Protein AF-H0EUH0-F1 (afdb_monomer)

Structure (mmCIF, N/CA/C/O backbone):
data_AF-H0EUH0-F1
#
_entry.id   AF-H0EUH0-F1
#
loop_
_atom_site.group_PDB
_atom_site.id
_atom_site.type_symbol
_atom_site.label_atom_id
_atom_site.label_alt_id
_atom_site.label_comp_id
_atom_site.label_asym_id
_atom_site.label_entity_id
_atom_site.label_seq_id
_atom_site.pdbx_PDB_ins_code
_atom_site.Cartn_x
_atom_site.Cartn_y
_atom_site.Cartn_z
_atom_site.occupancy
_atom_site.B_iso_or_equiv
_atom_site.auth_seq_id
_atom_site.auth_comp_id
_atom_site.auth_asym_id
_atom_site.auth_atom_id
_atom_site.pdbx_PDB_model_num
ATOM 1 N N . MET A 1 1 ? 30.948 -7.682 -65.200 1.00 48.06 1 MET A N 1
ATOM 2 C CA . MET A 1 1 ? 31.700 -7.294 -66.423 1.00 48.06 1 MET A CA 1
ATOM 3 C C . MET A 1 1 ? 32.670 -6.137 -66.181 1.00 48.06 1 MET A C 1
ATOM 5 O O . MET A 1 1 ? 33.858 -6.371 -66.312 1.00 48.06 1 MET A O 1
ATOM 9 N N . GLN A 1 2 ? 32.228 -4.926 -65.802 1.00 50.41 2 GLN A N 1
ATOM 10 C CA . GLN A 1 2 ? 33.150 -3.814 -65.460 1.00 50.41 2 GLN A CA 1
ATOM 11 C C . GLN A 1 2 ? 33.876 -3.993 -64.108 1.00 50.41 2 GLN A C 1
ATOM 13 O O . GLN A 1 2 ? 34.874 -3.338 -63.842 1.00 50.41 2 GLN A O 1
ATOM 18 N N . CYS A 1 3 ? 33.390 -4.905 -63.267 1.00 52.84 3 CYS A N 1
ATOM 19 C CA . CYS A 1 3 ? 33.902 -5.264 -61.942 1.00 52.84 3 CYS A CA 1
ATOM 20 C C . CYS A 1 3 ? 35.120 -6.222 -61.950 1.00 52.84 3 CYS A C 1
ATOM 22 O O . CYS A 1 3 ? 35.328 -6.966 -60.992 1.00 52.84 3 CYS A O 1
ATOM 24 N N . LEU A 1 4 ? 35.893 -6.237 -63.039 1.00 54.41 4 LEU A N 1
ATOM 25 C CA . LEU A 1 4 ? 37.071 -7.082 -63.255 1.00 54.41 4 LEU A CA 1
ATOM 26 C C . LEU A 1 4 ? 38.223 -6.220 -63.773 1.00 54.41 4 LEU A C 1
ATOM 28 O O . LEU A 1 4 ? 38.006 -5.405 -64.668 1.00 54.41 4 LEU A O 1
ATOM 32 N N . ASP A 1 5 ? 39.433 -6.441 -63.259 1.00 51.62 5 ASP A N 1
ATOM 33 C CA . ASP A 1 5 ? 40.650 -5.769 -63.721 1.00 51.62 5 ASP A CA 1
ATOM 34 C C . ASP A 1 5 ? 41.738 -6.811 -64.067 1.00 51.62 5 ASP A C 1
ATOM 36 O O . ASP A 1 5 ? 42.163 -7.554 -63.177 1.00 51.62 5 ASP A O 1
ATOM 40 N N . PRO A 1 6 ? 42.171 -6.928 -65.340 1.00 59.00 6 PRO A N 1
ATOM 41 C CA . PRO A 1 6 ? 41.639 -6.230 -66.513 1.00 59.00 6 PRO A CA 1
ATOM 42 C C . PRO A 1 6 ? 40.231 -6.732 -66.916 1.00 59.00 6 PRO A C 1
ATOM 44 O O . PRO A 1 6 ? 39.928 -7.917 -66.746 1.00 59.00 6 PRO A O 1
ATOM 47 N N . PRO A 1 7 ? 39.371 -5.882 -67.516 1.00 65.12 7 PRO A N 1
ATOM 48 C CA . PRO A 1 7 ? 38.047 -6.298 -67.981 1.00 65.12 7 PRO A CA 1
ATOM 49 C C . PRO A 1 7 ? 38.108 -7.370 -69.080 1.00 65.12 7 PRO A C 1
ATOM 51 O O . PRO A 1 7 ? 38.811 -7.218 -70.082 1.00 65.12 7 PRO A O 1
ATOM 54 N N . VAL A 1 8 ? 37.324 -8.441 -68.927 1.00 67.44 8 VAL A N 1
ATOM 55 C CA . VAL A 1 8 ? 37.297 -9.580 -69.864 1.00 67.44 8 VAL A CA 1
ATOM 56 C C . VAL A 1 8 ? 36.211 -9.385 -70.930 1.00 67.44 8 VAL A C 1
ATOM 58 O O . VAL A 1 8 ? 35.075 -9.026 -70.626 1.00 67.44 8 VAL A O 1
ATOM 61 N N . ALA A 1 9 ? 36.555 -9.634 -72.198 1.00 63.19 9 ALA A N 1
ATOM 62 C CA . ALA A 1 9 ? 35.711 -9.314 -73.357 1.00 63.19 9 ALA A CA 1
ATOM 63 C C . ALA A 1 9 ? 34.554 -10.302 -73.639 1.00 63.19 9 ALA A C 1
ATOM 65 O O . ALA A 1 9 ? 33.750 -10.050 -74.536 1.00 63.19 9 ALA A O 1
ATOM 66 N N . ALA A 1 10 ? 34.462 -11.415 -72.907 1.00 63.53 10 ALA A N 1
ATOM 67 C CA . ALA A 1 10 ? 33.407 -12.424 -73.034 1.00 63.53 10 ALA A CA 1
ATOM 68 C C . ALA A 1 10 ? 33.056 -13.015 -71.655 1.00 63.53 10 ALA A C 1
ATOM 70 O O . ALA A 1 10 ? 33.908 -13.047 -70.766 1.00 63.53 10 ALA A O 1
ATOM 71 N N . ARG A 1 11 ? 31.810 -13.476 -71.477 1.00 54.62 11 ARG A N 1
ATOM 72 C CA . ARG A 1 11 ? 31.375 -14.214 -70.276 1.00 54.62 11 ARG A CA 1
ATOM 73 C C . ARG A 1 11 ? 31.955 -15.642 -70.335 1.00 54.62 11 ARG A C 1
ATOM 75 O O . ARG A 1 11 ? 31.867 -16.239 -71.407 1.00 54.62 11 ARG A O 1
ATOM 82 N N . PRO A 1 12 ? 32.538 -16.185 -69.251 1.00 60.38 12 PRO A N 1
ATOM 83 C CA . PRO A 1 12 ? 32.917 -17.599 -69.182 1.00 60.38 12 PRO A CA 1
ATOM 84 C C . PRO A 1 12 ? 31.702 -18.532 -69.303 1.00 60.38 12 PRO A C 1
ATOM 86 O O . PRO A 1 12 ? 30.599 -18.161 -68.911 1.00 60.38 12 PRO A O 1
ATOM 89 N N . ASP A 1 13 ? 31.915 -19.763 -69.778 1.00 52.69 13 ASP A N 1
ATOM 90 C CA . ASP A 1 13 ? 30.861 -20.787 -69.938 1.00 52.69 13 ASP A CA 1
ATOM 91 C C . ASP A 1 13 ? 30.424 -21.457 -68.611 1.00 52.69 13 ASP A C 1
ATOM 93 O O . ASP A 1 13 ? 29.731 -22.474 -68.613 1.00 52.69 13 ASP A O 1
ATOM 97 N N . TYR A 1 14 ? 30.840 -20.904 -67.471 1.00 59.56 14 TYR A N 1
ATOM 98 C CA . TYR A 1 14 ? 30.404 -21.278 -66.127 1.00 59.56 14 TYR A CA 1
ATOM 99 C C . TYR A 1 14 ? 30.157 -20.007 -65.313 1.00 59.56 14 TYR A C 1
ATOM 101 O O . TYR A 1 14 ? 30.850 -19.002 -65.500 1.00 59.56 14 TYR A O 1
ATOM 109 N N . ASP A 1 15 ? 29.171 -20.038 -64.417 1.00 52.06 15 ASP A N 1
ATOM 110 C CA . ASP A 1 15 ? 28.851 -18.870 -63.604 1.00 52.06 15 ASP A CA 1
ATOM 111 C C . ASP A 1 15 ? 29.974 -18.553 -62.616 1.00 52.06 15 ASP A C 1
ATOM 113 O O . ASP A 1 15 ? 30.460 -19.405 -61.873 1.00 52.06 15 ASP A O 1
ATOM 117 N N . TRP A 1 16 ? 30.411 -17.297 -62.662 1.00 51.06 16 TRP A N 1
ATOM 118 C CA . TRP A 1 16 ? 31.481 -16.764 -61.840 1.00 51.06 16 TRP A CA 1
ATOM 119 C C . TRP A 1 16 ? 31.170 -15.306 -61.509 1.00 51.06 16 TRP A C 1
ATOM 121 O O . TRP A 1 16 ? 31.113 -14.450 -62.398 1.00 51.06 16 TRP A O 1
ATOM 131 N N . ASN A 1 17 ? 30.991 -15.033 -60.219 1.00 54.41 17 ASN A N 1
ATOM 132 C CA . ASN A 1 17 ? 30.767 -13.698 -59.677 1.00 54.41 17 ASN A CA 1
ATOM 133 C C . ASN A 1 17 ? 32.065 -13.221 -59.012 1.00 54.41 17 ASN A C 1
ATOM 135 O O . ASN A 1 17 ? 32.728 -13.998 -58.326 1.00 54.41 17 ASN A O 1
ATOM 139 N N . CYS A 1 18 ? 32.448 -11.953 -59.196 1.00 50.72 18 CYS A N 1
ATOM 140 C CA . CYS A 1 18 ? 33.603 -11.420 -58.469 1.00 50.72 18 CYS A CA 1
ATOM 141 C C . CYS A 1 18 ? 33.207 -11.076 -57.020 1.00 50.72 18 CYS A C 1
ATOM 143 O O . CYS A 1 18 ? 32.057 -10.687 -56.803 1.00 50.72 18 CYS A O 1
ATOM 145 N N . PRO A 1 19 ? 34.131 -11.130 -56.038 1.00 46.88 19 PRO A N 1
ATOM 146 C CA . PRO A 1 19 ? 33.803 -10.885 -54.628 1.00 46.88 19 PRO A CA 1
ATOM 147 C C . PRO A 1 19 ? 33.081 -9.552 -54.384 1.00 46.88 19 PRO A C 1
ATOM 149 O O . PRO A 1 19 ? 32.116 -9.490 -53.635 1.00 46.88 19 PRO A O 1
ATOM 152 N N . ARG A 1 20 ? 33.462 -8.494 -55.112 1.00 43.25 20 ARG A N 1
ATOM 153 C CA . ARG A 1 20 ? 32.851 -7.155 -55.017 1.00 43.25 20 ARG A CA 1
ATOM 154 C C . ARG A 1 20 ? 31.425 -7.058 -55.593 1.00 43.25 20 ARG A C 1
ATOM 156 O O . ARG A 1 20 ? 30.749 -6.059 -55.389 1.00 43.25 20 ARG A O 1
ATOM 163 N N . CYS A 1 21 ? 30.965 -8.074 -56.321 1.00 49.44 21 CYS A N 1
ATOM 164 C CA . CYS A 1 21 ? 29.567 -8.230 -56.743 1.00 49.44 21 CYS A CA 1
ATOM 165 C C . CYS A 1 21 ? 28.838 -9.351 -55.980 1.00 49.44 21 CYS A C 1
ATOM 167 O O . CYS A 1 21 ? 27.674 -9.601 -56.267 1.00 49.44 21 CYS A O 1
ATOM 169 N N . LEU A 1 22 ? 29.522 -10.026 -55.051 1.00 47.69 22 LEU A N 1
ATOM 170 C CA . LEU A 1 22 ? 28.979 -11.068 -54.175 1.00 47.69 22 LEU A CA 1
ATOM 171 C C . LEU A 1 22 ? 28.740 -10.539 -52.747 1.00 47.69 22 LEU A C 1
ATOM 173 O O . LEU A 1 22 ? 27.808 -10.977 -52.089 1.00 47.69 22 LEU A O 1
ATOM 177 N N . VAL A 1 23 ? 29.564 -9.582 -52.295 1.00 49.44 23 VAL A N 1
ATOM 178 C CA . VAL A 1 23 ? 29.610 -9.063 -50.909 1.00 49.44 23 VAL A CA 1
ATOM 179 C C . VAL A 1 23 ? 29.338 -7.543 -50.833 1.00 49.44 23 VAL A C 1
ATOM 181 O O . VAL A 1 23 ? 29.349 -6.950 -49.761 1.00 49.44 23 VAL A O 1
ATOM 184 N N . GLY A 1 24 ? 29.105 -6.877 -51.970 1.00 47.19 24 GLY A N 1
ATOM 185 C CA . GLY A 1 24 ? 28.945 -5.417 -52.025 1.00 47.19 24 GLY A CA 1
ATOM 186 C C . GLY A 1 24 ? 30.237 -4.658 -51.691 1.00 47.19 24 GLY A C 1
ATOM 187 O O . GLY A 1 24 ? 31.337 -5.085 -52.058 1.00 47.19 24 GLY A O 1
ATOM 188 N N . ASP A 1 25 ? 30.109 -3.509 -51.024 1.00 39.16 25 ASP A N 1
ATOM 189 C CA . ASP A 1 25 ? 31.224 -2.693 -50.517 1.00 39.16 25 ASP A CA 1
ATOM 190 C C . ASP A 1 25 ? 31.414 -2.773 -48.988 1.00 39.16 25 ASP A C 1
ATOM 192 O O . ASP A 1 25 ? 32.310 -2.125 -48.446 1.00 39.16 25 ASP A O 1
ATOM 196 N N . GLY A 1 26 ? 30.624 -3.616 -48.315 1.00 41.47 26 GLY A N 1
ATOM 197 C CA . GLY A 1 26 ? 30.655 -3.831 -46.869 1.00 41.47 26 GLY A CA 1
ATOM 198 C C . GLY A 1 26 ? 29.622 -3.027 -46.075 1.00 41.47 26 GLY A C 1
ATOM 199 O O . GLY A 1 26 ? 29.507 -3.262 -44.875 1.00 41.47 26 GLY A O 1
ATOM 200 N N . GLN A 1 27 ? 28.852 -2.130 -46.704 1.00 41.44 27 GLN A N 1
ATOM 201 C CA . GLN A 1 27 ? 27.724 -1.453 -46.054 1.00 41.44 27 GLN A CA 1
ATOM 202 C C . GLN A 1 27 ? 26.437 -2.280 -46.199 1.00 41.44 27 GLN A C 1
ATOM 204 O O . GLN A 1 27 ? 25.592 -2.000 -47.044 1.00 41.44 27 GLN A O 1
ATOM 209 N N . PHE A 1 28 ? 26.284 -3.314 -45.367 1.00 47.41 28 PHE A N 1
ATOM 210 C CA . PHE A 1 28 ? 24.988 -3.973 -45.195 1.00 47.41 28 PHE A CA 1
ATOM 211 C C . PHE A 1 28 ? 24.112 -3.121 -44.268 1.00 47.41 28 PHE A C 1
ATOM 213 O O . PHE A 1 28 ? 24.421 -2.952 -43.091 1.00 47.41 28 PHE A O 1
ATOM 220 N N . GLY A 1 29 ? 23.031 -2.565 -44.810 1.00 52.44 29 GLY A N 1
ATOM 221 C CA . GLY A 1 29 ? 22.092 -1.706 -44.094 1.00 52.44 29 GLY A CA 1
ATOM 222 C C . GLY A 1 29 ? 20.900 -1.335 -44.975 1.00 52.44 29 GLY A C 1
ATOM 223 O O . GLY A 1 29 ? 20.899 -1.608 -46.175 1.00 52.44 29 GLY A O 1
ATOM 224 N N . PHE A 1 30 ? 19.876 -0.735 -44.374 1.00 62.75 30 PHE A N 1
ATOM 225 C CA . PHE A 1 30 ? 18.687 -0.268 -45.089 1.00 62.75 30 PHE A CA 1
ATOM 226 C C . PHE A 1 30 ? 18.965 1.080 -45.773 1.00 62.75 30 PHE A C 1
ATOM 228 O O . PHE A 1 30 ? 19.618 1.946 -45.190 1.00 62.75 30 PHE A O 1
ATOM 235 N N . GLU A 1 31 ? 18.470 1.272 -46.998 1.00 69.75 31 GLU A N 1
ATOM 236 C CA . GLU A 1 31 ? 18.560 2.565 -47.690 1.00 69.75 31 GLU A CA 1
ATOM 237 C C . GLU A 1 31 ? 17.590 3.593 -47.070 1.00 69.75 31 GLU A C 1
ATOM 239 O O . GLU A 1 31 ? 16.491 3.242 -46.634 1.00 69.75 31 GLU A O 1
ATOM 244 N N . GLU A 1 32 ? 17.977 4.875 -47.034 1.00 72.25 32 GLU A N 1
ATOM 245 C CA . GLU A 1 32 ? 17.122 5.946 -46.500 1.00 72.25 32 GLU A CA 1
ATOM 246 C C . GLU A 1 32 ? 15.869 6.149 -47.372 1.00 72.25 32 GLU A C 1
ATOM 248 O O . GLU A 1 32 ? 15.937 6.634 -48.505 1.00 72.25 32 GLU A O 1
ATOM 253 N N . GLY A 1 33 ? 14.707 5.786 -46.824 1.00 77.06 33 GLY A N 1
ATOM 254 C CA . GLY A 1 33 ? 13.409 5.938 -47.479 1.00 77.06 33 GLY A CA 1
ATOM 255 C C . GLY A 1 33 ? 12.881 7.379 -47.526 1.00 77.06 33 GLY A C 1
ATOM 256 O O . GLY A 1 33 ? 13.470 8.328 -47.006 1.00 77.06 33 GLY A O 1
ATOM 257 N N . GLY A 1 34 ? 11.711 7.552 -48.146 1.00 81.75 34 GLY A N 1
ATOM 258 C CA . GLY A 1 34 ? 11.021 8.845 -48.175 1.00 81.75 34 GLY A CA 1
ATOM 259 C C . GLY A 1 34 ? 10.508 9.300 -46.799 1.00 81.75 34 GLY A C 1
ATOM 260 O O . GLY A 1 34 ? 10.165 8.490 -45.941 1.00 81.75 34 GLY A O 1
ATOM 261 N N . ILE A 1 35 ? 10.388 10.618 -46.604 1.00 88.12 35 ILE A N 1
ATOM 262 C CA . ILE A 1 35 ? 9.736 11.199 -45.420 1.00 88.12 35 ILE A CA 1
ATOM 263 C C . ILE A 1 35 ? 8.222 11.266 -45.667 1.00 88.12 35 ILE A C 1
ATOM 265 O O . ILE A 1 35 ? 7.773 11.953 -46.588 1.00 88.12 35 ILE A O 1
ATOM 269 N N . TYR A 1 36 ? 7.435 10.604 -44.816 1.00 88.69 36 TYR A N 1
ATOM 270 C CA . TYR A 1 36 ? 5.971 10.541 -44.907 1.00 88.69 36 TYR A CA 1
ATOM 271 C C . TYR A 1 36 ? 5.300 10.927 -43.584 1.00 88.69 36 TYR A C 1
ATOM 273 O O . TYR A 1 36 ? 5.831 10.676 -42.504 1.00 88.69 36 TYR A O 1
ATOM 281 N N . SER A 1 37 ? 4.082 11.465 -43.656 1.00 91.50 37 SER A N 1
ATOM 282 C CA . SER A 1 37 ? 3.140 11.393 -42.530 1.00 91.50 37 SER A CA 1
ATOM 283 C C . SER A 1 37 ? 2.500 10.000 -42.452 1.00 91.50 37 SER A C 1
ATOM 285 O O . SER A 1 37 ? 2.374 9.320 -43.474 1.00 91.50 37 SER A O 1
ATOM 287 N N . LEU A 1 38 ? 2.025 9.592 -41.266 1.00 90.38 38 LEU A N 1
ATOM 288 C CA . LEU A 1 38 ? 1.369 8.286 -41.065 1.00 90.38 38 LEU A CA 1
ATOM 289 C C . LEU A 1 38 ? 0.234 8.026 -42.069 1.00 90.38 38 LEU A C 1
ATOM 291 O O . LEU A 1 38 ? 0.104 6.910 -42.563 1.00 90.38 38 LEU A O 1
ATOM 295 N N . LYS A 1 39 ? -0.540 9.060 -42.428 1.00 92.56 39 LYS A N 1
ATOM 296 C CA . LYS A 1 39 ? -1.610 8.953 -43.429 1.00 92.56 39 LYS A CA 1
ATOM 297 C C . LYS A 1 39 ? -1.075 8.659 -44.835 1.00 92.56 39 LYS A C 1
ATOM 299 O O . LYS A 1 39 ? -1.581 7.761 -45.495 1.00 92.56 39 LYS A O 1
ATOM 304 N N . GLN A 1 40 ? -0.040 9.372 -45.279 1.00 94.81 40 GLN A N 1
ATOM 305 C CA . GLN A 1 40 ? 0.566 9.136 -46.598 1.00 94.81 40 GLN A CA 1
ATOM 306 C C . GLN A 1 40 ? 1.200 7.742 -46.683 1.00 94.81 40 GLN A C 1
ATOM 308 O O . GLN A 1 40 ? 1.127 7.090 -47.723 1.00 94.81 40 GLN A O 1
ATOM 313 N N . PHE A 1 41 ? 1.792 7.269 -45.583 1.00 95.00 41 PHE A N 1
ATOM 314 C CA . PHE A 1 41 ? 2.347 5.921 -45.505 1.00 95.00 41 PHE A CA 1
ATOM 315 C C . PHE A 1 41 ? 1.248 4.843 -45.512 1.00 95.00 41 PHE A C 1
ATOM 317 O O . PHE A 1 41 ? 1.378 3.842 -46.211 1.00 95.00 41 PHE A O 1
ATOM 324 N N . GLN A 1 42 ? 0.128 5.071 -44.815 1.00 94.50 42 GLN A N 1
ATOM 325 C CA . GLN A 1 42 ? -1.054 4.204 -44.864 1.00 94.50 42 GLN A CA 1
ATOM 326 C C . GLN A 1 42 ? -1.646 4.106 -46.277 1.00 94.50 42 GLN A C 1
ATOM 328 O O . GLN A 1 42 ? -1.920 3.000 -46.741 1.00 94.50 42 GLN A O 1
ATOM 333 N N . GLU A 1 43 ? -1.826 5.242 -46.960 1.00 94.81 43 GLU A N 1
ATOM 334 C CA . GLU A 1 43 ? -2.320 5.307 -48.343 1.00 94.81 43 GLU A CA 1
ATOM 335 C C . GLU A 1 43 ? -1.393 4.507 -49.278 1.00 94.81 43 GLU A C 1
ATOM 337 O O . GLU A 1 43 ? -1.844 3.582 -49.953 1.00 94.81 43 GLU A O 1
ATOM 342 N N . LYS A 1 44 ? -0.073 4.743 -49.210 1.00 94.25 44 LYS A N 1
ATOM 343 C CA . LYS A 1 44 ? 0.938 3.990 -49.974 1.00 94.25 44 LYS A CA 1
ATOM 344 C C . LYS A 1 44 ? 0.920 2.481 -49.683 1.00 94.25 44 LYS A C 1
ATOM 346 O O . LYS A 1 44 ? 1.006 1.671 -50.606 1.00 94.25 44 LYS A O 1
ATOM 351 N N . ALA A 1 45 ? 0.813 2.092 -48.412 1.00 94.50 45 ALA A N 1
ATOM 352 C CA . ALA A 1 45 ? 0.787 0.692 -47.992 1.00 94.50 45 ALA A CA 1
ATOM 353 C C . ALA A 1 45 ? -0.488 -0.042 -48.451 1.00 94.50 45 ALA A C 1
ATOM 355 O O . ALA A 1 45 ? -0.433 -1.243 -48.734 1.00 94.50 45 ALA A O 1
ATOM 356 N N . ALA A 1 46 ? -1.620 0.664 -48.540 1.00 92.50 46 ALA A N 1
ATOM 357 C CA . ALA A 1 46 ? -2.869 0.139 -49.082 1.00 92.50 46 ALA A CA 1
ATOM 358 C C . ALA A 1 46 ? -2.790 -0.042 -50.607 1.00 92.50 46 ALA A C 1
ATOM 360 O O . ALA A 1 46 ? -3.013 -1.156 -51.086 1.00 92.50 46 ALA A O 1
ATOM 361 N N . ASP A 1 47 ? -2.384 1.001 -51.342 1.00 94.31 47 ASP A N 1
ATOM 362 C CA . ASP A 1 47 ? -2.219 0.976 -52.804 1.00 94.31 47 ASP A CA 1
ATOM 363 C C . ASP A 1 47 ? -1.278 -0.157 -53.250 1.00 94.31 47 ASP A C 1
ATOM 365 O O . ASP A 1 47 ? -1.587 -0.916 -54.174 1.00 94.31 47 ASP A O 1
ATOM 369 N N . PHE A 1 48 ? -0.145 -0.320 -52.554 1.00 94.62 48 PHE A N 1
ATOM 370 C CA . PHE A 1 48 ? 0.801 -1.407 -52.806 1.00 94.62 48 PHE A CA 1
ATOM 371 C C . PHE A 1 48 ? 0.164 -2.782 -52.560 1.00 94.62 48 PHE A C 1
ATOM 373 O O . PHE A 1 48 ? 0.273 -3.668 -53.410 1.00 94.62 48 PHE A O 1
ATOM 380 N N . LYS A 1 49 ? -0.527 -2.976 -51.425 1.00 92.69 49 LYS A N 1
ATOM 381 C CA . LYS A 1 49 ? -1.153 -4.264 -51.084 1.00 92.69 49 LYS A CA 1
ATOM 382 C C . LYS A 1 49 ? -2.242 -4.655 -52.083 1.00 92.69 49 LYS A C 1
ATOM 384 O O . LYS A 1 49 ? -2.283 -5.815 -52.495 1.00 92.69 49 LYS A O 1
ATOM 389 N N . GLU A 1 50 ? -3.107 -3.721 -52.479 1.00 89.38 50 GLU A N 1
ATOM 390 C CA . GLU A 1 50 ? -4.148 -4.004 -53.469 1.00 89.38 50 GLU A CA 1
ATOM 391 C C . GLU A 1 50 ? -3.522 -4.309 -54.836 1.00 89.38 50 GLU A C 1
ATOM 393 O O . GLU A 1 50 ? -3.781 -5.374 -55.400 1.00 89.38 50 GLU A O 1
ATOM 398 N N . GLY A 1 51 ? -2.632 -3.441 -55.331 1.00 90.19 51 GLY A N 1
ATOM 399 C CA . GLY A 1 51 ? -1.979 -3.607 -56.632 1.00 90.19 51 GLY A CA 1
ATOM 400 C C . GLY A 1 51 ? -1.179 -4.908 -56.764 1.00 90.19 51 GLY A C 1
ATOM 401 O O . GLY A 1 51 ? -1.241 -5.561 -57.808 1.00 90.19 51 GLY A O 1
ATOM 402 N N . TYR A 1 52 ? -0.481 -5.329 -55.703 1.00 91.38 52 TYR A N 1
ATOM 403 C CA . TYR A 1 52 ? 0.325 -6.554 -55.695 1.00 91.38 52 TYR A CA 1
ATOM 404 C C . TYR A 1 52 ? -0.532 -7.829 -55.792 1.00 91.38 52 TYR A C 1
ATOM 406 O O . TYR A 1 52 ? -0.186 -8.764 -56.519 1.00 91.38 52 TYR A O 1
ATOM 414 N N . PHE A 1 53 ? -1.666 -7.878 -55.083 1.00 90.06 53 PHE A N 1
ATOM 415 C CA . PHE A 1 53 ? -2.507 -9.078 -54.996 1.00 90.06 53 PHE A CA 1
ATOM 416 C C . PHE A 1 53 ? -3.671 -9.127 -55.999 1.00 90.06 53 PHE A C 1
ATOM 418 O O . PHE A 1 53 ? -4.175 -10.222 -56.261 1.00 90.06 53 PHE A O 1
ATOM 425 N N . GLN A 1 54 ? -4.062 -8.000 -56.610 1.00 82.50 54 GLN A N 1
ATOM 426 C CA . GLN A 1 54 ? -5.227 -7.866 -57.507 1.00 82.50 54 GLN A CA 1
ATOM 427 C C . GLN A 1 54 ? -5.363 -8.998 -58.544 1.00 82.50 54 GLN A C 1
ATOM 429 O O . GLN A 1 54 ? -6.468 -9.477 -58.798 1.00 82.50 54 GLN A O 1
ATOM 434 N N . ASN A 1 55 ? -4.237 -9.443 -59.115 1.00 81.19 55 ASN A N 1
ATOM 435 C CA . ASN A 1 55 ? -4.177 -10.474 -60.158 1.00 81.19 55 ASN A CA 1
ATOM 436 C C . ASN A 1 55 ? -3.558 -11.810 -59.688 1.00 81.19 55 ASN A C 1
ATOM 438 O O . ASN A 1 55 ? -3.417 -12.727 -60.496 1.00 81.19 55 ASN A O 1
ATOM 442 N N . LYS A 1 56 ? -3.180 -11.934 -58.404 1.00 84.44 56 LYS A N 1
ATOM 443 C CA . LYS A 1 56 ? -2.602 -13.161 -57.814 1.00 84.44 56 LYS A CA 1
ATOM 444 C C . LYS A 1 56 ? -3.649 -14.050 -57.123 1.00 84.44 56 LYS A C 1
ATOM 446 O O . LYS A 1 56 ? -3.425 -15.247 -56.966 1.00 84.44 56 LYS A O 1
ATOM 451 N N . MET A 1 57 ? -4.798 -13.492 -56.735 1.00 88.00 57 MET A N 1
ATOM 452 C CA . MET A 1 57 ? -5.841 -14.216 -55.996 1.00 88.00 57 MET A CA 1
ATOM 453 C C . MET A 1 57 ? -6.784 -15.035 -56.903 1.00 88.00 57 MET A C 1
ATOM 455 O O . MET A 1 57 ? -7.196 -14.546 -57.957 1.00 88.00 57 MET A O 1
ATOM 459 N N . PRO A 1 58 ? -7.194 -16.259 -56.504 1.00 83.81 58 PRO A N 1
ATOM 460 C CA . PRO A 1 58 ? -8.180 -17.047 -57.242 1.00 83.81 58 PRO A CA 1
ATOM 461 C C . PRO A 1 58 ? -9.579 -16.414 -57.179 1.00 83.81 58 PRO A C 1
ATOM 463 O O . PRO A 1 58 ? -9.944 -15.788 -56.187 1.00 83.81 58 PRO A O 1
ATOM 466 N N . PHE A 1 59 ? -10.389 -16.621 -58.219 1.00 83.94 59 PHE A N 1
ATOM 467 C CA . PHE A 1 59 ? -11.780 -16.158 -58.259 1.00 83.94 59 PHE A CA 1
ATOM 468 C C . PHE A 1 59 ? -12.674 -16.942 -57.285 1.00 83.94 59 PHE A C 1
ATOM 470 O O . PHE A 1 59 ? -12.651 -18.173 -57.277 1.00 83.94 59 PHE A O 1
ATOM 477 N N . ASP A 1 60 ? -13.489 -16.229 -56.510 1.00 80.44 60 ASP A N 1
ATOM 478 C CA . ASP A 1 60 ? -14.460 -16.769 -55.562 1.00 80.44 60 ASP A CA 1
ATOM 479 C C . ASP A 1 60 ? -15.868 -16.840 -56.204 1.00 80.44 60 ASP A C 1
ATOM 481 O O . ASP A 1 60 ? -16.474 -15.800 -56.486 1.00 80.44 60 ASP A O 1
ATOM 485 N N . PRO A 1 61 ? -16.434 -18.044 -56.437 1.00 78.94 61 PRO A N 1
ATOM 486 C CA . PRO A 1 61 ? -17.754 -18.191 -57.057 1.00 78.94 61 PRO A CA 1
ATOM 487 C C . PRO A 1 61 ? -18.942 -17.768 -56.177 1.00 78.94 61 PRO A C 1
ATOM 489 O O . PRO A 1 61 ? -20.059 -17.697 -56.686 1.00 78.94 61 PRO A O 1
ATOM 492 N N . VAL A 1 62 ? -18.734 -17.542 -54.876 1.00 82.38 62 VAL A N 1
ATOM 493 C CA . VAL A 1 62 ? -19.770 -17.131 -53.914 1.00 82.38 62 VAL A CA 1
ATOM 494 C C . VAL A 1 62 ? -19.823 -15.608 -53.809 1.00 82.38 62 VAL A C 1
ATOM 496 O O . VAL A 1 62 ? -20.912 -15.036 -53.793 1.00 82.38 62 VAL A O 1
ATOM 499 N N . LEU A 1 63 ? -18.659 -14.952 -53.784 1.00 77.00 63 LEU A N 1
ATOM 500 C CA . LEU A 1 63 ? -18.541 -13.489 -53.741 1.00 77.00 63 LEU A CA 1
ATOM 501 C C . LEU A 1 63 ? -18.565 -12.832 -55.135 1.00 77.00 63 LEU A C 1
ATOM 503 O O . LEU A 1 63 ? -18.799 -11.630 -55.243 1.00 77.00 63 LEU A O 1
ATOM 507 N N . ASN A 1 64 ? -18.364 -13.612 -56.206 1.00 81.00 64 ASN A N 1
ATOM 508 C CA . ASN A 1 64 ? -18.310 -13.151 -57.601 1.00 81.00 64 ASN A CA 1
ATOM 509 C C . ASN A 1 64 ? -17.207 -12.091 -57.849 1.00 81.00 64 ASN A C 1
ATOM 511 O O . ASN A 1 64 ? -17.351 -11.178 -58.665 1.00 81.00 64 ASN A O 1
ATOM 515 N N . CYS A 1 65 ? -16.086 -12.226 -57.143 1.00 80.50 65 CYS A N 1
ATOM 516 C CA . CYS A 1 65 ? -14.888 -11.391 -57.244 1.00 80.50 65 CYS A CA 1
ATOM 517 C C . CYS A 1 65 ? -13.631 -12.240 -56.969 1.00 80.50 65 CYS A C 1
ATOM 519 O O . CYS A 1 65 ? -13.731 -13.443 -56.732 1.00 80.50 65 CYS A O 1
ATOM 521 N N . SER A 1 66 ? -12.435 -11.651 -57.011 1.00 79.75 66 SER A N 1
ATOM 522 C CA . SER A 1 66 ? -11.225 -12.324 -56.513 1.00 79.75 66 SER A CA 1
ATOM 523 C C . SER A 1 66 ? -11.335 -12.564 -55.002 1.00 79.75 66 SER A C 1
ATOM 525 O O . SER A 1 66 ? -11.742 -11.663 -54.269 1.00 79.75 66 SER A O 1
ATOM 527 N N . ARG A 1 67 ? -10.962 -13.759 -54.523 1.00 86.00 67 ARG A N 1
ATOM 528 C CA . ARG A 1 67 ? -10.975 -14.100 -53.091 1.00 86.00 67 ARG A CA 1
ATOM 529 C C . ARG A 1 67 ? -10.134 -13.083 -52.298 1.00 86.00 67 ARG A C 1
ATOM 531 O O . ARG A 1 67 ? -8.999 -12.826 -52.705 1.00 86.00 67 ARG A O 1
ATOM 538 N N . PRO A 1 68 ? -10.619 -12.564 -51.154 1.00 84.81 68 PRO A N 1
ATOM 539 C CA . PRO A 1 68 ? -9.811 -11.737 -50.260 1.00 84.81 68 PRO A CA 1
ATOM 540 C C . PRO A 1 68 ? -8.498 -12.417 -49.850 1.00 84.81 68 PRO A C 1
ATOM 542 O O . PRO A 1 68 ? -8.462 -13.627 -49.603 1.00 84.81 68 PRO A O 1
ATOM 545 N N . VAL A 1 69 ? -7.426 -11.627 -49.770 1.00 89.62 69 VAL A N 1
ATOM 546 C CA . VAL A 1 69 ? -6.097 -12.070 -49.321 1.00 89.62 69 VAL A CA 1
ATOM 547 C C . VAL A 1 69 ? -6.173 -12.482 -47.851 1.00 89.62 69 VAL A C 1
ATOM 549 O O . VAL A 1 69 ? -6.564 -11.670 -47.014 1.00 89.62 69 VAL A O 1
ATOM 552 N N . THR A 1 70 ? -5.803 -13.724 -47.534 1.00 91.88 70 THR A N 1
ATOM 553 C CA . THR A 1 70 ? -5.715 -14.204 -46.142 1.00 91.88 70 THR A CA 1
ATOM 554 C C . THR A 1 70 ? -4.287 -14.114 -45.612 1.00 91.88 70 THR A C 1
ATOM 556 O O . THR A 1 70 ? -3.345 -14.075 -46.399 1.00 91.88 70 THR A O 1
ATOM 559 N N . GLU A 1 71 ? -4.130 -14.086 -44.285 1.00 93.12 71 GLU A N 1
ATOM 560 C CA . GLU A 1 71 ? -2.827 -14.072 -43.590 1.00 93.12 71 GLU A CA 1
ATOM 561 C C . GLU A 1 71 ? -1.914 -15.200 -44.129 1.00 93.12 71 GLU A C 1
ATOM 563 O O . GLU A 1 71 ? -0.805 -14.965 -44.606 1.00 93.12 71 GLU A O 1
ATOM 568 N N . ASP A 1 72 ? -2.500 -16.392 -44.216 1.00 93.19 72 ASP A N 1
ATOM 569 C CA . ASP A 1 72 ? -2.060 -17.614 -44.897 1.00 93.19 72 ASP A CA 1
ATOM 570 C C . ASP A 1 72 ? -1.407 -17.403 -46.289 1.00 93.19 72 ASP A C 1
ATOM 572 O O . ASP A 1 72 ? -0.420 -18.052 -46.640 1.00 93.19 72 ASP A O 1
ATOM 576 N N . ASP A 1 73 ? -1.962 -16.515 -47.124 1.00 93.69 73 ASP A N 1
ATOM 577 C CA . ASP A 1 73 ? -1.450 -16.242 -48.476 1.00 93.69 73 ASP A CA 1
ATOM 578 C C . ASP A 1 73 ? -0.252 -15.286 -48.456 1.00 93.69 73 ASP A C 1
ATOM 580 O O . ASP A 1 73 ? 0.633 -15.391 -49.305 1.00 93.69 73 ASP A O 1
ATOM 584 N N . ILE A 1 74 ? -0.220 -14.369 -47.485 1.00 95.19 74 ILE A N 1
ATOM 585 C CA . ILE A 1 74 ? 0.848 -13.380 -47.320 1.00 95.19 74 ILE A CA 1
ATOM 586 C C . ILE A 1 74 ? 2.101 -14.061 -46.766 1.00 95.19 74 ILE A C 1
ATOM 588 O O . ILE A 1 74 ? 3.182 -13.816 -47.289 1.00 95.19 74 ILE A O 1
ATOM 592 N N . GLU A 1 75 ? 1.970 -14.964 -45.787 1.00 95.56 75 GLU A N 1
ATOM 593 C CA . GLU A 1 75 ? 3.101 -15.737 -45.243 1.00 95.56 75 GLU A CA 1
ATOM 594 C C . GLU A 1 75 ? 3.772 -16.605 -46.323 1.00 95.56 75 GLU A C 1
ATOM 596 O O . GLU A 1 75 ? 4.998 -16.601 -46.472 1.00 95.56 75 GLU A O 1
ATOM 601 N N . ARG A 1 76 ? 2.968 -17.308 -47.136 1.00 94.25 76 ARG A N 1
ATOM 602 C CA . ARG A 1 76 ? 3.470 -18.112 -48.262 1.00 94.25 76 ARG A CA 1
ATOM 603 C C . ARG A 1 76 ? 4.191 -17.268 -49.306 1.00 94.25 76 ARG A C 1
ATOM 605 O O . ARG A 1 76 ? 5.253 -17.668 -49.780 1.00 94.25 76 ARG A O 1
ATOM 612 N N . GLU A 1 77 ? 3.612 -16.131 -49.682 1.00 94.31 77 GLU A N 1
ATOM 613 C CA . GLU A 1 77 ? 4.198 -15.249 -50.691 1.00 94.31 77 GLU A CA 1
ATOM 614 C C . GLU A 1 77 ? 5.467 -14.563 -50.168 1.00 94.31 77 GLU A C 1
ATOM 616 O O . GLU A 1 77 ? 6.453 -14.482 -50.895 1.00 94.31 77 GLU A O 1
ATOM 621 N N . PHE A 1 78 ? 5.492 -14.171 -48.890 1.00 95.38 78 PHE A N 1
ATOM 622 C CA . PHE A 1 78 ? 6.673 -13.631 -48.219 1.00 95.38 78 PHE A CA 1
ATOM 623 C C . PHE A 1 78 ? 7.857 -14.606 -48.277 1.00 95.38 78 PHE A C 1
ATOM 625 O O . PHE A 1 78 ? 8.914 -14.261 -48.805 1.00 95.38 78 PHE A O 1
ATOM 632 N N . TRP A 1 79 ? 7.686 -15.852 -47.818 1.00 94.25 79 TRP A N 1
ATOM 633 C CA . TRP A 1 79 ? 8.777 -16.832 -47.864 1.00 94.25 79 TRP A CA 1
ATOM 634 C C . TRP A 1 79 ? 9.167 -17.232 -49.292 1.00 94.25 79 TRP A C 1
ATOM 636 O O . TRP A 1 79 ? 10.338 -17.525 -49.539 1.00 94.25 79 TRP A O 1
ATOM 646 N N . ARG A 1 80 ? 8.232 -17.191 -50.254 1.00 93.44 80 ARG A N 1
ATOM 647 C CA . ARG A 1 80 ? 8.551 -17.369 -51.679 1.00 93.44 80 ARG A CA 1
ATOM 648 C C . ARG A 1 80 ? 9.431 -16.234 -52.211 1.00 93.44 80 ARG A C 1
ATOM 650 O O . ARG A 1 80 ? 10.348 -16.515 -52.977 1.00 93.44 80 ARG A O 1
ATOM 657 N N . LEU A 1 81 ? 9.170 -14.986 -51.817 1.00 92.25 81 LEU A N 1
ATOM 658 C CA . LEU A 1 81 ? 9.987 -13.828 -52.190 1.00 92.25 81 LEU A CA 1
ATOM 659 C C . LEU A 1 81 ? 11.383 -13.894 -51.562 1.00 92.25 81 LEU A C 1
ATOM 661 O O . LEU A 1 81 ? 12.364 -13.769 -52.285 1.00 92.25 81 LEU A O 1
ATOM 665 N N . VAL A 1 82 ? 11.486 -14.188 -50.261 1.00 88.81 82 VAL A N 1
ATOM 666 C CA . VAL A 1 82 ? 12.779 -14.346 -49.559 1.00 88.81 82 VAL A CA 1
ATOM 667 C C . VAL A 1 82 ? 13.635 -15.472 -50.164 1.00 88.81 82 VAL A C 1
ATOM 669 O O . VAL A 1 82 ? 14.859 -15.389 -50.156 1.00 88.81 82 VAL A O 1
ATOM 672 N N . ALA A 1 83 ? 13.010 -16.511 -50.727 1.00 86.44 83 ALA A N 1
ATOM 673 C CA . ALA A 1 83 ? 13.696 -17.597 -51.433 1.00 86.44 83 ALA A CA 1
ATOM 674 C C . ALA A 1 83 ? 13.910 -17.349 -52.946 1.00 86.44 83 ALA A C 1
ATOM 676 O O . ALA A 1 83 ? 14.451 -18.221 -53.632 1.00 86.44 83 ALA A O 1
ATOM 677 N N . SER A 1 84 ? 13.474 -16.208 -53.493 1.00 86.19 84 SER A N 1
ATOM 678 C CA . SER A 1 84 ? 13.551 -15.905 -54.927 1.00 86.19 84 SER A CA 1
ATOM 679 C C . SER A 1 84 ? 14.856 -15.199 -55.292 1.00 86.19 84 SER A C 1
ATOM 681 O O . SER A 1 84 ? 15.209 -14.178 -54.714 1.00 86.19 84 SER A O 1
ATOM 683 N N . LEU A 1 85 ? 15.544 -15.706 -56.319 1.00 81.94 85 LEU A N 1
ATOM 684 C CA . LEU A 1 85 ? 16.720 -15.056 -56.916 1.00 81.94 85 LEU A CA 1
ATOM 685 C C . LEU A 1 85 ? 16.383 -14.259 -58.193 1.00 81.94 85 LEU A C 1
ATOM 687 O O . LEU A 1 85 ? 17.270 -13.641 -58.777 1.00 81.94 85 LEU A O 1
ATOM 691 N N . GLU A 1 86 ? 15.125 -14.297 -58.649 1.00 83.81 86 GLU A N 1
ATOM 692 C CA . GLU A 1 86 ? 14.684 -13.722 -59.935 1.00 83.81 86 GLU A CA 1
ATOM 693 C C . GLU A 1 86 ? 13.646 -12.589 -59.793 1.00 83.81 86 GLU A C 1
ATOM 695 O O . GLU A 1 86 ? 13.442 -11.828 -60.738 1.00 83.81 86 GLU A O 1
ATOM 700 N N . GLU A 1 87 ? 12.986 -12.460 -58.636 1.00 85.88 87 GLU A N 1
ATOM 701 C CA . GLU A 1 87 ? 11.926 -11.470 -58.382 1.00 85.88 87 GLU A CA 1
ATOM 702 C C . GLU A 1 87 ? 12.328 -10.553 -57.224 1.00 85.88 87 GLU A C 1
ATOM 704 O O . GLU A 1 87 ? 12.343 -10.975 -56.071 1.00 85.88 87 GLU A O 1
ATOM 709 N N . THR A 1 88 ? 12.637 -9.293 -57.532 1.00 85.44 88 THR A N 1
ATOM 710 C CA . THR A 1 88 ? 12.932 -8.253 -56.537 1.00 85.44 88 THR A CA 1
ATOM 711 C C . THR A 1 88 ? 11.653 -7.505 -56.166 1.00 85.44 88 THR A C 1
ATOM 713 O O . THR A 1 88 ? 10.906 -7.078 -57.047 1.00 85.44 88 THR A O 1
ATOM 716 N N . VAL A 1 89 ? 11.410 -7.326 -54.866 1.00 89.12 89 VAL A N 1
ATOM 717 C CA . VAL A 1 89 ? 10.293 -6.542 -54.322 1.00 89.12 89 VAL A CA 1
ATOM 718 C C . VAL A 1 89 ? 10.837 -5.611 -53.243 1.00 89.12 89 VAL A C 1
ATOM 720 O O . VAL A 1 89 ? 11.410 -6.070 -52.260 1.00 89.12 89 VAL A O 1
ATOM 723 N N . GLU A 1 90 ? 10.653 -4.310 -53.439 1.00 89.62 90 GLU A N 1
ATOM 724 C CA . GLU A 1 90 ? 11.073 -3.255 -52.512 1.00 89.62 90 GLU A CA 1
ATOM 725 C C . GLU A 1 90 ? 9.900 -2.855 -51.603 1.00 89.62 90 GLU A C 1
ATOM 727 O O . GLU A 1 90 ? 8.764 -2.720 -52.067 1.00 89.62 90 GLU A O 1
ATOM 732 N N . VAL A 1 91 ? 10.174 -2.659 -50.310 1.00 91.75 91 VAL A N 1
ATOM 733 C CA . VAL A 1 91 ? 9.207 -2.211 -49.293 1.00 91.75 91 VAL A CA 1
ATOM 734 C C . VAL A 1 91 ? 9.877 -1.246 -48.315 1.00 91.75 91 VAL A C 1
ATOM 736 O O . VAL A 1 91 ? 11.074 -1.337 -48.064 1.00 91.75 91 VAL A O 1
ATOM 739 N N . GLU A 1 92 ? 9.099 -0.327 -47.749 1.00 91.88 92 GLU A N 1
ATOM 740 C CA . GLU A 1 92 ? 9.555 0.665 -46.765 1.00 91.88 92 GLU A CA 1
ATOM 741 C C . GLU A 1 92 ? 8.987 0.350 -45.372 1.00 91.88 92 GLU A C 1
ATOM 743 O O . GLU A 1 92 ? 8.008 -0.383 -45.237 1.00 91.88 92 GLU A O 1
ATOM 748 N N . TYR A 1 93 ? 9.560 0.927 -44.318 1.00 91.88 93 TYR A N 1
ATOM 749 C CA . TYR A 1 93 ? 8.991 0.903 -42.968 1.00 91.88 93 TYR A CA 1
ATOM 750 C C . TYR A 1 93 ? 9.538 2.053 -42.124 1.00 91.88 93 TYR A C 1
ATOM 752 O O . TYR A 1 93 ? 10.568 2.638 -42.449 1.00 91.88 93 TYR A O 1
ATOM 760 N N . GLY A 1 94 ? 8.836 2.372 -41.038 1.00 90.25 94 GLY A N 1
ATOM 761 C CA . GLY A 1 94 ? 9.377 3.182 -39.951 1.00 90.25 94 GLY A CA 1
ATOM 762 C C . GLY A 1 94 ? 9.846 2.278 -38.815 1.00 90.25 94 GLY A C 1
ATOM 763 O O . GLY A 1 94 ? 9.099 1.389 -38.403 1.00 90.25 94 GLY A O 1
ATOM 764 N N . ALA A 1 95 ? 11.046 2.515 -38.301 1.00 86.31 95 ALA A N 1
ATOM 765 C CA . ALA A 1 95 ? 11.593 1.879 -37.106 1.00 86.31 95 ALA A CA 1
ATOM 766 C C . ALA A 1 95 ? 12.484 2.867 -36.350 1.00 86.31 95 ALA A C 1
ATOM 768 O O . ALA A 1 95 ? 12.803 3.939 -36.867 1.00 86.31 95 ALA A O 1
ATOM 769 N N . ASP A 1 96 ? 12.828 2.506 -35.116 1.00 79.06 96 ASP A N 1
ATOM 770 C CA . ASP A 1 96 ? 13.739 3.233 -34.225 1.00 79.06 96 ASP A CA 1
ATOM 771 C C . ASP A 1 96 ? 13.301 4.695 -33.966 1.00 79.06 96 ASP A C 1
ATOM 773 O O . ASP A 1 96 ? 14.075 5.575 -33.582 1.00 79.06 96 ASP A O 1
ATOM 777 N N . ILE A 1 97 ? 12.003 4.963 -34.166 1.00 84.69 97 ILE A N 1
ATOM 778 C CA . ILE A 1 97 ? 11.392 6.283 -34.032 1.00 84.69 97 ILE A CA 1
ATOM 779 C C . ILE A 1 97 ? 11.197 6.575 -32.543 1.00 84.69 97 ILE A C 1
ATOM 781 O O . ILE A 1 97 ? 10.344 5.978 -31.884 1.00 84.69 97 ILE A O 1
ATOM 785 N N . HIS A 1 98 ? 11.974 7.517 -32.015 1.00 78.06 98 HIS A N 1
ATOM 786 C CA . HIS A 1 98 ? 12.015 7.805 -30.582 1.00 78.06 98 HIS A CA 1
ATOM 787 C C . HIS A 1 98 ? 10.712 8.437 -30.055 1.00 78.06 98 HIS A C 1
ATOM 789 O O . HIS A 1 98 ? 10.288 9.510 -30.511 1.00 78.06 98 HIS A O 1
ATOM 795 N N . SER A 1 99 ? 10.103 7.810 -29.044 1.00 83.62 99 SER A N 1
ATOM 796 C CA . SER A 1 99 ? 8.825 8.237 -28.449 1.00 83.62 99 SER A CA 1
ATOM 797 C C . SER A 1 99 ? 8.862 9.624 -27.788 1.00 83.62 99 SER A C 1
ATOM 799 O O . SER A 1 99 ? 7.836 10.304 -27.771 1.00 83.62 99 SER A O 1
ATOM 801 N N . THR A 1 100 ? 10.013 10.123 -27.319 1.00 80.12 100 THR A N 1
ATOM 802 C CA . THR A 1 100 ? 10.102 11.508 -26.797 1.00 80.12 100 THR A CA 1
ATOM 803 C C . THR A 1 100 ? 10.015 12.568 -27.899 1.00 80.12 100 THR A C 1
ATOM 805 O O . THR A 1 100 ? 9.473 13.647 -27.664 1.00 80.12 100 THR A O 1
ATOM 808 N N . THR A 1 101 ? 10.489 12.260 -29.112 1.00 79.44 101 THR A N 1
ATOM 809 C CA . THR A 1 101 ? 10.494 13.189 -30.256 1.00 79.44 101 THR A CA 1
ATOM 810 C C . THR A 1 101 ? 9.143 13.214 -30.969 1.00 79.44 101 THR A C 1
ATOM 812 O O . THR A 1 101 ? 8.657 14.284 -31.333 1.00 79.44 101 THR A O 1
ATOM 815 N N . HIS A 1 102 ? 8.522 12.046 -31.161 1.00 82.06 102 HIS A N 1
ATOM 816 C CA . HIS A 1 102 ? 7.282 11.906 -31.941 1.00 82.06 102 HIS A CA 1
ATOM 817 C C . HIS A 1 102 ? 6.020 11.691 -31.088 1.00 82.06 102 HIS A C 1
ATOM 819 O O . HIS A 1 102 ? 4.909 11.883 -31.579 1.00 82.06 102 HIS A O 1
ATOM 825 N N . GLY A 1 103 ? 6.186 11.379 -29.800 1.00 86.56 103 GLY A N 1
ATOM 826 C CA . GLY A 1 103 ? 5.122 10.976 -28.882 1.00 86.56 103 GLY A CA 1
ATOM 827 C C . GLY A 1 103 ? 4.912 9.461 -28.870 1.00 86.56 103 GLY A C 1
ATOM 828 O O . GLY A 1 103 ? 4.754 8.854 -29.923 1.00 86.56 103 GLY A O 1
ATOM 829 N N . SER A 1 104 ? 4.866 8.870 -27.673 1.00 91.56 104 SER A N 1
ATOM 830 C CA . SER A 1 104 ? 4.339 7.514 -27.461 1.00 91.56 104 SER A CA 1
ATOM 831 C C . SER A 1 104 ? 2.908 7.379 -28.004 1.00 91.56 104 SER A C 1
ATOM 833 O O . SER A 1 104 ? 2.157 8.359 -28.028 1.00 91.56 104 SER A O 1
ATOM 835 N N . GLY A 1 105 ? 2.520 6.167 -28.414 1.00 91.00 105 GLY A N 1
ATOM 836 C CA . GLY A 1 105 ? 1.126 5.841 -28.720 1.00 91.00 105 GLY A CA 1
ATOM 837 C C . GLY A 1 105 ? 0.268 5.645 -27.465 1.00 91.00 105 GLY A C 1
ATOM 838 O O . GLY A 1 105 ? -0.956 5.741 -27.542 1.00 91.00 105 GLY A O 1
ATOM 839 N N . PHE A 1 106 ? 0.887 5.410 -26.304 1.00 94.75 106 PHE A N 1
ATOM 840 C CA . PHE A 1 106 ? 0.200 5.397 -25.013 1.00 94.75 106 PHE A CA 1
ATOM 841 C C . PHE A 1 106 ? -0.019 6.823 -24.467 1.00 94.75 106 PHE A C 1
ATOM 843 O O . PHE A 1 106 ? 0.810 7.712 -24.690 1.00 94.75 106 PHE A O 1
ATOM 850 N N . PRO A 1 107 ? -1.085 7.060 -23.676 1.00 93.12 107 PRO A N 1
ATOM 851 C CA . PRO A 1 107 ? -1.189 8.273 -22.870 1.00 93.12 107 PRO A CA 1
ATOM 852 C C . PRO A 1 107 ? -0.029 8.338 -21.864 1.00 93.12 107 PRO A C 1
ATOM 854 O O . PRO A 1 107 ? 0.332 7.331 -21.257 1.00 93.12 107 PRO A O 1
ATOM 857 N N . THR A 1 108 ? 0.542 9.525 -21.650 1.00 90.00 108 THR A N 1
ATOM 858 C CA . THR A 1 108 ? 1.617 9.744 -20.663 1.00 90.00 108 THR A CA 1
ATOM 859 C C . THR A 1 108 ? 1.139 10.637 -19.524 1.00 90.00 108 THR A C 1
ATOM 861 O O . THR A 1 108 ? 0.229 11.446 -19.710 1.00 90.00 108 THR A O 1
ATOM 864 N N . ILE A 1 109 ? 1.760 10.532 -18.345 1.00 87.69 109 ILE A N 1
ATOM 865 C CA . ILE A 1 109 ? 1.385 11.325 -17.157 1.00 87.69 109 ILE A CA 1
ATOM 866 C C . ILE A 1 109 ? 1.445 12.837 -17.451 1.00 87.69 109 ILE A C 1
ATOM 868 O O . ILE A 1 109 ? 0.597 13.591 -16.988 1.00 87.69 109 ILE A O 1
ATOM 872 N N . GLU A 1 110 ? 2.400 13.289 -18.267 1.00 86.50 110 GLU A N 1
ATOM 873 C CA . GLU A 1 110 ? 2.559 14.706 -18.625 1.00 86.50 110 GLU A CA 1
ATOM 874 C C . GLU A 1 110 ? 1.431 15.247 -19.518 1.00 86.50 110 GLU A C 1
ATOM 876 O O . GLU A 1 110 ? 0.991 16.384 -19.351 1.00 86.50 110 GLU A O 1
ATOM 881 N N . LYS A 1 111 ? 0.977 14.445 -20.491 1.00 85.44 111 LYS A N 1
ATOM 882 C CA . LYS A 1 111 ? 0.006 14.859 -21.520 1.00 85.44 111 LYS A CA 1
ATOM 883 C C . LYS A 1 111 ? -1.436 14.519 -21.135 1.00 85.44 111 LYS A C 1
ATOM 885 O O . LYS A 1 111 ? -2.363 15.240 -21.498 1.00 85.44 111 LYS A O 1
ATOM 890 N N . ASN A 1 112 ? -1.620 13.435 -20.385 1.00 89.62 112 ASN A N 1
ATOM 891 C CA . ASN A 1 112 ? -2.902 12.804 -20.084 1.00 89.62 112 ASN A CA 1
ATOM 892 C C . ASN A 1 112 ? -3.046 12.436 -18.580 1.00 89.62 112 ASN A C 1
ATOM 894 O O . ASN A 1 112 ? -3.489 11.328 -18.282 1.00 89.62 112 ASN A O 1
ATOM 898 N N . PRO A 1 113 ? -2.764 13.333 -17.605 1.00 88.56 113 PRO A N 1
ATOM 899 C CA . PRO A 1 113 ? -2.721 13.027 -16.157 1.00 88.56 113 PRO A CA 1
ATOM 900 C C . PRO A 1 113 ? -4.057 12.611 -15.506 1.00 88.56 113 PRO A C 1
ATOM 902 O O . PRO A 1 113 ? -4.148 12.502 -14.284 1.00 88.56 113 PRO A O 1
ATOM 905 N N . GLN A 1 114 ? -5.132 12.478 -16.282 1.00 89.25 114 GLN A N 1
ATOM 906 C CA . GLN A 1 114 ? -6.454 12.020 -15.834 1.00 89.25 114 GLN A CA 1
ATOM 907 C C . GLN A 1 114 ? -6.888 10.721 -16.537 1.00 89.25 114 GLN A C 1
ATOM 909 O O . GLN A 1 114 ? -7.973 10.210 -16.264 1.00 89.25 114 GLN A O 1
ATOM 914 N N . ASP A 1 115 ? -6.062 10.197 -17.443 1.00 91.38 115 ASP A N 1
ATOM 915 C CA . ASP A 1 115 ? -6.289 8.928 -18.126 1.00 91.38 115 ASP A CA 1
ATOM 916 C C . ASP A 1 115 ? -5.747 7.778 -17.255 1.00 91.38 115 ASP A C 1
ATOM 918 O O . ASP A 1 115 ? -4.570 7.824 -16.881 1.00 91.38 115 ASP A O 1
ATOM 922 N N . PRO A 1 116 ? -6.548 6.752 -16.909 1.00 92.12 116 PRO A N 1
ATOM 923 C CA . PRO A 1 116 ? -6.084 5.642 -16.075 1.00 92.12 116 PRO A C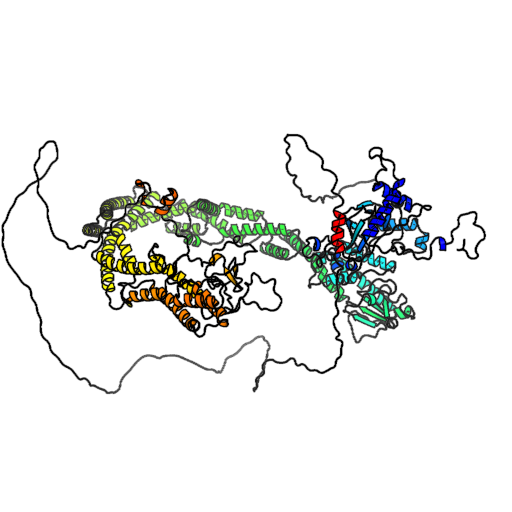A 1
ATOM 924 C C . PRO A 1 116 ? -4.910 4.870 -16.696 1.00 92.12 116 PRO A C 1
ATOM 926 O O . PRO A 1 116 ? -4.056 4.376 -15.961 1.00 92.12 116 PRO A O 1
ATOM 929 N N . TYR A 1 117 ? -4.816 4.812 -18.029 1.00 93.44 117 TYR A N 1
ATOM 930 C CA . TYR A 1 117 ? -3.733 4.113 -18.721 1.00 93.44 117 TYR A CA 1
ATOM 931 C C . TYR A 1 117 ? -2.408 4.890 -18.695 1.00 93.44 117 TYR A C 1
ATOM 933 O O . TYR A 1 117 ? -1.360 4.313 -18.977 1.00 93.44 117 TYR A O 1
ATOM 941 N N . SER A 1 118 ? -2.412 6.173 -18.301 1.00 92.75 118 SER A N 1
ATOM 942 C CA . SER A 1 118 ? -1.179 6.965 -18.142 1.00 92.75 118 SER A CA 1
ATOM 943 C C . SER A 1 118 ? -0.270 6.478 -17.005 1.00 92.75 118 SER A C 1
ATOM 945 O O . SER A 1 118 ? 0.911 6.815 -16.983 1.00 92.75 118 SER A O 1
ATOM 947 N N . THR A 1 119 ? -0.807 5.668 -16.085 1.00 91.88 119 THR A N 1
ATOM 948 C CA . THR A 1 119 ? -0.100 5.100 -14.923 1.00 91.88 119 THR A CA 1
ATOM 949 C C . THR A 1 119 ? -0.171 3.569 -14.849 1.00 91.88 119 THR A C 1
ATOM 951 O O . THR A 1 119 ? 0.158 2.994 -13.812 1.00 91.88 119 THR A O 1
ATOM 954 N N . ASP A 1 120 ? -0.644 2.895 -15.900 1.00 94.06 120 ASP A N 1
ATOM 955 C CA . ASP A 1 120 ? -0.766 1.431 -15.913 1.00 94.06 120 ASP A CA 1
ATOM 956 C C . ASP A 1 120 ? 0.618 0.757 -16.068 1.00 94.06 120 ASP A C 1
ATOM 958 O O . ASP A 1 120 ? 1.398 1.199 -16.914 1.00 94.06 120 ASP A O 1
ATOM 962 N N . PRO A 1 121 ? 0.955 -0.308 -15.311 1.00 93.56 121 PRO A N 1
ATOM 963 C CA . PRO A 1 121 ? 2.229 -1.022 -15.455 1.00 93.56 121 PRO A CA 1
ATOM 964 C C . PRO A 1 121 ? 2.512 -1.602 -16.852 1.00 93.56 121 PRO A C 1
ATOM 966 O O . PRO A 1 121 ? 3.676 -1.811 -17.183 1.00 93.56 121 PRO A O 1
ATOM 969 N N . TRP A 1 122 ? 1.485 -1.854 -17.673 1.00 94.44 122 TRP A N 1
ATOM 970 C CA . TRP A 1 122 ? 1.632 -2.320 -19.061 1.00 94.44 122 TRP A CA 1
ATOM 971 C C . TRP A 1 122 ? 1.854 -1.189 -20.074 1.00 94.44 122 TRP A C 1
ATOM 973 O O . TRP A 1 122 ? 2.120 -1.455 -21.246 1.00 94.44 122 TRP A O 1
ATOM 983 N N . ASN A 1 123 ? 1.769 0.073 -19.646 1.00 95.56 123 ASN A N 1
ATOM 984 C CA . ASN A 1 123 ? 2.193 1.210 -20.453 1.00 95.56 123 ASN A CA 1
ATOM 985 C C . ASN A 1 123 ? 3.716 1.140 -20.632 1.00 95.56 123 ASN A C 1
ATOM 987 O O . ASN A 1 123 ? 4.467 1.155 -19.655 1.00 95.56 123 ASN A O 1
ATOM 991 N N . LEU A 1 124 ? 4.191 1.082 -21.878 1.00 95.31 124 LEU A N 1
ATOM 992 C CA . LEU A 1 124 ? 5.612 0.851 -22.163 1.00 95.31 124 LEU A CA 1
ATOM 993 C C . LEU A 1 124 ? 6.524 2.015 -21.724 1.00 95.31 124 LEU A C 1
ATOM 995 O O . LEU A 1 124 ? 7.722 1.818 -21.566 1.00 95.31 124 LEU A O 1
ATOM 999 N N . ASN A 1 125 ? 5.972 3.196 -21.426 1.00 93.12 125 ASN A N 1
ATOM 1000 C CA . ASN A 1 125 ? 6.714 4.297 -20.791 1.00 93.12 125 ASN A CA 1
ATOM 1001 C C . ASN A 1 125 ? 6.950 4.073 -19.280 1.00 93.12 125 ASN A C 1
ATOM 1003 O O . ASN A 1 125 ? 7.773 4.754 -18.677 1.00 93.12 125 ASN A O 1
ATOM 1007 N N . ILE A 1 126 ? 6.200 3.160 -18.651 1.00 94.00 126 ILE A N 1
ATOM 1008 C CA . ILE A 1 126 ? 6.234 2.863 -17.209 1.00 94.00 126 ILE A CA 1
ATOM 1009 C C . ILE A 1 126 ? 6.954 1.535 -16.937 1.00 94.00 126 ILE A C 1
ATOM 1011 O O . ILE A 1 126 ? 7.690 1.431 -15.956 1.00 94.00 126 ILE A O 1
ATOM 1015 N N . LEU A 1 127 ? 6.779 0.538 -17.813 1.00 94.25 127 LEU A N 1
ATOM 1016 C CA . LEU A 1 127 ? 7.302 -0.824 -17.655 1.00 94.25 127 LEU A CA 1
ATOM 1017 C C . LEU A 1 127 ? 8.812 -0.901 -17.303 1.00 94.25 127 LEU A C 1
ATOM 1019 O O . LEU A 1 127 ? 9.138 -1.611 -16.346 1.00 94.25 127 LEU A O 1
ATOM 1023 N N . PRO A 1 128 ? 9.740 -0.153 -17.946 1.00 92.69 128 PRO A N 1
ATOM 1024 C CA . PRO A 1 128 ? 11.168 -0.200 -17.602 1.00 92.69 128 PRO A CA 1
ATOM 1025 C C . PRO A 1 128 ? 11.476 0.341 -16.198 1.00 92.69 128 PRO A C 1
ATOM 1027 O O . PRO A 1 128 ? 12.429 -0.105 -15.558 1.00 92.69 128 PRO A O 1
ATOM 1030 N N . TYR A 1 129 ? 10.651 1.263 -15.698 1.00 91.00 129 TYR A N 1
ATOM 1031 C CA . TYR A 1 129 ? 10.822 1.956 -14.417 1.00 91.00 129 TYR A CA 1
ATOM 1032 C C . TYR A 1 129 ? 9.946 1.371 -13.289 1.00 91.00 129 TYR A C 1
ATOM 1034 O O . TYR A 1 129 ? 9.936 1.900 -12.173 1.00 91.00 129 TYR A O 1
ATOM 1042 N N . HIS A 1 130 ? 9.217 0.276 -13.551 1.00 91.12 130 HIS A N 1
ATOM 1043 C CA . HIS A 1 130 ? 8.384 -0.415 -12.562 1.00 91.12 130 HIS A CA 1
ATOM 1044 C C . HIS A 1 130 ? 9.204 -0.798 -11.305 1.00 91.12 130 HIS A C 1
ATOM 1046 O O . HIS A 1 130 ? 10.379 -1.139 -11.441 1.00 91.12 130 HIS A O 1
ATOM 1052 N N . PRO A 1 131 ? 8.643 -0.789 -10.075 1.00 86.31 131 PRO A N 1
ATOM 1053 C CA . PRO A 1 131 ? 9.419 -1.037 -8.852 1.00 86.31 131 PRO A CA 1
ATOM 1054 C C . PRO A 1 131 ? 10.200 -2.360 -8.796 1.00 86.31 131 PRO A C 1
ATOM 1056 O O . PRO A 1 131 ? 11.220 -2.413 -8.110 1.00 86.31 131 PRO A O 1
ATOM 1059 N N . ASP A 1 132 ? 9.738 -3.384 -9.516 1.00 85.69 132 ASP A N 1
ATOM 1060 C CA . ASP A 1 132 ? 10.388 -4.698 -9.640 1.00 85.69 132 ASP A CA 1
ATOM 1061 C C . ASP A 1 132 ? 11.349 -4.814 -10.844 1.00 85.69 132 ASP A C 1
ATOM 1063 O O . ASP A 1 132 ? 12.053 -5.815 -10.965 1.00 85.69 132 ASP A O 1
ATOM 1067 N N . SER A 1 133 ? 11.395 -3.806 -11.726 1.00 90.69 133 SER A N 1
ATOM 1068 C CA . SER A 1 133 ? 12.322 -3.753 -12.862 1.00 90.69 133 SER A CA 1
ATOM 1069 C C . SER A 1 133 ? 13.710 -3.296 -12.417 1.00 90.69 133 SER A C 1
ATOM 1071 O O . SER A 1 133 ? 13.862 -2.314 -11.687 1.00 90.69 133 SER A O 1
ATOM 1073 N N . LEU A 1 134 ? 14.748 -3.971 -12.902 1.00 91.88 134 LEU A N 1
ATOM 1074 C CA . LEU A 1 134 ? 16.146 -3.634 -12.649 1.00 91.88 134 LEU A CA 1
ATOM 1075 C C . LEU A 1 134 ? 16.571 -2.354 -13.384 1.00 91.88 134 LEU A C 1
ATOM 1077 O O . LEU A 1 134 ? 17.398 -1.605 -12.864 1.00 91.88 134 LEU A O 1
ATOM 1081 N N . PHE A 1 135 ? 15.967 -2.040 -14.536 1.00 92.69 135 PHE A N 1
ATOM 1082 C CA . PHE A 1 135 ? 16.316 -0.853 -15.330 1.00 92.69 135 PHE A CA 1
ATOM 1083 C C . PHE A 1 135 ? 16.007 0.475 -14.627 1.00 92.69 135 PHE A C 1
ATOM 1085 O O . PHE A 1 135 ? 16.669 1.470 -14.902 1.00 92.69 135 PHE A O 1
ATOM 1092 N N . ARG A 1 136 ? 15.125 0.491 -13.618 1.00 88.94 136 ARG A N 1
ATOM 1093 C CA . ARG A 1 136 ? 14.907 1.665 -12.748 1.00 88.94 136 ARG A CA 1
ATOM 1094 C C . ARG A 1 136 ? 16.165 2.110 -11.968 1.00 88.94 136 ARG A C 1
ATOM 1096 O O . ARG A 1 136 ? 16.141 3.154 -11.323 1.00 88.94 136 ARG A O 1
ATOM 1103 N N . HIS A 1 137 ? 17.210 1.275 -11.930 1.00 87.81 137 HIS A N 1
ATOM 1104 C CA . HIS A 1 137 ? 18.500 1.561 -11.293 1.00 87.81 137 HIS A CA 1
ATOM 1105 C C . HIS A 1 137 ? 19.563 2.089 -12.276 1.00 87.81 137 HIS A C 1
ATOM 1107 O O . HIS A 1 137 ? 20.672 2.406 -11.846 1.00 87.81 137 HIS A O 1
ATOM 1113 N N . ILE A 1 138 ? 19.235 2.214 -13.566 1.00 89.69 138 ILE A N 1
ATOM 1114 C CA . ILE A 1 138 ? 20.055 2.913 -14.561 1.00 89.69 138 ILE A CA 1
ATOM 1115 C C . ILE A 1 138 ? 19.879 4.429 -14.352 1.00 89.69 138 ILE A C 1
ATOM 1117 O O . ILE A 1 138 ? 18.774 4.904 -14.091 1.00 89.69 138 ILE A O 1
ATOM 1121 N N . LYS A 1 139 ? 20.977 5.194 -14.416 1.00 82.44 139 LYS A N 1
ATOM 1122 C CA . LYS A 1 139 ? 20.993 6.651 -14.156 1.00 82.44 139 LYS A CA 1
ATOM 1123 C C . LYS A 1 139 ? 20.669 7.509 -15.388 1.00 82.44 139 LYS A C 1
ATOM 1125 O O . LYS A 1 139 ? 20.420 8.705 -15.248 1.00 82.44 139 LYS A O 1
ATOM 1130 N N . SER A 1 140 ? 20.737 6.915 -16.574 1.00 82.06 140 SER A N 1
ATOM 1131 C CA . SER A 1 140 ? 20.611 7.536 -17.893 1.00 82.06 140 SER A CA 1
ATOM 1132 C C . SER A 1 140 ? 19.404 6.972 -18.647 1.00 82.06 140 SER A C 1
ATOM 1134 O O . SER A 1 140 ? 19.102 5.784 -18.550 1.00 82.06 140 SER A O 1
ATOM 1136 N N . ASP A 1 141 ? 18.724 7.815 -19.428 1.00 82.62 141 ASP A N 1
ATOM 1137 C CA . ASP A 1 141 ? 17.702 7.350 -20.367 1.00 82.62 141 ASP A CA 1
ATOM 1138 C C . ASP A 1 141 ? 18.378 6.735 -21.596 1.00 82.62 141 ASP A C 1
ATOM 1140 O O . ASP A 1 141 ? 19.167 7.393 -22.281 1.00 82.62 141 ASP A O 1
ATOM 1144 N N . ILE A 1 142 ? 18.059 5.474 -21.888 1.00 83.12 142 ILE A N 1
ATOM 1145 C CA . ILE A 1 142 ? 18.665 4.715 -22.982 1.00 83.12 142 ILE A CA 1
ATOM 1146 C C . ILE A 1 142 ? 17.605 4.475 -24.053 1.00 83.12 142 ILE A C 1
ATOM 1148 O O . ILE A 1 142 ? 16.615 3.772 -23.835 1.00 83.12 142 ILE A O 1
ATOM 1152 N N . SER A 1 143 ? 17.844 5.061 -25.226 1.00 76.69 143 SER A N 1
ATOM 1153 C CA . SER A 1 143 ? 17.041 4.882 -26.439 1.00 76.69 143 SER A CA 1
ATOM 1154 C C . SER A 1 143 ? 16.791 3.393 -26.714 1.00 76.69 143 SER A C 1
ATOM 1156 O O . SER A 1 143 ? 17.742 2.618 -26.801 1.00 76.69 143 SER A O 1
ATOM 1158 N N . GLY A 1 144 ? 15.522 2.989 -26.809 1.00 71.06 144 GLY A N 1
ATOM 1159 C CA . GLY A 1 144 ? 15.087 1.609 -27.062 1.00 71.06 144 GLY A CA 1
ATOM 1160 C C . GLY A 1 144 ? 14.999 0.761 -25.791 1.00 71.06 144 GLY A C 1
ATOM 1161 O O . GLY A 1 144 ? 14.006 0.061 -25.582 1.00 71.06 144 GLY A O 1
ATOM 1162 N N . MET A 1 145 ? 15.988 0.880 -24.898 1.00 85.12 145 MET A N 1
ATOM 1163 C CA . MET A 1 145 ? 16.045 0.054 -23.688 1.00 85.12 145 MET A CA 1
ATOM 1164 C C . MET A 1 145 ? 15.157 0.549 -22.543 1.00 85.12 145 MET A C 1
ATOM 1166 O O . MET A 1 145 ? 14.458 -0.255 -21.935 1.00 85.12 145 MET A O 1
ATOM 1170 N N . THR A 1 146 ? 15.183 1.847 -22.227 1.00 88.62 146 THR A N 1
ATOM 1171 C CA . THR A 1 146 ? 14.321 2.452 -21.190 1.00 88.62 146 THR A CA 1
ATOM 1172 C C . THR A 1 146 ? 13.287 3.412 -21.775 1.00 88.62 146 THR A C 1
ATOM 1174 O O . THR A 1 146 ? 12.305 3.735 -21.111 1.00 88.62 146 THR A O 1
ATOM 1177 N N . VAL A 1 147 ? 13.473 3.838 -23.029 1.00 89.56 147 VAL A N 1
ATOM 1178 C CA . VAL A 1 147 ? 12.565 4.741 -23.745 1.00 89.56 147 VAL A CA 1
ATOM 1179 C C . VAL A 1 147 ? 11.993 4.036 -24.982 1.00 89.56 147 VAL A C 1
ATOM 1181 O O . VAL A 1 147 ? 12.782 3.641 -25.844 1.00 89.56 147 VAL A O 1
ATOM 1184 N N . PRO A 1 148 ? 10.657 3.900 -25.122 1.00 92.44 148 PRO A N 1
ATOM 1185 C CA . PRO A 1 148 ? 10.060 3.138 -26.218 1.00 92.44 148 PRO A CA 1
ATOM 1186 C C . PRO A 1 148 ? 10.386 3.658 -27.625 1.00 92.44 148 PRO A C 1
ATOM 1188 O O . PRO A 1 148 ? 10.462 4.872 -27.858 1.00 92.44 148 PRO A O 1
ATOM 1191 N N . TRP A 1 149 ? 10.485 2.730 -28.578 1.00 91.56 149 TRP A N 1
ATOM 1192 C CA . TRP A 1 149 ? 10.573 2.985 -30.019 1.00 91.56 149 TRP A CA 1
ATOM 1193 C C . TRP A 1 149 ? 9.265 2.636 -30.733 1.00 91.56 149 TRP A C 1
ATOM 1195 O O . TRP A 1 149 ? 8.568 1.687 -30.369 1.00 91.56 149 TRP A O 1
ATOM 1205 N N . LEU A 1 150 ? 8.942 3.401 -31.778 1.00 93.50 150 LEU A N 1
ATOM 1206 C CA . LEU A 1 150 ? 7.735 3.230 -32.589 1.00 93.50 150 LEU A CA 1
ATOM 1207 C C . LEU A 1 150 ? 8.077 2.578 -33.935 1.00 93.50 150 LEU A C 1
ATOM 1209 O O . LEU A 1 150 ? 9.032 2.972 -34.608 1.00 93.50 150 LEU A O 1
ATOM 1213 N N . TYR A 1 151 ? 7.245 1.627 -34.357 1.00 94.12 151 TYR A N 1
ATOM 1214 C CA . TYR A 1 151 ? 7.418 0.851 -35.584 1.00 94.12 151 TYR A CA 1
ATOM 1215 C C . TYR A 1 151 ? 6.173 0.942 -36.469 1.00 94.12 151 TYR A C 1
ATOM 1217 O O . TYR A 1 151 ? 5.080 0.527 -36.066 1.00 94.12 151 TYR A O 1
ATOM 1225 N N . VAL A 1 152 ? 6.353 1.434 -37.695 1.00 95.56 152 VAL A N 1
ATOM 1226 C CA . VAL A 1 152 ? 5.303 1.604 -38.710 1.00 95.56 152 VAL A CA 1
ATOM 1227 C C . VAL A 1 152 ? 5.508 0.567 -39.815 1.00 95.56 152 VAL A C 1
ATOM 1229 O O . VAL A 1 152 ? 6.426 0.688 -40.627 1.00 95.56 152 VAL A O 1
ATOM 1232 N N . GLY A 1 153 ? 4.679 -0.477 -39.837 1.00 95.00 153 GLY A N 1
ATOM 1233 C CA . GLY A 1 153 ? 4.773 -1.561 -40.818 1.00 95.00 153 GLY A CA 1
ATOM 1234 C C . GLY A 1 153 ? 4.002 -1.282 -42.111 1.00 95.00 153 GLY A C 1
ATOM 1235 O O . GLY A 1 153 ? 3.015 -0.549 -42.099 1.00 95.00 153 GLY A O 1
ATOM 1236 N N . MET A 1 154 ? 4.412 -1.921 -43.211 1.00 95.44 154 MET A N 1
ATOM 1237 C CA . MET A 1 154 ? 3.583 -2.159 -44.405 1.00 95.44 154 MET A CA 1
ATOM 1238 C C . MET A 1 154 ? 3.651 -3.645 -44.782 1.00 95.44 154 MET A C 1
ATOM 1240 O O . MET A 1 154 ? 4.419 -4.398 -44.190 1.00 95.44 154 MET A O 1
ATOM 1244 N N . ILE A 1 155 ? 2.876 -4.099 -45.773 1.00 96.00 155 ILE A N 1
ATOM 1245 C CA . ILE A 1 155 ? 2.929 -5.512 -46.179 1.00 96.00 155 ILE A CA 1
ATOM 1246 C C . ILE A 1 155 ? 4.349 -5.931 -46.608 1.00 96.00 155 ILE A C 1
ATOM 1248 O O . ILE A 1 155 ? 5.011 -5.210 -47.347 1.00 96.00 155 ILE A O 1
ATOM 1252 N N . PHE A 1 156 ? 4.795 -7.091 -46.118 1.00 95.62 156 PHE A N 1
ATOM 1253 C CA . PHE A 1 156 ? 6.148 -7.650 -46.261 1.00 95.62 156 PHE A CA 1
ATOM 1254 C C . PHE A 1 156 ? 7.292 -6.864 -45.592 1.00 95.62 156 PHE A C 1
ATOM 1256 O O . PHE A 1 156 ? 8.430 -7.333 -45.641 1.00 95.62 156 PHE A O 1
ATOM 1263 N N . SER A 1 157 ? 7.056 -5.725 -44.923 1.00 94.44 157 SER A N 1
ATOM 1264 C CA . SER A 1 157 ? 8.139 -5.089 -44.159 1.00 94.44 157 SER A CA 1
ATOM 1265 C C . SER A 1 157 ? 8.508 -5.941 -42.941 1.00 94.44 157 SER A C 1
ATOM 1267 O O . SER A 1 157 ? 7.628 -6.516 -42.293 1.00 94.44 157 SER A O 1
ATOM 1269 N N . THR A 1 158 ? 9.808 -6.075 -42.676 1.00 93.12 158 THR A N 1
ATOM 1270 C CA . THR A 1 158 ? 10.387 -7.248 -42.000 1.00 93.12 158 THR A CA 1
ATOM 1271 C C . THR A 1 158 ? 11.464 -6.856 -40.993 1.00 93.12 158 THR A C 1
ATOM 1273 O O . THR A 1 158 ? 12.210 -5.911 -41.225 1.00 93.12 158 THR A O 1
ATOM 1276 N N . PHE A 1 159 ? 11.570 -7.621 -39.907 1.00 92.19 159 PHE A N 1
ATOM 1277 C CA . PHE A 1 159 ? 12.690 -7.606 -38.969 1.00 92.19 159 PHE A CA 1
ATOM 1278 C C . PHE A 1 159 ? 13.386 -8.975 -38.982 1.00 92.19 159 PHE A C 1
ATOM 1280 O O . PHE A 1 159 ? 12.741 -10.025 -38.916 1.00 92.19 159 PHE A O 1
ATOM 1287 N N . CYS A 1 160 ? 14.710 -8.958 -39.125 1.00 91.94 160 CYS A N 1
ATOM 1288 C CA . CYS A 1 160 ? 15.538 -10.157 -39.255 1.00 91.94 160 CYS A CA 1
ATOM 1289 C C . CYS A 1 160 ? 15.744 -10.881 -37.917 1.00 91.94 160 CYS A C 1
ATOM 1291 O O . CYS A 1 160 ? 15.343 -10.392 -36.861 1.00 91.94 160 CYS A O 1
ATOM 1293 N N . TRP A 1 161 ? 16.407 -12.042 -37.961 1.00 91.75 161 TRP A N 1
ATOM 1294 C CA . TRP A 1 161 ? 16.742 -12.795 -36.753 1.00 91.75 161 TRP A CA 1
ATOM 1295 C C . TRP A 1 161 ? 17.710 -12.024 -35.856 1.00 91.75 161 TRP A C 1
ATOM 1297 O O . TRP A 1 161 ? 18.860 -11.795 -36.231 1.00 91.75 161 TRP A O 1
ATOM 1307 N N . HIS A 1 162 ? 17.251 -11.682 -34.656 1.00 90.38 162 HIS A N 1
ATOM 1308 C CA . HIS A 1 162 ? 18.045 -11.028 -33.620 1.00 90.38 162 HIS A CA 1
ATOM 1309 C C . HIS A 1 162 ? 17.561 -11.421 -32.220 1.00 90.38 162 HIS A C 1
ATOM 1311 O O . HIS A 1 162 ? 16.541 -12.092 -32.070 1.00 90.38 162 HIS A O 1
ATOM 1317 N N . ASN A 1 163 ? 18.322 -11.039 -31.202 1.00 90.94 163 ASN A N 1
ATOM 1318 C CA . ASN A 1 163 ? 17.915 -11.045 -29.804 1.00 90.94 163 ASN A CA 1
ATOM 1319 C C . ASN A 1 163 ? 18.275 -9.691 -29.173 1.00 90.94 163 ASN A C 1
ATOM 1321 O O . ASN A 1 163 ? 19.044 -8.922 -29.748 1.00 90.94 163 ASN A O 1
ATOM 1325 N N . GLU A 1 164 ? 17.663 -9.388 -28.031 1.00 91.12 164 GLU A N 1
ATOM 1326 C CA . GLU A 1 164 ? 17.766 -8.079 -27.376 1.00 91.12 164 GLU A CA 1
ATOM 1327 C C . GLU A 1 164 ? 19.179 -7.788 -26.845 1.00 91.12 164 GLU A C 1
ATOM 1329 O O . GLU A 1 164 ? 19.886 -8.697 -26.387 1.00 91.12 164 GLU A O 1
ATOM 1334 N N . ASP A 1 165 ? 19.563 -6.508 -26.816 1.00 87.12 165 ASP A N 1
ATOM 1335 C CA . ASP A 1 165 ? 20.804 -6.073 -26.170 1.00 87.12 165 ASP A CA 1
ATOM 1336 C C . ASP A 1 165 ? 20.812 -6.436 -24.673 1.00 87.12 165 ASP A C 1
ATOM 1338 O O . ASP A 1 165 ? 19.788 -6.423 -23.985 1.00 87.12 165 ASP A O 1
ATOM 1342 N N . HIS A 1 166 ? 21.990 -6.829 -24.174 1.00 92.00 166 HIS A N 1
ATOM 1343 C CA . HIS A 1 166 ? 22.183 -7.470 -22.858 1.00 92.00 166 HIS A CA 1
ATOM 1344 C C . HIS A 1 166 ? 21.264 -8.679 -22.587 1.00 92.00 166 HIS A C 1
ATOM 1346 O O . HIS A 1 166 ? 21.013 -9.014 -21.429 1.00 92.00 166 HIS A O 1
ATOM 1352 N N . TYR A 1 167 ? 20.727 -9.326 -23.628 1.00 94.62 167 TYR A N 1
ATOM 1353 C CA . TYR A 1 167 ? 19.705 -10.369 -23.498 1.00 94.62 167 TYR A CA 1
ATOM 1354 C C . TYR A 1 167 ? 18.498 -9.937 -22.643 1.00 94.62 167 TYR A C 1
ATOM 1356 O O . TYR A 1 167 ? 17.948 -10.750 -21.899 1.00 94.62 167 TYR A O 1
ATOM 1364 N N . ALA A 1 168 ? 18.107 -8.661 -22.707 1.00 95.31 168 ALA A N 1
ATOM 1365 C CA . ALA A 1 168 ? 16.911 -8.160 -22.036 1.00 95.31 168 ALA A CA 1
ATOM 1366 C C . ALA A 1 168 ? 15.635 -8.896 -22.489 1.00 95.31 168 ALA A C 1
ATOM 1368 O O . ALA A 1 168 ? 15.617 -9.591 -23.506 1.00 95.31 168 ALA A O 1
ATOM 1369 N N . TYR A 1 169 ? 14.540 -8.711 -21.752 1.00 96.44 169 TYR A N 1
ATOM 1370 C CA . TYR A 1 169 ? 13.216 -8.923 -22.333 1.00 96.44 169 TYR A CA 1
ATOM 1371 C C . TYR A 1 169 ? 12.893 -7.740 -23.255 1.00 96.44 169 TYR A C 1
ATOM 1373 O O . TYR A 1 169 ? 13.351 -6.622 -22.998 1.00 96.44 169 TYR A O 1
ATOM 1381 N N . SER A 1 170 ? 12.045 -7.928 -24.265 1.00 95.69 170 SER A N 1
ATOM 1382 C CA . SER A 1 170 ? 11.280 -6.823 -24.856 1.00 95.69 170 SER A CA 1
ATOM 1383 C C . SER A 1 170 ? 9.784 -7.078 -24.807 1.00 95.69 170 SER A C 1
ATOM 1385 O O . SER A 1 170 ? 9.312 -8.215 -24.822 1.00 95.69 170 SER A O 1
ATOM 1387 N N . ALA A 1 171 ? 9.032 -5.987 -24.704 1.00 97.00 171 ALA A N 1
ATOM 1388 C CA . ALA A 1 171 ? 7.584 -5.965 -24.797 1.00 97.00 171 ALA A CA 1
ATOM 1389 C C . ALA A 1 171 ? 7.201 -5.128 -26.018 1.00 97.00 171 ALA A C 1
ATOM 1391 O O . ALA A 1 171 ? 7.476 -3.931 -26.051 1.00 97.00 171 ALA A O 1
ATOM 1392 N N . ASN A 1 172 ? 6.562 -5.747 -27.011 1.00 97.62 172 ASN A N 1
ATOM 1393 C CA . ASN A 1 172 ? 6.032 -5.079 -28.196 1.00 97.62 172 ASN A CA 1
ATOM 1394 C C . ASN A 1 172 ? 4.502 -5.051 -28.126 1.00 97.62 172 ASN A C 1
ATOM 1396 O O . ASN A 1 172 ? 3.874 -6.107 -28.103 1.00 97.62 172 ASN A O 1
ATOM 1400 N N . TYR A 1 173 ? 3.896 -3.866 -28.124 1.00 98.19 173 TYR A N 1
ATOM 1401 C CA . TYR A 1 173 ? 2.449 -3.678 -28.191 1.00 98.19 173 TYR A CA 1
ATOM 1402 C C . TYR A 1 173 ? 2.034 -3.166 -29.571 1.00 98.19 173 TYR A C 1
ATOM 1404 O O . TYR A 1 173 ? 2.527 -2.138 -30.043 1.00 98.19 173 TYR A O 1
ATOM 1412 N N . GLN A 1 174 ? 1.084 -3.849 -30.211 1.00 98.00 174 GLN A N 1
ATOM 1413 C CA . GLN A 1 174 ? 0.487 -3.371 -31.453 1.00 98.00 174 GLN A CA 1
ATOM 1414 C C . GLN A 1 174 ? -0.737 -2.503 -31.142 1.00 98.00 174 GLN A C 1
ATOM 1416 O O . GLN A 1 174 ? -1.790 -3.012 -30.758 1.00 98.00 174 GLN A O 1
ATOM 1421 N N . HIS A 1 175 ? -0.622 -1.194 -31.374 1.00 96.50 175 HIS A N 1
ATOM 1422 C CA . HIS A 1 175 ? -1.706 -0.230 -31.165 1.00 96.50 175 HIS A CA 1
ATOM 1423 C C . HIS A 1 175 ? -2.864 -0.445 -32.147 1.00 96.50 175 HIS A C 1
ATOM 1425 O O . HIS A 1 175 ? -4.014 -0.552 -31.730 1.00 96.50 175 HIS A O 1
ATOM 1431 N N . PHE A 1 176 ? -2.576 -0.521 -33.452 1.00 96.38 176 PHE A N 1
ATOM 1432 C CA . PHE A 1 176 ? -3.598 -0.694 -34.494 1.00 96.38 176 PHE A CA 1
ATOM 1433 C C . PHE A 1 176 ? -3.045 -1.272 -35.810 1.00 96.38 176 PHE A C 1
ATOM 1435 O O . PHE A 1 176 ? -1.835 -1.408 -36.009 1.00 96.38 176 PHE A O 1
ATOM 1442 N N . GLY A 1 177 ? -3.954 -1.602 -36.732 1.00 95.69 177 GLY A N 1
ATOM 1443 C CA . GLY A 1 177 ? -3.648 -2.036 -38.099 1.00 95.69 177 GLY A CA 1
ATOM 1444 C C . GLY A 1 177 ? -3.578 -3.553 -38.301 1.00 95.69 177 GLY A C 1
ATOM 1445 O O . GLY A 1 177 ? -4.123 -4.329 -37.520 1.00 95.69 177 GLY A O 1
ATOM 1446 N N . ALA A 1 178 ? -2.946 -3.966 -39.401 1.00 96.31 178 ALA A N 1
ATOM 1447 C CA . ALA A 1 178 ? -2.875 -5.355 -39.856 1.00 96.31 178 ALA A CA 1
ATOM 1448 C C . ALA A 1 178 ? -1.912 -6.230 -39.031 1.00 96.31 178 ALA A C 1
ATOM 1450 O O . ALA A 1 178 ? -0.953 -5.735 -38.442 1.00 96.31 178 ALA A O 1
ATOM 1451 N N . THR A 1 179 ? -2.148 -7.542 -39.045 1.00 97.44 179 THR A N 1
ATOM 1452 C CA . THR A 1 179 ? -1.376 -8.577 -38.338 1.00 97.44 179 THR A CA 1
ATOM 1453 C C . THR A 1 179 ? 0.147 -8.452 -38.526 1.00 97.44 179 THR A C 1
ATOM 1455 O O . THR A 1 179 ? 0.622 -8.111 -39.614 1.00 97.44 179 THR A O 1
ATOM 1458 N N . LYS A 1 180 ? 0.920 -8.764 -37.480 1.00 98.06 180 LYS A N 1
ATOM 1459 C CA . LYS A 1 180 ? 2.379 -8.958 -37.527 1.00 98.06 180 LYS A CA 1
ATOM 1460 C C . LYS A 1 180 ? 2.695 -10.409 -37.151 1.00 98.06 180 LYS A C 1
ATOM 1462 O O . LYS A 1 180 ? 2.413 -10.820 -36.028 1.00 98.06 180 LYS A O 1
ATOM 1467 N N . THR A 1 181 ? 3.276 -11.181 -38.069 1.00 97.94 181 THR A N 1
ATOM 1468 C CA . THR A 1 181 ? 3.720 -12.551 -37.766 1.00 97.94 181 THR A CA 1
ATOM 1469 C C . THR A 1 181 ? 5.108 -12.504 -37.152 1.00 97.94 181 THR A C 1
ATOM 1471 O O . THR A 1 181 ? 6.022 -11.906 -37.724 1.00 97.94 181 THR A O 1
ATOM 1474 N N . TRP A 1 182 ? 5.268 -13.179 -36.019 1.00 98.06 182 TRP A N 1
ATOM 1475 C CA . TRP A 1 182 ? 6.541 -13.411 -35.348 1.00 98.06 182 TRP A CA 1
ATOM 1476 C C . TRP A 1 182 ? 6.958 -14.869 -35.492 1.00 98.06 182 TRP A C 1
ATOM 1478 O O . TRP A 1 182 ? 6.124 -15.773 -35.444 1.00 98.06 182 TRP A O 1
ATOM 1488 N N . TYR A 1 183 ? 8.265 -15.088 -35.547 1.00 97.44 183 TYR A N 1
ATOM 1489 C CA . TYR A 1 183 ? 8.927 -16.369 -35.359 1.00 97.44 183 TYR A CA 1
ATOM 1490 C C . TYR A 1 183 ? 9.839 -16.264 -34.142 1.00 97.44 183 TYR A C 1
ATOM 1492 O O . TYR A 1 183 ? 10.549 -15.272 -33.994 1.00 97.44 183 TYR A O 1
ATOM 1500 N N . GLY A 1 184 ? 9.825 -17.281 -33.282 1.00 97.06 184 GLY A N 1
ATOM 1501 C CA . GLY A 1 184 ? 10.583 -17.291 -32.030 1.00 97.06 184 GLY A CA 1
ATOM 1502 C C . GLY A 1 184 ? 11.315 -18.609 -31.799 1.00 97.06 184 GLY A C 1
ATOM 1503 O O . GLY A 1 184 ? 10.781 -19.689 -32.073 1.00 97.06 184 GLY A O 1
ATOM 1504 N N . ILE A 1 185 ? 12.534 -18.503 -31.279 1.00 97.31 185 ILE A N 1
ATOM 1505 C CA . ILE A 1 185 ? 13.435 -19.603 -30.929 1.00 97.31 185 ILE A CA 1
ATOM 1506 C C . ILE A 1 185 ? 13.729 -19.501 -29.425 1.00 97.31 185 ILE A C 1
ATOM 1508 O O . ILE A 1 185 ? 14.131 -18.428 -28.975 1.00 97.31 185 ILE A O 1
ATOM 1512 N N . PRO A 1 186 ? 13.554 -20.571 -28.626 1.00 96.31 186 PRO A N 1
ATOM 1513 C CA . PRO A 1 186 ? 13.917 -20.551 -27.207 1.00 96.31 186 PRO A CA 1
ATOM 1514 C C . PRO A 1 186 ? 15.411 -20.259 -27.012 1.00 96.31 186 PRO A C 1
ATOM 1516 O O . PRO A 1 186 ? 16.228 -20.784 -27.768 1.00 96.31 186 PRO A O 1
ATOM 1519 N N . GLY A 1 187 ? 15.789 -19.513 -25.967 1.00 94.00 187 GLY A N 1
ATOM 1520 C CA . GLY A 1 187 ? 17.203 -19.236 -25.649 1.00 94.00 187 GLY A CA 1
ATOM 1521 C C . GLY A 1 187 ? 18.063 -20.506 -25.514 1.00 94.00 187 GLY A C 1
ATOM 1522 O O . GLY A 1 187 ? 19.196 -20.549 -25.981 1.00 94.00 187 GLY A O 1
ATOM 1523 N N . GLU A 1 188 ? 17.467 -21.595 -25.021 1.00 95.50 188 GLU A N 1
ATOM 1524 C CA . GLU A 1 188 ? 18.016 -22.965 -24.982 1.00 95.50 188 GLU A CA 1
ATOM 1525 C C . GLU A 1 188 ? 18.527 -23.512 -26.339 1.00 95.50 188 GLU A C 1
ATOM 1527 O O . GLU A 1 188 ? 19.315 -24.460 -26.382 1.00 95.50 188 GLU A O 1
ATOM 1532 N N . ASP A 1 189 ? 18.033 -22.969 -27.456 1.00 96.56 189 ASP A N 1
ATOM 1533 C CA . ASP A 1 189 ? 18.419 -23.333 -28.822 1.00 96.56 189 ASP A CA 1
ATOM 1534 C C . ASP A 1 189 ? 19.261 -22.239 -29.510 1.00 96.56 189 ASP A C 1
ATOM 1536 O O . ASP A 1 189 ? 19.620 -22.413 -30.675 1.00 96.56 189 ASP A O 1
ATOM 1540 N N . ALA A 1 190 ? 19.626 -21.147 -28.826 1.00 92.50 190 ALA A N 1
ATOM 1541 C CA . ALA A 1 190 ? 20.357 -20.022 -29.418 1.00 92.50 190 ALA A CA 1
ATOM 1542 C C . ALA A 1 190 ? 21.692 -20.450 -30.057 1.00 92.50 190 ALA A C 1
ATOM 1544 O O . ALA A 1 190 ? 21.933 -20.154 -31.226 1.00 92.50 190 ALA A O 1
ATOM 1545 N N . GLU A 1 191 ? 22.517 -21.242 -29.363 1.00 91.44 191 GLU A N 1
ATOM 1546 C CA . GLU A 1 191 ? 23.774 -21.766 -29.931 1.00 91.44 191 GLU A CA 1
ATOM 1547 C C . GLU A 1 191 ? 23.545 -22.646 -31.175 1.00 91.44 191 GLU A C 1
ATOM 1549 O O . GLU A 1 191 ? 24.353 -22.635 -32.108 1.00 91.44 191 GLU A O 1
ATOM 1554 N N . LYS A 1 192 ? 22.424 -23.383 -31.219 1.00 94.12 192 LYS A N 1
ATOM 1555 C CA . LYS A 1 192 ? 22.036 -24.239 -32.355 1.00 94.12 192 LYS A CA 1
ATOM 1556 C C . LYS A 1 192 ? 21.572 -23.395 -33.540 1.00 94.12 192 LYS A C 1
ATOM 1558 O O . LYS A 1 192 ? 21.925 -23.701 -34.675 1.00 94.12 192 LYS A O 1
ATOM 1563 N N . PHE A 1 193 ? 20.814 -22.328 -33.278 1.00 93.25 193 PHE A N 1
ATOM 1564 C CA . PHE A 1 193 ? 20.439 -21.330 -34.277 1.00 93.25 193 PHE A CA 1
ATOM 1565 C C . PHE A 1 193 ? 21.681 -20.680 -34.891 1.00 93.25 193 PHE A C 1
ATOM 1567 O O . PHE A 1 193 ? 21.814 -20.643 -36.112 1.00 93.25 193 PHE A O 1
ATOM 1574 N N . GLU A 1 194 ? 22.632 -20.239 -34.068 1.00 89.62 194 GLU A N 1
ATOM 1575 C CA . GLU A 1 194 ? 23.868 -19.653 -34.577 1.00 89.62 194 GLU A CA 1
ATOM 1576 C C . GLU A 1 194 ? 24.727 -20.650 -35.364 1.00 89.62 194 GLU A C 1
ATOM 1578 O O . GLU A 1 194 ? 25.337 -20.273 -36.362 1.00 89.62 194 GLU A O 1
ATOM 1583 N N . ALA A 1 195 ? 24.801 -21.913 -34.929 1.00 90.19 195 ALA A N 1
ATOM 1584 C CA . ALA A 1 195 ? 25.479 -22.964 -35.684 1.00 90.19 195 ALA A CA 1
ATOM 1585 C C . ALA A 1 195 ? 24.807 -23.177 -37.050 1.00 90.19 195 ALA A C 1
ATOM 1587 O O . ALA A 1 195 ? 25.490 -23.152 -38.069 1.00 90.19 195 ALA A O 1
ATOM 1588 N N . ALA A 1 196 ? 23.474 -23.264 -37.092 1.00 90.56 196 ALA A N 1
ATOM 1589 C CA . ALA A 1 196 ? 22.712 -23.375 -38.335 1.00 90.56 196 ALA A CA 1
ATOM 1590 C C . ALA A 1 196 ? 22.888 -22.154 -39.260 1.00 90.56 196 ALA A C 1
ATOM 1592 O O . ALA A 1 196 ? 22.948 -22.315 -40.476 1.00 90.56 196 ALA A O 1
ATOM 1593 N N . MET A 1 197 ? 23.010 -20.943 -38.704 1.00 87.25 197 MET A N 1
ATOM 1594 C CA . MET A 1 197 ? 23.338 -19.725 -39.456 1.00 87.25 197 MET A CA 1
ATOM 1595 C C . MET A 1 197 ? 24.761 -19.782 -40.030 1.00 87.25 197 MET A C 1
ATOM 1597 O O . MET A 1 197 ? 24.951 -19.511 -41.215 1.00 87.25 197 MET A O 1
ATOM 1601 N N . ARG A 1 198 ? 25.754 -20.180 -39.221 1.00 85.25 198 ARG A N 1
ATOM 1602 C CA . ARG A 1 198 ? 27.155 -20.340 -39.653 1.00 85.25 198 ARG A CA 1
ATOM 1603 C C . ARG A 1 198 ? 27.313 -21.407 -40.739 1.00 85.25 198 ARG A C 1
ATOM 1605 O O . ARG A 1 198 ? 28.030 -21.168 -41.703 1.00 85.25 198 ARG A O 1
ATOM 1612 N N . ASP A 1 199 ? 26.598 -22.524 -40.630 1.00 86.88 199 ASP A N 1
ATOM 1613 C CA . ASP A 1 199 ? 26.584 -23.591 -41.639 1.00 86.88 199 ASP A CA 1
ATOM 1614 C C . ASP A 1 199 ? 25.835 -23.184 -42.926 1.00 86.88 199 ASP A C 1
ATOM 1616 O O . ASP A 1 199 ? 26.155 -23.680 -44.008 1.00 86.88 199 ASP A O 1
ATOM 1620 N N . ALA A 1 200 ? 24.845 -22.286 -42.836 1.00 82.56 200 ALA A N 1
ATOM 1621 C CA . ALA A 1 200 ? 24.057 -21.828 -43.983 1.00 82.56 200 ALA A CA 1
ATOM 1622 C C . ALA A 1 200 ? 24.742 -20.726 -44.812 1.00 82.56 200 ALA A C 1
ATOM 1624 O O . ALA A 1 200 ? 24.595 -20.721 -46.035 1.00 82.56 200 ALA A O 1
ATOM 1625 N N . VAL A 1 201 ? 25.474 -19.801 -44.177 1.00 80.25 201 VAL A N 1
ATOM 1626 C CA . VAL A 1 201 ? 26.173 -18.681 -44.848 1.00 80.25 201 VAL A CA 1
ATOM 1627 C C . VAL A 1 201 ? 27.640 -18.518 -44.386 1.00 80.25 201 VAL A C 1
ATOM 1629 O O . VAL A 1 201 ? 28.039 -17.435 -43.952 1.00 80.25 201 VAL A O 1
ATOM 1632 N N . PRO A 1 202 ? 28.486 -19.566 -44.489 1.00 79.12 202 PRO A N 1
ATOM 1633 C CA . PRO A 1 202 ? 29.834 -19.569 -43.908 1.00 79.12 202 PRO A CA 1
ATOM 1634 C C . PRO A 1 202 ? 30.750 -18.466 -44.457 1.00 79.12 202 PRO A C 1
ATOM 1636 O O . PRO A 1 202 ? 31.445 -17.816 -43.681 1.00 79.12 202 PRO A O 1
ATOM 1639 N N . GLU A 1 203 ? 30.706 -18.180 -45.764 1.00 77.31 203 GLU A N 1
ATOM 1640 C CA . GLU A 1 203 ? 31.524 -17.124 -46.394 1.00 77.31 203 GLU A CA 1
ATOM 1641 C C . GLU A 1 203 ? 31.237 -15.722 -45.812 1.00 77.31 203 GLU A C 1
ATOM 1643 O O . GLU A 1 203 ? 32.124 -14.864 -45.752 1.00 77.31 203 GLU A O 1
ATOM 1648 N N . LEU A 1 204 ? 30.006 -15.490 -45.340 1.00 73.31 204 LEU A N 1
ATOM 1649 C CA . LEU A 1 204 ? 29.596 -14.222 -44.739 1.00 73.31 204 LEU A CA 1
ATOM 1650 C C . LEU A 1 204 ? 30.051 -14.116 -43.272 1.00 73.31 204 LEU A C 1
ATOM 1652 O O . LEU A 1 204 ? 30.445 -13.041 -42.835 1.00 73.31 204 LEU A O 1
ATOM 1656 N N . PHE A 1 205 ? 30.107 -15.232 -42.538 1.00 74.19 205 PHE A N 1
ATOM 1657 C CA . PHE A 1 205 ? 30.676 -15.280 -41.183 1.00 74.19 205 PHE A CA 1
ATOM 1658 C C . PHE A 1 205 ? 32.211 -15.253 -41.155 1.00 74.19 205 PHE A C 1
ATOM 1660 O O . PHE A 1 205 ? 32.788 -14.682 -40.230 1.00 74.19 205 PHE A O 1
ATOM 1667 N N . GLU A 1 206 ? 32.890 -15.830 -42.153 1.00 73.38 206 GLU A N 1
ATOM 1668 C CA . GLU A 1 206 ? 34.350 -15.704 -42.295 1.00 73.38 206 GLU A CA 1
ATOM 1669 C C . GLU A 1 206 ? 34.776 -14.258 -42.593 1.00 73.38 206 GLU A C 1
ATOM 1671 O O . GLU A 1 206 ? 35.861 -13.835 -42.190 1.00 73.38 206 GLU A O 1
ATOM 1676 N N . THR A 1 207 ? 33.924 -13.489 -43.282 1.00 70.00 207 THR A N 1
ATOM 1677 C CA . THR A 1 207 ? 34.181 -12.076 -43.600 1.00 70.00 207 THR A CA 1
ATOM 1678 C C . THR A 1 207 ? 33.670 -11.109 -42.530 1.00 70.00 207 THR A C 1
ATOM 1680 O O . THR A 1 207 ? 34.327 -10.093 -42.300 1.00 70.00 207 THR A O 1
ATOM 1683 N N . GLN A 1 208 ? 32.561 -11.418 -41.848 1.00 69.00 208 GLN A N 1
ATOM 1684 C CA . GLN A 1 208 ? 31.992 -10.625 -40.749 1.00 69.00 208 GLN A CA 1
ATOM 1685 C C . GLN A 1 208 ? 31.550 -11.521 -39.570 1.00 69.00 208 GLN A C 1
ATOM 1687 O O . GLN A 1 208 ? 30.401 -11.963 -39.510 1.00 69.00 208 GLN A O 1
ATOM 1692 N N . PRO A 1 209 ? 32.434 -11.786 -38.586 1.00 70.56 209 PRO A N 1
ATOM 1693 C CA . PRO A 1 209 ? 32.102 -12.613 -37.420 1.00 70.56 209 PRO A CA 1
ATOM 1694 C C . PRO A 1 209 ? 30.968 -12.054 -36.542 1.00 70.56 209 PRO A C 1
ATOM 1696 O O . PRO A 1 209 ? 30.347 -12.803 -35.791 1.00 70.56 209 PRO A O 1
ATOM 1699 N N . ASP A 1 210 ? 30.699 -10.749 -36.622 1.00 68.75 210 ASP A N 1
ATOM 1700 C CA . ASP A 1 210 ? 29.671 -10.022 -35.873 1.00 68.75 210 ASP A CA 1
ATOM 1701 C C . ASP A 1 210 ? 28.318 -9.894 -36.606 1.00 68.75 210 ASP A C 1
ATOM 1703 O O . ASP A 1 210 ? 27.410 -9.253 -36.079 1.00 68.75 210 ASP A O 1
ATOM 1707 N N . LEU A 1 211 ? 28.141 -10.546 -37.765 1.00 70.94 211 LEU A N 1
ATOM 1708 C CA . LEU A 1 211 ? 26.916 -10.531 -38.589 1.00 70.94 211 LEU A CA 1
ATOM 1709 C C . LEU A 1 211 ? 25.609 -10.707 -37.785 1.00 70.94 211 LEU A C 1
ATOM 1711 O O . LEU A 1 211 ? 24.607 -10.043 -38.050 1.00 70.94 211 LEU A O 1
ATOM 1715 N N . LEU A 1 212 ? 25.624 -11.578 -36.767 1.00 72.19 212 LEU A N 1
ATOM 1716 C CA . LEU A 1 212 ? 24.482 -11.861 -35.881 1.00 72.19 212 LEU A CA 1
ATOM 1717 C C . LEU A 1 212 ? 23.982 -10.646 -35.083 1.00 72.19 212 LEU A C 1
ATOM 1719 O O . LEU A 1 212 ? 22.869 -10.688 -34.570 1.00 72.19 212 LEU A O 1
ATOM 1723 N N . PHE A 1 213 ? 24.782 -9.584 -34.972 1.00 68.06 213 PHE A N 1
ATOM 1724 C CA . PHE A 1 213 ? 24.439 -8.346 -34.270 1.00 68.06 213 PHE A CA 1
ATOM 1725 C C . PHE A 1 213 ? 24.080 -7.187 -35.222 1.00 68.06 213 PHE A C 1
ATOM 1727 O O . PHE A 1 213 ? 23.974 -6.043 -34.777 1.00 68.06 213 PHE A O 1
ATOM 1734 N N . GLN A 1 214 ? 23.952 -7.450 -36.528 1.00 65.25 214 GLN A N 1
ATOM 1735 C CA . GLN A 1 214 ? 23.685 -6.427 -37.550 1.00 65.25 214 GLN A CA 1
ATOM 1736 C C . GLN A 1 214 ? 22.237 -6.439 -38.077 1.00 65.25 214 GLN A C 1
ATOM 1738 O O . GLN A 1 214 ? 21.848 -5.520 -38.785 1.00 65.25 214 GLN A O 1
ATOM 1743 N N . LEU A 1 215 ? 21.424 -7.446 -37.721 1.00 66.50 215 LEU A N 1
ATOM 1744 C CA . LEU A 1 215 ? 20.014 -7.588 -38.132 1.00 66.50 215 LEU A CA 1
ATOM 1745 C C . LEU A 1 215 ? 19.786 -7.681 -39.664 1.00 66.50 215 LEU A C 1
ATOM 1747 O O . LEU A 1 215 ? 18.741 -7.273 -40.167 1.00 66.50 215 LEU A O 1
ATOM 1751 N N . VAL A 1 216 ? 20.725 -8.264 -40.422 1.00 70.50 216 VAL A N 1
ATOM 1752 C CA . VAL A 1 216 ? 20.689 -8.292 -41.907 1.00 70.50 216 VAL A CA 1
ATOM 1753 C C . VAL A 1 216 ? 20.374 -9.654 -42.546 1.00 70.50 216 VAL A C 1
ATOM 1755 O O . VAL A 1 216 ? 20.437 -9.784 -43.765 1.00 70.50 216 VAL A O 1
ATOM 1758 N N . THR A 1 217 ? 20.077 -10.709 -41.777 1.00 78.94 217 THR A N 1
ATOM 1759 C CA . THR A 1 217 ? 19.946 -12.078 -42.326 1.00 78.94 217 THR A CA 1
ATOM 1760 C C . THR A 1 217 ? 18.669 -12.799 -41.889 1.00 78.94 217 THR A C 1
ATOM 1762 O O . THR A 1 217 ? 18.333 -12.873 -40.707 1.00 78.94 217 THR A O 1
ATOM 1765 N N . LEU A 1 218 ? 17.988 -13.398 -42.871 1.00 86.00 218 LEU A N 1
ATOM 1766 C CA . LEU A 1 218 ? 16.833 -14.278 -42.701 1.00 86.00 218 LEU A CA 1
ATOM 1767 C C . LEU A 1 218 ? 17.210 -15.705 -43.109 1.00 86.00 218 LEU A C 1
ATOM 1769 O O . LEU A 1 218 ? 17.645 -15.939 -44.234 1.00 86.00 218 LEU A O 1
ATOM 1773 N N . LEU A 1 219 ? 16.976 -16.666 -42.217 1.00 87.31 219 LEU A N 1
ATOM 1774 C CA . LEU A 1 219 ? 17.001 -18.096 -42.526 1.00 87.31 219 LEU A CA 1
ATOM 1775 C C . LEU A 1 219 ? 15.590 -18.655 -42.316 1.00 87.31 219 LEU A C 1
ATOM 1777 O O . LEU A 1 219 ? 14.922 -18.284 -41.347 1.00 87.31 219 LEU A O 1
ATOM 1781 N N . THR A 1 220 ? 15.105 -19.507 -43.223 1.00 89.75 220 THR A N 1
ATOM 1782 C CA . THR A 1 220 ? 13.698 -19.935 -43.175 1.00 89.75 220 THR A CA 1
ATOM 1783 C C . THR A 1 220 ? 13.421 -20.851 -41.970 1.00 89.75 220 THR A C 1
ATOM 1785 O O . THR A 1 220 ? 14.265 -21.688 -41.620 1.00 89.75 220 THR A O 1
ATOM 1788 N N . PRO A 1 221 ? 12.215 -20.797 -41.370 1.00 90.25 221 PRO A N 1
ATOM 1789 C CA . PRO A 1 221 ? 11.810 -21.719 -40.309 1.00 90.25 221 PRO A CA 1
ATOM 1790 C C . PRO A 1 221 ? 11.913 -23.202 -40.699 1.00 90.25 221 PRO A C 1
ATOM 1792 O O . PRO A 1 221 ? 12.100 -24.051 -39.830 1.00 90.25 221 PRO A O 1
ATOM 1795 N N . GLU A 1 222 ? 11.815 -23.537 -41.992 1.00 89.62 222 GLU A N 1
ATOM 1796 C CA . GLU A 1 222 ? 11.981 -24.911 -42.478 1.00 89.62 222 GLU A CA 1
ATOM 1797 C C . GLU A 1 222 ? 13.453 -25.361 -42.471 1.00 89.62 222 GLU A C 1
ATOM 1799 O O . GLU A 1 222 ? 13.742 -26.492 -42.079 1.00 89.62 222 GLU A O 1
ATOM 1804 N N . GLN A 1 223 ? 14.398 -24.491 -42.854 1.00 89.62 223 GLN A N 1
ATOM 1805 C CA . GLN A 1 223 ? 15.840 -24.769 -42.742 1.00 89.62 223 GLN A CA 1
ATOM 1806 C C . GLN A 1 223 ? 16.256 -24.939 -41.276 1.00 89.62 223 GLN A C 1
ATOM 1808 O O . GLN A 1 223 ? 16.934 -25.907 -40.939 1.00 89.62 223 GLN A O 1
ATOM 1813 N N . LEU A 1 224 ? 15.777 -24.061 -40.393 1.00 92.88 224 LEU A N 1
ATOM 1814 C CA . LEU A 1 224 ? 16.044 -24.130 -38.955 1.00 92.88 224 LEU A CA 1
ATOM 1815 C C . LEU A 1 224 ? 15.501 -25.419 -38.319 1.00 92.88 224 LEU A C 1
ATOM 1817 O O . LEU A 1 224 ? 16.230 -26.117 -37.613 1.00 92.88 224 LEU A O 1
ATOM 1821 N N . LYS A 1 225 ? 14.264 -25.814 -38.650 1.00 94.19 225 LYS A N 1
ATOM 1822 C CA . LYS A 1 225 ? 13.689 -27.095 -38.203 1.00 94.19 225 LYS A CA 1
ATOM 1823 C C . LYS A 1 225 ? 14.461 -28.308 -38.738 1.00 94.19 225 LYS A C 1
ATOM 1825 O O . LYS A 1 225 ? 14.606 -29.290 -38.014 1.00 94.19 225 LYS A O 1
ATOM 1830 N N . LYS A 1 226 ? 15.013 -28.245 -39.959 1.00 93.88 226 LYS A N 1
ATOM 1831 C CA . LYS A 1 226 ? 15.911 -29.286 -40.508 1.00 93.88 226 LYS A CA 1
ATOM 1832 C C . LYS A 1 226 ? 17.263 -29.350 -39.785 1.00 93.88 226 LYS A C 1
ATOM 1834 O O . LYS A 1 226 ? 17.812 -30.440 -39.664 1.00 93.88 226 LYS A O 1
ATOM 1839 N N . ALA A 1 227 ? 17.762 -28.225 -39.273 1.00 92.50 227 ALA A N 1
ATOM 1840 C CA . ALA A 1 227 ? 18.965 -28.151 -38.439 1.00 92.50 227 ALA A CA 1
ATOM 1841 C C . ALA A 1 227 ? 18.730 -28.554 -36.963 1.00 92.50 227 ALA A C 1
ATOM 1843 O O . ALA A 1 227 ? 19.665 -28.548 -36.167 1.00 92.50 227 ALA A O 1
ATOM 1844 N N . GLY A 1 228 ? 17.499 -28.920 -36.579 1.00 94.75 228 GLY A N 1
ATOM 1845 C CA . GLY A 1 228 ? 17.159 -29.331 -35.211 1.00 94.75 228 GLY A CA 1
ATOM 1846 C C . GLY A 1 228 ? 16.867 -28.179 -34.242 1.00 94.75 228 GLY A C 1
ATOM 1847 O O . GLY A 1 228 ? 16.795 -28.410 -33.036 1.00 94.75 228 GLY A O 1
ATOM 1848 N N . VAL A 1 229 ? 16.679 -26.957 -34.750 1.00 96.50 229 VAL A N 1
ATOM 1849 C CA . VAL A 1 229 ? 16.290 -25.771 -33.971 1.00 96.50 229 VAL A CA 1
ATOM 1850 C C . VAL A 1 229 ? 14.767 -25.737 -33.812 1.00 96.50 229 VAL A C 1
ATOM 1852 O O . VAL A 1 229 ? 14.030 -25.858 -34.798 1.00 96.50 229 VAL A O 1
ATOM 1855 N N . ARG A 1 230 ? 14.258 -25.543 -32.588 1.00 97.06 230 ARG A N 1
ATOM 1856 C CA . ARG A 1 230 ? 12.824 -25.299 -32.362 1.00 97.06 230 ARG A CA 1
ATOM 1857 C C . ARG A 1 230 ? 12.465 -23.890 -32.824 1.00 97.06 230 ARG A C 1
ATOM 1859 O O . ARG A 1 230 ? 12.977 -22.914 -32.288 1.00 97.06 230 ARG A O 1
ATOM 1866 N N . VAL A 1 231 ? 11.540 -23.794 -33.780 1.00 96.75 231 VAL A N 1
ATOM 1867 C CA . VAL A 1 231 ? 10.971 -22.515 -34.233 1.00 96.75 231 VAL A CA 1
ATOM 1868 C C . VAL A 1 231 ? 9.455 -22.527 -34.074 1.00 96.75 231 VAL A C 1
ATOM 1870 O O . VAL A 1 231 ? 8.756 -23.332 -34.707 1.00 96.75 231 VAL A O 1
ATOM 1873 N N . TYR A 1 232 ? 8.961 -21.612 -33.250 1.00 96.75 232 TYR A N 1
ATOM 1874 C CA . TYR A 1 232 ? 7.546 -21.319 -33.041 1.00 96.75 232 TYR A CA 1
ATOM 1875 C C . TYR A 1 232 ? 7.137 -20.111 -33.889 1.00 96.75 232 TYR A C 1
ATOM 1877 O O . TYR A 1 232 ? 7.999 -19.352 -34.329 1.00 96.75 232 TYR A O 1
ATOM 1885 N N . ALA A 1 233 ? 5.838 -19.944 -34.128 1.00 95.88 233 ALA A N 1
ATOM 1886 C CA . ALA A 1 233 ? 5.284 -18.784 -34.818 1.00 95.88 233 ALA A CA 1
ATOM 1887 C C . ALA A 1 233 ? 3.992 -18.323 -34.130 1.00 95.88 233 ALA A C 1
ATOM 1889 O O . ALA A 1 233 ? 3.286 -19.151 -33.548 1.00 95.88 233 ALA A O 1
ATOM 1890 N N . LEU A 1 234 ? 3.700 -17.024 -34.193 1.00 96.88 234 LEU A N 1
ATOM 1891 C CA . LEU A 1 234 ? 2.449 -16.430 -33.714 1.00 96.88 234 LEU A CA 1
ATOM 1892 C C . LEU A 1 234 ? 2.070 -15.198 -34.541 1.00 96.88 234 LEU A C 1
ATOM 1894 O O . LEU A 1 234 ? 2.934 -14.533 -35.108 1.00 96.88 234 LEU A O 1
ATOM 1898 N N . ASP A 1 235 ? 0.780 -14.877 -34.547 1.00 97.62 235 ASP A N 1
ATOM 1899 C CA . ASP A 1 235 ? 0.212 -13.720 -35.235 1.00 97.62 235 ASP A CA 1
ATOM 1900 C C . ASP A 1 235 ? -0.273 -12.687 -34.216 1.00 97.62 235 ASP A C 1
ATOM 1902 O O . ASP A 1 235 ? -1.307 -12.866 -33.569 1.00 97.62 235 ASP A O 1
ATOM 1906 N N . GLN A 1 236 ? 0.485 -11.600 -34.074 1.00 98.19 236 GLN A N 1
ATOM 1907 C CA . GLN A 1 236 ? 0.117 -10.450 -33.254 1.00 98.19 236 GLN A CA 1
ATOM 1908 C C . GLN A 1 236 ? -0.932 -9.609 -33.983 1.00 98.19 236 GLN A C 1
ATOM 1910 O O . GLN A 1 236 ? -0.823 -9.350 -35.185 1.00 98.19 236 GLN A O 1
ATOM 1915 N N . ARG A 1 237 ? -1.947 -9.172 -33.239 1.00 97.44 237 ARG A N 1
ATOM 1916 C CA . ARG A 1 237 ? -3.041 -8.314 -33.704 1.00 97.44 237 ARG A CA 1
ATOM 1917 C C . ARG A 1 237 ? -3.139 -7.056 -32.840 1.00 97.44 237 ARG A C 1
ATOM 1919 O O . ARG A 1 237 ? -2.594 -6.998 -31.741 1.00 97.44 237 ARG A O 1
ATOM 1926 N N . ALA A 1 238 ? -3.867 -6.053 -33.329 1.00 97.00 238 ALA A N 1
ATOM 1927 C CA . ALA A 1 238 ? -4.141 -4.827 -32.580 1.00 97.00 238 ALA A CA 1
ATOM 1928 C C . ALA A 1 238 ? -4.696 -5.118 -31.170 1.00 97.00 238 ALA A C 1
ATOM 1930 O O . ALA A 1 238 ? -5.573 -5.968 -31.003 1.00 97.00 238 ALA A O 1
ATOM 1931 N N . GLY A 1 239 ? -4.173 -4.413 -30.165 1.00 95.94 239 GLY A N 1
ATOM 1932 C CA . GLY A 1 239 ? -4.491 -4.620 -28.751 1.00 95.94 239 GLY A CA 1
ATOM 1933 C C . GLY A 1 239 ? -3.705 -5.743 -28.062 1.00 95.94 239 GLY A C 1
ATOM 1934 O O . GLY A 1 239 ? -4.019 -6.068 -26.918 1.00 95.94 239 GLY A O 1
ATOM 1935 N N . GLN A 1 240 ? -2.709 -6.357 -28.715 1.00 97.94 240 GLN A N 1
ATOM 1936 C CA . GLN A 1 240 ? -1.924 -7.461 -28.144 1.00 97.94 240 GLN A CA 1
ATOM 1937 C C . GLN A 1 240 ? -0.459 -7.089 -27.890 1.00 97.94 240 GLN A C 1
ATOM 1939 O O . GLN A 1 240 ? 0.208 -6.489 -28.741 1.00 97.94 240 GLN A O 1
ATOM 1944 N N . LEU A 1 241 ? 0.051 -7.533 -26.736 1.00 97.69 241 LEU A N 1
ATOM 1945 C CA . LEU A 1 241 ? 1.484 -7.602 -26.464 1.00 97.69 241 LEU A CA 1
ATOM 1946 C C . LEU A 1 241 ? 2.089 -8.917 -26.968 1.00 97.69 241 LEU A C 1
ATOM 1948 O O . LEU A 1 241 ? 1.496 -9.986 -26.817 1.00 97.69 241 LEU A O 1
ATOM 1952 N N . VAL A 1 242 ? 3.313 -8.826 -27.477 1.00 98.25 242 VAL A N 1
ATOM 1953 C CA . VAL A 1 242 ? 4.265 -9.932 -27.615 1.00 98.25 242 VAL A CA 1
ATOM 1954 C C . VAL A 1 242 ? 5.435 -9.651 -26.678 1.00 98.25 242 VAL A C 1
ATOM 1956 O O . VAL A 1 242 ? 5.898 -8.514 -26.597 1.00 98.25 242 VAL A O 1
ATOM 1959 N N . ILE A 1 243 ? 5.887 -10.676 -25.956 1.00 97.75 243 ILE A N 1
ATOM 1960 C CA . ILE A 1 243 ? 7.035 -10.598 -25.047 1.00 97.75 243 ILE A CA 1
ATOM 1961 C C . ILE A 1 243 ? 8.134 -11.515 -25.580 1.00 97.75 243 ILE A C 1
ATOM 1963 O O . ILE A 1 243 ? 7.892 -12.709 -25.784 1.00 97.75 243 ILE A O 1
ATOM 1967 N N . THR A 1 244 ? 9.331 -10.971 -25.787 1.00 97.00 244 THR A N 1
ATOM 1968 C CA . THR A 1 244 ? 10.545 -11.755 -26.045 1.00 97.00 244 THR A CA 1
ATOM 1969 C C . THR A 1 244 ? 11.229 -12.070 -24.714 1.00 97.00 244 THR A C 1
ATOM 1971 O O . THR A 1 244 ? 11.130 -11.309 -23.752 1.00 97.00 244 THR A O 1
ATOM 1974 N N . PHE A 1 245 ? 11.877 -13.232 -24.634 1.00 97.06 245 PHE A N 1
ATOM 1975 C CA . PHE A 1 245 ? 12.569 -13.707 -23.433 1.00 97.06 245 PHE A CA 1
ATOM 1976 C C . PHE A 1 245 ? 14.094 -13.623 -23.632 1.00 97.06 245 PHE A C 1
ATOM 1978 O O . PHE A 1 245 ? 14.552 -13.638 -24.779 1.00 97.06 245 PHE A O 1
ATOM 1985 N N . PRO A 1 246 ? 14.897 -13.605 -22.553 1.00 96.06 246 PRO A N 1
ATOM 1986 C CA . PRO A 1 246 ? 16.350 -13.580 -22.634 1.00 96.06 246 PRO A CA 1
ATOM 1987 C C . PRO A 1 246 ? 16.913 -14.644 -23.578 1.00 96.06 246 PRO A C 1
ATOM 1989 O O . PRO A 1 246 ? 16.466 -15.793 -23.598 1.00 96.06 246 PRO A O 1
ATOM 1992 N N . GLN A 1 247 ? 17.897 -14.239 -24.383 1.00 94.56 247 GLN A N 1
ATOM 1993 C CA . GLN A 1 247 ? 18.543 -15.040 -25.435 1.00 94.56 247 GLN A CA 1
ATOM 1994 C C . GLN A 1 247 ? 17.625 -15.524 -26.578 1.00 94.56 247 GLN A C 1
ATOM 1996 O O . GLN A 1 247 ? 18.138 -16.096 -27.542 1.00 94.56 247 GLN A O 1
ATOM 2001 N N . ALA A 1 248 ? 16.307 -15.286 -26.534 1.00 96.00 248 ALA A N 1
ATOM 2002 C CA . ALA A 1 248 ? 15.371 -15.787 -27.536 1.00 96.00 248 ALA A CA 1
ATOM 2003 C C . ALA A 1 248 ? 15.534 -15.059 -28.880 1.00 96.00 248 ALA A C 1
ATOM 2005 O O . ALA A 1 248 ? 15.129 -13.904 -29.048 1.00 96.00 248 ALA A O 1
ATOM 2006 N N . TYR A 1 249 ? 16.108 -15.763 -29.857 1.00 95.06 249 TYR A N 1
ATOM 2007 C CA . TYR A 1 249 ? 16.190 -15.272 -31.228 1.00 95.06 249 TYR A CA 1
ATOM 2008 C C . TYR A 1 249 ? 14.792 -15.173 -31.842 1.00 95.06 249 TYR A C 1
ATOM 2010 O O . TYR A 1 249 ? 14.007 -16.123 -31.786 1.00 95.06 249 TYR A O 1
ATOM 2018 N N . HIS A 1 250 ? 14.488 -14.031 -32.452 1.00 95.88 250 HIS A N 1
ATOM 2019 C CA . HIS A 1 250 ? 13.193 -13.756 -33.060 1.00 95.88 250 HIS A CA 1
ATOM 2020 C C . HIS A 1 250 ? 13.318 -12.947 -34.361 1.00 95.88 250 HIS A C 1
ATOM 2022 O O . HIS A 1 250 ? 14.286 -12.218 -34.571 1.00 95.88 250 HIS A O 1
ATOM 2028 N N . ALA A 1 251 ? 12.344 -13.126 -35.253 1.00 95.56 251 ALA A N 1
ATOM 2029 C CA . ALA A 1 251 ? 12.228 -12.482 -36.566 1.00 95.56 251 ALA A CA 1
ATOM 2030 C C . ALA A 1 251 ? 10.747 -12.366 -36.955 1.00 95.56 251 ALA A C 1
ATOM 2032 O O . ALA A 1 251 ? 9.901 -13.017 -36.339 1.00 95.56 251 ALA A O 1
ATOM 2033 N N . GLY A 1 252 ? 10.399 -11.606 -37.991 1.00 95.75 252 GLY A N 1
ATOM 2034 C CA . GLY A 1 252 ? 9.001 -11.502 -38.412 1.00 95.75 252 GLY A CA 1
ATOM 2035 C C . GLY A 1 252 ? 8.717 -10.440 -39.463 1.00 95.75 252 GLY A C 1
ATOM 2036 O O . GLY A 1 252 ? 9.605 -9.702 -39.881 1.00 95.75 252 GLY A O 1
ATOM 2037 N N . PHE A 1 253 ? 7.462 -10.368 -39.903 1.00 96.88 253 PHE A N 1
ATOM 2038 C CA . PHE A 1 253 ? 7.021 -9.452 -40.958 1.00 96.88 253 PHE A CA 1
ATOM 2039 C C . PHE A 1 253 ? 5.572 -8.987 -40.749 1.00 96.88 253 PHE A C 1
ATOM 2041 O O . PHE A 1 253 ? 4.796 -9.575 -39.991 1.00 96.88 253 PHE A O 1
ATOM 2048 N N . ASN A 1 254 ? 5.194 -7.910 -41.435 1.00 97.62 254 ASN A N 1
ATOM 2049 C CA . ASN A 1 254 ? 3.878 -7.282 -41.323 1.00 97.62 254 ASN A CA 1
ATOM 2050 C C . ASN A 1 254 ? 2.963 -7.647 -42.511 1.00 97.62 254 ASN A C 1
ATOM 2052 O O . ASN A 1 254 ? 3.396 -7.718 -43.661 1.00 97.62 254 ASN A O 1
ATOM 2056 N N . HIS A 1 255 ? 1.663 -7.831 -42.255 1.00 96.50 255 HIS A N 1
ATOM 2057 C CA . HIS A 1 255 ? 0.654 -8.190 -43.270 1.00 96.50 255 HIS A CA 1
ATOM 2058 C C . HIS A 1 255 ? 0.025 -6.983 -43.982 1.00 96.50 255 HIS A C 1
ATOM 2060 O O . HIS A 1 255 ? -0.868 -7.135 -44.821 1.00 96.50 255 HIS A O 1
ATOM 2066 N N . GLY A 1 256 ? 0.432 -5.766 -43.637 1.00 95.38 256 GLY A N 1
ATOM 2067 C CA . GLY A 1 256 ? -0.164 -4.521 -44.114 1.00 95.38 256 GLY A CA 1
ATOM 2068 C C . GLY A 1 256 ? 0.265 -3.344 -43.249 1.00 95.38 256 GLY A C 1
ATOM 2069 O O . GLY A 1 256 ? 1.196 -3.470 -42.458 1.00 95.38 256 GLY A O 1
ATOM 2070 N N . PHE A 1 257 ? -0.428 -2.214 -43.392 1.00 97.44 257 PHE A N 1
ATOM 2071 C CA . PHE A 1 257 ? -0.211 -1.052 -42.533 1.00 97.44 257 PHE A CA 1
ATOM 2072 C C . PHE A 1 257 ? -0.503 -1.382 -41.063 1.00 97.44 257 PHE A C 1
ATOM 2074 O O . PHE A 1 257 ? -1.617 -1.814 -40.747 1.00 97.44 257 PHE A O 1
ATOM 2081 N N . ASN A 1 258 ? 0.467 -1.169 -40.173 1.00 96.94 258 ASN A N 1
ATOM 2082 C CA . ASN A 1 258 ? 0.271 -1.256 -38.725 1.00 96.94 258 ASN A CA 1
ATOM 2083 C C . ASN A 1 258 ? 1.167 -0.290 -37.942 1.00 96.94 258 ASN A C 1
ATOM 2085 O O . ASN A 1 258 ? 2.166 0.211 -38.458 1.00 96.94 258 ASN A O 1
ATOM 2089 N N . PHE A 1 259 ? 0.781 -0.032 -36.693 1.00 97.00 259 PHE A N 1
ATOM 2090 C CA . PHE A 1 259 ? 1.513 0.821 -35.764 1.00 97.00 259 PHE A CA 1
ATOM 2091 C C . PHE A 1 259 ? 1.730 0.081 -34.447 1.00 97.00 259 PHE A C 1
ATOM 2093 O O . PHE A 1 259 ? 0.792 -0.470 -33.866 1.00 97.00 259 PHE A O 1
ATOM 2100 N N . ASN A 1 260 ? 2.982 0.047 -34.004 1.00 96.25 260 ASN A N 1
ATOM 2101 C CA . ASN A 1 260 ? 3.446 -0.748 -32.875 1.00 96.25 260 ASN A CA 1
ATOM 2102 C C . ASN A 1 260 ? 4.452 0.073 -32.070 1.00 96.25 260 ASN A C 1
ATOM 2104 O O . ASN A 1 260 ? 5.120 0.948 -32.618 1.00 96.25 260 ASN A O 1
ATOM 2108 N N . GLU A 1 261 ? 4.594 -0.251 -30.798 1.00 96.19 261 GLU A N 1
ATOM 2109 C CA . GLU A 1 261 ? 5.534 0.383 -29.881 1.00 96.19 261 GLU A CA 1
ATOM 2110 C C . GLU A 1 261 ? 6.226 -0.710 -29.068 1.00 96.19 261 GLU A C 1
ATOM 2112 O O . GLU A 1 261 ? 5.571 -1.678 -28.677 1.00 96.19 261 GLU A O 1
ATOM 2117 N N . ALA A 1 262 ? 7.537 -0.603 -28.858 1.00 95.56 262 ALA A N 1
ATOM 2118 C CA . ALA A 1 262 ? 8.286 -1.583 -28.078 1.00 95.56 262 ALA A CA 1
ATOM 2119 C C . ALA A 1 262 ? 9.333 -0.938 -27.173 1.00 95.56 262 ALA A C 1
ATOM 2121 O O . ALA A 1 262 ? 9.815 0.158 -27.454 1.00 95.56 262 ALA A O 1
ATOM 2122 N N . VAL A 1 263 ? 9.672 -1.638 -26.093 1.00 94.94 263 VAL A N 1
ATOM 2123 C CA . VAL A 1 263 ? 10.719 -1.256 -25.139 1.00 94.94 263 VAL A CA 1
ATOM 2124 C C . VAL A 1 263 ? 11.324 -2.511 -24.510 1.00 94.94 263 VAL A C 1
ATOM 2126 O O . VAL A 1 263 ? 10.639 -3.538 -24.407 1.00 94.94 263 VAL A O 1
ATOM 2129 N N . ASN A 1 264 ? 12.575 -2.439 -24.058 1.00 95.00 264 ASN A N 1
ATOM 2130 C CA . ASN A 1 264 ? 13.139 -3.495 -23.222 1.00 95.00 264 ASN A CA 1
ATOM 2131 C C . ASN A 1 264 ? 12.697 -3.380 -21.754 1.00 95.00 264 ASN A C 1
ATOM 2133 O O . ASN A 1 264 ? 12.298 -2.322 -21.271 1.00 95.00 264 ASN A O 1
ATOM 2137 N N . PHE A 1 265 ? 12.788 -4.485 -21.017 1.00 94.38 265 PHE A N 1
ATOM 2138 C CA . PHE A 1 265 ? 12.640 -4.490 -19.563 1.00 94.38 265 PHE A CA 1
ATOM 2139 C C . PHE A 1 265 ? 13.450 -5.628 -18.928 1.00 94.38 265 PHE A C 1
ATOM 2141 O O . PHE A 1 265 ? 13.920 -6.542 -19.610 1.00 94.38 265 PHE A O 1
ATOM 2148 N N . ALA A 1 266 ? 13.631 -5.557 -17.609 1.00 94.88 266 ALA A N 1
ATOM 2149 C CA . ALA A 1 266 ? 14.466 -6.487 -16.858 1.00 94.88 266 ALA A CA 1
ATOM 2150 C C . ALA A 1 266 ? 13.815 -6.857 -15.513 1.00 94.88 266 ALA A C 1
ATOM 2152 O O . ALA A 1 266 ? 13.990 -6.122 -14.540 1.00 94.88 266 ALA A O 1
ATOM 2153 N N . PRO A 1 267 ? 13.061 -7.967 -15.425 1.00 94.31 267 PRO A N 1
ATOM 2154 C CA . PRO A 1 267 ? 12.636 -8.525 -14.144 1.00 94.31 267 PRO A CA 1
ATOM 2155 C C . PRO A 1 267 ? 13.841 -9.095 -13.370 1.00 94.31 267 PRO A C 1
ATOM 2157 O O . PRO A 1 267 ? 14.968 -9.137 -13.865 1.00 94.31 267 PRO A O 1
ATOM 2160 N N . ASN A 1 268 ? 13.632 -9.536 -12.130 1.00 92.50 268 ASN A N 1
ATOM 2161 C CA . ASN A 1 268 ? 14.724 -9.984 -11.261 1.00 92.50 268 ASN A CA 1
ATOM 2162 C C . ASN A 1 268 ? 15.423 -11.278 -11.713 1.00 92.50 268 ASN A C 1
ATOM 2164 O O . ASN A 1 268 ? 16.564 -11.513 -11.325 1.00 92.50 268 ASN A O 1
ATOM 2168 N N . ASP A 1 269 ? 14.766 -12.103 -12.523 1.00 94.62 269 ASP A N 1
ATOM 2169 C CA . ASP A 1 269 ? 15.329 -13.310 -13.132 1.00 94.62 269 ASP A CA 1
ATOM 2170 C C . ASP A 1 269 ? 16.189 -13.033 -14.382 1.00 94.62 269 ASP A C 1
ATOM 2172 O O . ASP A 1 269 ? 16.974 -13.895 -14.775 1.00 94.62 269 ASP A O 1
ATOM 2176 N N . TRP A 1 270 ? 16.131 -11.823 -14.960 1.00 95.69 270 TRP A N 1
ATOM 2177 C CA . TRP A 1 270 ? 17.018 -11.425 -16.064 1.00 95.69 270 TRP A CA 1
ATOM 2178 C C . TRP A 1 270 ? 18.486 -11.266 -15.629 1.00 95.69 270 TRP A C 1
ATOM 2180 O O . TRP A 1 270 ? 19.377 -11.439 -16.456 1.00 95.69 270 TRP A O 1
ATOM 2190 N N . GLU A 1 271 ? 18.768 -10.960 -14.356 1.00 95.12 271 GLU A N 1
ATOM 2191 C CA . GLU A 1 271 ? 20.108 -10.554 -13.887 1.00 95.12 271 GLU A CA 1
ATOM 2192 C C . GLU A 1 271 ? 21.270 -11.447 -14.387 1.00 95.12 271 GLU A C 1
ATOM 2194 O O . GLU A 1 271 ? 22.232 -10.890 -14.928 1.00 95.12 271 GLU A O 1
ATOM 2199 N N . PRO A 1 272 ? 21.201 -12.795 -14.319 1.00 94.88 272 PRO A N 1
ATOM 2200 C CA . PRO A 1 272 ? 22.282 -13.658 -14.804 1.00 94.88 272 PRO A CA 1
ATOM 2201 C C . PRO A 1 272 ? 22.446 -13.630 -16.332 1.00 94.88 272 PRO A C 1
ATOM 2203 O O . PRO A 1 272 ? 23.545 -13.849 -16.842 1.00 94.88 272 PRO A O 1
ATOM 2206 N N . PHE A 1 273 ? 21.369 -13.350 -17.073 1.00 95.56 273 PHE A N 1
ATOM 2207 C CA . PHE A 1 273 ? 21.412 -13.166 -18.523 1.00 95.56 273 PHE A CA 1
ATOM 2208 C C . PHE A 1 273 ? 22.033 -11.817 -18.900 1.00 95.56 273 PHE A C 1
ATOM 2210 O O . PHE A 1 273 ? 22.764 -11.766 -19.885 1.00 95.56 273 PHE A O 1
ATOM 2217 N N . GLY A 1 274 ? 21.823 -10.763 -18.102 1.00 94.56 274 GLY A N 1
ATOM 2218 C CA . GLY A 1 274 ? 22.493 -9.469 -18.270 1.00 94.56 274 GLY A CA 1
ATOM 2219 C C . GLY A 1 274 ? 24.017 -9.580 -18.187 1.00 94.56 274 GLY A C 1
ATOM 2220 O O . GLY A 1 274 ? 24.727 -9.164 -19.103 1.00 94.56 274 GLY A O 1
ATOM 2221 N N . ASP A 1 275 ? 24.513 -10.242 -17.140 1.00 93.69 275 ASP A N 1
ATOM 2222 C CA . ASP A 1 275 ? 25.941 -10.517 -16.921 1.00 93.69 275 ASP A CA 1
ATOM 2223 C C . ASP A 1 275 ? 26.544 -11.309 -18.108 1.00 93.69 275 ASP A C 1
ATOM 2225 O O . ASP A 1 275 ? 27.528 -10.890 -18.723 1.00 93.69 275 ASP A O 1
ATOM 2229 N N . ALA A 1 276 ? 25.874 -12.391 -18.533 1.00 94.12 276 ALA A N 1
ATOM 2230 C CA . ALA A 1 276 ? 26.264 -13.185 -19.705 1.00 94.12 276 ALA A CA 1
ATOM 2231 C C . ALA A 1 276 ? 26.170 -12.410 -21.041 1.00 94.12 276 ALA A C 1
ATOM 2233 O O . ALA A 1 276 ? 26.946 -12.658 -21.970 1.00 94.12 276 ALA A O 1
ATOM 2234 N N . GLY A 1 277 ? 25.240 -11.459 -21.151 1.00 93.12 277 GLY A N 1
ATOM 2235 C CA . GLY A 1 277 ? 25.110 -10.546 -22.284 1.00 93.12 277 GLY A CA 1
ATOM 2236 C C . GLY A 1 277 ? 26.304 -9.595 -22.386 1.00 93.12 277 GLY A C 1
ATOM 2237 O O . GLY A 1 277 ? 26.882 -9.444 -23.465 1.00 93.12 277 GLY A O 1
ATOM 2238 N N . VAL A 1 278 ? 26.746 -9.025 -21.260 1.00 93.25 278 VAL A N 1
ATOM 2239 C CA . VAL A 1 278 ? 27.960 -8.195 -21.191 1.00 93.25 278 VAL A CA 1
ATOM 2240 C C . VAL A 1 278 ? 29.215 -9.011 -21.509 1.00 93.25 278 VAL A C 1
ATOM 2242 O O . VAL A 1 278 ? 30.054 -8.541 -22.284 1.00 93.25 278 VAL A O 1
ATOM 2245 N N . GLU A 1 279 ? 29.348 -10.238 -20.990 1.00 92.31 279 GLU A N 1
ATOM 2246 C CA . GLU A 1 279 ? 30.466 -11.127 -21.346 1.00 92.31 279 GLU A CA 1
ATOM 2247 C C . GLU A 1 279 ? 30.508 -11.422 -22.853 1.00 92.31 279 GLU A C 1
ATOM 2249 O O . GLU A 1 279 ? 31.576 -11.364 -23.468 1.00 92.31 279 GLU A O 1
ATOM 2254 N N . ARG A 1 280 ? 29.354 -11.670 -23.484 1.00 89.56 280 ARG A N 1
ATOM 2255 C CA . ARG A 1 280 ? 29.266 -11.860 -24.938 1.00 89.56 280 ARG A CA 1
ATOM 2256 C C . ARG A 1 280 ? 29.660 -10.602 -25.710 1.00 89.56 280 ARG A C 1
ATOM 2258 O O . ARG A 1 280 ? 30.490 -10.684 -26.615 1.00 89.56 280 ARG A O 1
ATOM 2265 N N . LEU A 1 281 ? 29.104 -9.441 -25.368 1.00 89.06 281 LEU A N 1
ATOM 2266 C CA . LEU A 1 281 ? 29.434 -8.177 -26.038 1.00 89.06 281 LEU A CA 1
ATOM 2267 C C . LEU A 1 281 ? 30.937 -7.866 -25.923 1.00 89.06 281 LEU A C 1
ATOM 2269 O O . LEU A 1 281 ? 31.557 -7.460 -26.907 1.00 89.06 281 LEU A O 1
ATOM 2273 N N . GLN A 1 282 ? 31.551 -8.181 -24.776 1.00 90.12 282 GLN A N 1
ATOM 2274 C CA . GLN A 1 282 ? 32.995 -8.079 -24.560 1.00 90.12 282 GLN A CA 1
ATOM 2275 C C . GLN A 1 282 ? 33.814 -8.981 -25.504 1.00 90.12 282 GLN A C 1
ATOM 2277 O O . GLN A 1 282 ? 34.831 -8.527 -26.037 1.00 90.12 282 GLN A O 1
ATOM 2282 N N . GLN A 1 283 ? 33.383 -10.227 -25.745 1.00 87.75 283 GLN A N 1
ATOM 2283 C CA . GLN A 1 283 ? 34.055 -11.162 -26.666 1.00 87.75 283 GLN A CA 1
ATOM 2284 C C . GLN A 1 283 ? 34.059 -10.639 -28.110 1.00 87.75 283 GLN A C 1
ATOM 2286 O O . GLN A 1 283 ? 35.099 -10.651 -28.770 1.00 87.75 283 GLN A O 1
ATOM 2291 N N . PHE A 1 284 ? 32.925 -10.105 -28.577 1.00 85.06 284 PHE A N 1
ATOM 2292 C CA . PHE A 1 284 ? 32.794 -9.488 -29.905 1.00 85.06 284 PHE A CA 1
ATOM 2293 C C . PHE A 1 284 ? 33.305 -8.035 -29.967 1.00 85.06 284 PHE A C 1
ATOM 2295 O O . PHE A 1 284 ? 33.269 -7.413 -31.027 1.00 85.06 284 PHE A O 1
ATOM 2302 N N . ARG A 1 285 ? 33.817 -7.491 -28.852 1.00 87.56 285 ARG A N 1
ATOM 2303 C CA . ARG A 1 285 ? 34.279 -6.098 -28.695 1.00 87.56 285 ARG A CA 1
ATOM 2304 C C . ARG A 1 285 ? 33.219 -5.042 -29.055 1.00 87.56 285 ARG A C 1
ATOM 2306 O O . ARG A 1 285 ? 33.574 -3.947 -29.496 1.00 87.56 285 ARG A O 1
ATOM 2313 N N . ARG A 1 286 ? 31.932 -5.350 -28.870 1.00 84.81 286 ARG A N 1
ATOM 2314 C CA . ARG A 1 286 ? 30.831 -4.382 -29.001 1.00 84.81 286 ARG A CA 1
ATOM 2315 C C . ARG A 1 286 ? 30.648 -3.630 -27.682 1.00 84.81 286 ARG A C 1
ATOM 2317 O O . ARG A 1 286 ? 30.909 -4.171 -26.609 1.00 84.81 286 ARG A O 1
ATOM 2324 N N . GLN A 1 287 ? 30.231 -2.371 -27.763 1.00 86.75 287 GLN A N 1
ATOM 2325 C CA . GLN A 1 287 ? 29.913 -1.562 -26.586 1.00 86.75 287 GLN A CA 1
ATOM 2326 C C . GLN A 1 287 ? 28.581 -2.037 -25.980 1.00 86.75 287 GLN A C 1
ATOM 2328 O O . GLN A 1 287 ? 27.597 -2.081 -26.713 1.00 86.75 287 GLN A O 1
ATOM 2333 N N . PRO A 1 288 ? 28.523 -2.381 -24.680 1.00 90.62 288 PRO A N 1
ATOM 2334 C CA . PRO A 1 288 ? 27.256 -2.554 -23.976 1.00 90.62 288 PRO A CA 1
ATOM 2335 C C . PRO A 1 288 ? 26.549 -1.208 -23.802 1.00 90.62 288 PRO A C 1
ATOM 2337 O O . PRO A 1 288 ? 27.209 -0.188 -23.625 1.00 90.62 288 PRO A O 1
ATOM 2340 N N . CYS A 1 289 ? 25.217 -1.202 -23.795 1.00 89.25 289 CYS A N 1
ATOM 2341 C CA . CYS A 1 289 ? 24.431 0.037 -23.700 1.00 89.25 289 CYS A CA 1
ATOM 2342 C C . CYS A 1 289 ? 24.489 0.720 -22.317 1.00 89.25 289 CYS A C 1
ATOM 2344 O O . CYS A 1 289 ? 24.108 1.876 -22.208 1.00 89.25 289 CYS A O 1
ATOM 2346 N N . PHE A 1 290 ? 24.937 0.009 -21.274 1.00 92.19 290 PHE A N 1
ATOM 2347 C CA . PHE A 1 290 ? 25.171 0.514 -19.912 1.00 92.19 290 PHE A CA 1
ATOM 2348 C C . PHE A 1 290 ? 26.113 -0.432 -19.145 1.00 92.19 290 PHE A C 1
ATOM 2350 O O . PHE A 1 290 ? 26.462 -1.510 -19.635 1.00 92.19 290 PHE A O 1
ATOM 2357 N N . SER A 1 291 ? 26.529 -0.060 -17.931 1.00 93.06 291 SER A N 1
ATOM 2358 C CA . SER A 1 291 ? 27.335 -0.917 -17.051 1.00 93.06 291 SER A CA 1
ATOM 2359 C C . SER A 1 291 ? 26.464 -1.771 -16.115 1.00 93.06 291 SER A C 1
ATOM 2361 O O . SER A 1 291 ? 25.811 -1.239 -15.218 1.00 93.06 291 SER A O 1
ATOM 2363 N N . HIS A 1 292 ? 26.485 -3.103 -16.278 1.00 94.56 292 HIS A N 1
ATOM 2364 C CA . HIS A 1 292 ? 25.806 -4.041 -15.358 1.00 94.56 292 HIS A CA 1
ATOM 2365 C C . HIS A 1 292 ? 26.322 -3.889 -13.918 1.00 94.56 292 HIS A C 1
ATOM 2367 O O . HIS A 1 292 ? 25.538 -3.815 -12.977 1.00 94.56 292 HIS A O 1
ATOM 2373 N N . ASP A 1 293 ? 27.634 -3.714 -13.747 1.00 94.06 293 ASP A N 1
ATOM 2374 C CA . ASP A 1 293 ? 28.271 -3.463 -12.449 1.00 94.06 293 ASP A CA 1
ATOM 2375 C C . ASP A 1 293 ? 27.793 -2.152 -11.796 1.00 94.06 293 ASP A C 1
ATOM 2377 O O . ASP A 1 293 ? 27.697 -2.082 -10.569 1.00 94.06 293 ASP A O 1
ATOM 2381 N N . GLU A 1 294 ? 27.453 -1.123 -12.583 1.00 93.00 294 GLU A N 1
ATOM 2382 C CA . GLU A 1 294 ? 26.830 0.102 -12.065 1.00 93.00 294 GLU A CA 1
ATOM 2383 C C . GLU A 1 294 ? 25.370 -0.114 -11.665 1.00 93.00 294 GLU A C 1
ATOM 2385 O O . GLU A 1 294 ? 24.965 0.364 -10.604 1.00 93.00 294 GLU A O 1
ATOM 2390 N N . LEU A 1 295 ? 24.601 -0.875 -12.449 1.00 93.31 295 LEU A N 1
ATOM 2391 C CA . LEU A 1 295 ? 23.223 -1.250 -12.121 1.00 93.31 295 LEU A CA 1
ATOM 2392 C C . LEU A 1 295 ? 23.168 -2.037 -10.800 1.00 93.31 295 LEU A C 1
ATOM 2394 O O . LEU A 1 295 ? 22.409 -1.673 -9.897 1.00 93.31 295 LEU A O 1
ATOM 2398 N N . LEU A 1 296 ? 24.015 -3.062 -10.644 1.00 94.50 296 LEU A N 1
ATOM 2399 C CA . LEU A 1 296 ? 24.107 -3.861 -9.416 1.00 94.50 296 LEU A CA 1
ATOM 2400 C C . LEU A 1 296 ? 24.542 -3.008 -8.215 1.00 94.50 296 LEU A C 1
ATOM 2402 O O . LEU A 1 296 ? 23.946 -3.093 -7.138 1.00 94.50 296 LEU A O 1
ATOM 2406 N N . TRP A 1 297 ? 25.546 -2.144 -8.386 1.00 92.69 297 TRP A N 1
ATOM 2407 C CA . TRP A 1 297 ? 26.026 -1.289 -7.300 1.00 92.69 297 TRP A CA 1
ATOM 2408 C C . TRP A 1 297 ? 24.997 -0.220 -6.889 1.00 92.69 297 TRP A C 1
ATOM 2410 O O . TRP A 1 297 ? 24.758 -0.008 -5.700 1.00 92.69 297 TRP A O 1
ATOM 2420 N N . THR A 1 298 ? 24.315 0.398 -7.856 1.00 91.38 298 THR A N 1
ATOM 2421 C CA . THR A 1 298 ? 23.262 1.404 -7.618 1.00 91.38 298 THR A CA 1
ATOM 2422 C C . THR A 1 298 ? 22.027 0.779 -6.953 1.00 91.38 298 THR A C 1
ATOM 2424 O O . THR A 1 298 ? 21.396 1.400 -6.090 1.00 91.38 298 THR A O 1
ATOM 2427 N N . ALA A 1 299 ? 21.710 -0.482 -7.269 1.00 91.62 299 ALA A N 1
ATOM 2428 C CA . ALA A 1 299 ? 20.701 -1.261 -6.550 1.00 91.62 299 ALA A CA 1
ATOM 2429 C C . ALA A 1 299 ? 21.098 -1.557 -5.086 1.00 91.62 299 ALA A C 1
ATOM 2431 O O . ALA A 1 299 ? 20.224 -1.588 -4.215 1.00 91.62 299 ALA A O 1
ATOM 2432 N N . ALA A 1 300 ? 22.395 -1.721 -4.797 1.00 91.94 300 ALA A N 1
ATOM 2433 C CA . ALA A 1 300 ? 22.928 -2.013 -3.460 1.00 91.94 300 ALA A CA 1
ATOM 2434 C C . ALA A 1 300 ? 23.061 -0.774 -2.548 1.00 91.94 300 ALA A C 1
ATOM 2436 O O . ALA A 1 300 ? 22.840 -0.855 -1.330 1.00 91.94 300 ALA A O 1
ATOM 2437 N N . GLU A 1 301 ? 23.406 0.382 -3.126 1.00 87.88 301 GLU A N 1
ATOM 2438 C CA . GLU A 1 301 ? 23.406 1.675 -2.430 1.00 87.88 301 GLU A CA 1
ATOM 2439 C C . GLU A 1 301 ? 21.965 2.097 -2.086 1.00 87.88 301 GLU A C 1
ATOM 2441 O O . GLU A 1 301 ? 21.667 2.345 -0.914 1.00 87.88 301 GLU A O 1
ATOM 2446 N N . GLY A 1 302 ? 21.056 2.045 -3.069 1.00 75.19 302 GLY A N 1
ATOM 2447 C CA . GLY A 1 302 ? 19.605 2.143 -2.886 1.00 75.19 302 GLY A CA 1
ATOM 2448 C C . GLY A 1 302 ? 19.080 3.564 -2.632 1.00 75.19 302 GLY A C 1
ATOM 2449 O O . GLY A 1 302 ? 19.296 4.146 -1.570 1.00 75.19 302 GLY A O 1
ATOM 2450 N N . ALA A 1 303 ? 18.267 4.080 -3.563 1.00 59.12 303 ALA A N 1
ATOM 2451 C CA . ALA A 1 303 ? 17.777 5.470 -3.641 1.00 59.12 303 ALA A CA 1
ATOM 2452 C C . ALA A 1 303 ? 16.961 6.019 -2.439 1.00 59.12 303 ALA A C 1
ATOM 2454 O O . ALA A 1 303 ? 16.458 7.140 -2.480 1.00 59.12 303 ALA A O 1
ATOM 2455 N N . SER A 1 304 ? 16.782 5.254 -1.360 1.00 53.06 304 SER A N 1
ATOM 2456 C CA . SER A 1 304 ? 16.153 5.710 -0.107 1.00 53.06 304 SER A CA 1
ATOM 2457 C C . SER A 1 304 ? 16.778 5.082 1.152 1.00 53.06 304 SER A C 1
ATOM 2459 O O . SER A 1 304 ? 16.139 5.008 2.199 1.00 53.06 304 SER A O 1
ATOM 2461 N N . GLY A 1 305 ? 18.032 4.619 1.069 1.00 56.44 305 GLY A N 1
ATOM 2462 C CA . GLY A 1 305 ? 18.846 4.223 2.227 1.00 56.44 305 GLY A CA 1
ATOM 2463 C C . GLY A 1 305 ? 18.670 2.791 2.750 1.00 56.44 305 GLY A C 1
ATOM 2464 O O . GLY A 1 305 ? 19.378 2.403 3.679 1.00 56.44 305 GLY A O 1
ATOM 2465 N N . ALA A 1 306 ? 17.777 1.978 2.174 1.00 66.56 306 ALA A N 1
ATOM 2466 C CA . ALA A 1 306 ? 17.663 0.555 2.502 1.00 66.56 306 ALA A CA 1
ATOM 2467 C C . ALA A 1 306 ? 17.203 -0.295 1.306 1.00 66.56 306 ALA A C 1
ATOM 2469 O O . ALA A 1 306 ? 16.178 -0.014 0.687 1.00 66.56 306 ALA A O 1
ATOM 2470 N N . VAL A 1 307 ? 17.931 -1.382 1.039 1.00 84.00 307 VAL A N 1
ATOM 2471 C CA . VAL A 1 307 ? 17.553 -2.429 0.074 1.00 84.00 307 VAL A CA 1
ATOM 2472 C C . VAL A 1 307 ? 16.381 -3.244 0.645 1.00 84.00 307 VAL A C 1
ATOM 2474 O O . VAL A 1 307 ? 16.356 -3.546 1.844 1.00 84.00 307 VAL A O 1
ATOM 2477 N N . THR A 1 308 ? 15.390 -3.597 -0.181 1.00 89.38 308 THR A N 1
ATOM 2478 C CA . THR A 1 308 ? 14.265 -4.452 0.252 1.00 89.38 308 THR A CA 1
ATOM 2479 C C . THR A 1 308 ? 14.701 -5.919 0.357 1.00 89.38 308 THR A C 1
ATOM 2481 O O . THR A 1 308 ? 15.715 -6.301 -0.219 1.00 89.38 308 THR A O 1
ATOM 2484 N N . ILE A 1 309 ? 13.947 -6.768 1.063 1.00 91.06 309 ILE A N 1
ATOM 2485 C CA . ILE A 1 309 ? 14.271 -8.208 1.135 1.00 91.06 309 ILE A CA 1
ATOM 2486 C C . ILE A 1 309 ? 14.136 -8.855 -0.253 1.00 91.06 309 ILE A C 1
ATOM 2488 O O . ILE A 1 309 ? 15.029 -9.580 -0.674 1.00 91.06 309 ILE A O 1
ATOM 2492 N N . GLN A 1 310 ? 13.078 -8.524 -0.998 1.00 88.69 310 GLN A N 1
ATOM 2493 C CA . GLN A 1 310 ? 12.850 -9.006 -2.365 1.00 88.69 310 GLN A CA 1
ATOM 2494 C C . GLN A 1 310 ? 13.971 -8.583 -3.331 1.00 88.69 310 GLN A C 1
ATOM 2496 O O . GLN A 1 310 ? 14.421 -9.395 -4.133 1.00 88.69 310 GLN A O 1
ATOM 2501 N N . THR A 1 311 ? 14.475 -7.349 -3.212 1.00 89.94 311 THR A N 1
ATOM 2502 C CA . THR A 1 311 ? 15.654 -6.888 -3.965 1.00 89.94 311 THR A CA 1
ATOM 2503 C C . THR A 1 311 ? 16.906 -7.659 -3.543 1.00 89.94 311 THR A C 1
ATOM 2505 O O . THR A 1 311 ? 17.652 -8.142 -4.386 1.00 89.94 311 THR A O 1
ATOM 2508 N N . ALA A 1 312 ? 17.121 -7.833 -2.236 1.00 92.56 312 ALA A N 1
ATOM 2509 C CA . ALA A 1 312 ? 18.289 -8.529 -1.705 1.00 92.56 312 ALA A CA 1
ATOM 2510 C C . ALA A 1 312 ? 18.358 -10.010 -2.130 1.00 92.56 312 ALA A C 1
ATOM 2512 O O . ALA A 1 312 ? 19.459 -10.514 -2.333 1.00 92.56 312 ALA A O 1
ATOM 2513 N N . LYS A 1 313 ? 17.215 -10.691 -2.320 1.00 92.19 313 LYS A N 1
ATOM 2514 C CA . LYS A 1 313 ? 17.155 -12.097 -2.769 1.00 92.19 313 LYS A CA 1
ATOM 2515 C C . LYS A 1 313 ? 17.911 -12.356 -4.072 1.00 92.19 313 LYS A C 1
ATOM 2517 O O . LYS A 1 313 ? 18.657 -13.326 -4.138 1.00 92.19 313 LYS A O 1
ATOM 2522 N N . TRP A 1 314 ? 17.721 -11.510 -5.086 1.00 92.38 314 TRP A N 1
ATOM 2523 C CA . TRP A 1 314 ? 18.423 -11.640 -6.368 1.00 92.38 314 TRP A CA 1
ATOM 2524 C C . TRP A 1 314 ? 19.764 -10.895 -6.365 1.00 92.38 314 TRP A C 1
ATOM 2526 O O . TRP A 1 314 ? 20.734 -11.355 -6.958 1.00 92.38 314 TRP A O 1
ATOM 2536 N N . LEU A 1 315 ? 19.853 -9.775 -5.641 1.00 94.75 315 LEU A N 1
ATOM 2537 C CA . LEU A 1 315 ? 21.050 -8.937 -5.630 1.00 94.75 315 LEU A CA 1
ATOM 2538 C C . LEU A 1 315 ? 22.217 -9.553 -4.840 1.00 94.75 315 LEU A C 1
ATOM 2540 O O . LEU A 1 315 ? 23.367 -9.318 -5.195 1.00 94.75 315 LEU A O 1
ATOM 2544 N N . ALA A 1 316 ? 21.966 -10.360 -3.803 1.00 95.38 316 ALA A N 1
ATOM 2545 C CA . ALA A 1 316 ? 23.030 -11.032 -3.050 1.00 95.38 316 ALA A CA 1
ATOM 2546 C C . ALA A 1 316 ? 23.893 -11.976 -3.925 1.00 95.38 316 ALA A C 1
ATOM 2548 O O . ALA A 1 316 ? 25.106 -11.763 -3.967 1.00 95.38 316 ALA A O 1
ATOM 2549 N N . PRO A 1 317 ? 23.333 -12.954 -4.675 1.00 96.44 317 PRO A N 1
ATOM 2550 C CA . PRO A 1 317 ? 24.126 -13.796 -5.577 1.00 96.44 317 PRO A CA 1
ATOM 2551 C C . PRO A 1 317 ? 24.670 -13.041 -6.803 1.00 96.44 317 PRO A C 1
ATOM 2553 O O . PRO A 1 317 ? 25.653 -13.482 -7.393 1.00 96.44 317 PRO A O 1
ATOM 2556 N N . ALA A 1 318 ? 24.088 -11.901 -7.189 1.00 96.31 318 ALA A N 1
ATOM 2557 C CA . ALA A 1 318 ? 24.658 -11.025 -8.217 1.00 96.31 318 ALA A CA 1
ATOM 2558 C C . ALA A 1 318 ? 25.941 -10.326 -7.723 1.00 96.31 318 ALA A C 1
ATOM 2560 O O . ALA A 1 318 ? 26.995 -10.403 -8.358 1.00 96.31 318 ALA A O 1
ATOM 2561 N N . LEU A 1 319 ? 25.877 -9.705 -6.539 1.00 96.38 319 LEU A N 1
ATOM 2562 C CA . LEU A 1 319 ? 27.025 -9.067 -5.888 1.00 96.38 319 LEU A CA 1
ATOM 2563 C C . LEU A 1 319 ? 28.112 -10.073 -5.495 1.00 96.38 319 LEU A C 1
ATOM 2565 O O . LEU A 1 319 ? 29.284 -9.713 -5.512 1.00 96.38 319 LEU A O 1
ATOM 2569 N N . GLU A 1 320 ? 27.754 -11.321 -5.184 1.00 96.88 320 GLU A N 1
ATOM 2570 C CA . GLU A 1 320 ? 28.712 -12.411 -4.966 1.00 96.88 320 GLU A CA 1
ATOM 2571 C C . GLU A 1 320 ? 29.576 -12.664 -6.206 1.00 96.88 320 GLU A C 1
ATOM 2573 O O . GLU A 1 320 ? 30.805 -12.627 -6.121 1.00 96.88 320 GLU A O 1
ATOM 2578 N N . ARG A 1 321 ? 28.946 -12.843 -7.378 1.00 96.50 321 ARG A N 1
ATOM 2579 C CA . ARG A 1 321 ? 29.670 -13.042 -8.644 1.00 96.50 321 ARG A CA 1
ATOM 2580 C C . ARG A 1 321 ? 30.513 -11.822 -9.003 1.00 96.50 321 ARG A C 1
ATOM 2582 O O . ARG A 1 321 ? 31.675 -11.988 -9.370 1.00 96.50 321 ARG A O 1
ATOM 2589 N N . LEU A 1 322 ? 29.970 -10.610 -8.842 1.00 95.94 322 LEU A N 1
ATOM 2590 C CA . LEU A 1 322 ? 30.706 -9.359 -9.061 1.00 95.94 322 LEU A CA 1
ATOM 2591 C C . LEU A 1 322 ? 31.937 -9.272 -8.148 1.00 95.94 322 LEU A C 1
ATOM 2593 O O . LEU A 1 322 ? 33.037 -9.043 -8.649 1.00 95.94 322 LEU A O 1
ATOM 2597 N N . ARG A 1 323 ? 31.780 -9.501 -6.835 1.00 96.38 323 ARG A N 1
ATOM 2598 C CA . ARG A 1 323 ? 32.874 -9.502 -5.849 1.00 96.38 323 ARG A CA 1
ATOM 2599 C C . ARG A 1 323 ? 33.955 -10.504 -6.233 1.00 96.38 323 ARG A C 1
ATOM 2601 O O . ARG A 1 323 ? 35.125 -10.134 -6.314 1.00 96.38 323 ARG A O 1
ATOM 2608 N N . ASP A 1 324 ? 33.578 -11.760 -6.451 1.00 96.12 324 ASP A N 1
ATOM 2609 C CA . ASP A 1 324 ? 34.534 -12.843 -6.673 1.00 96.12 324 ASP A CA 1
ATOM 2610 C C . ASP A 1 324 ? 35.294 -12.635 -7.987 1.00 96.12 324 ASP A C 1
ATOM 2612 O O . ASP A 1 324 ? 36.523 -12.738 -8.015 1.00 96.12 324 ASP A O 1
ATOM 2616 N N . ARG A 1 325 ? 34.587 -12.237 -9.054 1.00 95.12 325 ARG A N 1
ATOM 2617 C CA . ARG A 1 325 ? 35.177 -11.843 -10.339 1.00 95.12 325 ARG A CA 1
ATOM 2618 C C . ARG A 1 325 ? 36.164 -10.691 -10.167 1.00 95.12 325 ARG A C 1
ATOM 2620 O O . ARG A 1 325 ? 37.297 -10.788 -10.635 1.00 95.12 325 ARG A O 1
ATOM 2627 N N . GLU A 1 326 ? 35.756 -9.620 -9.495 1.00 95.12 326 GLU A N 1
ATOM 2628 C CA . GLU A 1 326 ? 36.550 -8.401 -9.331 1.00 95.12 326 GLU A CA 1
ATOM 2629 C C . GLU A 1 326 ? 37.807 -8.638 -8.479 1.00 95.12 326 GLU A C 1
ATOM 2631 O O . GLU A 1 326 ? 38.914 -8.288 -8.894 1.00 95.12 326 GLU A O 1
ATOM 2636 N N . ILE A 1 327 ? 37.684 -9.312 -7.329 1.00 93.12 327 ILE A N 1
ATOM 2637 C CA . ILE A 1 327 ? 38.824 -9.653 -6.463 1.00 93.12 327 ILE A CA 1
ATOM 2638 C C . ILE A 1 327 ? 39.805 -10.579 -7.197 1.00 93.12 327 ILE A C 1
ATOM 2640 O O . ILE A 1 327 ? 41.022 -10.371 -7.129 1.00 93.12 327 ILE A O 1
ATOM 2644 N N . VAL A 1 328 ? 39.307 -11.572 -7.944 1.00 95.00 328 VAL A N 1
ATOM 2645 C CA . VAL A 1 328 ? 40.154 -12.461 -8.754 1.00 95.00 328 VAL A CA 1
ATOM 2646 C C . VAL A 1 328 ? 40.855 -11.690 -9.876 1.00 95.00 328 VAL A C 1
ATOM 2648 O O . VAL A 1 328 ? 42.059 -11.873 -10.059 1.00 95.00 328 VAL A O 1
ATOM 2651 N N . GLN A 1 329 ? 40.171 -10.790 -10.590 1.00 93.56 329 GLN A N 1
ATOM 2652 C CA . GLN A 1 329 ? 40.785 -9.990 -11.655 1.00 93.56 329 GLN A CA 1
ATOM 2653 C C . GLN A 1 329 ? 41.835 -8.999 -11.123 1.00 93.56 329 GLN A C 1
ATOM 2655 O O . GLN A 1 329 ? 42.948 -8.964 -11.659 1.00 93.56 329 GLN A O 1
ATOM 2660 N N . ARG A 1 330 ? 41.542 -8.263 -10.037 1.00 91.94 330 ARG A N 1
ATOM 2661 C CA . ARG A 1 330 ? 42.517 -7.407 -9.329 1.00 91.94 330 ARG A CA 1
ATOM 2662 C C . ARG A 1 330 ? 43.770 -8.197 -8.966 1.00 91.94 330 ARG A C 1
ATOM 2664 O O . ARG A 1 330 ? 44.885 -7.800 -9.310 1.00 91.94 330 ARG A O 1
ATOM 2671 N N . LYS A 1 331 ? 43.590 -9.355 -8.324 1.00 90.00 331 LYS A N 1
ATOM 2672 C CA . LYS A 1 331 ? 44.691 -10.227 -7.904 1.00 90.00 331 LYS A CA 1
ATOM 2673 C C . LYS A 1 331 ? 45.503 -10.758 -9.087 1.00 90.00 331 LYS A C 1
ATOM 2675 O O . LYS A 1 331 ? 46.727 -10.680 -9.049 1.00 90.00 331 LYS A O 1
ATOM 2680 N N . LEU A 1 332 ? 44.854 -11.259 -10.141 1.00 90.81 332 LEU A N 1
ATOM 2681 C CA . LEU A 1 332 ? 45.531 -11.788 -11.332 1.00 90.81 332 LEU A CA 1
ATOM 2682 C C . LEU A 1 332 ? 46.372 -10.726 -12.052 1.00 90.81 332 LEU A C 1
ATOM 2684 O O . LEU A 1 332 ? 47.434 -11.055 -12.578 1.00 90.81 332 LEU A O 1
ATOM 2688 N N . TYR A 1 333 ? 45.930 -9.466 -12.071 1.00 89.94 333 TYR A N 1
ATOM 2689 C CA . TYR A 1 333 ? 46.741 -8.362 -12.580 1.00 89.94 333 TYR A CA 1
ATOM 2690 C C . TYR A 1 333 ? 47.921 -8.045 -11.644 1.00 89.94 333 TYR A C 1
ATOM 2692 O O . TYR A 1 333 ? 49.070 -8.023 -12.089 1.00 89.94 333 TYR A O 1
ATOM 2700 N N . LEU A 1 334 ? 47.665 -7.864 -10.343 1.00 88.00 334 LEU A N 1
ATOM 2701 C CA . LEU A 1 334 ? 48.703 -7.520 -9.366 1.00 88.00 334 LEU A CA 1
ATOM 2702 C C . LEU A 1 334 ? 49.781 -8.607 -9.234 1.00 88.00 334 LEU A C 1
ATOM 2704 O O . LEU A 1 334 ? 50.953 -8.279 -9.075 1.00 88.00 334 LEU A O 1
ATOM 2708 N N . ASP A 1 335 ? 49.425 -9.888 -9.326 1.00 86.88 335 ASP A N 1
ATOM 2709 C CA . ASP A 1 335 ? 50.382 -10.997 -9.228 1.00 86.88 335 ASP A CA 1
ATOM 2710 C C . ASP A 1 335 ? 51.237 -11.153 -10.505 1.00 86.88 335 ASP A C 1
ATOM 2712 O O . ASP A 1 335 ? 52.402 -11.539 -10.398 1.00 86.88 335 ASP A O 1
ATOM 2716 N N . LYS A 1 336 ? 50.731 -10.762 -11.689 1.00 84.94 336 LYS A N 1
ATOM 2717 C CA . LYS A 1 336 ? 51.561 -10.576 -12.901 1.00 84.94 336 LYS A CA 1
ATOM 2718 C C . LYS A 1 336 ? 52.515 -9.393 -12.736 1.00 84.94 336 LYS A C 1
ATOM 2720 O O . LYS A 1 336 ? 53.713 -9.527 -12.949 1.00 84.94 336 LYS A O 1
ATOM 2725 N N . HIS A 1 337 ? 51.998 -8.243 -12.311 1.00 86.00 337 HIS A N 1
ATOM 2726 C CA . HIS A 1 337 ? 52.779 -7.019 -12.134 1.00 86.00 337 HIS A CA 1
ATOM 2727 C C . HIS A 1 337 ? 53.924 -7.187 -11.106 1.00 86.00 337 HIS A C 1
ATOM 2729 O O . HIS A 1 337 ? 55.046 -6.745 -11.351 1.00 86.00 337 HIS A O 1
ATOM 2735 N N . LYS A 1 338 ? 53.691 -7.928 -10.010 1.00 83.56 338 LYS A N 1
ATOM 2736 C CA . LYS A 1 338 ? 54.723 -8.328 -9.026 1.00 83.56 338 LYS A CA 1
ATOM 2737 C C . LYS A 1 338 ? 55.829 -9.231 -9.597 1.00 83.56 338 LYS A C 1
ATOM 2739 O O . LYS A 1 338 ? 56.863 -9.385 -8.949 1.00 83.56 338 LYS A O 1
ATOM 2744 N N . HIS A 1 339 ? 55.621 -9.860 -10.756 1.00 79.25 339 HIS A N 1
ATOM 2745 C CA . HIS A 1 339 ? 56.658 -10.634 -11.446 1.00 79.25 339 HIS A CA 1
ATOM 2746 C C . HIS A 1 339 ? 57.663 -9.713 -12.153 1.00 79.25 339 HIS A C 1
ATOM 2748 O O . HIS A 1 339 ? 58.866 -9.958 -12.096 1.00 79.25 339 HIS A O 1
ATOM 2754 N N . GLU A 1 340 ? 57.170 -8.622 -12.747 1.00 75.38 340 GLU A N 1
ATOM 2755 C CA . GLU A 1 340 ? 57.973 -7.637 -13.484 1.00 75.38 340 GLU A CA 1
ATOM 2756 C C . GLU A 1 340 ? 58.683 -6.622 -12.567 1.00 75.38 340 GLU A C 1
ATOM 2758 O O . GLU A 1 340 ? 59.695 -6.032 -12.953 1.00 75.38 340 GLU A O 1
ATOM 2763 N N . GLY A 1 341 ? 58.204 -6.411 -11.335 1.00 71.56 341 GLY A N 1
ATOM 2764 C CA . GLY A 1 341 ? 58.884 -5.531 -10.384 1.00 71.56 341 GLY A CA 1
ATOM 2765 C C . GLY A 1 341 ? 58.318 -5.514 -8.959 1.00 71.56 341 GLY A C 1
ATOM 2766 O O . GLY A 1 341 ? 57.244 -6.052 -8.694 1.00 71.56 341 GLY A O 1
ATOM 2767 N N . PRO A 1 342 ? 59.035 -4.880 -8.009 1.00 69.44 342 PRO A N 1
ATOM 2768 C CA . PRO A 1 342 ? 58.544 -4.692 -6.650 1.00 69.44 342 PRO A CA 1
ATOM 2769 C C . PRO A 1 342 ? 57.315 -3.771 -6.647 1.00 69.44 342 PRO A C 1
ATOM 2771 O O . PRO A 1 342 ? 57.365 -2.635 -7.122 1.00 69.44 342 PRO A O 1
ATOM 2774 N N . CYS A 1 343 ? 56.219 -4.266 -6.078 1.00 71.56 343 CYS A N 1
ATOM 2775 C CA . CYS A 1 343 ? 54.951 -3.557 -5.981 1.00 71.56 343 CYS A CA 1
ATOM 2776 C C . CYS A 1 343 ? 54.487 -3.485 -4.524 1.00 71.56 343 CYS A C 1
ATOM 2778 O O . CYS A 1 343 ? 54.476 -4.503 -3.832 1.00 71.56 343 CYS A O 1
ATOM 2780 N N . ALA A 1 344 ? 54.074 -2.290 -4.102 1.00 67.19 344 ALA A N 1
ATOM 2781 C CA . ALA A 1 344 ? 53.466 -2.015 -2.800 1.00 67.19 344 ALA A CA 1
ATOM 2782 C C . ALA A 1 344 ? 52.034 -1.449 -2.929 1.00 67.19 344 ALA A C 1
ATOM 2784 O O . ALA A 1 344 ? 51.513 -0.836 -2.003 1.00 67.19 344 ALA A O 1
ATOM 2785 N N . VAL A 1 345 ? 51.383 -1.637 -4.086 1.00 69.75 345 VAL A N 1
ATOM 2786 C CA . VAL A 1 345 ? 49.964 -1.291 -4.252 1.00 69.75 345 VAL A CA 1
ATOM 2787 C C . VAL A 1 345 ? 49.125 -2.266 -3.428 1.00 69.75 345 VAL A C 1
ATOM 2789 O O . VAL A 1 345 ? 49.140 -3.475 -3.670 1.00 69.75 345 VAL A O 1
ATOM 2792 N N . THR A 1 346 ? 48.395 -1.723 -2.457 1.00 66.88 346 THR A N 1
ATOM 2793 C CA . THR A 1 346 ? 47.395 -2.421 -1.643 1.00 66.88 346 THR A CA 1
ATOM 2794 C C . THR A 1 346 ? 46.175 -1.514 -1.488 1.00 66.88 346 THR A C 1
ATOM 2796 O O . THR A 1 346 ? 46.310 -0.293 -1.569 1.00 66.88 346 THR A O 1
ATOM 2799 N N . ASP A 1 347 ? 44.995 -2.093 -1.260 1.00 64.75 347 ASP A N 1
ATOM 2800 C CA . ASP A 1 347 ? 43.738 -1.350 -1.082 1.00 64.75 347 ASP A CA 1
ATOM 2801 C C . ASP A 1 347 ? 43.785 -0.352 0.103 1.00 64.75 347 ASP A C 1
ATOM 2803 O O . ASP A 1 347 ? 43.032 0.621 0.129 1.00 64.75 347 ASP A O 1
ATOM 2807 N N . THR A 1 348 ? 44.724 -0.524 1.043 1.00 59.34 348 THR A N 1
ATOM 2808 C CA . THR A 1 348 ? 45.047 0.442 2.103 1.00 59.34 348 THR A CA 1
ATOM 2809 C C . THR A 1 348 ? 46.194 1.376 1.699 1.00 59.34 348 THR A C 1
ATOM 2811 O O . THR A 1 348 ? 47.342 0.946 1.584 1.00 59.34 348 THR A O 1
ATOM 2814 N N . VAL A 1 349 ? 45.923 2.677 1.557 1.00 53.75 349 VAL A N 1
ATOM 2815 C CA . VAL A 1 349 ? 46.944 3.681 1.201 1.00 53.75 349 VAL A CA 1
ATOM 2816 C C . VAL A 1 349 ? 47.955 3.879 2.344 1.00 53.75 349 VAL A C 1
ATOM 2818 O O . VAL A 1 349 ? 47.654 4.528 3.345 1.00 53.75 349 VAL A O 1
ATOM 2821 N N . GLY A 1 350 ? 49.168 3.340 2.184 1.00 50.94 350 GLY A N 1
ATOM 2822 C CA . GLY A 1 350 ? 50.314 3.569 3.072 1.00 50.94 350 GLY A CA 1
ATOM 2823 C C . GLY A 1 350 ? 51.355 4.493 2.433 1.00 50.94 350 GLY A C 1
ATOM 2824 O O . GLY A 1 350 ? 51.905 4.170 1.385 1.00 50.94 350 GLY A O 1
ATOM 2825 N N . GLU A 1 351 ? 51.651 5.637 3.060 1.00 50.25 351 GLU A N 1
ATOM 2826 C CA . GLU A 1 351 ? 52.521 6.676 2.471 1.00 50.25 351 GLU A CA 1
ATOM 2827 C C . GLU A 1 351 ? 54.033 6.341 2.471 1.00 50.25 351 GLU A C 1
ATOM 2829 O O . GLU A 1 351 ? 54.790 6.954 1.717 1.00 50.25 351 GLU A O 1
ATOM 2834 N N . ASP A 1 352 ? 54.474 5.378 3.292 1.00 52.62 352 ASP A N 1
ATOM 2835 C CA . ASP A 1 352 ? 55.896 5.089 3.578 1.00 52.62 352 ASP A CA 1
ATOM 2836 C C . ASP A 1 352 ? 56.489 3.866 2.830 1.00 52.62 352 ASP A C 1
ATOM 2838 O O . ASP A 1 352 ? 57.674 3.559 2.990 1.00 52.62 352 ASP A O 1
ATOM 2842 N N . ASP A 1 353 ? 55.701 3.152 2.019 1.00 53.00 353 ASP A N 1
ATOM 2843 C CA . ASP A 1 353 ? 56.137 1.913 1.346 1.00 53.00 353 ASP A CA 1
ATOM 2844 C C . ASP A 1 353 ? 56.930 2.182 0.033 1.00 53.00 353 ASP A C 1
ATOM 2846 O O . ASP A 1 353 ? 56.875 3.284 -0.532 1.00 53.00 353 ASP A O 1
ATOM 2850 N N . PRO A 1 354 ? 57.728 1.222 -0.489 1.00 56.22 354 PRO A N 1
ATOM 2851 C CA . PRO A 1 354 ? 58.645 1.482 -1.595 1.00 56.22 354 PRO A CA 1
ATOM 2852 C C . PRO A 1 354 ? 57.883 1.759 -2.895 1.00 56.22 354 PRO A C 1
ATOM 2854 O O . PRO A 1 354 ? 57.160 0.905 -3.410 1.00 56.22 354 PRO A O 1
ATOM 2857 N N . LYS A 1 355 ? 58.094 2.961 -3.446 1.00 62.12 355 LYS A N 1
ATOM 2858 C CA . LYS A 1 355 ? 57.354 3.481 -4.604 1.00 62.12 355 LYS A CA 1
ATOM 2859 C C . LYS A 1 355 ? 57.354 2.515 -5.787 1.00 62.12 355 LYS A C 1
ATOM 2861 O O . LYS A 1 355 ? 58.374 2.317 -6.449 1.00 62.12 355 LYS A O 1
ATOM 2866 N N . CYS A 1 356 ? 56.171 1.983 -6.068 1.00 78.00 356 CYS A N 1
ATOM 2867 C CA . CYS A 1 356 ? 55.879 1.266 -7.294 1.00 78.00 356 CYS A CA 1
ATOM 2868 C C . CYS A 1 356 ? 55.984 2.204 -8.515 1.00 78.00 356 CYS A C 1
ATOM 2870 O O . CYS A 1 356 ? 55.892 3.425 -8.382 1.00 78.00 356 CYS A O 1
ATOM 2872 N N . GLN A 1 357 ? 56.171 1.634 -9.709 1.00 80.31 357 GLN A N 1
ATOM 2873 C CA . GLN A 1 357 ? 56.080 2.381 -10.972 1.00 80.31 357 GLN A CA 1
ATOM 2874 C C . GLN A 1 357 ? 54.629 2.577 -11.443 1.00 80.31 357 GLN A C 1
ATOM 2876 O O . GLN A 1 357 ? 54.382 3.487 -12.230 1.00 80.31 357 GLN A O 1
ATOM 2881 N N . LEU A 1 358 ? 53.706 1.745 -10.947 1.00 86.69 358 LEU A N 1
ATOM 2882 C CA . LEU A 1 358 ? 52.262 1.853 -11.138 1.00 86.69 358 LEU A CA 1
ATOM 2883 C C . LEU A 1 358 ? 51.687 2.908 -10.180 1.00 86.69 358 LEU A C 1
ATOM 2885 O O . LEU A 1 358 ? 51.892 2.818 -8.967 1.00 86.69 358 LEU A O 1
ATOM 2889 N N . GLY A 1 359 ? 50.954 3.885 -10.713 1.00 86.81 359 GLY A N 1
ATOM 2890 C CA . GLY A 1 359 ? 50.139 4.805 -9.920 1.00 86.81 359 GLY A CA 1
ATOM 2891 C C . GLY A 1 359 ? 48.915 4.099 -9.330 1.00 86.81 359 GLY A C 1
ATOM 2892 O O . GLY A 1 359 ? 48.397 3.151 -9.919 1.00 86.81 359 GLY A O 1
ATOM 2893 N N . PHE A 1 360 ? 48.423 4.565 -8.184 1.00 88.19 360 PHE A N 1
ATOM 2894 C CA . PHE A 1 360 ? 47.217 4.029 -7.549 1.00 88.19 360 PHE A CA 1
ATOM 2895 C C . PHE A 1 360 ? 46.339 5.160 -7.014 1.00 88.19 360 PHE A C 1
ATOM 2897 O O . PHE A 1 360 ? 46.844 6.074 -6.361 1.00 88.19 360 PHE A O 1
ATOM 2904 N N . VAL A 1 361 ? 45.038 5.096 -7.302 1.00 88.81 361 VAL A N 1
ATOM 2905 C CA . VAL A 1 361 ? 44.036 6.084 -6.884 1.00 88.81 361 VAL A CA 1
ATOM 2906 C C . VAL A 1 361 ? 42.757 5.357 -6.470 1.00 88.81 361 VAL A C 1
ATOM 2908 O O . VAL A 1 361 ? 42.271 4.488 -7.193 1.00 88.81 361 VAL A O 1
ATOM 2911 N N . ILE A 1 362 ? 42.189 5.748 -5.329 1.00 88.75 362 ILE A N 1
ATOM 2912 C CA . ILE A 1 362 ? 40.806 5.419 -4.967 1.00 88.75 362 ILE A CA 1
ATOM 2913 C C . ILE A 1 362 ? 39.946 6.611 -5.394 1.00 88.75 362 ILE A C 1
ATOM 2915 O O . ILE A 1 362 ? 40.243 7.746 -5.023 1.00 88.75 362 ILE A O 1
ATOM 2919 N N . ASP A 1 363 ? 38.942 6.352 -6.225 1.00 85.44 363 ASP A N 1
ATOM 2920 C CA . ASP A 1 363 ? 38.165 7.353 -6.960 1.00 85.44 363 ASP A CA 1
ATOM 2921 C C . ASP A 1 363 ? 36.668 7.060 -6.804 1.00 85.44 363 ASP A C 1
ATOM 2923 O O . ASP A 1 363 ? 36.078 6.300 -7.574 1.00 85.44 363 ASP A O 1
ATOM 2927 N N . GLU A 1 364 ? 36.072 7.586 -5.732 1.00 83.88 364 GLU A N 1
ATOM 2928 C CA . GLU A 1 364 ? 34.706 7.229 -5.333 1.00 83.88 364 GLU A CA 1
ATOM 2929 C C . GLU A 1 364 ? 33.605 7.994 -6.092 1.00 83.88 364 GLU A C 1
ATOM 2931 O O . GLU A 1 364 ? 32.442 7.581 -6.015 1.00 83.88 364 GLU A O 1
ATOM 2936 N N . GLU A 1 365 ? 33.958 9.068 -6.814 1.00 84.81 365 GLU A N 1
ATOM 2937 C CA . GLU A 1 365 ? 33.036 9.992 -7.495 1.00 84.81 365 GLU A CA 1
ATOM 2938 C C . GLU A 1 365 ? 32.451 9.411 -8.797 1.00 84.81 365 GLU A C 1
ATOM 2940 O O . GLU A 1 365 ? 33.052 8.560 -9.452 1.00 84.81 365 GLU A O 1
ATOM 2945 N N . ASP A 1 366 ? 31.252 9.852 -9.192 1.00 80.12 366 ASP A N 1
ATOM 2946 C CA . ASP A 1 366 ? 30.668 9.500 -10.495 1.00 80.12 366 ASP A CA 1
ATOM 2947 C C . ASP A 1 366 ? 31.439 10.172 -11.642 1.00 80.12 366 ASP A C 1
ATOM 2949 O O . ASP A 1 366 ? 31.615 11.389 -11.667 1.00 80.12 366 ASP A O 1
ATOM 2953 N N . VAL A 1 367 ? 31.851 9.364 -12.619 1.00 83.44 367 VAL A N 1
ATOM 2954 C CA . VAL A 1 367 ? 32.530 9.786 -13.853 1.00 83.44 367 VAL A CA 1
ATOM 2955 C C . VAL A 1 367 ? 31.731 9.313 -15.076 1.00 83.44 367 VAL A C 1
ATOM 2957 O O . VAL A 1 367 ? 31.039 8.299 -14.975 1.00 83.44 367 VAL A O 1
ATOM 2960 N N . PRO A 1 368 ? 31.812 9.995 -16.237 1.00 86.12 368 PRO A N 1
ATOM 2961 C CA . PRO A 1 368 ? 31.109 9.568 -17.448 1.00 86.12 368 PRO A CA 1
ATOM 2962 C C . PRO A 1 368 ? 31.509 8.160 -17.913 1.00 86.12 368 PRO A C 1
ATOM 2964 O O . PRO A 1 368 ? 32.669 7.767 -17.776 1.00 86.12 368 PRO A O 1
ATOM 2967 N N . GLU A 1 369 ? 30.581 7.443 -18.555 1.00 85.62 369 GLU A N 1
ATOM 2968 C CA . GLU A 1 369 ? 30.796 6.110 -19.157 1.00 85.62 369 GLU A CA 1
ATOM 2969 C C . GLU A 1 369 ? 32.051 6.044 -20.052 1.00 85.62 369 GLU A C 1
ATOM 2971 O O . GLU A 1 369 ? 32.806 5.067 -20.042 1.00 85.62 369 GLU A O 1
ATOM 2976 N N . GLU A 1 370 ? 32.323 7.129 -20.780 1.00 83.94 370 GLU A N 1
ATOM 2977 C CA . GLU A 1 370 ? 33.497 7.317 -21.639 1.00 83.94 370 GLU A CA 1
ATOM 2978 C C . GLU A 1 370 ? 34.834 7.203 -20.876 1.00 83.94 370 GLU A C 1
ATOM 2980 O O . GLU A 1 370 ? 35.814 6.686 -21.415 1.00 83.94 370 GLU A O 1
ATOM 2985 N N . GLU A 1 371 ? 34.883 7.630 -19.608 1.00 88.12 371 GLU A N 1
ATOM 2986 C CA . GLU A 1 371 ? 36.085 7.603 -18.760 1.00 88.12 371 GLU A CA 1
ATOM 2987 C C . GLU A 1 371 ? 36.336 6.252 -18.072 1.00 88.12 371 GLU A C 1
ATOM 2989 O O . GLU A 1 371 ? 37.372 6.072 -17.416 1.00 88.12 371 GLU A O 1
ATOM 2994 N N . TYR A 1 372 ? 35.426 5.287 -18.233 1.00 92.38 372 TYR A N 1
ATOM 2995 C CA . TYR A 1 372 ? 35.612 3.915 -17.762 1.00 92.38 372 TYR A CA 1
ATOM 2996 C C . TYR A 1 372 ? 35.375 2.829 -18.827 1.00 92.38 372 TYR A C 1
ATOM 2998 O O . TYR A 1 372 ? 35.466 1.640 -18.518 1.00 92.38 372 TYR A O 1
ATOM 3006 N N . GLN A 1 373 ? 35.165 3.181 -20.098 1.00 94.38 373 GLN A N 1
ATOM 3007 C CA . GLN A 1 373 ? 35.118 2.207 -21.193 1.00 94.38 373 GLN A CA 1
ATOM 3008 C C . GLN A 1 373 ? 36.502 1.581 -21.470 1.00 94.38 373 GLN A C 1
ATOM 3010 O O . GLN A 1 373 ? 37.505 2.278 -21.639 1.00 94.38 373 GLN A O 1
ATOM 3015 N N . CYS A 1 374 ? 36.583 0.250 -21.605 1.00 94.81 374 CYS A N 1
ATOM 3016 C CA . CYS A 1 374 ? 37.810 -0.393 -22.072 1.00 94.81 374 CYS A CA 1
ATOM 3017 C C . CYS A 1 374 ? 38.036 -0.145 -23.572 1.00 94.81 374 CYS A C 1
ATOM 3019 O O . CYS A 1 374 ? 37.286 -0.620 -24.425 1.00 94.81 374 CYS A O 1
ATOM 3021 N N . THR A 1 375 ? 39.153 0.503 -23.907 1.00 93.81 375 THR A N 1
ATOM 3022 C CA . THR A 1 375 ? 39.526 0.868 -25.284 1.00 93.81 375 THR A CA 1
ATOM 3023 C C . THR A 1 375 ? 39.504 -0.325 -26.252 1.00 93.81 375 THR A C 1
ATOM 3025 O O . THR A 1 375 ? 39.093 -0.156 -27.403 1.00 93.81 375 THR A O 1
ATOM 3028 N N . TYR A 1 376 ? 39.935 -1.508 -25.786 1.00 92.25 376 TYR A N 1
ATOM 3029 C CA . TYR A 1 376 ? 40.093 -2.734 -26.581 1.00 92.25 376 TYR A CA 1
ATOM 3030 C C . TYR A 1 376 ? 38.801 -3.552 -26.736 1.00 92.25 376 TYR A C 1
ATOM 3032 O O . TYR A 1 376 ? 38.436 -3.878 -27.861 1.00 92.25 376 TYR A O 1
ATOM 3040 N N . CYS A 1 377 ? 38.113 -3.889 -25.638 1.00 91.12 377 CYS A N 1
ATOM 3041 C CA . CYS A 1 377 ? 36.948 -4.788 -25.661 1.00 91.12 377 CYS A CA 1
ATOM 3042 C C . CYS A 1 377 ? 35.594 -4.089 -25.483 1.00 91.12 377 CYS A C 1
ATOM 3044 O O . CYS A 1 377 ? 34.582 -4.775 -25.404 1.00 91.12 377 CYS A O 1
ATOM 3046 N N . LYS A 1 378 ? 35.573 -2.754 -25.371 1.00 91.69 378 LYS A N 1
ATOM 3047 C CA . LYS A 1 378 ? 34.387 -1.880 -25.249 1.00 91.69 378 LYS A CA 1
ATOM 3048 C C . LYS A 1 378 ? 33.478 -2.083 -24.034 1.00 91.69 378 LYS A C 1
ATOM 3050 O O . LYS A 1 378 ? 32.714 -1.182 -23.716 1.00 91.69 378 LYS A O 1
ATOM 3055 N N . ALA A 1 379 ? 33.625 -3.180 -23.299 1.00 93.00 379 ALA A N 1
ATOM 3056 C CA . ALA A 1 379 ? 33.019 -3.358 -21.987 1.00 93.00 379 ALA A CA 1
ATOM 3057 C C . ALA A 1 379 ? 33.465 -2.277 -20.985 1.00 93.00 379 ALA A C 1
ATOM 3059 O O . ALA A 1 379 ? 34.608 -1.804 -21.008 1.00 93.00 379 ALA A O 1
ATOM 3060 N N . TYR A 1 380 ? 32.555 -1.934 -20.081 1.00 94.62 380 TYR A N 1
ATOM 3061 C CA . TYR A 1 380 ? 32.763 -0.955 -19.024 1.00 94.62 380 TYR A CA 1
ATOM 3062 C C . TYR A 1 380 ? 33.567 -1.516 -17.843 1.00 94.62 380 TYR A C 1
ATOM 3064 O O . TYR A 1 380 ? 33.350 -2.640 -17.403 1.00 94.62 380 TYR A O 1
ATOM 3072 N N . ALA A 1 381 ? 34.489 -0.711 -17.317 1.00 93.75 381 ALA A N 1
ATOM 3073 C CA . ALA A 1 381 ? 35.405 -1.040 -16.227 1.00 93.75 381 ALA A CA 1
ATOM 3074 C C . ALA A 1 381 ? 35.063 -0.231 -14.956 1.00 93.75 381 ALA A C 1
ATOM 3076 O O . ALA A 1 381 ? 35.878 0.533 -14.441 1.00 93.75 381 ALA A O 1
ATOM 3077 N N . TYR A 1 382 ? 33.816 -0.354 -14.493 1.00 93.25 382 TYR A N 1
ATOM 3078 C CA . TYR A 1 382 ? 33.237 0.500 -13.447 1.00 93.25 382 TYR A CA 1
ATOM 3079 C C . TYR A 1 382 ? 33.847 0.264 -12.048 1.00 93.25 382 TYR A C 1
ATOM 3081 O O . TYR A 1 382 ? 34.137 1.228 -11.343 1.00 93.25 382 TYR A O 1
ATOM 3089 N N . MET A 1 383 ? 34.110 -0.991 -11.652 1.00 93.50 383 MET A N 1
ATOM 3090 C CA . MET A 1 383 ? 34.721 -1.316 -10.346 1.00 93.50 383 MET A CA 1
ATOM 3091 C C . MET A 1 383 ? 36.220 -0.970 -10.263 1.00 93.50 383 MET A C 1
ATOM 3093 O O . MET A 1 383 ? 36.654 -0.351 -9.285 1.00 93.50 383 MET A O 1
ATOM 3097 N N . SER A 1 384 ? 36.999 -1.335 -11.289 1.00 93.56 384 SER A N 1
ATOM 3098 C CA . SER A 1 384 ? 38.424 -0.993 -11.429 1.00 93.56 384 SER A CA 1
ATOM 3099 C C . SER A 1 384 ? 38.824 -0.765 -12.874 1.00 93.56 384 SER A C 1
ATOM 3101 O O . SER A 1 384 ? 38.472 -1.550 -13.758 1.00 93.56 384 SER A O 1
ATOM 3103 N N . ARG A 1 385 ? 39.657 0.254 -13.097 1.00 93.38 385 ARG A N 1
ATOM 3104 C CA . ARG A 1 385 ? 40.135 0.641 -14.426 1.00 93.38 385 ARG A CA 1
ATOM 3105 C C . ARG A 1 385 ? 41.621 0.999 -14.441 1.00 93.38 385 ARG A C 1
ATOM 3107 O O . ARG A 1 385 ? 42.112 1.735 -13.590 1.00 93.38 385 ARG A O 1
ATOM 3114 N N . PHE A 1 386 ? 42.338 0.480 -15.435 1.00 93.81 386 PHE A N 1
ATOM 3115 C CA . PHE A 1 386 ? 43.752 0.762 -15.694 1.00 93.81 386 PHE A CA 1
ATOM 3116 C C . PHE A 1 386 ? 43.848 1.877 -16.744 1.00 93.81 386 PHE A C 1
ATOM 3118 O O . PHE A 1 386 ? 43.476 1.670 -17.901 1.00 93.81 386 PHE A O 1
ATOM 3125 N N . LYS A 1 387 ? 44.304 3.066 -16.336 1.00 94.38 387 LYS A N 1
ATOM 3126 C CA . LYS A 1 387 ? 44.413 4.275 -17.168 1.00 94.38 387 LYS A CA 1
ATOM 3127 C C . LYS A 1 387 ? 45.872 4.490 -17.578 1.00 94.38 387 LYS A C 1
ATOM 3129 O O . LYS A 1 387 ? 46.783 4.301 -16.777 1.00 94.38 387 LYS A O 1
ATOM 3134 N N . CYS A 1 388 ? 46.106 4.853 -18.835 1.00 93.81 388 CYS A N 1
ATOM 3135 C CA . CYS A 1 388 ? 47.427 5.249 -19.319 1.00 93.81 388 CYS A CA 1
ATOM 3136 C C . CYS A 1 388 ? 47.617 6.758 -19.155 1.00 93.81 388 CYS A C 1
ATOM 3138 O O . CYS A 1 388 ? 46.843 7.535 -19.717 1.00 93.81 388 CYS A O 1
ATOM 3140 N N . ASP A 1 389 ? 48.665 7.173 -18.444 1.00 91.69 389 ASP A N 1
ATOM 3141 C CA . ASP A 1 389 ? 48.914 8.588 -18.153 1.00 91.69 389 ASP A CA 1
ATOM 3142 C C . ASP A 1 389 ? 49.405 9.346 -19.406 1.00 91.69 389 ASP A C 1
ATOM 3144 O O . ASP A 1 389 ? 49.186 10.548 -19.538 1.00 91.69 389 ASP A O 1
ATOM 3148 N N . GLU A 1 390 ? 50.042 8.644 -20.357 1.00 88.81 390 GLU A N 1
ATOM 3149 C CA . GLU A 1 390 ? 50.535 9.225 -21.618 1.00 88.81 390 GLU A CA 1
ATOM 3150 C C . GLU A 1 390 ? 49.435 9.442 -22.669 1.00 88.81 390 GLU A C 1
ATOM 3152 O O . GLU A 1 390 ? 49.513 10.385 -23.457 1.00 88.81 390 GLU A O 1
ATOM 3157 N N . SER A 1 391 ? 48.440 8.548 -22.737 1.00 91.12 391 SER A N 1
ATOM 3158 C CA . SER A 1 391 ? 47.453 8.513 -23.831 1.00 91.12 391 SER A CA 1
ATOM 3159 C C . SER A 1 391 ? 46.004 8.727 -23.393 1.00 91.12 391 SER A C 1
ATOM 3161 O O . SER A 1 391 ? 45.120 8.780 -24.247 1.00 91.12 391 SER A O 1
ATOM 3163 N N . GLY A 1 392 ? 45.740 8.789 -22.085 1.00 90.94 392 GLY A N 1
ATOM 3164 C CA . GLY A 1 392 ? 44.401 8.876 -21.495 1.00 90.94 392 GLY A CA 1
ATOM 3165 C C . GLY A 1 392 ? 43.549 7.606 -21.629 1.00 90.94 392 GLY A C 1
ATOM 3166 O O . GLY A 1 392 ? 42.513 7.507 -20.976 1.00 90.94 392 GLY A O 1
ATOM 3167 N N . LYS A 1 393 ? 43.970 6.628 -22.445 1.00 93.56 393 LYS A N 1
ATOM 3168 C CA . LYS A 1 393 ? 43.212 5.402 -22.729 1.00 93.56 393 LYS A CA 1
ATOM 3169 C C . LYS A 1 393 ? 43.019 4.544 -21.484 1.00 93.56 393 LYS A C 1
ATOM 3171 O O . LYS A 1 393 ? 43.944 4.354 -20.693 1.00 93.56 393 LYS A O 1
ATOM 3176 N N . VAL A 1 394 ? 41.832 3.953 -21.390 1.00 94.56 394 VAL A N 1
ATOM 3177 C CA . VAL A 1 394 ? 41.394 3.118 -20.269 1.00 94.56 394 VAL A CA 1
ATOM 3178 C C . VAL A 1 394 ? 41.245 1.657 -20.697 1.00 94.56 394 VAL A C 1
ATOM 3180 O O . VAL A 1 394 ? 40.891 1.358 -21.842 1.00 94.56 394 VAL A O 1
ATOM 3183 N N . MET A 1 395 ? 41.549 0.737 -19.781 1.00 94.62 395 MET A N 1
ATOM 3184 C CA . MET A 1 395 ? 41.497 -0.715 -19.957 1.00 94.62 395 MET A CA 1
ATOM 3185 C C . MET A 1 395 ? 40.837 -1.380 -18.739 1.00 94.62 395 MET A C 1
ATOM 3187 O O . MET A 1 395 ? 41.092 -0.976 -17.605 1.00 94.62 395 MET A O 1
ATOM 3191 N N . CYS A 1 396 ? 40.034 -2.426 -18.956 1.00 94.50 396 CYS A N 1
ATOM 3192 C CA . CYS A 1 396 ? 39.552 -3.282 -17.868 1.00 94.50 396 CYS A CA 1
ATOM 3193 C C . CYS A 1 396 ? 40.658 -4.241 -17.386 1.00 94.50 396 CYS A C 1
ATOM 3195 O O . CYS A 1 396 ? 41.643 -4.480 -18.094 1.00 94.50 396 CYS A O 1
ATOM 3197 N N . MET A 1 397 ? 40.486 -4.822 -16.196 1.00 93.06 397 MET A N 1
ATOM 3198 C CA . MET A 1 397 ? 41.520 -5.620 -15.519 1.00 93.06 397 MET A CA 1
ATOM 3199 C C . MET A 1 397 ? 41.980 -6.863 -16.305 1.00 93.06 397 MET A C 1
ATOM 3201 O O . MET A 1 397 ? 43.151 -7.231 -16.226 1.00 93.06 397 MET A O 1
ATOM 3205 N N . LEU A 1 398 ? 41.115 -7.457 -17.139 1.00 92.25 398 LEU A N 1
ATOM 3206 C CA . LEU A 1 398 ? 41.479 -8.551 -18.058 1.00 92.25 398 LEU A CA 1
ATOM 3207 C C . LEU A 1 398 ? 42.495 -8.137 -19.139 1.00 92.25 398 LEU A C 1
ATOM 3209 O O . LEU A 1 398 ? 43.290 -8.963 -19.588 1.00 92.25 398 LEU A O 1
ATOM 3213 N N . HIS A 1 399 ? 42.470 -6.871 -19.563 1.00 92.44 399 HIS A N 1
ATOM 3214 C CA . HIS A 1 399 ? 43.250 -6.358 -20.694 1.00 92.44 399 HIS A CA 1
ATOM 3215 C C . HIS A 1 399 ? 44.374 -5.389 -20.284 1.00 92.44 399 HIS A C 1
ATOM 3217 O O . HIS A 1 399 ? 45.227 -5.053 -21.113 1.00 92.44 399 HIS A O 1
ATOM 3223 N N . ALA A 1 400 ? 44.409 -4.979 -19.012 1.00 91.75 400 ALA A N 1
ATOM 3224 C CA . ALA A 1 400 ? 45.472 -4.183 -18.404 1.00 91.75 400 ALA A CA 1
ATOM 3225 C C . ALA A 1 400 ? 46.865 -4.793 -18.662 1.00 91.75 400 ALA A C 1
ATOM 3227 O O . ALA A 1 400 ? 47.056 -6.012 -18.610 1.00 91.75 400 ALA A O 1
ATOM 3228 N N . GLY A 1 401 ? 47.835 -3.946 -19.019 1.00 87.44 401 GLY A N 1
ATOM 3229 C CA . GLY A 1 401 ? 49.205 -4.335 -19.392 1.00 87.44 401 GLY A CA 1
ATOM 3230 C C . GLY A 1 401 ? 49.366 -5.196 -20.663 1.00 87.44 401 GLY A C 1
ATOM 3231 O O . GLY A 1 401 ? 50.462 -5.274 -21.209 1.00 87.44 401 GLY A O 1
ATOM 3232 N N . THR A 1 402 ? 48.300 -5.836 -21.150 1.00 88.88 402 THR A N 1
ATOM 3233 C CA . THR A 1 402 ? 48.374 -6.909 -22.159 1.00 88.88 402 THR A CA 1
ATOM 3234 C C . THR A 1 402 ? 48.140 -6.399 -23.586 1.00 88.88 402 THR A C 1
ATOM 3236 O O . THR A 1 402 ? 48.699 -6.949 -24.529 1.00 88.88 402 THR A O 1
ATOM 3239 N N . TYR A 1 403 ? 47.348 -5.333 -23.751 1.00 89.25 403 TYR A N 1
ATOM 3240 C CA . TYR A 1 403 ? 46.986 -4.753 -25.052 1.00 89.25 403 TYR A CA 1
ATOM 3241 C C . TYR A 1 403 ? 47.397 -3.271 -25.164 1.00 89.25 403 TYR A C 1
ATOM 3243 O O . TYR A 1 403 ? 47.727 -2.623 -24.168 1.00 89.25 403 TYR A O 1
ATOM 3251 N N . ASP A 1 404 ? 47.444 -2.743 -26.391 1.00 87.38 404 ASP A N 1
ATOM 3252 C CA . ASP A 1 404 ? 48.170 -1.506 -26.730 1.00 87.38 404 ASP A CA 1
ATOM 3253 C C . ASP A 1 404 ? 47.417 -0.203 -26.387 1.00 87.38 404 ASP A C 1
ATOM 3255 O O . ASP A 1 404 ? 46.694 0.393 -27.194 1.00 87.38 404 ASP A O 1
ATOM 3259 N N . CYS A 1 405 ? 47.650 0.285 -25.167 1.00 89.31 405 CYS A N 1
ATOM 3260 C CA . CYS A 1 405 ? 47.232 1.606 -24.690 1.00 89.31 405 CYS A CA 1
ATOM 3261 C C . CYS A 1 405 ? 48.207 2.746 -25.063 1.00 89.31 405 CYS A C 1
ATOM 3263 O O . CYS A 1 405 ? 47.771 3.884 -25.224 1.00 89.31 405 CYS A O 1
ATOM 3265 N N . CYS A 1 406 ? 49.496 2.478 -25.267 1.00 90.06 406 CYS A N 1
ATOM 3266 C CA . CYS A 1 406 ? 50.518 3.476 -25.622 1.00 90.06 406 CYS A CA 1
ATOM 3267 C C . CYS A 1 406 ? 51.641 2.848 -26.469 1.00 90.06 406 CYS A C 1
ATOM 3269 O O . CYS A 1 406 ? 51.580 1.670 -26.814 1.00 90.06 406 CYS A O 1
ATOM 3271 N N . THR A 1 407 ? 52.672 3.626 -26.811 1.00 88.81 407 THR A N 1
ATOM 3272 C CA . THR A 1 407 ? 53.833 3.175 -27.609 1.00 88.81 407 THR A CA 1
ATOM 3273 C C . THR A 1 407 ? 54.877 2.370 -26.822 1.00 88.81 407 THR A C 1
ATOM 3275 O O . THR A 1 407 ? 55.921 2.029 -27.372 1.00 88.81 407 THR A O 1
ATOM 3278 N N . MET A 1 408 ? 54.628 2.096 -25.541 1.00 88.94 408 MET A N 1
ATOM 3279 C CA . MET A 1 408 ? 55.539 1.375 -24.645 1.00 88.94 408 MET A CA 1
ATOM 3280 C C . MET A 1 408 ? 55.470 -0.141 -24.878 1.00 88.94 408 MET A C 1
ATOM 3282 O O . MET A 1 408 ? 54.462 -0.662 -25.374 1.00 88.94 408 MET A O 1
ATOM 3286 N N . SER A 1 409 ? 56.514 -0.878 -24.493 1.00 88.06 409 SER A N 1
ATOM 3287 C CA . SER A 1 409 ? 56.513 -2.343 -24.631 1.00 88.06 409 SER A CA 1
ATOM 3288 C C . SER A 1 409 ? 55.455 -3.009 -23.730 1.00 88.06 409 SER A C 1
ATOM 3290 O O . SER A 1 409 ? 54.898 -2.374 -22.828 1.00 88.06 409 SER A O 1
ATOM 3292 N N . ALA A 1 410 ? 55.130 -4.281 -23.982 1.00 85.50 410 ALA A N 1
ATOM 3293 C CA . ALA A 1 410 ? 54.172 -5.018 -23.151 1.00 85.50 410 ALA A CA 1
ATOM 3294 C C . ALA A 1 410 ? 54.714 -5.213 -21.722 1.00 85.50 410 ALA A C 1
ATOM 3296 O O . ALA A 1 410 ? 53.977 -5.075 -20.749 1.00 85.50 410 ALA A O 1
ATOM 3297 N N . GLU A 1 411 ? 56.019 -5.449 -21.609 1.00 84.56 411 GLU A N 1
ATOM 3298 C CA . GLU A 1 411 ? 56.772 -5.565 -20.361 1.00 84.56 411 GLU A CA 1
ATOM 3299 C C . GLU A 1 411 ? 56.772 -4.231 -19.595 1.00 84.56 411 GLU A C 1
ATOM 3301 O O . GLU A 1 411 ? 56.463 -4.201 -18.409 1.00 84.56 411 GLU A O 1
ATOM 3306 N N . GLU A 1 412 ? 57.015 -3.096 -20.267 1.00 86.62 412 GLU A N 1
ATOM 3307 C CA . GLU A 1 412 ? 56.951 -1.769 -19.632 1.00 86.62 412 GLU A CA 1
ATOM 3308 C C . GLU A 1 412 ? 55.551 -1.427 -19.096 1.00 86.62 412 GLU A C 1
ATOM 3310 O O . GLU A 1 412 ? 55.426 -0.839 -18.019 1.00 86.62 412 GLU A O 1
ATOM 3315 N N . ARG A 1 413 ? 54.497 -1.813 -19.829 1.00 89.00 413 ARG A N 1
ATOM 3316 C CA . ARG A 1 413 ? 53.096 -1.644 -19.409 1.00 89.00 413 ARG A CA 1
ATOM 3317 C C . ARG A 1 413 ? 52.721 -2.570 -18.254 1.00 89.00 413 ARG A C 1
ATOM 3319 O O . ARG A 1 413 ? 52.003 -2.150 -17.349 1.00 89.00 413 ARG A O 1
ATOM 3326 N N . GLN A 1 414 ? 53.213 -3.808 -18.247 1.00 85.19 414 GLN A N 1
ATOM 3327 C CA . GLN A 1 414 ? 53.003 -4.757 -17.146 1.00 85.19 414 GLN A CA 1
ATOM 3328 C C . GLN A 1 414 ? 53.801 -4.368 -15.897 1.00 85.19 414 GLN A C 1
ATOM 3330 O O . GLN A 1 414 ? 53.282 -4.499 -14.793 1.00 85.19 414 GLN A O 1
ATOM 3335 N N . ALA A 1 415 ? 54.972 -3.747 -16.052 1.00 84.25 415 ALA A N 1
ATOM 3336 C CA . ALA A 1 415 ? 55.702 -3.067 -14.981 1.00 84.25 415 ALA A CA 1
ATOM 3337 C C . ALA A 1 415 ? 55.027 -1.759 -14.496 1.00 84.25 415 ALA A C 1
ATOM 3339 O O . ALA A 1 415 ? 55.532 -1.118 -13.575 1.00 84.25 415 ALA A O 1
ATOM 3340 N N . GLY A 1 416 ? 53.890 -1.356 -15.080 1.00 84.06 416 GLY A N 1
ATOM 3341 C CA . GLY A 1 416 ? 53.038 -0.249 -14.619 1.00 84.06 416 GLY A CA 1
ATOM 3342 C C . GLY A 1 416 ? 53.557 1.164 -14.902 1.00 84.06 416 GLY A C 1
ATOM 3343 O O . GLY A 1 416 ? 52.900 2.136 -14.550 1.00 84.06 416 GLY A O 1
ATOM 3344 N N . LYS A 1 417 ? 54.716 1.299 -15.551 1.00 86.50 417 LYS A N 1
ATOM 3345 C CA . LYS A 1 417 ? 55.380 2.580 -15.830 1.00 86.50 417 LYS A CA 1
ATOM 3346 C C . LYS A 1 417 ? 54.455 3.510 -16.633 1.00 86.50 417 LYS A C 1
ATOM 3348 O O . LYS A 1 417 ? 54.054 3.153 -17.737 1.00 86.50 417 LYS A O 1
ATOM 3353 N N . GLY A 1 418 ? 54.141 4.698 -16.108 1.00 88.00 418 GLY A N 1
ATOM 3354 C CA . GLY A 1 418 ? 53.284 5.690 -16.789 1.00 88.00 418 GLY A CA 1
ATOM 3355 C C . GLY A 1 418 ? 51.808 5.283 -16.899 1.00 88.00 418 GLY A C 1
ATOM 3356 O O . GLY A 1 418 ? 51.138 5.636 -17.874 1.00 88.00 418 GLY A O 1
ATOM 3357 N N . HIS A 1 419 ? 51.335 4.472 -15.952 1.00 92.69 419 HIS A N 1
ATOM 3358 C CA . HIS A 1 419 ? 49.949 4.036 -15.857 1.00 92.69 419 HIS A CA 1
ATOM 3359 C C . HIS A 1 419 ? 49.450 4.140 -14.415 1.00 92.69 419 HIS A C 1
ATOM 3361 O O . HIS A 1 419 ? 50.197 3.882 -13.467 1.00 92.69 419 HIS A O 1
ATOM 3367 N N . THR A 1 420 ? 48.160 4.427 -14.265 1.00 92.19 420 THR A N 1
ATOM 3368 C CA . THR A 1 420 ? 47.474 4.554 -12.979 1.00 92.19 420 THR A CA 1
ATOM 3369 C C . THR A 1 420 ? 46.333 3.544 -12.880 1.00 92.19 420 THR A C 1
ATOM 3371 O O . THR A 1 420 ? 45.483 3.440 -13.767 1.00 92.19 420 THR A O 1
ATOM 3374 N N . LEU A 1 421 ? 46.300 2.789 -11.784 1.00 92.00 421 LEU A N 1
ATOM 3375 C CA . LEU A 1 421 ? 45.203 1.901 -11.422 1.00 92.00 421 LEU A CA 1
ATOM 3376 C C . LEU A 1 421 ? 44.193 2.667 -10.557 1.00 92.00 421 LEU A C 1
ATOM 3378 O O . LEU A 1 421 ? 44.522 3.096 -9.452 1.00 92.00 421 LEU A O 1
ATOM 3382 N N . HIS A 1 422 ? 42.974 2.833 -11.066 1.00 92.12 422 HIS A N 1
ATOM 3383 C CA . HIS A 1 422 ? 41.866 3.465 -10.354 1.00 92.12 422 HIS A CA 1
ATOM 3384 C C . HIS A 1 422 ? 40.923 2.391 -9.804 1.00 92.12 422 HIS A C 1
ATOM 3386 O O . HIS A 1 422 ? 40.380 1.599 -10.581 1.00 92.12 422 HIS A O 1
ATOM 3392 N N . TYR A 1 423 ? 40.692 2.390 -8.491 1.00 92.31 423 TYR A N 1
ATOM 3393 C CA . TYR A 1 423 ? 39.641 1.603 -7.840 1.00 92.31 423 TYR A CA 1
ATOM 3394 C C . TYR A 1 423 ? 38.484 2.515 -7.448 1.00 92.31 423 TYR A C 1
ATOM 3396 O O . TYR A 1 423 ? 38.681 3.507 -6.750 1.00 92.31 423 TYR A O 1
ATOM 3404 N N . ARG A 1 424 ? 37.262 2.155 -7.844 1.00 91.88 424 ARG A N 1
ATOM 3405 C CA . ARG A 1 424 ? 36.058 2.918 -7.484 1.00 91.88 424 ARG A CA 1
ATOM 3406 C C . ARG A 1 424 ? 35.580 2.659 -6.052 1.00 91.88 424 ARG A C 1
ATOM 3408 O O . ARG A 1 424 ? 34.943 3.507 -5.427 1.00 91.88 424 ARG A O 1
ATOM 3415 N N . ARG A 1 425 ? 35.862 1.452 -5.559 1.00 91.62 425 ARG A N 1
ATOM 3416 C CA . ARG A 1 425 ? 35.585 0.941 -4.210 1.00 91.62 425 ARG A CA 1
ATOM 3417 C C . ARG A 1 425 ? 36.708 -0.039 -3.838 1.00 91.62 425 ARG A C 1
ATOM 3419 O O . ARG A 1 425 ? 37.208 -0.755 -4.713 1.00 91.62 425 ARG A O 1
ATOM 3426 N N . THR A 1 426 ? 37.128 -0.082 -2.575 1.00 91.56 426 THR A N 1
ATOM 3427 C CA . THR A 1 426 ? 38.131 -1.062 -2.105 1.00 91.56 426 THR A CA 1
ATOM 3428 C C . THR A 1 426 ? 37.528 -2.464 -1.979 1.00 91.56 426 THR A C 1
ATOM 3430 O O . THR A 1 426 ? 36.304 -2.618 -1.975 1.00 91.56 426 THR A O 1
ATOM 3433 N N . ALA A 1 427 ? 38.364 -3.497 -1.857 1.00 90.69 427 ALA A N 1
ATOM 3434 C CA . ALA A 1 427 ? 37.889 -4.860 -1.609 1.00 90.69 427 ALA A CA 1
ATOM 3435 C C . ALA A 1 427 ? 37.019 -4.964 -0.335 1.00 90.69 427 ALA A C 1
ATOM 3437 O O . ALA A 1 427 ? 36.002 -5.657 -0.340 1.00 90.69 427 ALA A O 1
ATOM 3438 N N . GLU A 1 428 ? 37.358 -4.227 0.729 1.00 91.31 428 GLU A N 1
ATOM 3439 C CA . GLU A 1 428 ? 36.583 -4.175 1.977 1.00 91.31 428 GLU A CA 1
ATOM 3440 C C . GLU A 1 428 ? 35.226 -3.485 1.787 1.00 91.31 428 GLU A C 1
ATOM 3442 O O . GLU A 1 428 ? 34.236 -3.905 2.384 1.00 91.31 428 GLU A O 1
ATOM 3447 N N . ALA A 1 429 ? 35.156 -2.449 0.945 1.00 91.88 429 ALA A N 1
ATOM 3448 C CA . ALA A 1 429 ? 33.901 -1.770 0.627 1.00 91.88 429 ALA A CA 1
ATOM 3449 C C . ALA A 1 429 ? 32.956 -2.661 -0.200 1.00 91.88 429 ALA A C 1
ATOM 3451 O O . ALA A 1 429 ? 31.746 -2.653 0.035 1.00 91.88 429 ALA A O 1
ATOM 3452 N N . ILE A 1 430 ? 33.497 -3.456 -1.132 1.00 93.88 430 ILE A N 1
ATOM 3453 C CA . ILE A 1 430 ? 32.722 -4.422 -1.927 1.00 93.88 430 ILE A CA 1
ATOM 3454 C C . ILE A 1 430 ? 32.205 -5.559 -1.032 1.00 93.88 430 ILE A C 1
ATOM 3456 O O . ILE A 1 430 ? 31.005 -5.832 -1.031 1.00 93.88 430 ILE A O 1
ATOM 3460 N N . GLU A 1 431 ? 33.069 -6.173 -0.217 1.00 94.94 431 GLU A N 1
ATOM 3461 C CA . GLU A 1 431 ? 32.670 -7.243 0.709 1.00 94.94 431 GLU A CA 1
ATOM 3462 C C . GLU A 1 431 ? 31.681 -6.744 1.777 1.00 94.94 431 GLU A C 1
ATOM 3464 O O . GLU A 1 431 ? 30.679 -7.402 2.044 1.00 94.94 431 GLU A O 1
ATOM 3469 N N . GLY A 1 432 ? 31.886 -5.547 2.338 1.00 94.50 432 GLY A N 1
ATOM 3470 C CA . GLY A 1 432 ? 30.954 -4.944 3.296 1.00 94.50 432 GLY A CA 1
ATOM 3471 C C . GLY A 1 432 ? 29.576 -4.633 2.696 1.00 94.50 432 GLY A C 1
ATOM 3472 O O . GLY A 1 432 ? 28.558 -4.778 3.378 1.00 94.50 432 GLY A O 1
ATOM 3473 N N . MET A 1 433 ? 29.512 -4.255 1.412 1.00 93.62 433 MET A N 1
ATOM 3474 C CA . MET A 1 433 ? 28.240 -4.090 0.701 1.00 93.62 433 MET A CA 1
ATOM 3475 C C . MET A 1 433 ? 27.566 -5.443 0.433 1.00 93.62 433 MET A C 1
ATOM 3477 O O . MET A 1 433 ? 26.365 -5.573 0.676 1.00 93.62 433 MET A O 1
ATOM 3481 N N . TYR A 1 434 ? 28.326 -6.455 -0.002 1.00 95.44 434 TYR A N 1
ATOM 3482 C CA . TYR A 1 434 ? 27.819 -7.819 -0.171 1.00 95.44 434 TYR A CA 1
ATOM 3483 C C . TYR A 1 434 ? 27.237 -8.363 1.142 1.00 95.44 434 TYR A C 1
ATOM 3485 O O . TYR A 1 434 ? 26.072 -8.754 1.157 1.00 95.44 434 TYR A O 1
ATOM 3493 N N . GLN A 1 435 ? 27.978 -8.307 2.257 1.00 95.06 435 GLN A N 1
ATOM 3494 C CA . GLN A 1 435 ? 27.527 -8.806 3.565 1.00 95.06 435 GLN A CA 1
ATOM 3495 C C . GLN A 1 435 ? 26.208 -8.149 3.999 1.00 95.06 435 GLN A C 1
ATOM 3497 O O . GLN A 1 435 ? 25.244 -8.842 4.323 1.00 95.06 435 GLN A O 1
ATOM 3502 N N . LYS A 1 436 ? 26.118 -6.815 3.901 1.00 93.50 436 LYS A N 1
ATOM 3503 C CA . LYS A 1 436 ? 24.904 -6.027 4.189 1.00 93.50 436 LYS A CA 1
ATOM 3504 C C . LYS A 1 436 ? 23.685 -6.484 3.371 1.00 93.50 436 LYS A C 1
ATOM 3506 O O . LYS A 1 436 ? 22.562 -6.443 3.878 1.00 93.50 436 LYS A O 1
ATOM 3511 N N . VAL A 1 437 ? 23.870 -6.886 2.110 1.00 94.25 437 VAL A N 1
ATOM 3512 C CA . VAL A 1 437 ? 22.784 -7.386 1.247 1.00 94.25 437 VAL A CA 1
ATOM 3513 C C . VAL A 1 437 ? 22.499 -8.869 1.516 1.00 94.25 437 VAL A C 1
ATOM 3515 O O . VAL A 1 437 ? 21.334 -9.250 1.585 1.00 94.25 437 VAL A O 1
ATOM 3518 N N . ALA A 1 438 ? 23.516 -9.697 1.756 1.00 95.00 438 ALA A N 1
ATOM 3519 C CA . ALA A 1 438 ? 23.374 -11.119 2.068 1.00 95.00 438 ALA A CA 1
ATOM 3520 C C . ALA A 1 438 ? 22.638 -11.357 3.402 1.00 95.00 438 ALA A C 1
ATOM 3522 O O . ALA A 1 438 ? 21.672 -12.119 3.435 1.00 95.00 438 ALA A O 1
ATOM 3523 N N . GLU A 1 439 ? 22.992 -10.638 4.475 1.00 93.19 439 GLU A N 1
ATOM 3524 C CA . GLU A 1 439 ? 22.252 -10.659 5.749 1.00 93.19 439 GLU A CA 1
ATOM 3525 C C . GLU A 1 439 ? 20.778 -10.267 5.550 1.00 93.19 439 GLU A C 1
ATOM 3527 O O . GLU A 1 439 ? 19.865 -10.882 6.105 1.00 93.19 439 GLU A O 1
ATOM 3532 N N . LYS A 1 440 ? 20.525 -9.258 4.704 1.00 92.75 440 LYS A N 1
ATOM 3533 C CA . LYS A 1 440 ? 19.172 -8.797 4.369 1.00 92.75 440 LYS A CA 1
ATOM 3534 C C . LYS A 1 440 ? 18.381 -9.838 3.570 1.00 92.75 440 LYS A C 1
ATOM 3536 O O . LYS A 1 440 ? 17.171 -9.949 3.768 1.00 92.75 440 LYS A O 1
ATOM 3541 N N . ALA A 1 441 ? 19.054 -10.581 2.693 1.00 93.75 441 ALA A N 1
ATOM 3542 C CA . ALA A 1 441 ? 18.478 -11.638 1.871 1.00 93.75 441 ALA A CA 1
ATOM 3543 C C . ALA A 1 441 ? 18.144 -12.899 2.682 1.00 93.75 441 ALA A C 1
ATOM 3545 O O . ALA A 1 441 ? 17.129 -13.528 2.401 1.00 93.75 441 ALA A O 1
ATOM 3546 N N . GLN A 1 442 ? 18.964 -13.249 3.678 1.00 94.12 442 GLN A N 1
ATOM 3547 C CA . GLN A 1 442 ? 18.806 -14.443 4.525 1.00 94.12 442 GLN A CA 1
ATOM 3548 C C . GLN A 1 442 ? 17.860 -14.250 5.721 1.00 94.12 442 GLN A C 1
ATOM 3550 O O . GLN A 1 442 ? 17.520 -15.219 6.396 1.00 94.12 442 GLN A O 1
ATOM 3555 N N . LEU A 1 443 ? 17.434 -13.016 6.016 1.00 93.31 443 LEU A N 1
ATOM 3556 C CA . LEU A 1 443 ? 16.574 -12.711 7.166 1.00 93.31 443 LEU A CA 1
ATOM 3557 C C . LEU A 1 443 ? 15.282 -13.566 7.254 1.00 93.31 443 LEU A C 1
ATOM 3559 O O . LEU A 1 443 ? 14.911 -13.909 8.378 1.00 93.31 443 LEU A O 1
ATOM 3563 N N . PRO A 1 444 ? 14.597 -13.937 6.147 1.00 94.00 444 PRO A N 1
ATOM 3564 C CA . PRO A 1 444 ? 13.469 -14.871 6.193 1.00 94.00 444 PRO A CA 1
ATOM 3565 C C . PRO A 1 444 ? 13.873 -16.283 6.641 1.00 94.00 444 PRO A C 1
ATOM 3567 O O . PRO A 1 444 ? 13.289 -16.816 7.578 1.00 94.00 444 PRO A O 1
ATOM 3570 N N . GLU A 1 445 ? 14.899 -16.872 6.025 1.00 93.62 445 GLU A N 1
ATOM 3571 C CA . GLU A 1 445 ? 15.396 -18.220 6.321 1.00 93.62 445 GLU A CA 1
ATOM 3572 C C . GLU A 1 445 ? 15.906 -18.320 7.760 1.00 93.62 445 GLU A C 1
ATOM 3574 O O . GLU A 1 445 ? 15.530 -19.236 8.482 1.00 93.62 445 GLU A O 1
ATOM 3579 N N . GLN A 1 446 ? 16.668 -17.323 8.219 1.00 93.88 446 GLN A N 1
ATOM 3580 C CA . GLN A 1 446 ? 17.132 -17.230 9.607 1.00 93.88 446 GLN A CA 1
ATOM 3581 C C . GLN A 1 446 ? 15.988 -17.049 10.620 1.00 93.88 446 GLN A C 1
ATOM 3583 O O . GLN A 1 446 ? 16.217 -17.165 11.824 1.00 93.88 446 GLN A O 1
ATOM 3588 N N . TRP A 1 447 ? 14.776 -16.691 10.186 1.00 95.56 447 TRP A N 1
ATOM 3589 C CA . TRP A 1 447 ? 13.591 -16.671 11.045 1.00 95.56 447 TRP A CA 1
ATOM 3590 C C . TRP A 1 447 ? 12.853 -18.014 11.017 1.00 95.56 447 TRP A C 1
ATOM 3592 O O . TRP A 1 447 ? 12.497 -18.518 12.081 1.00 95.56 447 TRP A O 1
ATOM 3602 N N . GLU A 1 448 ? 12.689 -18.624 9.840 1.00 93.62 448 GLU A N 1
ATOM 3603 C CA . GLU A 1 448 ? 12.110 -19.969 9.702 1.00 93.62 448 GLU A CA 1
ATOM 3604 C C . GLU A 1 448 ? 12.949 -21.012 10.471 1.00 93.62 448 GLU A C 1
ATOM 3606 O O . GLU A 1 448 ? 12.392 -21.748 11.282 1.00 93.62 448 GLU A O 1
ATOM 3611 N N . GLU A 1 449 ? 14.285 -20.987 10.353 1.00 93.88 449 GLU A N 1
ATOM 3612 C CA . GLU A 1 449 ? 15.211 -21.864 11.097 1.00 93.88 449 GLU A CA 1
ATOM 3613 C C . GLU A 1 449 ? 15.033 -21.728 12.622 1.00 93.88 449 GLU A C 1
ATOM 3615 O O . GLU A 1 449 ? 15.024 -22.722 13.345 1.00 93.88 449 GLU A O 1
ATOM 3620 N N . LYS A 1 450 ? 14.826 -20.506 13.143 1.00 93.31 450 LYS A N 1
ATOM 3621 C CA . LYS A 1 450 ? 14.553 -20.283 14.580 1.00 93.31 450 LYS A CA 1
ATOM 3622 C C . LYS A 1 450 ? 13.213 -20.871 15.021 1.00 93.31 450 LYS A C 1
ATOM 3624 O O . LYS A 1 450 ? 13.085 -21.261 16.181 1.00 93.31 450 LYS A O 1
ATOM 3629 N N . VAL A 1 451 ? 12.208 -20.871 14.144 1.00 92.31 451 VAL A N 1
ATOM 3630 C CA . VAL A 1 451 ? 10.880 -21.429 14.432 1.00 92.31 451 VAL A CA 1
ATOM 3631 C C . VAL A 1 451 ? 10.933 -22.952 14.398 1.00 92.31 451 VAL A C 1
ATOM 3633 O O . VAL A 1 451 ? 10.498 -23.578 15.360 1.00 92.31 451 VAL A O 1
ATOM 3636 N N . GLU A 1 452 ? 11.512 -23.534 13.348 1.00 91.38 452 GLU A N 1
ATOM 3637 C CA . GLU A 1 452 ? 11.720 -24.978 13.205 1.00 91.38 452 GLU A CA 1
ATOM 3638 C C . GLU A 1 452 ? 12.522 -25.531 14.388 1.00 91.38 452 GLU A C 1
ATOM 3640 O O . GLU A 1 452 ? 12.027 -26.371 15.139 1.00 91.38 452 GLU A O 1
ATOM 3645 N N . LYS A 1 453 ? 13.692 -24.947 14.665 1.00 93.06 453 LYS A N 1
ATOM 3646 C CA . LYS A 1 453 ? 14.556 -25.352 15.775 1.00 93.06 453 LYS A CA 1
ATOM 3647 C C . LYS A 1 453 ? 13.884 -25.267 17.148 1.00 93.06 453 LYS A C 1
ATOM 3649 O O . LYS A 1 453 ? 14.103 -26.142 17.980 1.00 93.06 453 LYS A O 1
ATOM 3654 N N . LEU A 1 454 ? 13.058 -24.248 17.412 1.00 90.81 454 LEU A N 1
ATOM 3655 C CA . LEU A 1 454 ? 12.320 -24.165 18.681 1.00 90.81 454 LEU A CA 1
ATOM 3656 C C . LEU A 1 454 ? 11.306 -25.312 18.828 1.00 90.81 454 LEU A C 1
ATOM 3658 O O . LEU A 1 454 ? 11.075 -25.775 19.943 1.00 90.81 454 LEU A O 1
ATOM 3662 N N . LEU A 1 455 ? 10.699 -25.748 17.723 1.00 87.06 455 LEU A N 1
ATOM 3663 C CA . LEU A 1 455 ? 9.732 -26.847 17.695 1.00 87.06 455 LEU A CA 1
ATOM 3664 C C . LEU A 1 455 ? 10.413 -28.229 17.750 1.00 87.06 455 LEU A C 1
ATOM 3666 O O . LEU A 1 455 ? 9.795 -29.179 18.229 1.00 87.06 455 LEU A O 1
ATOM 3670 N N . GLU A 1 456 ? 11.672 -28.338 17.314 1.00 88.56 456 GLU A N 1
ATOM 3671 C CA . GLU A 1 456 ? 12.510 -29.529 17.512 1.00 88.56 456 GLU A CA 1
ATOM 3672 C C . GLU A 1 456 ? 13.077 -29.641 18.940 1.00 88.56 456 GLU A C 1
ATOM 3674 O O . GLU A 1 456 ? 13.059 -30.725 19.526 1.00 88.56 456 GLU A O 1
ATOM 3679 N N . GLU A 1 457 ? 13.602 -28.544 19.507 1.00 89.62 457 GLU A N 1
ATOM 3680 C CA . GLU A 1 457 ? 14.283 -28.552 20.813 1.00 89.62 457 GLU A CA 1
ATOM 3681 C C . GLU A 1 457 ? 13.304 -28.665 22.001 1.00 89.62 457 GLU A C 1
ATOM 3683 O O . GLU A 1 457 ? 13.596 -29.388 22.957 1.00 89.62 457 GLU A O 1
ATOM 3688 N N . ASP A 1 458 ? 12.143 -27.997 21.948 1.00 86.06 458 ASP A N 1
ATOM 3689 C CA . ASP A 1 458 ? 11.133 -27.988 23.018 1.00 86.06 458 ASP A CA 1
ATOM 3690 C C . ASP A 1 458 ? 9.780 -28.561 22.524 1.00 86.06 458 ASP A C 1
ATOM 3692 O O . ASP A 1 458 ? 9.037 -27.867 21.830 1.00 86.06 458 ASP A O 1
ATOM 3696 N N . PRO A 1 459 ? 9.349 -29.769 22.953 1.00 81.75 459 PRO A N 1
ATOM 3697 C CA . PRO A 1 459 ? 8.046 -30.340 22.574 1.00 81.75 459 PRO A CA 1
ATOM 3698 C C . PRO A 1 459 ? 6.842 -29.684 23.284 1.00 81.75 459 PRO A C 1
ATOM 3700 O O . PRO A 1 459 ? 5.692 -30.027 23.010 1.00 81.75 459 PRO A O 1
ATOM 3703 N N . THR A 1 460 ? 7.090 -28.764 24.221 1.00 87.12 460 THR A N 1
ATOM 3704 C CA . THR A 1 460 ? 6.078 -27.899 24.852 1.00 87.12 460 THR A CA 1
ATOM 3705 C C . THR A 1 460 ? 6.642 -26.481 25.003 1.00 87.12 460 THR A C 1
ATOM 3707 O O . THR A 1 460 ? 6.960 -26.066 26.122 1.00 87.12 460 THR A O 1
ATOM 3710 N N . PRO A 1 461 ? 6.826 -25.733 23.900 1.00 90.75 461 PRO A N 1
ATOM 3711 C CA . PRO A 1 461 ? 7.623 -24.514 23.912 1.00 90.75 461 PRO A CA 1
ATOM 3712 C C . PRO A 1 461 ? 6.974 -23.404 24.761 1.00 90.75 461 PRO A C 1
ATOM 3714 O O . PRO A 1 461 ? 5.742 -23.264 24.772 1.00 90.75 461 PRO A O 1
ATOM 3717 N N . PRO A 1 462 ? 7.764 -22.576 25.477 1.00 92.56 462 PRO A N 1
ATOM 3718 C CA . PRO A 1 462 ? 7.211 -21.530 26.332 1.00 92.56 462 PRO A CA 1
ATOM 3719 C C . PRO A 1 462 ? 6.469 -20.455 25.530 1.00 92.56 462 PRO A C 1
ATOM 3721 O O . PRO A 1 462 ? 7.033 -19.819 24.635 1.00 92.56 462 PRO A O 1
ATOM 3724 N N . LEU A 1 463 ? 5.228 -20.139 25.921 1.00 92.19 463 LEU A N 1
ATOM 3725 C CA . LEU A 1 463 ? 4.388 -19.147 25.227 1.00 92.19 463 LEU A CA 1
ATOM 3726 C C . LEU A 1 463 ? 5.031 -17.750 25.137 1.00 92.19 463 LEU A C 1
ATOM 3728 O O . LEU A 1 463 ? 4.750 -16.981 24.217 1.00 92.19 463 LEU A O 1
ATOM 3732 N N . LYS A 1 464 ? 5.934 -17.412 26.066 1.00 92.31 464 LYS A N 1
ATOM 3733 C CA . LYS A 1 464 ? 6.727 -16.175 26.014 1.00 92.31 464 LYS A CA 1
ATOM 3734 C C . LYS A 1 464 ? 7.677 -16.139 24.807 1.00 92.31 464 LYS A C 1
ATOM 3736 O O . LYS A 1 464 ? 7.828 -15.076 24.211 1.00 92.31 464 LYS A O 1
ATOM 3741 N N . THR A 1 465 ? 8.296 -17.266 24.458 1.00 93.00 465 THR A N 1
ATOM 3742 C CA . THR A 1 465 ? 9.234 -17.391 23.331 1.00 93.00 465 THR A CA 1
ATOM 3743 C C . THR A 1 465 ? 8.478 -17.362 22.005 1.00 93.00 465 THR A C 1
ATOM 3745 O O . THR A 1 465 ? 8.824 -16.582 21.124 1.00 93.00 465 THR A O 1
ATOM 3748 N N . LEU A 1 466 ? 7.364 -18.096 21.908 1.00 92.50 466 LEU A N 1
ATOM 3749 C CA . LEU A 1 466 ? 6.490 -18.085 20.726 1.00 92.50 466 LEU A CA 1
ATOM 3750 C C . LEU A 1 466 ? 5.954 -16.676 20.407 1.00 92.50 466 LEU A C 1
ATOM 3752 O O . LEU A 1 466 ? 5.992 -16.235 19.262 1.00 92.50 466 LEU A O 1
ATOM 3756 N N . ARG A 1 467 ? 5.517 -15.924 21.431 1.00 93.25 467 ARG A N 1
ATOM 3757 C CA . ARG A 1 467 ? 5.106 -14.512 21.290 1.00 93.25 467 ARG A CA 1
ATOM 3758 C C . ARG A 1 467 ? 6.252 -13.588 20.848 1.00 93.25 467 ARG A C 1
ATOM 3760 O O . ARG A 1 467 ? 5.978 -12.548 20.254 1.00 93.25 467 ARG A O 1
ATOM 3767 N N . ALA A 1 468 ? 7.508 -13.926 21.149 1.00 93.81 468 ALA A N 1
ATOM 3768 C CA . ALA A 1 468 ? 8.669 -13.159 20.701 1.00 93.81 468 ALA A CA 1
ATOM 3769 C C . ALA A 1 468 ? 8.981 -13.433 19.222 1.00 93.81 468 ALA A C 1
ATOM 3771 O O . ALA A 1 468 ? 9.098 -12.477 18.461 1.00 93.81 468 ALA A O 1
ATOM 3772 N N . LEU A 1 469 ? 9.010 -14.705 18.800 1.00 93.75 469 LEU A N 1
ATOM 3773 C CA . LEU A 1 469 ? 9.199 -15.080 17.391 1.00 93.75 469 LEU A CA 1
ATOM 3774 C C . LEU A 1 469 ? 8.074 -14.554 16.492 1.00 93.75 469 LEU A C 1
ATOM 3776 O O . LEU A 1 469 ? 8.356 -14.072 15.399 1.00 93.75 469 LEU A O 1
ATOM 3780 N N . LEU A 1 470 ? 6.821 -14.559 16.965 1.00 94.1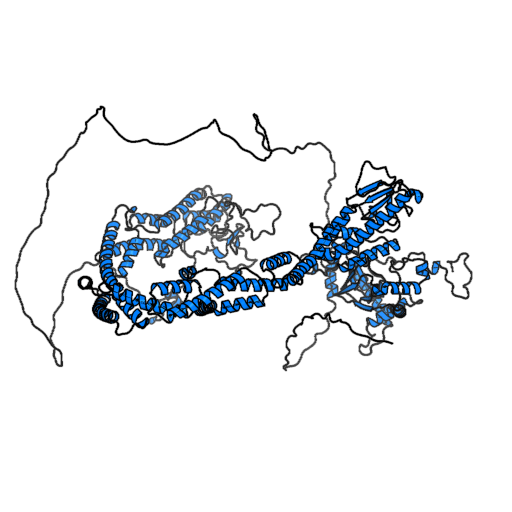9 470 LEU A N 1
ATOM 3781 C CA . LEU A 1 470 ? 5.694 -13.950 16.247 1.00 94.19 470 LEU A CA 1
ATOM 3782 C C . LEU A 1 470 ? 5.923 -12.448 15.992 1.00 94.19 470 LEU A C 1
ATOM 3784 O O . LEU A 1 470 ? 5.738 -11.988 14.874 1.00 94.19 470 LEU A O 1
ATOM 3788 N N . ASN A 1 471 ? 6.379 -11.697 17.000 1.00 93.94 471 ASN A N 1
ATOM 3789 C CA . ASN A 1 471 ? 6.690 -10.265 16.880 1.00 93.94 471 ASN A CA 1
ATOM 3790 C C . ASN A 1 471 ? 7.937 -10.007 16.007 1.00 93.94 471 ASN A C 1
ATOM 3792 O O . ASN A 1 471 ? 8.013 -8.994 15.320 1.00 93.94 471 ASN A O 1
ATOM 3796 N N . GLU A 1 472 ? 8.907 -10.924 15.992 1.00 93.81 472 GLU A N 1
ATOM 3797 C CA . GLU A 1 472 ? 10.031 -10.871 15.049 1.00 93.81 472 GLU A CA 1
ATOM 3798 C C . GLU A 1 472 ? 9.541 -11.055 13.602 1.00 93.81 472 GLU A C 1
ATOM 3800 O O . GLU A 1 472 ? 9.851 -10.228 12.746 1.00 93.81 472 GLU A O 1
ATOM 3805 N N . GLY A 1 473 ? 8.690 -12.057 13.351 1.00 92.62 473 GLY A N 1
ATOM 3806 C CA . GLY A 1 473 ? 8.140 -12.362 12.027 1.00 92.62 473 GLY A CA 1
ATOM 3807 C C . GLY A 1 473 ? 7.173 -11.297 11.504 1.00 92.62 473 GLY A C 1
ATOM 3808 O O . GLY A 1 473 ? 7.295 -10.868 10.362 1.00 92.62 473 GLY A O 1
ATOM 3809 N N . GLU A 1 474 ? 6.279 -10.766 12.348 1.00 93.62 474 GLU A N 1
ATOM 3810 C CA . GLU A 1 474 ? 5.385 -9.644 11.996 1.00 93.62 474 GLU A CA 1
ATOM 3811 C C . GLU A 1 474 ? 6.136 -8.331 11.683 1.00 93.62 474 GLU A C 1
ATOM 3813 O O . GLU A 1 474 ? 5.534 -7.374 11.194 1.00 93.62 474 GLU A O 1
ATOM 3818 N N . ARG A 1 475 ? 7.450 -8.268 11.941 1.00 92.88 475 ARG A N 1
ATOM 3819 C CA . ARG A 1 475 ? 8.323 -7.136 11.594 1.00 92.88 475 ARG A CA 1
ATOM 3820 C C . ARG A 1 475 ? 9.189 -7.370 10.355 1.00 92.88 475 ARG A C 1
ATOM 3822 O O . ARG A 1 475 ? 9.894 -6.443 9.950 1.00 92.88 475 ARG A O 1
ATOM 3829 N N . ILE A 1 476 ? 9.146 -8.557 9.753 1.00 92.06 476 ILE A N 1
ATOM 3830 C CA . ILE A 1 476 ? 9.838 -8.877 8.502 1.00 92.06 476 ILE A CA 1
ATOM 3831 C C . ILE A 1 476 ? 8.884 -8.547 7.334 1.00 92.06 476 ILE A C 1
ATOM 3833 O O . ILE A 1 476 ? 7.846 -9.189 7.199 1.00 92.06 476 ILE A O 1
ATOM 3837 N N . PRO A 1 477 ? 9.187 -7.550 6.476 1.00 88.00 477 PRO A N 1
ATOM 3838 C CA . PRO A 1 477 ? 8.328 -7.172 5.351 1.00 88.00 477 PRO A CA 1
ATOM 3839 C C . PRO A 1 477 ? 8.544 -8.115 4.153 1.00 88.00 477 PRO A C 1
ATOM 3841 O O . PRO A 1 477 ? 9.033 -7.703 3.102 1.00 88.00 477 PRO A O 1
ATOM 3844 N N . TYR A 1 478 ? 8.243 -9.399 4.342 1.00 90.12 478 TYR A N 1
ATOM 3845 C CA . TYR A 1 478 ? 8.360 -10.457 3.337 1.00 90.12 478 TYR A CA 1
ATOM 3846 C C . TYR A 1 478 ? 7.409 -11.620 3.688 1.00 90.12 478 TYR A C 1
ATOM 3848 O O . TYR A 1 478 ? 7.169 -11.842 4.877 1.00 90.12 478 TYR A O 1
ATOM 3856 N N . PRO A 1 479 ? 6.854 -12.372 2.717 1.00 88.94 479 PRO A N 1
ATOM 3857 C CA . PRO A 1 479 ? 6.035 -13.547 3.012 1.00 88.94 479 PRO A CA 1
ATOM 3858 C C . PRO A 1 479 ? 6.838 -14.641 3.734 1.00 88.94 479 PRO A C 1
ATOM 3860 O O . PRO A 1 479 ? 7.838 -15.131 3.218 1.00 88.94 479 PRO A O 1
ATOM 3863 N N . LEU A 1 480 ? 6.379 -15.036 4.922 1.00 92.50 480 LEU A N 1
ATOM 3864 C CA . LEU A 1 480 ? 6.958 -16.109 5.736 1.00 92.50 480 LEU A CA 1
ATOM 3865 C C . LEU A 1 480 ? 5.999 -17.305 5.762 1.00 92.50 480 LEU A C 1
ATOM 3867 O O . LEU A 1 480 ? 4.796 -17.125 5.973 1.00 92.50 480 LEU A O 1
ATOM 3871 N N . LYS A 1 481 ? 6.524 -18.516 5.552 1.00 90.31 481 LYS A N 1
ATOM 3872 C CA . LYS A 1 481 ? 5.749 -19.760 5.433 1.00 90.31 481 LYS A CA 1
ATOM 3873 C C . LYS A 1 481 ? 5.158 -20.178 6.780 1.00 90.31 481 LYS A C 1
ATOM 3875 O O . LYS A 1 481 ? 3.966 -20.477 6.851 1.00 90.31 481 LYS A O 1
ATOM 3880 N N . SER A 1 482 ? 5.940 -20.143 7.862 1.00 91.69 482 SER A N 1
ATOM 3881 C CA . SER A 1 482 ? 5.460 -20.591 9.182 1.00 91.69 482 SER A CA 1
ATOM 3882 C C . SER A 1 482 ? 4.675 -19.527 9.953 1.00 91.69 482 SER A C 1
ATOM 3884 O O . SER A 1 482 ? 3.986 -19.856 10.922 1.00 91.69 482 SER A O 1
ATOM 3886 N N . LEU A 1 483 ? 4.732 -18.252 9.547 1.00 92.56 483 LEU A N 1
ATOM 3887 C CA . LEU A 1 483 ? 4.132 -17.136 10.293 1.00 92.56 483 LEU A CA 1
ATOM 3888 C C . LEU A 1 483 ? 2.605 -17.249 10.492 1.00 92.56 483 LEU A C 1
ATOM 3890 O O . LEU A 1 483 ? 2.166 -17.058 11.631 1.00 92.56 483 LEU A O 1
ATOM 3894 N N . PRO A 1 484 ? 1.776 -17.603 9.485 1.00 93.38 484 PRO A N 1
ATOM 3895 C CA . PRO A 1 484 ? 0.335 -17.785 9.690 1.00 93.38 484 PRO A CA 1
ATOM 3896 C C . PRO A 1 484 ? 0.027 -18.925 10.672 1.00 93.38 484 PRO A C 1
ATOM 3898 O O . PRO A 1 484 ? -0.833 -18.791 11.548 1.00 93.38 484 PRO A O 1
ATOM 3901 N N . THR A 1 485 ? 0.776 -20.026 10.575 1.00 91.94 485 THR A N 1
ATOM 3902 C CA . THR A 1 485 ? 0.645 -21.200 11.447 1.00 91.94 485 THR A CA 1
ATOM 3903 C C . THR A 1 485 ? 1.008 -20.848 12.889 1.00 91.94 485 THR A C 1
ATOM 3905 O O . THR A 1 485 ? 0.183 -21.045 13.786 1.00 91.94 485 THR A O 1
ATOM 3908 N N . LEU A 1 486 ? 2.182 -20.242 13.108 1.00 93.00 486 LEU A N 1
ATOM 3909 C CA . LEU A 1 486 ? 2.648 -19.767 14.414 1.00 93.00 486 LEU A CA 1
ATOM 3910 C C . LEU A 1 486 ? 1.661 -18.773 15.036 1.00 93.00 486 LEU A C 1
ATOM 3912 O O . LEU A 1 486 ? 1.340 -18.888 16.220 1.00 93.00 486 LEU A O 1
ATOM 3916 N N . LYS A 1 487 ? 1.128 -17.836 14.243 1.00 93.19 487 LYS A N 1
ATOM 3917 C CA . LYS A 1 487 ? 0.118 -16.875 14.697 1.00 93.19 487 LYS A CA 1
ATOM 3918 C C . LYS A 1 487 ? -1.145 -17.576 15.200 1.00 93.19 487 LYS A C 1
ATOM 3920 O O . LYS A 1 487 ? -1.530 -17.366 16.348 1.00 93.19 487 LYS A O 1
ATOM 3925 N N . SER A 1 488 ? -1.712 -18.489 14.408 1.00 92.56 488 SER A N 1
ATOM 3926 C CA . SER A 1 488 ? -2.904 -19.267 14.793 1.00 92.56 488 SER A CA 1
ATOM 3927 C C . SER A 1 488 ? -2.687 -20.180 16.013 1.00 92.56 488 SER A C 1
ATOM 3929 O O . SER A 1 488 ? -3.642 -20.571 16.692 1.00 92.56 488 SER A O 1
ATOM 3931 N N . PHE A 1 489 ? -1.436 -20.559 16.293 1.00 92.31 489 PHE A N 1
ATOM 3932 C CA . PHE A 1 489 ? -1.060 -21.319 17.482 1.00 92.31 489 PHE A CA 1
ATOM 3933 C C . PHE A 1 489 ? -0.958 -20.403 18.708 1.00 92.31 489 PHE A C 1
ATOM 3935 O O . PHE A 1 489 ? -1.595 -20.663 19.726 1.00 92.31 489 PHE A O 1
ATOM 3942 N N . VAL A 1 490 ? -0.236 -19.283 18.598 1.00 93.06 490 VAL A N 1
ATOM 3943 C CA . VAL A 1 490 ? -0.100 -18.287 19.673 1.00 93.06 490 VAL A CA 1
ATOM 3944 C C . VAL A 1 490 ? -1.452 -17.689 20.065 1.00 93.06 490 VAL A C 1
ATOM 3946 O O . VAL A 1 490 ? -1.712 -17.535 21.256 1.00 93.06 490 VAL A O 1
ATOM 3949 N N . GLU A 1 491 ? -2.334 -17.400 19.106 1.00 92.88 491 GLU A N 1
ATOM 3950 C CA . GLU A 1 491 ? -3.700 -16.923 19.363 1.00 92.88 491 GLU A CA 1
ATOM 3951 C C . GLU A 1 491 ? -4.507 -17.943 20.182 1.00 92.88 491 GLU A C 1
ATOM 3953 O O . GLU A 1 491 ? -5.030 -17.597 21.239 1.00 92.88 491 GLU A O 1
ATOM 3958 N N . ARG A 1 492 ? -4.493 -19.224 19.796 1.00 91.81 492 ARG A N 1
ATOM 3959 C CA . ARG A 1 492 ? -5.143 -20.331 20.526 1.00 91.81 492 ARG A CA 1
ATOM 3960 C C . ARG A 1 492 ? -4.594 -20.518 21.947 1.00 91.81 492 ARG A C 1
ATOM 3962 O O . ARG A 1 492 ? -5.349 -20.774 22.885 1.00 91.81 492 ARG A O 1
ATOM 3969 N N . CYS A 1 493 ? -3.284 -20.361 22.131 1.00 92.12 493 CYS A N 1
ATOM 3970 C CA . CYS A 1 493 ? -2.653 -20.388 23.453 1.00 92.12 493 CYS A CA 1
ATOM 3971 C C . CYS A 1 493 ? -3.024 -19.151 24.293 1.00 92.12 493 CYS A C 1
ATOM 3973 O O . CYS A 1 493 ? -3.187 -19.261 25.508 1.00 92.12 493 CYS A O 1
ATOM 3975 N N . ASN A 1 494 ? -3.213 -17.982 23.668 1.00 91.50 494 ASN A N 1
ATOM 3976 C CA . ASN A 1 494 ? -3.720 -16.785 24.343 1.00 91.50 494 ASN A CA 1
ATOM 3977 C C . ASN A 1 494 ? -5.181 -16.970 24.790 1.00 91.50 494 ASN A C 1
ATOM 3979 O O . ASN A 1 494 ? -5.483 -16.679 25.944 1.00 91.50 494 ASN A O 1
ATOM 3983 N N . GLU A 1 495 ? -6.059 -17.507 23.933 1.00 90.69 495 GLU A N 1
ATOM 3984 C CA . GLU A 1 495 ? -7.452 -17.839 24.281 1.00 90.69 495 GLU A CA 1
ATOM 3985 C C . GLU A 1 495 ? -7.524 -18.798 25.479 1.00 90.69 495 GLU A C 1
ATOM 3987 O O . GLU A 1 495 ? -8.290 -18.570 26.418 1.00 90.69 495 GLU A O 1
ATOM 3992 N N . TRP A 1 496 ? -6.677 -19.836 25.496 1.00 93.25 496 TRP A N 1
ATOM 3993 C CA . TRP A 1 496 ? -6.575 -20.754 26.632 1.00 93.25 496 TRP A CA 1
ATOM 3994 C C . TRP A 1 496 ? -6.157 -20.030 27.921 1.00 93.25 496 TRP A C 1
ATOM 3996 O O . TRP A 1 496 ? -6.766 -20.238 28.973 1.00 93.25 496 TRP A O 1
ATOM 4006 N N . VAL A 1 497 ? -5.148 -19.151 27.848 1.00 90.38 497 VAL A N 1
ATOM 4007 C CA . VAL A 1 497 ? -4.679 -18.354 28.996 1.00 90.38 497 VAL A CA 1
ATOM 4008 C C . VAL A 1 497 ? -5.772 -17.409 29.497 1.00 90.38 497 VAL A C 1
ATOM 4010 O O . VAL A 1 497 ? -5.940 -17.270 30.712 1.00 90.38 497 VAL A O 1
ATOM 4013 N N . GLU A 1 498 ? -6.554 -16.795 28.607 1.00 87.06 498 GLU A N 1
ATOM 4014 C CA . GLU A 1 498 ? -7.708 -15.982 28.994 1.00 87.06 498 GLU A CA 1
ATOM 4015 C C . GLU A 1 498 ? -8.794 -16.817 29.683 1.00 87.06 498 GLU A C 1
ATOM 4017 O O . GLU A 1 498 ? -9.291 -16.394 30.731 1.00 87.06 498 GLU A O 1
ATOM 4022 N N . GLU A 1 499 ? -9.132 -18.015 29.182 1.00 86.12 499 GLU A N 1
ATOM 4023 C CA . GLU A 1 499 ? -10.120 -18.876 29.846 1.00 86.12 499 GLU A CA 1
ATOM 4024 C C . GLU A 1 499 ? -9.622 -19.324 31.233 1.00 86.12 499 GLU A C 1
ATOM 4026 O O . GLU A 1 499 ? -10.331 -19.136 32.228 1.00 86.12 499 GLU A O 1
ATOM 4031 N N . ALA A 1 500 ? -8.380 -19.813 31.329 1.00 85.75 500 ALA A N 1
ATOM 4032 C CA . ALA A 1 500 ? -7.741 -20.246 32.575 1.00 85.75 500 ALA A CA 1
ATOM 4033 C C . ALA A 1 500 ? -7.645 -19.122 33.626 1.00 85.75 500 ALA A C 1
ATOM 4035 O O . ALA A 1 500 ? -7.888 -19.353 34.818 1.00 85.75 500 ALA A O 1
ATOM 4036 N N . THR A 1 501 ? -7.369 -17.887 33.194 1.00 85.19 501 THR A N 1
ATOM 4037 C CA . THR A 1 501 ? -7.258 -16.704 34.066 1.00 85.19 501 THR A CA 1
ATOM 4038 C C . THR A 1 501 ? -8.517 -16.473 34.913 1.00 85.19 501 THR A C 1
ATOM 4040 O O . THR A 1 501 ? -8.397 -16.051 36.068 1.00 85.19 501 THR A O 1
ATOM 4043 N N . ASN A 1 502 ? -9.710 -16.815 34.404 1.00 81.25 502 ASN A N 1
ATOM 4044 C CA . ASN A 1 502 ? -10.982 -16.675 35.133 1.00 81.25 502 ASN A CA 1
ATOM 4045 C C . ASN A 1 502 ? -11.070 -17.559 36.390 1.00 81.25 502 ASN A C 1
ATOM 4047 O O . ASN A 1 502 ? -11.743 -17.197 37.356 1.00 81.25 502 ASN A O 1
ATOM 4051 N N . TYR A 1 503 ? -10.381 -18.703 36.394 1.00 78.25 503 TYR A N 1
ATOM 4052 C CA . TYR A 1 503 ? -10.355 -19.642 37.521 1.00 78.25 503 TYR A CA 1
ATOM 4053 C C . TYR A 1 503 ? -9.194 -19.350 38.485 1.00 78.25 503 TYR A C 1
ATOM 4055 O O . TYR A 1 503 ? -9.286 -19.637 39.680 1.00 78.25 503 TYR A O 1
ATOM 4063 N N . ILE A 1 504 ? -8.108 -18.752 37.987 1.00 79.88 504 ILE A N 1
ATOM 4064 C CA . ILE A 1 504 ? -6.901 -18.436 38.762 1.00 79.88 504 ILE A CA 1
ATOM 4065 C C . ILE A 1 504 ? -7.091 -17.137 39.564 1.00 79.88 504 ILE A C 1
ATOM 4067 O O . ILE A 1 504 ? -6.977 -17.137 40.796 1.00 79.88 504 ILE A O 1
ATOM 4071 N N . VAL A 1 505 ? -7.420 -16.029 38.887 1.00 71.62 505 VAL A N 1
ATOM 4072 C CA . VAL A 1 505 ? -7.345 -14.668 39.444 1.00 71.62 505 VAL A CA 1
ATOM 4073 C C . VAL A 1 505 ? -8.622 -14.279 40.197 1.00 71.62 505 VAL A C 1
ATOM 4075 O O . VAL A 1 505 ? -9.718 -14.289 39.648 1.00 71.62 505 VAL A O 1
ATOM 4078 N N . ARG A 1 506 ? -8.487 -13.811 41.448 1.00 62.16 506 ARG A N 1
ATOM 4079 C CA . ARG A 1 506 ? -9.593 -13.319 42.308 1.00 62.16 506 ARG A CA 1
ATOM 4080 C C . ARG A 1 506 ? -10.195 -11.961 41.867 1.00 62.16 506 ARG A C 1
ATOM 4082 O O . ARG A 1 506 ? -10.414 -11.076 42.696 1.00 62.16 506 ARG A O 1
ATOM 4089 N N . LYS A 1 507 ? -10.454 -11.739 40.574 1.00 50.16 507 LYS A N 1
ATOM 4090 C CA . LYS A 1 507 ? -11.042 -10.483 40.065 1.00 50.16 507 LYS A CA 1
ATOM 4091 C C . LYS A 1 507 ? -12.580 -10.530 40.017 1.00 50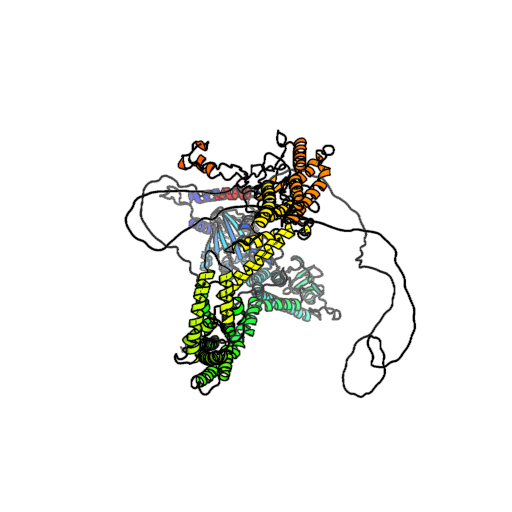.16 507 LYS A C 1
ATOM 4093 O O . LYS A 1 507 ? -13.189 -11.534 39.691 1.00 50.16 507 LYS A O 1
ATOM 4098 N N . GLN A 1 508 ? -13.191 -9.372 40.291 1.00 48.19 508 GLN A N 1
ATOM 4099 C CA . GLN A 1 508 ? -14.596 -9.022 40.006 1.00 48.19 508 GLN A CA 1
ATOM 4100 C C . GLN A 1 508 ? -15.761 -9.583 40.862 1.00 48.19 508 GLN A C 1
ATOM 4102 O O . GLN A 1 508 ? -16.906 -9.520 40.416 1.00 48.19 508 GLN A O 1
ATOM 4107 N N . GLN A 1 509 ? -15.583 -9.833 42.170 1.00 47.66 509 GLN A N 1
ATOM 4108 C CA . GLN A 1 509 ? -16.736 -9.636 43.085 1.00 47.66 509 GLN A CA 1
ATOM 4109 C C . GLN A 1 509 ? -17.266 -8.181 43.038 1.00 47.66 509 GLN A C 1
ATOM 4111 O O . GLN A 1 509 ? -18.472 -7.952 43.121 1.00 47.66 509 GLN A O 1
ATOM 4116 N N . ASN A 1 510 ? -16.391 -7.190 42.805 1.00 41.06 510 ASN A N 1
ATOM 4117 C CA . ASN A 1 510 ? -16.783 -5.776 42.701 1.00 41.06 510 ASN A CA 1
ATOM 4118 C C . ASN A 1 510 ? -17.712 -5.449 41.517 1.00 41.06 510 ASN A C 1
ATOM 4120 O O . ASN A 1 510 ? -18.437 -4.458 41.589 1.00 41.06 510 ASN A O 1
ATOM 4124 N N . ARG A 1 511 ? -17.753 -6.262 40.451 1.00 46.16 511 ARG A N 1
ATOM 4125 C CA . ARG A 1 511 ? -18.632 -5.995 39.299 1.00 46.16 511 ARG A CA 1
ATOM 4126 C C . ARG A 1 511 ? -20.113 -6.173 39.664 1.00 46.16 511 ARG A C 1
ATOM 4128 O O . ARG A 1 511 ? -20.933 -5.301 39.370 1.00 46.16 511 ARG A O 1
ATOM 4135 N N . ARG A 1 512 ? -20.426 -7.198 40.469 1.00 47.25 512 ARG A N 1
ATOM 4136 C CA . ARG A 1 512 ? -21.771 -7.452 41.029 1.00 47.25 512 ARG A CA 1
ATOM 4137 C C . ARG A 1 512 ? -22.291 -6.332 41.948 1.00 47.25 512 ARG A C 1
ATOM 4139 O O . ARG A 1 512 ? -23.488 -6.295 42.226 1.00 47.25 512 ARG A O 1
ATOM 4146 N N . LYS A 1 513 ? -21.438 -5.396 42.391 1.00 44.41 513 LYS A N 1
ATOM 4147 C CA . LYS A 1 513 ? -21.853 -4.201 43.150 1.00 44.41 513 LYS A CA 1
ATOM 4148 C C . LYS A 1 513 ? -22.359 -3.049 42.269 1.00 44.41 513 LYS A C 1
ATOM 4150 O O . LYS A 1 513 ? -23.087 -2.210 42.786 1.00 44.41 513 LYS A O 1
ATOM 4155 N N . ASN A 1 514 ? -22.019 -3.022 40.974 1.00 37.97 514 ASN A N 1
ATOM 4156 C CA . ASN A 1 514 ? -22.360 -1.920 40.059 1.00 37.97 514 ASN A CA 1
ATOM 4157 C C . ASN A 1 514 ? -23.391 -2.309 38.972 1.00 37.97 514 ASN A C 1
ATOM 4159 O O . ASN A 1 514 ? -24.101 -1.449 38.463 1.00 37.97 514 ASN A O 1
ATOM 4163 N N . GLU A 1 515 ? -23.531 -3.597 38.634 1.00 40.75 515 GLU A N 1
ATOM 4164 C CA . GLU A 1 515 ? -24.409 -4.055 37.535 1.00 40.75 515 GLU A CA 1
ATOM 4165 C C . GLU A 1 515 ? -25.896 -4.266 37.895 1.00 40.75 515 GLU A C 1
ATOM 4167 O O . GLU A 1 515 ? -26.700 -4.583 37.020 1.00 40.75 515 GLU A O 1
ATOM 4172 N N . LYS A 1 516 ? -26.329 -3.989 39.136 1.00 44.69 516 LYS A N 1
ATOM 4173 C CA . LYS A 1 516 ? -27.758 -4.063 39.536 1.00 44.69 516 LYS A CA 1
ATOM 4174 C C . LYS A 1 516 ? -28.694 -3.067 38.817 1.00 44.69 516 LYS A C 1
ATOM 4176 O O . LYS A 1 516 ? -29.893 -3.070 39.084 1.00 44.69 516 LYS A O 1
ATOM 4181 N N . ALA A 1 517 ? -28.175 -2.234 37.913 1.00 42.84 517 ALA A N 1
ATOM 4182 C CA . ALA A 1 517 ? -28.908 -1.173 37.222 1.00 42.84 517 ALA A CA 1
ATOM 4183 C C . ALA A 1 517 ? -29.313 -1.483 35.760 1.00 42.84 517 ALA A C 1
ATOM 4185 O O . ALA A 1 517 ? -29.987 -0.653 35.149 1.00 42.84 517 ALA A O 1
ATOM 4186 N N . TRP A 1 518 ? -28.932 -2.627 35.164 1.00 39.12 518 TRP A N 1
ATOM 4187 C CA . TRP A 1 518 ? -29.090 -2.830 33.709 1.00 39.12 518 TRP A CA 1
ATOM 4188 C C . TRP A 1 518 ? -29.955 -4.034 33.286 1.00 39.12 518 TRP A C 1
ATOM 4190 O O . TRP A 1 518 ? -29.488 -5.159 33.170 1.00 39.12 518 TRP A O 1
ATOM 4200 N N . ARG A 1 519 ? -31.213 -3.720 32.936 1.00 42.38 519 ARG A N 1
ATOM 4201 C CA . ARG A 1 519 ? -32.101 -4.411 31.968 1.00 42.38 519 ARG A CA 1
ATOM 4202 C C . ARG A 1 519 ? -32.392 -5.915 32.165 1.00 42.38 519 ARG A C 1
ATOM 4204 O O . ARG A 1 519 ? -31.633 -6.781 31.745 1.00 42.38 519 ARG A O 1
ATOM 4211 N N . LYS A 1 520 ? -33.631 -6.224 32.577 1.00 44.75 520 LYS A N 1
ATOM 4212 C CA . LYS A 1 520 ? -34.267 -7.526 32.284 1.00 44.75 520 LYS A CA 1
ATOM 4213 C C . LYS A 1 520 ? -34.434 -7.708 30.766 1.00 44.75 520 LYS A C 1
ATOM 4215 O O . LYS A 1 520 ? -34.986 -6.831 30.104 1.00 44.75 520 LYS A O 1
ATOM 4220 N N . GLY A 1 521 ? -34.013 -8.854 30.235 1.00 48.59 521 GLY A N 1
ATOM 4221 C CA . GLY A 1 521 ? -34.163 -9.258 28.831 1.00 48.59 521 GLY A CA 1
ATOM 4222 C C . GLY A 1 521 ? -33.434 -10.579 28.561 1.00 48.59 521 GLY A C 1
ATOM 4223 O O . GLY A 1 521 ? -32.649 -11.005 29.403 1.00 48.59 521 GLY A O 1
ATOM 4224 N N . SER A 1 522 ? -33.667 -11.220 27.407 1.00 52.50 522 SER A N 1
ATOM 4225 C CA . SER A 1 522 ? -33.155 -12.579 27.108 1.00 52.50 522 SER A CA 1
ATOM 4226 C C . SER A 1 522 ? -31.645 -12.737 27.342 1.00 52.50 522 SER A C 1
ATOM 4228 O O . SER A 1 522 ? -31.216 -13.696 27.978 1.00 52.50 522 SER A O 1
ATOM 4230 N N . LYS A 1 523 ? -30.857 -11.725 26.950 1.00 50.94 523 LYS A N 1
ATOM 4231 C CA . LYS A 1 523 ? -29.396 -11.702 27.124 1.00 50.94 523 LYS A CA 1
ATOM 4232 C C . LYS A 1 523 ? -28.917 -11.782 28.575 1.00 50.94 523 LYS A C 1
ATOM 4234 O O . LYS A 1 523 ? -27.770 -12.142 28.796 1.00 50.94 523 LYS A O 1
ATOM 4239 N N . ALA A 1 524 ? -29.758 -11.455 29.559 1.00 56.66 524 ALA A N 1
ATOM 4240 C CA . ALA A 1 524 ? -29.411 -11.630 30.968 1.00 56.66 524 ALA A CA 1
ATOM 4241 C C . ALA A 1 524 ? -29.456 -13.110 31.385 1.00 56.66 524 ALA A C 1
ATOM 4243 O O . ALA A 1 524 ? -28.616 -13.532 32.170 1.00 56.66 524 ALA A O 1
ATOM 4244 N N . ALA A 1 525 ? -30.382 -13.900 30.825 1.00 58.44 525 ALA A N 1
ATOM 4245 C CA . ALA A 1 525 ? -30.458 -15.339 31.074 1.00 58.44 525 ALA A CA 1
ATOM 4246 C C . ALA A 1 525 ? -29.313 -16.085 30.371 1.00 58.44 525 ALA A C 1
ATOM 4248 O O . ALA A 1 525 ? -28.620 -16.855 31.021 1.00 58.44 525 ALA A O 1
ATOM 4249 N N . GLU A 1 526 ? -29.039 -15.775 29.096 1.00 58.50 526 GLU A N 1
ATOM 4250 C CA . GLU A 1 526 ? -27.872 -16.311 28.368 1.00 58.50 526 GLU A CA 1
ATOM 4251 C C . GLU A 1 526 ? -26.551 -15.974 29.084 1.00 58.50 526 GLU A C 1
ATOM 4253 O O . GLU A 1 526 ? -25.639 -16.796 29.156 1.00 58.50 526 GLU A O 1
ATOM 4258 N N . MET A 1 527 ? -26.447 -14.762 29.643 1.00 57.94 527 MET A N 1
ATOM 4259 C CA . MET A 1 527 ? -25.283 -14.343 30.420 1.00 57.94 527 MET A CA 1
ATOM 4260 C C . MET A 1 527 ? -25.186 -15.092 31.751 1.00 57.94 527 MET A C 1
ATOM 4262 O O . MET A 1 527 ? -24.104 -15.567 32.060 1.00 57.94 527 MET A O 1
ATOM 4266 N N . GLU A 1 528 ? -26.275 -15.247 32.513 1.00 61.50 528 GLU A N 1
ATOM 4267 C CA . GLU A 1 528 ? -26.287 -16.000 33.781 1.00 61.50 528 GLU A CA 1
ATOM 4268 C C . GLU A 1 528 ? -26.020 -17.504 33.579 1.00 61.50 528 GLU A C 1
ATOM 4270 O O . GLU A 1 528 ? -25.338 -18.129 34.393 1.00 61.50 528 GLU A O 1
ATOM 4275 N N . GLU A 1 529 ? -26.504 -18.078 32.476 1.00 60.59 529 GLU A N 1
ATOM 4276 C CA . GLU A 1 529 ? -26.239 -19.460 32.075 1.00 60.59 529 GLU A CA 1
ATOM 4277 C C . GLU A 1 529 ? -24.767 -19.651 31.687 1.00 60.59 529 GLU A C 1
ATOM 4279 O O . GLU A 1 529 ? -24.113 -20.542 32.225 1.00 60.59 529 GLU A O 1
ATOM 4284 N N . ARG A 1 530 ? -24.189 -18.744 30.884 1.00 62.19 530 ARG A N 1
ATOM 4285 C CA . ARG A 1 530 ? -22.743 -18.723 30.592 1.00 62.19 530 ARG A CA 1
ATOM 4286 C C . ARG A 1 530 ? -21.891 -18.494 31.850 1.00 62.19 530 ARG A C 1
ATOM 4288 O O . ARG A 1 530 ? -20.844 -19.117 31.994 1.00 62.19 530 ARG A O 1
ATOM 4295 N N . ASP A 1 531 ? -22.345 -17.656 32.781 1.00 64.06 531 ASP A N 1
ATOM 4296 C CA . ASP A 1 531 ? -21.692 -17.413 34.080 1.00 64.06 531 ASP A CA 1
ATOM 4297 C C . ASP A 1 531 ? -21.711 -18.682 34.961 1.00 64.06 531 ASP A C 1
ATOM 4299 O O . ASP A 1 531 ? -20.810 -18.884 35.771 1.00 64.06 531 ASP A O 1
ATOM 4303 N N . ARG A 1 532 ? -22.725 -19.551 34.809 1.00 66.19 532 ARG A N 1
ATOM 4304 C CA . ARG A 1 532 ? -22.849 -20.849 35.501 1.00 66.19 532 ARG A CA 1
ATOM 4305 C C . ARG A 1 532 ? -22.069 -21.969 34.803 1.00 66.19 532 ARG A C 1
ATOM 4307 O O . ARG A 1 532 ? -21.459 -22.783 35.489 1.00 66.19 532 ARG A O 1
ATOM 4314 N N . GLU A 1 533 ? -22.023 -21.987 33.471 1.00 65.62 533 GLU A N 1
ATOM 4315 C CA . GLU A 1 533 ? -21.114 -22.838 32.684 1.00 65.62 533 GLU A CA 1
ATOM 4316 C C . GLU A 1 533 ? -19.658 -22.606 33.120 1.00 65.62 533 GLU A C 1
ATOM 4318 O O . GLU A 1 533 ? -18.977 -23.546 33.528 1.00 65.62 533 GLU A O 1
ATOM 4323 N N . LEU A 1 534 ? -19.216 -21.342 33.144 1.00 66.12 534 LEU A N 1
ATOM 4324 C CA . LEU A 1 534 ? -17.869 -20.914 33.557 1.00 66.12 534 LEU A CA 1
ATOM 4325 C C . LEU A 1 534 ? -17.548 -21.151 35.046 1.00 66.12 534 LEU A C 1
ATOM 4327 O O . LEU A 1 534 ? -16.426 -20.897 35.476 1.00 66.12 534 LEU A O 1
ATOM 4331 N N . ARG A 1 535 ? -18.496 -21.650 35.847 1.00 71.50 535 ARG A N 1
ATOM 4332 C CA . ARG A 1 535 ? -18.270 -22.050 37.245 1.00 71.50 535 ARG A CA 1
ATOM 4333 C C . ARG A 1 535 ? -18.352 -23.561 37.472 1.00 71.50 535 ARG A C 1
ATOM 4335 O O . ARG A 1 535 ? -18.422 -23.986 38.619 1.00 71.50 535 ARG A O 1
ATOM 4342 N N . LYS A 1 536 ? -18.283 -24.401 36.435 1.00 77.88 536 LYS A N 1
ATOM 4343 C CA . LYS A 1 536 ? -18.178 -25.862 36.610 1.00 77.88 536 LYS A CA 1
ATOM 4344 C C . LYS A 1 536 ? -16.752 -26.302 36.964 1.00 77.88 536 LYS A C 1
ATOM 4346 O O . LYS A 1 536 ? -15.811 -26.017 36.227 1.00 77.88 536 LYS A O 1
ATOM 4351 N N . VAL A 1 537 ? -16.602 -27.116 38.018 1.00 79.06 537 VAL A N 1
ATOM 4352 C CA . VAL A 1 537 ? -15.329 -27.803 38.371 1.00 79.06 537 VAL A CA 1
ATOM 4353 C C . VAL A 1 537 ? -14.784 -28.633 37.195 1.00 79.06 537 VAL A C 1
ATOM 4355 O O . VAL A 1 537 ? -13.575 -28.786 37.023 1.00 79.06 537 VAL A O 1
ATOM 4358 N N . GLU A 1 538 ? -15.682 -29.158 36.363 1.00 81.00 538 GLU A N 1
ATOM 4359 C CA . GLU A 1 538 ? -15.361 -29.961 35.182 1.00 81.00 538 GLU A CA 1
ATOM 4360 C C . GLU A 1 538 ? -14.570 -29.168 34.131 1.00 81.00 538 GLU A C 1
ATOM 4362 O O . GLU A 1 538 ? -13.672 -29.734 33.511 1.00 81.00 538 GLU A O 1
ATOM 4367 N N . ASN A 1 539 ? -14.814 -27.859 33.990 1.00 83.50 539 ASN A N 1
ATOM 4368 C CA . ASN A 1 539 ? -14.119 -27.022 33.008 1.00 83.50 539 ASN A CA 1
ATOM 4369 C C . ASN A 1 539 ? -12.652 -26.788 33.385 1.00 83.50 539 ASN A C 1
ATOM 4371 O O . ASN A 1 539 ? -11.794 -26.827 32.512 1.00 83.50 539 ASN A O 1
ATOM 4375 N N . VAL A 1 540 ? -12.329 -26.673 34.678 1.00 83.69 540 VAL A N 1
ATOM 4376 C CA . VAL A 1 540 ? -10.931 -26.641 35.157 1.00 83.69 540 VAL A CA 1
ATOM 4377 C C . VAL A 1 540 ? -10.201 -27.932 34.759 1.00 83.69 540 VAL A C 1
ATOM 4379 O O . VAL A 1 540 ? -9.090 -27.897 34.231 1.00 83.69 540 VAL A O 1
ATOM 4382 N N . LYS A 1 541 ? -10.856 -29.088 34.944 1.00 84.31 541 LYS A N 1
ATOM 4383 C CA . LYS A 1 541 ? -10.317 -30.407 34.566 1.00 84.31 541 LYS A CA 1
ATOM 4384 C C . LYS A 1 541 ? -10.308 -30.634 33.039 1.00 84.31 541 LYS A C 1
ATOM 4386 O O . LYS A 1 541 ? -9.536 -31.466 32.564 1.00 84.31 541 LYS A O 1
ATOM 4391 N N . LYS A 1 542 ? -11.128 -29.903 32.270 1.00 87.38 542 LYS A N 1
ATOM 4392 C CA . LYS A 1 542 ? -11.109 -29.855 30.797 1.00 87.38 542 LYS A CA 1
ATOM 4393 C C . LYS A 1 542 ? -9.940 -29.008 30.291 1.00 87.38 542 LYS A C 1
ATOM 4395 O O . LYS A 1 542 ? -9.153 -29.512 29.502 1.00 87.38 542 LYS A O 1
ATOM 4400 N N . LEU A 1 543 ? -9.789 -27.777 30.782 1.00 88.12 543 LEU A N 1
ATOM 4401 C CA . LEU A 1 543 ? -8.732 -26.847 30.375 1.00 88.12 543 LEU A CA 1
ATOM 4402 C C . LEU A 1 543 ? -7.337 -27.443 30.551 1.00 88.12 543 LEU A C 1
ATOM 4404 O O . LEU A 1 543 ? -6.529 -27.337 29.638 1.00 88.12 543 LEU A O 1
ATOM 4408 N N . LEU A 1 544 ? -7.075 -28.139 31.660 1.00 87.88 544 LEU A N 1
ATOM 4409 C CA . LEU A 1 544 ? -5.801 -28.840 31.856 1.00 87.88 544 LEU A CA 1
ATOM 4410 C C . LEU A 1 544 ? -5.542 -29.902 30.773 1.00 87.88 544 LEU A C 1
ATOM 4412 O O . LEU A 1 544 ? -4.461 -29.924 30.196 1.00 87.88 544 LEU A O 1
ATOM 4416 N N . LYS A 1 545 ? -6.553 -30.706 30.415 1.00 88.50 545 LYS A N 1
ATOM 4417 C CA . LYS A 1 545 ? -6.455 -31.675 29.308 1.00 88.50 545 LYS A CA 1
ATOM 4418 C C . LYS A 1 545 ? -6.346 -31.019 27.935 1.00 88.50 545 LYS A C 1
ATOM 4420 O O . LYS A 1 545 ? -5.851 -31.653 27.014 1.00 88.50 545 LYS A O 1
ATOM 4425 N N . ASP A 1 546 ? -6.882 -29.817 27.762 1.00 87.44 546 ASP A N 1
ATOM 4426 C CA . ASP A 1 546 ? -6.790 -29.088 26.500 1.00 87.44 546 ASP A CA 1
ATOM 4427 C C . ASP A 1 546 ? -5.409 -28.413 26.365 1.00 87.44 546 ASP A C 1
ATOM 4429 O O . ASP A 1 546 ? -4.847 -28.446 25.278 1.00 87.44 546 ASP A O 1
ATOM 4433 N N . ALA A 1 547 ? -4.785 -27.953 27.458 1.00 88.38 547 ALA A N 1
ATOM 4434 C CA . ALA A 1 547 ? -3.368 -27.562 27.470 1.00 88.38 547 ALA A CA 1
ATOM 4435 C C . ALA A 1 547 ? -2.446 -28.750 27.142 1.00 88.38 547 ALA A C 1
ATOM 4437 O O . ALA A 1 547 ? -1.610 -28.643 26.246 1.00 88.38 547 ALA A O 1
ATOM 4438 N N . ASP A 1 548 ? -2.675 -29.907 27.784 1.00 86.25 548 ASP A N 1
ATOM 4439 C CA . ASP A 1 548 ? -1.942 -31.159 27.522 1.00 86.25 548 ASP A CA 1
ATOM 4440 C C . ASP A 1 548 ? -2.061 -31.632 26.046 1.00 86.25 548 ASP A C 1
ATOM 4442 O O . ASP A 1 548 ? -1.241 -32.428 25.596 1.00 86.25 548 ASP A O 1
ATOM 4446 N N . LYS A 1 549 ? -3.064 -31.159 25.281 1.00 87.75 549 LYS A N 1
ATOM 4447 C CA . LYS A 1 549 ? -3.220 -31.420 23.830 1.00 87.75 549 LYS A CA 1
ATOM 4448 C C . LYS A 1 549 ? -2.621 -30.344 22.928 1.00 87.75 549 LYS A C 1
ATOM 4450 O O . LYS A 1 549 ? -2.257 -30.661 21.803 1.00 87.75 549 LYS A O 1
ATOM 4455 N N . ILE A 1 550 ? -2.637 -29.076 23.351 1.00 87.38 550 ILE A N 1
ATOM 4456 C CA . ILE A 1 550 ? -2.112 -27.967 22.538 1.00 87.38 550 ILE A CA 1
ATOM 4457 C C . ILE A 1 550 ? -0.578 -27.989 22.562 1.00 87.38 550 ILE A C 1
ATOM 4459 O O . ILE A 1 550 ? 0.028 -27.645 21.556 1.00 87.38 550 ILE A O 1
ATOM 4463 N N . GLY A 1 551 ? 0.038 -28.446 23.661 1.00 87.50 551 GLY A N 1
ATOM 4464 C CA . GLY A 1 551 ? 1.484 -28.669 23.733 1.00 87.50 551 GLY A CA 1
ATOM 4465 C C . GLY A 1 551 ? 2.282 -27.372 23.867 1.00 87.50 551 GLY A C 1
ATOM 4466 O O . GLY A 1 551 ? 3.079 -27.038 23.003 1.00 87.50 551 GLY A O 1
ATOM 4467 N N . PHE A 1 552 ? 2.063 -26.620 24.947 1.00 92.19 552 PHE A N 1
ATOM 4468 C CA . PHE A 1 552 ? 2.816 -25.400 25.263 1.00 92.19 552 PHE A CA 1
ATOM 4469 C C . PHE A 1 552 ? 2.975 -25.240 26.779 1.00 92.19 552 PHE A C 1
ATOM 4471 O O . PHE A 1 552 ? 2.172 -25.788 27.537 1.00 92.19 552 PHE A O 1
ATOM 4478 N N . ASP A 1 553 ? 3.968 -24.462 27.217 1.00 90.56 553 ASP A N 1
ATOM 4479 C CA . ASP A 1 553 ? 4.123 -24.090 28.631 1.00 90.56 553 ASP A CA 1
ATOM 4480 C C . ASP A 1 553 ? 3.755 -22.622 28.911 1.00 90.56 553 ASP A C 1
ATOM 4482 O O . ASP A 1 553 ? 4.081 -21.705 28.142 1.00 90.56 553 ASP A O 1
ATOM 4486 N N . CYS A 1 554 ? 3.098 -22.395 30.053 1.00 92.00 554 CYS A N 1
ATOM 4487 C CA . CYS A 1 554 ? 2.946 -21.079 30.664 1.00 92.00 554 CYS A CA 1
ATOM 4488 C C . CYS A 1 554 ? 2.651 -21.168 32.183 1.00 92.00 554 CYS A C 1
ATOM 4490 O O . CYS A 1 554 ? 2.070 -22.153 32.653 1.00 92.00 554 CYS A O 1
ATOM 4492 N N . PRO A 1 555 ? 2.969 -20.121 32.977 1.00 89.38 555 PRO A N 1
ATOM 4493 C CA . PRO A 1 555 ? 2.766 -20.122 34.433 1.00 89.38 555 PRO A CA 1
ATOM 4494 C C . PRO A 1 555 ? 1.318 -20.365 34.885 1.00 89.38 555 PRO A C 1
ATOM 4496 O O . PRO A 1 555 ? 1.076 -20.788 36.019 1.00 89.38 555 PRO A O 1
ATOM 4499 N N . GLU A 1 556 ? 0.338 -20.063 34.036 1.00 91.25 556 GLU A N 1
ATOM 4500 C CA . GLU A 1 556 ? -1.084 -20.264 34.304 1.00 91.25 556 GLU A CA 1
ATOM 4501 C C . GLU A 1 556 ? -1.472 -21.752 34.325 1.00 91.25 556 GLU A C 1
ATOM 4503 O O . GLU A 1 556 ? -2.352 -22.124 35.101 1.00 91.25 556 GLU A O 1
ATOM 4508 N N . ILE A 1 557 ? -0.785 -22.626 33.573 1.00 89.94 557 ILE A N 1
ATOM 4509 C CA . ILE A 1 557 ? -1.009 -24.084 33.614 1.00 89.94 557 ILE A CA 1
ATOM 4510 C C . ILE A 1 557 ? -0.714 -24.622 35.018 1.00 89.94 557 ILE A C 1
ATOM 4512 O O . ILE A 1 557 ? -1.556 -25.302 35.610 1.00 89.94 557 ILE A O 1
ATOM 4516 N N . THR A 1 558 ? 0.437 -24.267 35.593 1.00 89.19 558 THR A N 1
ATOM 4517 C CA . THR A 1 558 ? 0.836 -24.678 36.950 1.00 89.19 558 THR A CA 1
ATOM 4518 C C . THR A 1 558 ? -0.155 -24.183 38.005 1.00 89.19 558 THR A C 1
ATOM 4520 O O . THR A 1 558 ? -0.667 -24.979 38.792 1.00 89.19 558 THR A O 1
ATOM 4523 N N . GLN A 1 559 ? -0.524 -22.897 37.958 1.00 89.31 559 GLN A N 1
ATOM 4524 C CA . GLN A 1 559 ? -1.518 -22.312 38.869 1.00 89.31 559 GLN A CA 1
ATOM 4525 C C . GLN A 1 559 ? -2.901 -22.982 38.747 1.00 89.31 559 GLN A C 1
ATOM 4527 O O . GLN A 1 559 ? -3.610 -23.133 39.745 1.00 89.31 559 GLN A O 1
ATOM 4532 N N . LEU A 1 560 ? -3.298 -23.411 37.543 1.00 88.25 560 LEU A N 1
ATOM 4533 C CA . LEU A 1 560 ? -4.560 -24.117 37.322 1.00 88.25 560 LEU A CA 1
ATOM 4534 C C . LEU A 1 560 ? -4.522 -25.560 37.864 1.00 88.25 560 LEU A C 1
ATOM 4536 O O . LEU A 1 560 ? -5.533 -26.021 38.402 1.00 88.25 560 LEU A O 1
ATOM 4540 N N . ARG A 1 561 ? -3.370 -26.254 37.800 1.00 88.38 561 ARG A N 1
ATOM 4541 C CA . ARG A 1 561 ? -3.178 -27.581 38.428 1.00 88.38 561 ARG A CA 1
ATOM 4542 C C . ARG A 1 561 ? -3.281 -27.487 39.955 1.00 88.38 561 ARG A C 1
ATOM 4544 O O . ARG A 1 561 ? -4.124 -28.168 40.538 1.00 88.38 561 ARG A O 1
ATOM 4551 N N . GLU A 1 562 ? -2.538 -26.575 40.587 1.00 88.25 562 GLU A N 1
ATOM 4552 C CA . GLU A 1 562 ? -2.612 -26.323 42.041 1.00 88.25 562 GLU A CA 1
ATOM 4553 C C . GLU A 1 562 ? -4.047 -25.997 42.501 1.00 88.25 562 GLU A C 1
ATOM 4555 O O . GLU A 1 562 ? -4.543 -26.514 43.508 1.00 88.25 562 GLU A O 1
ATOM 4560 N N . ARG A 1 563 ? -4.760 -25.164 41.728 1.00 85.50 563 ARG A N 1
ATOM 4561 C CA . ARG A 1 563 ? -6.154 -24.791 42.004 1.00 85.50 563 ARG A CA 1
ATOM 4562 C C . ARG A 1 563 ? -7.111 -25.983 41.906 1.00 85.50 563 ARG A C 1
ATOM 4564 O O . ARG A 1 563 ? -8.039 -26.067 42.712 1.00 85.50 563 ARG A O 1
ATOM 4571 N N . ALA A 1 564 ? -6.894 -26.899 40.961 1.00 86.38 564 ALA A N 1
ATOM 4572 C CA . ALA A 1 564 ? -7.704 -28.106 40.805 1.00 86.38 564 ALA A CA 1
ATOM 4573 C C . ALA A 1 564 ? -7.531 -29.083 41.984 1.00 86.38 564 ALA A C 1
ATOM 4575 O O . ALA A 1 564 ? -8.521 -29.631 42.474 1.00 86.38 564 ALA A O 1
ATOM 4576 N N . GLU A 1 565 ? -6.301 -29.264 42.475 1.00 86.75 565 GLU A N 1
ATOM 4577 C CA . GLU A 1 565 ? -6.009 -30.112 43.640 1.00 86.75 565 GLU A CA 1
ATOM 4578 C C . GLU A 1 565 ? -6.627 -29.557 44.931 1.00 86.75 565 GLU A C 1
ATOM 4580 O O . GLU A 1 565 ? -7.239 -30.300 45.705 1.00 86.75 565 GLU A O 1
ATOM 4585 N N . ALA A 1 566 ? -6.544 -28.238 45.137 1.00 86.31 566 ALA A N 1
ATOM 4586 C CA . ALA A 1 566 ? -7.145 -27.574 46.291 1.00 86.31 566 ALA A CA 1
ATOM 4587 C C . ALA A 1 566 ? -8.677 -27.759 46.350 1.00 86.31 566 ALA A C 1
ATOM 4589 O O . ALA A 1 566 ? -9.228 -28.008 47.425 1.00 86.31 566 ALA A O 1
ATOM 4590 N N . ILE A 1 567 ? -9.357 -27.705 45.198 1.00 85.94 567 ILE A N 1
ATOM 4591 C CA . ILE A 1 567 ? -10.803 -27.960 45.084 1.00 85.94 567 ILE A CA 1
ATOM 4592 C C . ILE A 1 567 ? -11.134 -29.428 45.408 1.00 85.94 567 ILE A C 1
ATOM 4594 O O . ILE A 1 567 ? -12.062 -29.698 46.172 1.00 85.94 567 ILE A O 1
ATOM 4598 N N . ASP A 1 568 ? -10.363 -30.385 44.882 1.00 84.38 568 ASP A N 1
ATOM 4599 C CA . ASP A 1 568 ? -10.592 -31.822 45.101 1.00 84.38 568 ASP A CA 1
ATOM 4600 C C . ASP A 1 568 ? -10.369 -32.239 46.570 1.00 84.38 568 ASP A C 1
ATOM 4602 O O . ASP A 1 568 ? -11.028 -33.154 47.074 1.00 84.38 568 ASP A O 1
ATOM 4606 N N . LYS A 1 569 ? -9.483 -31.535 47.291 1.00 87.06 569 LYS A N 1
ATOM 4607 C CA . LYS A 1 569 ? -9.363 -31.637 48.752 1.00 87.06 569 LYS A CA 1
ATOM 4608 C C . LYS A 1 569 ? -10.600 -31.067 49.455 1.00 87.06 569 LYS A C 1
ATOM 4610 O O . LYS A 1 569 ? -11.237 -31.789 50.221 1.00 87.06 569 LYS A O 1
ATOM 4615 N N . PHE A 1 570 ? -10.978 -29.821 49.157 1.00 88.69 570 PHE A N 1
ATOM 4616 C CA . PHE A 1 570 ? -12.126 -29.158 49.786 1.00 88.69 570 PHE A CA 1
ATOM 4617 C C . PHE A 1 570 ? -13.423 -29.980 49.673 1.00 88.69 570 PHE A C 1
ATOM 4619 O O . PHE A 1 570 ? -14.141 -30.131 50.661 1.00 88.69 570 PHE A O 1
ATOM 4626 N N . GLN A 1 571 ? -13.702 -30.587 48.513 1.00 84.69 571 GLN A N 1
ATOM 4627 C CA . GLN A 1 571 ? -14.902 -31.416 48.337 1.00 84.69 571 GLN A CA 1
ATOM 4628 C C . GLN A 1 571 ? -14.926 -32.673 49.229 1.00 84.69 571 GLN A C 1
ATOM 4630 O O . GLN A 1 571 ? -16.010 -33.165 49.544 1.00 84.69 571 GLN A O 1
ATOM 4635 N N . LYS A 1 572 ? -13.773 -33.202 49.663 1.00 85.88 572 LYS A N 1
ATOM 4636 C CA . LYS A 1 572 ? -13.702 -34.335 50.608 1.00 85.88 572 LYS A CA 1
ATOM 4637 C C . LYS A 1 572 ? -13.994 -33.867 52.031 1.00 85.88 572 LYS A C 1
ATOM 4639 O O . LYS A 1 572 ? -14.862 -34.439 52.691 1.00 85.88 572 LYS A O 1
ATOM 4644 N N . ASP A 1 573 ? -13.327 -32.796 52.454 1.00 83.50 573 ASP A N 1
ATOM 4645 C CA . ASP A 1 573 ? -13.464 -32.214 53.792 1.00 83.50 573 ASP A CA 1
ATOM 4646 C C . ASP A 1 573 ? -14.918 -31.748 54.031 1.00 83.50 573 ASP A C 1
ATOM 4648 O O . ASP A 1 573 ? -15.556 -32.134 55.014 1.00 83.50 573 ASP A O 1
ATOM 4652 N N . ALA A 1 574 ? -15.504 -31.040 53.058 1.00 84.56 574 ALA A N 1
ATOM 4653 C CA . ALA A 1 574 ? -16.892 -30.581 53.096 1.00 84.56 574 ALA A CA 1
ATOM 4654 C C . ALA A 1 574 ? -17.915 -31.734 53.172 1.00 84.56 574 ALA A C 1
ATOM 4656 O O . ALA A 1 574 ? -18.868 -31.666 53.950 1.00 84.56 574 ALA A O 1
ATOM 4657 N N . ARG A 1 575 ? -17.720 -32.827 52.414 1.00 86.25 575 ARG A N 1
ATOM 4658 C CA . ARG A 1 575 ? -18.599 -34.015 52.482 1.00 86.25 575 ARG A CA 1
ATOM 4659 C C . ARG A 1 575 ? -18.552 -34.700 53.847 1.00 86.25 575 ARG A C 1
ATOM 4661 O O . ARG A 1 575 ? -19.588 -35.182 54.300 1.00 86.25 575 ARG A O 1
ATOM 4668 N N . SER A 1 576 ? -17.388 -34.722 54.497 1.00 85.25 576 SER A N 1
ATOM 4669 C CA . SER A 1 576 ? -17.220 -35.290 55.841 1.00 85.25 576 SER A CA 1
ATOM 4670 C C . SER A 1 576 ? -18.037 -34.521 56.889 1.00 85.25 576 SER A C 1
ATOM 4672 O O . SER A 1 576 ? -18.785 -35.128 57.661 1.00 85.25 576 SER A O 1
ATOM 4674 N N . ALA A 1 577 ? -17.976 -33.184 56.846 1.00 82.25 577 ALA A N 1
ATOM 4675 C CA . ALA A 1 577 ? -18.728 -32.315 57.751 1.00 82.25 577 ALA A CA 1
ATOM 4676 C C . ALA A 1 577 ? -20.251 -32.407 57.525 1.00 82.25 577 ALA A C 1
ATOM 4678 O O . ALA A 1 577 ? -21.013 -32.585 58.476 1.00 82.25 577 ALA A O 1
ATOM 4679 N N . ILE A 1 578 ? -20.708 -32.383 56.261 1.00 84.50 578 ILE A N 1
ATOM 4680 C CA . ILE A 1 578 ? -22.134 -32.548 55.902 1.00 84.50 578 ILE A CA 1
ATOM 4681 C C . ILE A 1 578 ? -22.696 -33.895 56.397 1.00 84.50 578 ILE A C 1
ATOM 4683 O O . ILE A 1 578 ? -23.879 -33.982 56.722 1.00 84.50 578 ILE A O 1
ATOM 4687 N N . ALA A 1 579 ? -21.875 -34.949 56.463 1.00 83.06 579 ALA A N 1
ATOM 4688 C CA . ALA A 1 579 ? -22.310 -36.264 56.931 1.00 83.06 579 ALA A CA 1
ATOM 4689 C C . ALA A 1 579 ? -22.559 -36.332 58.452 1.00 83.06 579 ALA A C 1
ATOM 4691 O O . ALA A 1 579 ? -23.276 -37.228 58.896 1.00 83.06 579 ALA A O 1
ATOM 4692 N N . ASN A 1 580 ? -22.016 -35.396 59.246 1.00 82.06 580 ASN A N 1
ATOM 4693 C CA . ASN A 1 580 ? -22.121 -35.405 60.710 1.00 82.06 580 ASN A CA 1
ATOM 4694 C C . ASN A 1 580 ? -22.541 -34.038 61.311 1.00 82.06 580 ASN A C 1
ATOM 4696 O O . ASN A 1 580 ? -21.837 -33.528 62.186 1.00 82.06 580 ASN A O 1
ATOM 4700 N N . PRO A 1 581 ? -23.691 -33.430 60.938 1.00 73.12 581 PRO A N 1
ATOM 4701 C CA . PRO A 1 581 ? -24.015 -32.046 61.324 1.00 73.12 581 PRO A CA 1
ATOM 4702 C C . PRO A 1 581 ? -24.159 -31.788 62.832 1.00 73.12 581 PRO A C 1
ATOM 4704 O O . PRO A 1 581 ? -24.159 -30.641 63.256 1.00 73.12 581 PRO A O 1
ATOM 4707 N N . LEU A 1 582 ? -24.298 -32.842 63.643 1.00 69.75 582 LEU A N 1
ATOM 4708 C CA . LEU A 1 582 ? -24.422 -32.765 65.103 1.00 69.75 582 LEU A CA 1
ATOM 4709 C C . LEU A 1 582 ? -23.071 -32.798 65.845 1.00 69.75 582 LEU A C 1
ATOM 4711 O O . LEU A 1 582 ? -23.064 -32.706 67.070 1.00 69.75 582 LEU A O 1
ATOM 4715 N N . LEU A 1 583 ? -21.948 -32.968 65.135 1.00 74.50 583 LEU A N 1
ATOM 4716 C CA . LEU A 1 583 ? -20.596 -32.999 65.716 1.00 74.50 583 LEU A CA 1
ATOM 4717 C C . LEU A 1 583 ? -19.794 -31.707 65.483 1.00 74.50 583 LEU A C 1
ATOM 4719 O O . LEU A 1 583 ? -18.706 -31.578 66.036 1.00 74.50 583 LEU A O 1
ATOM 4723 N N . HIS A 1 584 ? -20.327 -30.772 64.692 1.00 78.06 584 HIS A N 1
ATOM 4724 C CA . HIS A 1 584 ? -19.651 -29.549 64.255 1.00 78.06 584 HIS A CA 1
ATOM 4725 C C . HIS A 1 584 ? -20.403 -28.300 64.724 1.00 78.06 584 HIS A C 1
ATOM 4727 O O . HIS A 1 584 ? -21.635 -28.262 64.718 1.00 78.06 584 HIS A O 1
ATOM 4733 N N . GLN A 1 585 ? -19.669 -27.261 65.114 1.00 77.81 585 GLN A N 1
ATOM 4734 C CA . GLN A 1 585 ? -20.235 -25.961 65.481 1.00 77.81 585 GLN A CA 1
ATOM 4735 C C . GLN A 1 585 ? -20.515 -25.090 64.248 1.00 77.81 585 GLN A C 1
ATOM 4737 O O . GLN A 1 585 ? -19.937 -25.292 63.180 1.00 77.81 585 GLN A O 1
ATOM 4742 N N . THR A 1 586 ? -21.371 -24.072 64.404 1.00 78.38 586 THR A N 1
ATOM 4743 C CA . THR A 1 586 ? -21.724 -23.129 63.326 1.00 78.38 586 THR A CA 1
ATOM 4744 C C . THR A 1 586 ? -20.481 -22.515 62.669 1.00 78.38 586 THR A C 1
ATOM 4746 O O . THR A 1 586 ? -20.419 -22.445 61.445 1.00 78.38 586 THR A O 1
ATOM 4749 N N . SER A 1 587 ? -19.463 -22.168 63.466 1.00 77.81 587 SER A N 1
ATOM 4750 C CA . SER A 1 587 ? -18.200 -21.584 62.999 1.00 77.81 587 SER A CA 1
ATOM 4751 C C . SER A 1 587 ? -17.377 -22.520 62.108 1.00 77.81 587 SER A C 1
ATOM 4753 O O . SER A 1 587 ? -16.799 -22.068 61.127 1.00 77.81 587 SER A O 1
ATOM 4755 N N . GLU A 1 588 ? -17.360 -23.827 62.386 1.00 80.12 588 GLU A N 1
ATOM 4756 C CA . GLU A 1 588 ? -16.630 -24.813 61.569 1.00 80.12 588 GLU A CA 1
ATOM 4757 C C . GLU A 1 588 ? -17.246 -24.919 60.165 1.00 80.12 588 GLU A C 1
ATOM 4759 O O . GLU A 1 588 ? -16.542 -24.996 59.155 1.00 80.12 588 GLU A O 1
ATOM 4764 N N . PHE A 1 589 ? -18.578 -24.849 60.084 1.00 82.94 589 PHE A N 1
ATOM 4765 C CA . PHE A 1 589 ? -19.279 -24.758 58.808 1.00 82.94 589 PHE A CA 1
ATOM 4766 C C . PHE A 1 589 ? -19.112 -23.386 58.134 1.00 82.94 589 PHE A C 1
ATOM 4768 O O . PHE A 1 589 ? -19.075 -23.336 56.907 1.00 82.94 589 PHE A O 1
ATOM 4775 N N . GLU A 1 590 ? -18.977 -22.284 58.880 1.00 82.38 590 GLU A N 1
ATOM 4776 C CA . GLU A 1 590 ? -18.668 -20.960 58.316 1.00 82.38 590 GLU A CA 1
ATOM 4777 C C . GLU A 1 590 ? -17.268 -20.897 57.691 1.00 82.38 590 GLU A C 1
ATOM 4779 O O . GLU A 1 590 ? -17.138 -20.409 56.570 1.00 82.38 590 GLU A O 1
ATOM 4784 N N . GLU A 1 591 ? -16.244 -21.441 58.354 1.00 84.56 591 GLU A N 1
ATOM 4785 C CA . GLU A 1 591 ? -14.871 -21.510 57.831 1.00 84.56 591 GLU A CA 1
ATOM 4786 C C . GLU A 1 591 ? -14.802 -22.335 56.534 1.00 84.56 591 GLU A C 1
ATOM 4788 O O . GLU A 1 591 ? -14.222 -21.896 55.536 1.00 84.56 591 GLU A O 1
ATOM 4793 N N . LEU A 1 592 ? -15.472 -23.495 56.497 1.00 84.44 592 LEU A N 1
ATOM 4794 C CA . LEU A 1 592 ? -15.618 -24.295 55.274 1.00 84.44 592 LEU A CA 1
ATOM 4795 C C . LEU A 1 592 ? -16.396 -23.543 54.179 1.00 84.44 592 LEU A C 1
ATOM 4797 O O . LEU A 1 592 ? -16.058 -23.642 52.998 1.00 84.44 592 LEU A O 1
ATOM 4801 N N . LEU A 1 593 ? -17.425 -22.778 54.545 1.00 83.12 593 LEU A N 1
ATOM 4802 C CA . LEU A 1 593 ? -18.244 -22.011 53.606 1.00 83.12 593 LEU A CA 1
ATOM 4803 C C . LEU A 1 593 ? -17.478 -20.827 52.995 1.00 83.12 593 LEU A C 1
ATOM 4805 O O . LEU A 1 593 ? -17.641 -20.550 51.804 1.00 83.12 593 LEU A O 1
ATOM 4809 N N . GLU A 1 594 ? -16.635 -20.146 53.774 1.00 82.50 594 GLU A N 1
ATOM 4810 C CA . GLU A 1 594 ? -15.752 -19.080 53.290 1.00 82.50 594 GLU A CA 1
ATOM 4811 C C . GLU A 1 594 ? -14.641 -19.642 52.396 1.00 82.50 594 GLU A C 1
ATOM 4813 O O . GLU A 1 594 ? -14.443 -19.138 51.286 1.00 82.50 594 GLU A O 1
ATOM 4818 N N . LEU A 1 595 ? -13.983 -20.731 52.812 1.00 83.75 595 LEU A N 1
ATOM 4819 C CA . LEU A 1 595 ? -12.974 -21.423 52.005 1.00 83.75 595 LEU A CA 1
ATOM 4820 C C . LEU A 1 595 ? -13.554 -21.878 50.656 1.00 83.75 595 LEU A C 1
ATOM 4822 O O . LEU A 1 595 ? -12.983 -21.577 49.607 1.00 83.75 595 LEU A O 1
ATOM 4826 N N . GLY A 1 596 ? -14.729 -22.516 50.677 1.00 80.50 596 GLY A N 1
ATOM 4827 C CA . GLY A 1 596 ? -15.462 -22.942 49.484 1.00 80.50 596 GLY A CA 1
ATOM 4828 C C . GLY A 1 596 ? -15.776 -21.784 48.533 1.00 80.50 596 GLY A C 1
ATOM 4829 O O . GLY A 1 596 ? -15.428 -21.828 47.350 1.00 80.50 596 GLY A O 1
ATOM 4830 N N . LYS A 1 597 ? -16.377 -20.705 49.052 1.00 79.12 597 LYS A N 1
ATOM 4831 C CA . LYS A 1 597 ? -16.681 -19.489 48.272 1.00 79.12 597 LYS A CA 1
ATOM 4832 C C . LYS A 1 597 ? -15.412 -18.802 47.750 1.00 79.12 597 LYS A C 1
ATOM 4834 O O . LYS A 1 597 ? -15.442 -18.203 46.675 1.00 79.12 597 LYS A O 1
ATOM 4839 N N . GLY A 1 598 ? -14.288 -18.949 48.451 1.00 75.50 598 GLY A N 1
ATOM 4840 C CA . GLY A 1 598 ? -12.967 -18.467 48.052 1.00 75.50 598 GLY A CA 1
ATOM 4841 C C . GLY A 1 598 ? -12.386 -19.110 46.786 1.00 75.50 598 GLY A C 1
ATOM 4842 O O . GLY A 1 598 ? -11.461 -18.527 46.209 1.00 75.50 598 GLY A O 1
ATOM 4843 N N . TYR A 1 599 ? -12.920 -20.253 46.328 1.00 78.62 599 TYR A N 1
ATOM 4844 C CA . TYR A 1 599 ? -12.512 -20.895 45.071 1.00 78.62 599 TYR A CA 1
ATOM 4845 C C . TYR A 1 599 ? -13.219 -20.343 43.823 1.00 78.62 599 TYR A C 1
ATOM 4847 O O . TYR A 1 599 ? -12.654 -20.478 42.739 1.00 78.62 599 TYR A O 1
ATOM 4855 N N . ASN A 1 600 ? -14.376 -19.676 43.963 1.00 72.06 600 ASN A N 1
ATOM 4856 C CA . ASN A 1 600 ? -15.180 -19.096 42.867 1.00 72.06 600 ASN A CA 1
ATOM 4857 C C . ASN A 1 600 ? -15.692 -20.110 41.812 1.00 72.06 600 ASN A C 1
ATOM 4859 O O . ASN A 1 600 ? -15.829 -19.775 40.638 1.00 72.06 600 ASN A O 1
ATOM 4863 N N . VAL A 1 601 ? -15.981 -21.345 42.231 1.00 78.31 601 VAL A N 1
ATOM 4864 C CA . VAL A 1 601 ? -16.500 -22.437 41.384 1.00 78.31 601 VAL A CA 1
ATOM 4865 C C . VAL A 1 601 ? -17.744 -23.025 42.065 1.00 78.31 601 VAL A C 1
ATOM 4867 O O . VAL A 1 601 ? -17.742 -23.208 43.283 1.00 78.31 601 VAL A O 1
ATOM 4870 N N . ASP A 1 602 ? -18.806 -23.291 41.303 1.00 75.31 602 ASP A N 1
ATOM 4871 C CA . ASP A 1 602 ? -20.093 -23.778 41.810 1.00 75.31 602 ASP A CA 1
ATOM 4872 C C . ASP A 1 602 ? -19.947 -25.261 42.213 1.00 75.31 602 ASP A C 1
ATOM 4874 O O . ASP A 1 602 ? -19.586 -26.118 41.402 1.00 75.31 602 ASP A O 1
ATOM 4878 N N . MET A 1 603 ? -20.196 -25.569 43.491 1.00 81.00 603 MET A N 1
ATOM 4879 C CA . MET A 1 603 ? -19.995 -26.896 44.089 1.00 81.00 603 MET A CA 1
ATOM 4880 C C . MET A 1 603 ? -21.203 -27.294 44.953 1.00 81.00 603 MET A C 1
ATOM 4882 O O . MET A 1 603 ? -21.549 -26.548 45.871 1.00 81.00 603 MET A O 1
ATOM 4886 N N . PRO A 1 604 ? -21.811 -28.482 44.756 1.00 79.00 604 PRO A N 1
ATOM 4887 C CA . PRO A 1 604 ? -23.030 -28.894 45.467 1.00 79.00 604 PRO A CA 1
ATOM 4888 C C . PRO A 1 604 ? -22.812 -29.179 46.963 1.00 79.00 604 PRO A C 1
ATOM 4890 O O . PRO A 1 604 ? -23.770 -29.415 47.702 1.00 79.00 604 PRO A O 1
ATOM 4893 N N . GLU A 1 605 ? -21.562 -29.204 47.424 1.00 83.62 605 GLU A N 1
ATOM 4894 C CA . GLU A 1 605 ? -21.202 -29.181 48.841 1.00 83.62 605 GLU A CA 1
ATOM 4895 C C . GLU A 1 605 ? -21.453 -27.802 49.479 1.00 83.62 605 GLU A C 1
ATOM 4897 O O . GLU A 1 605 ? -21.921 -27.738 50.615 1.00 83.62 605 GLU A O 1
ATOM 4902 N N . ILE A 1 606 ? -21.209 -26.706 48.748 1.00 82.94 606 ILE A N 1
ATOM 4903 C CA . ILE A 1 606 ? -21.365 -25.328 49.244 1.00 82.94 606 ILE A CA 1
ATOM 4904 C C . ILE A 1 606 ? -22.835 -25.024 49.528 1.00 82.94 606 ILE A C 1
ATOM 4906 O O . ILE A 1 606 ? -23.142 -24.541 50.613 1.00 82.94 606 ILE A O 1
ATOM 4910 N N . ASP A 1 607 ? -23.750 -25.368 48.617 1.00 79.94 607 ASP A N 1
ATOM 4911 C CA . ASP A 1 607 ? -25.193 -25.131 48.803 1.00 79.94 607 ASP A CA 1
ATOM 4912 C C . ASP A 1 607 ? -25.755 -25.863 50.035 1.00 79.94 607 ASP A C 1
ATOM 4914 O O . ASP A 1 607 ? -26.652 -25.370 50.724 1.00 79.94 607 ASP A O 1
ATOM 4918 N N . LYS A 1 608 ? -25.209 -27.049 50.338 1.00 80.62 608 LYS A N 1
ATOM 4919 C CA . LYS A 1 608 ? -25.595 -27.856 51.503 1.00 80.62 608 LYS A CA 1
ATOM 4920 C C . LYS A 1 608 ? -25.056 -27.265 52.800 1.00 80.62 608 LYS A C 1
ATOM 4922 O O . LYS A 1 608 ? -25.807 -27.184 53.769 1.00 80.62 608 LYS A O 1
ATOM 4927 N N . ILE A 1 609 ? -23.793 -26.832 52.814 1.00 83.38 609 ILE A N 1
ATOM 4928 C CA . ILE A 1 609 ? -23.201 -26.153 53.973 1.00 83.38 609 ILE A CA 1
ATOM 4929 C C . ILE A 1 609 ? -23.901 -24.814 54.219 1.00 83.38 609 ILE A C 1
ATOM 4931 O O . ILE A 1 609 ? -24.258 -24.543 55.361 1.00 83.38 609 ILE A O 1
ATOM 4935 N N . ASP A 1 610 ? -24.185 -24.018 53.180 1.00 81.69 610 ASP A N 1
ATOM 4936 C CA . ASP A 1 610 ? -24.939 -22.768 53.329 1.00 81.69 610 ASP A CA 1
ATOM 4937 C C . ASP A 1 610 ? -26.304 -23.052 53.968 1.00 81.69 610 ASP A C 1
ATOM 4939 O O . ASP A 1 610 ? -26.594 -22.501 55.025 1.00 81.69 610 ASP A O 1
ATOM 4943 N N . LYS A 1 611 ? -27.089 -24.008 53.442 1.00 80.38 611 LYS A N 1
ATOM 4944 C CA . LYS A 1 611 ? -28.391 -24.372 54.031 1.00 80.38 611 LYS A CA 1
ATOM 4945 C C . LYS A 1 611 ? -28.294 -24.791 55.506 1.00 80.38 611 LYS A C 1
ATOM 4947 O O . LYS A 1 611 ? -29.138 -24.363 56.292 1.00 80.38 611 LYS A O 1
ATOM 4952 N N . ILE A 1 612 ? -27.281 -25.572 55.896 1.00 81.88 612 ILE A N 1
ATOM 4953 C CA . ILE A 1 612 ? -27.047 -25.959 57.301 1.00 81.88 612 ILE A CA 1
ATOM 4954 C C . ILE A 1 612 ? -26.720 -24.722 58.156 1.00 81.88 612 ILE A C 1
ATOM 4956 O O . ILE A 1 612 ? -27.362 -24.500 59.184 1.00 81.88 612 ILE A O 1
ATOM 4960 N N . VAL A 1 613 ? -25.800 -23.861 57.706 1.00 82.56 613 VAL A N 1
ATOM 4961 C CA . VAL A 1 613 ? -25.431 -22.613 58.402 1.00 82.56 613 VAL A CA 1
ATOM 4962 C C . VAL A 1 613 ? -26.634 -21.676 58.547 1.00 82.56 613 VAL A C 1
ATOM 4964 O O . VAL A 1 613 ? -26.843 -21.129 59.630 1.00 82.56 613 VAL A O 1
ATOM 4967 N N . GLN A 1 614 ? -27.464 -21.516 57.509 1.00 79.69 614 GLN A N 1
ATOM 4968 C CA . GLN A 1 614 ? -28.686 -20.709 57.593 1.00 79.69 614 GLN A CA 1
ATOM 4969 C C . GLN A 1 614 ? -29.686 -21.306 58.594 1.00 79.69 614 GLN A C 1
ATOM 4971 O O . GLN A 1 614 ? -30.258 -20.560 59.383 1.00 79.69 614 GLN A O 1
ATOM 4976 N N . GLN A 1 615 ? -29.881 -22.632 58.613 1.00 79.56 615 GLN A N 1
ATOM 4977 C CA . GLN A 1 615 ? -30.768 -23.300 59.576 1.00 79.56 615 GLN A CA 1
ATOM 4978 C C . GLN A 1 615 ? -30.299 -23.110 61.028 1.00 79.56 615 GLN A C 1
ATOM 4980 O O . GLN A 1 615 ? -31.124 -22.835 61.902 1.00 79.56 615 GLN A O 1
ATOM 4985 N N . MET A 1 616 ? -28.992 -23.202 61.297 1.00 80.12 616 MET A N 1
ATOM 4986 C CA . MET A 1 616 ? -28.426 -22.941 62.629 1.00 80.12 616 MET A CA 1
ATOM 4987 C C . MET A 1 616 ? -28.620 -21.465 63.016 1.00 80.12 616 MET A C 1
ATOM 4989 O O . MET A 1 616 ? -29.311 -21.166 63.993 1.00 80.12 616 MET A O 1
ATOM 4993 N N . LYS A 1 617 ? -28.157 -20.534 62.169 1.00 80.69 617 LYS A N 1
ATOM 4994 C CA . LYS A 1 617 ? -28.279 -19.080 62.389 1.00 80.69 617 LYS A CA 1
ATOM 4995 C C . LYS A 1 617 ? -29.717 -18.570 62.455 1.00 80.69 617 LYS A C 1
ATOM 4997 O O . LYS A 1 617 ? -29.959 -17.522 63.051 1.00 80.69 617 LYS A O 1
ATOM 5002 N N . TRP A 1 618 ? -30.675 -19.241 61.817 1.00 85.94 618 TRP A N 1
ATOM 5003 C CA . TRP A 1 618 ? -32.092 -18.908 61.959 1.00 85.94 618 TRP A CA 1
ATOM 5004 C C . TRP A 1 618 ? -32.583 -19.229 63.371 1.00 85.94 618 TRP A C 1
ATOM 5006 O O . TRP A 1 618 ? -33.229 -18.384 63.980 1.00 85.94 618 TRP A O 1
ATOM 5016 N N . ASN A 1 619 ? -32.227 -20.390 63.932 1.00 77.31 619 ASN A N 1
ATOM 5017 C CA . ASN A 1 619 ? -32.615 -20.749 65.301 1.00 77.31 619 ASN A CA 1
ATOM 5018 C C . ASN A 1 619 ? -31.960 -19.832 66.345 1.00 77.31 619 ASN A C 1
ATOM 5020 O O . ASN A 1 619 ? -32.632 -19.431 67.295 1.00 77.31 619 ASN A O 1
ATOM 5024 N N . ASP A 1 620 ? -30.695 -19.444 66.146 1.00 78.44 620 ASP A N 1
ATOM 5025 C CA . ASP A 1 620 ? -30.028 -18.446 66.991 1.00 78.44 620 ASP A CA 1
ATOM 5026 C C . ASP A 1 620 ? -30.745 -17.084 66.936 1.00 78.44 620 ASP A C 1
ATOM 5028 O O . ASP A 1 620 ? -31.187 -16.581 67.968 1.00 78.44 620 ASP A O 1
ATOM 5032 N N . ARG A 1 621 ? -30.985 -16.526 65.739 1.00 77.94 621 ARG A N 1
ATOM 5033 C CA . ARG A 1 621 ? -31.732 -15.259 65.578 1.00 77.94 621 ARG A CA 1
ATOM 5034 C C . ARG A 1 621 ? -33.155 -15.335 66.136 1.00 77.94 621 ARG A C 1
ATOM 5036 O O . ARG A 1 621 ? -33.612 -14.397 66.784 1.00 77.94 621 ARG A O 1
ATOM 5043 N N . ALA A 1 622 ? -33.862 -16.440 65.908 1.00 76.31 622 ALA A N 1
ATOM 5044 C CA . ALA A 1 622 ? -35.229 -16.643 66.382 1.00 76.31 622 ALA A CA 1
ATOM 5045 C C . ALA A 1 622 ? -35.311 -16.727 67.918 1.00 76.31 622 ALA A C 1
ATOM 5047 O O . ALA A 1 622 ? -36.304 -16.275 68.496 1.00 76.31 622 ALA A O 1
ATOM 5048 N N . ARG A 1 623 ? -34.261 -17.239 68.577 1.00 79.38 623 ARG A N 1
ATOM 5049 C CA . ARG A 1 623 ? -34.073 -17.173 70.032 1.00 79.38 623 ARG A CA 1
ATOM 5050 C C . ARG A 1 623 ? -33.759 -15.753 70.494 1.00 79.38 623 ARG A C 1
ATOM 5052 O O . ARG A 1 623 ? -34.438 -15.254 71.385 1.00 79.38 623 ARG A O 1
ATOM 5059 N N . ASP A 1 624 ? -32.762 -15.109 69.898 1.00 78.06 624 ASP A N 1
ATOM 5060 C CA . ASP A 1 624 ? -32.190 -13.864 70.427 1.00 78.06 624 ASP A CA 1
ATOM 5061 C C . ASP A 1 624 ? -33.111 -12.649 70.206 1.00 78.06 624 ASP A C 1
ATOM 5063 O O . ASP A 1 624 ? -33.139 -11.726 71.021 1.00 78.06 624 ASP A O 1
ATOM 5067 N N . ASN A 1 625 ? -33.957 -12.686 69.172 1.00 75.69 625 ASN A N 1
ATOM 5068 C CA . ASN A 1 625 ? -35.013 -11.697 68.933 1.00 75.69 625 ASN A CA 1
ATOM 5069 C C . ASN A 1 625 ? -36.236 -11.849 69.870 1.00 75.69 625 ASN A C 1
ATOM 5071 O O . ASN A 1 625 ? -37.124 -10.991 69.875 1.00 75.69 625 ASN A O 1
ATOM 5075 N N . ARG A 1 626 ? -36.322 -12.922 70.672 1.00 73.94 626 ARG A N 1
ATOM 5076 C CA . ARG A 1 626 ? -37.511 -13.238 71.479 1.00 73.94 626 ARG A CA 1
ATOM 5077 C C . ARG A 1 626 ? -37.654 -12.270 72.656 1.00 73.94 626 ARG A C 1
ATOM 5079 O O . ARG A 1 626 ? -36.958 -12.387 73.660 1.00 73.94 626 ARG A O 1
ATOM 5086 N N . GLY A 1 627 ? -38.615 -11.354 72.551 1.00 66.75 627 GLY A N 1
ATOM 5087 C CA . GLY A 1 627 ? -38.851 -10.294 73.539 1.00 66.75 627 GLY A CA 1
ATOM 5088 C C . GLY A 1 627 ? -38.240 -8.940 73.165 1.00 66.75 627 GLY A C 1
ATOM 5089 O O . GLY A 1 627 ? -38.337 -8.002 73.953 1.00 66.75 627 GLY A O 1
ATOM 5090 N N . GLN A 1 628 ? -37.647 -8.817 71.973 1.00 73.44 628 GLN A N 1
ATOM 5091 C CA . GLN A 1 628 ? -37.318 -7.523 71.376 1.00 73.44 628 GLN A CA 1
ATOM 5092 C C . GLN A 1 628 ? -38.542 -6.937 70.648 1.00 73.44 628 GLN A C 1
ATOM 5094 O O . GLN A 1 628 ? -39.479 -7.659 70.302 1.00 73.44 628 GLN A O 1
ATOM 5099 N N . PHE A 1 629 ? -38.532 -5.625 70.399 1.00 72.25 629 PHE A N 1
ATOM 5100 C CA . PHE A 1 629 ? -39.505 -4.994 69.506 1.00 72.25 629 PHE A CA 1
ATOM 5101 C C . PHE A 1 629 ? -39.160 -5.378 68.064 1.00 72.25 629 PHE A C 1
ATOM 5103 O O . PHE A 1 629 ? -38.093 -5.019 67.572 1.00 72.25 629 PHE A O 1
ATOM 5110 N N . LEU A 1 630 ? -40.059 -6.105 67.403 1.00 76.31 630 LEU A N 1
ATOM 5111 C CA . LEU A 1 630 ? -39.930 -6.529 66.009 1.00 76.31 630 LEU A CA 1
ATOM 5112 C C . LEU A 1 630 ? -41.090 -5.970 65.198 1.00 76.31 630 LEU A C 1
ATOM 5114 O O . LEU A 1 630 ? -42.196 -5.807 65.710 1.00 76.31 630 LEU A O 1
ATOM 5118 N N . THR A 1 631 ? -40.861 -5.719 63.920 1.00 80.00 631 THR A N 1
ATOM 5119 C CA . THR A 1 631 ? -41.869 -5.146 63.026 1.00 80.00 631 THR A CA 1
ATOM 5120 C C . THR A 1 631 ? -42.693 -6.237 62.333 1.00 80.00 631 THR A C 1
ATOM 5122 O O . THR A 1 631 ? -42.262 -7.386 62.230 1.00 80.00 631 THR A O 1
ATOM 5125 N N . LEU A 1 632 ? -43.880 -5.906 61.806 1.00 78.75 632 LEU A N 1
ATOM 5126 C CA . LEU A 1 632 ? -44.751 -6.873 61.106 1.00 78.75 632 LEU A CA 1
ATOM 5127 C C . LEU A 1 632 ? -44.029 -7.580 59.951 1.00 78.75 632 LEU A C 1
ATOM 5129 O O . LEU A 1 632 ? -44.314 -8.741 59.642 1.00 78.75 632 LEU A O 1
ATOM 5133 N N . LYS A 1 633 ? -43.099 -6.855 59.324 1.00 77.19 633 LYS A N 1
ATOM 5134 C CA . LYS A 1 633 ? -42.252 -7.337 58.243 1.00 77.19 633 LYS A CA 1
ATOM 5135 C C . LYS A 1 633 ? -41.206 -8.310 58.768 1.00 77.19 633 LYS A C 1
ATOM 5137 O O . LYS A 1 633 ? -41.243 -9.454 58.361 1.00 77.19 633 LYS A O 1
ATOM 5142 N N . GLU A 1 634 ? -40.389 -7.931 59.749 1.00 78.81 634 GLU A N 1
ATOM 5143 C CA . GLU A 1 634 ? -39.371 -8.827 60.328 1.00 78.81 634 GLU A CA 1
ATOM 5144 C C . GLU A 1 634 ? -39.980 -10.090 60.954 1.00 78.81 634 GLU A C 1
ATOM 5146 O O . GLU A 1 634 ? -39.432 -11.177 60.803 1.00 78.81 634 GLU A O 1
ATOM 5151 N N . VAL A 1 635 ? -41.146 -9.984 61.601 1.00 80.50 635 VAL A N 1
ATOM 5152 C CA . VAL A 1 635 ? -41.890 -11.144 62.121 1.00 80.50 635 VAL A CA 1
ATOM 5153 C C . VAL A 1 635 ? -42.393 -12.042 60.983 1.00 80.50 635 VAL A C 1
ATOM 5155 O O . VAL A 1 635 ? -42.340 -13.263 61.105 1.00 80.50 635 VAL A O 1
ATOM 5158 N N . SER A 1 636 ? -42.853 -11.468 59.865 1.00 80.75 636 SER A N 1
ATOM 5159 C CA . SER A 1 636 ? -43.255 -12.236 58.675 1.00 80.75 636 SER A CA 1
ATOM 5160 C C . SER A 1 636 ? -42.054 -12.879 57.979 1.00 80.75 636 SER A C 1
ATOM 5162 O O . SER A 1 636 ? -42.090 -14.074 57.700 1.00 80.75 636 SER A O 1
ATOM 5164 N N . ASP A 1 637 ? -40.983 -12.116 57.769 1.00 80.44 637 ASP A N 1
ATOM 5165 C CA . ASP A 1 637 ? -39.738 -12.532 57.129 1.00 80.44 637 ASP A CA 1
ATOM 5166 C C . ASP A 1 637 ? -39.063 -13.651 57.935 1.00 80.44 637 ASP A C 1
ATOM 5168 O O . ASP A 1 637 ? -38.616 -14.626 57.343 1.00 80.44 637 ASP A O 1
ATOM 5172 N N . LEU A 1 638 ? -39.062 -13.596 59.275 1.00 81.56 638 LEU A N 1
ATOM 5173 C CA . LEU A 1 638 ? -38.572 -14.691 60.126 1.00 81.56 638 LEU A CA 1
ATOM 5174 C C . LEU A 1 638 ? -39.396 -15.977 59.959 1.00 81.56 638 LEU A C 1
ATOM 5176 O O . LEU A 1 638 ? -38.821 -17.065 59.942 1.00 81.56 638 LEU A O 1
ATOM 5180 N N . ILE A 1 639 ? -40.723 -15.885 59.819 1.00 81.69 639 ILE A N 1
ATOM 5181 C CA . ILE A 1 639 ? -41.585 -17.058 59.586 1.00 81.69 639 ILE A CA 1
ATOM 5182 C C . ILE A 1 639 ? -41.356 -17.620 58.181 1.00 81.69 639 ILE A C 1
ATOM 5184 O O . ILE A 1 639 ? -41.226 -18.830 58.026 1.00 81.69 639 ILE A O 1
ATOM 5188 N N . GLU A 1 640 ? -41.286 -16.759 57.166 1.00 80.94 640 GLU A N 1
ATOM 5189 C CA . GLU A 1 640 ? -41.125 -17.158 55.766 1.00 80.94 640 GLU A CA 1
ATOM 5190 C C . GLU A 1 640 ? -39.703 -17.659 55.472 1.00 80.94 640 GLU A C 1
ATOM 5192 O O . GLU A 1 640 ? -39.543 -18.622 54.727 1.00 80.94 640 GLU A O 1
ATOM 5197 N N . GLU A 1 641 ? -38.675 -17.107 56.124 1.00 80.38 641 GLU A N 1
ATOM 5198 C CA . GLU A 1 641 ? -37.320 -17.664 56.156 1.00 80.38 641 GLU A CA 1
ATOM 5199 C C . GLU A 1 641 ? -37.310 -19.033 56.853 1.00 80.38 641 GLU A C 1
ATOM 5201 O O . GLU A 1 641 ? -36.711 -19.969 56.331 1.00 80.38 641 GLU A O 1
ATOM 5206 N N . GLY A 1 642 ? -38.032 -19.194 57.967 1.00 77.94 642 GLY A N 1
ATOM 5207 C CA . GLY A 1 642 ? -38.153 -20.468 58.681 1.00 77.94 642 GLY A CA 1
ATOM 5208 C C . GLY A 1 642 ? -38.839 -21.561 57.853 1.00 77.94 642 GLY A C 1
ATOM 5209 O O . GLY A 1 642 ? -38.291 -22.651 57.690 1.00 77.94 642 GLY A O 1
ATOM 5210 N N . ASP A 1 643 ? -40.005 -21.272 57.268 1.00 76.69 643 ASP A N 1
ATOM 5211 C CA . ASP A 1 643 ? -40.718 -22.211 56.392 1.00 76.69 643 ASP A CA 1
ATOM 5212 C C . ASP A 1 643 ? -39.912 -22.513 55.104 1.00 76.69 643 ASP A C 1
ATOM 5214 O O . ASP A 1 643 ? -39.909 -23.656 54.643 1.00 76.69 643 ASP A O 1
ATOM 5218 N N . LYS A 1 644 ? -39.167 -21.540 54.550 1.00 78.50 644 LYS A N 1
ATOM 5219 C CA . LYS A 1 644 ? -38.287 -21.718 53.372 1.00 78.50 644 LYS A CA 1
ATOM 5220 C C . LYS A 1 644 ? -37.009 -22.507 53.672 1.00 78.50 644 LYS A C 1
ATOM 5222 O O . LYS A 1 644 ? -36.525 -23.233 52.806 1.00 78.50 644 LYS A O 1
ATOM 5227 N N . LEU A 1 645 ? -36.462 -22.381 54.880 1.00 80.81 645 LEU A N 1
ATOM 5228 C CA . LEU A 1 645 ? -35.360 -23.208 55.378 1.00 80.81 645 LEU A CA 1
ATOM 5229 C C . LEU A 1 645 ? -35.832 -24.597 55.841 1.00 80.81 645 LEU A C 1
ATOM 5231 O O . LEU A 1 645 ? -35.013 -25.375 56.327 1.00 80.81 645 LEU A O 1
ATOM 5235 N N . GLU A 1 646 ? -37.117 -24.930 55.665 1.00 78.94 646 GLU A N 1
ATOM 5236 C CA . GLU A 1 646 ? -37.740 -26.197 56.073 1.00 78.94 646 GLU A CA 1
ATOM 5237 C C . GLU A 1 646 ? -37.619 -26.469 57.586 1.00 78.94 646 GLU A C 1
ATOM 5239 O O . GLU A 1 646 ? -37.563 -27.620 58.027 1.00 78.94 646 GLU A O 1
ATOM 5244 N N . ILE A 1 647 ? -37.597 -25.406 58.402 1.00 79.00 647 ILE A N 1
ATOM 5245 C CA . ILE A 1 647 ? -37.590 -25.518 59.863 1.00 79.00 647 ILE A CA 1
ATOM 5246 C C . ILE A 1 647 ? -38.855 -26.274 60.316 1.00 79.00 647 ILE A C 1
ATOM 5248 O O . ILE A 1 647 ? -39.963 -25.940 59.880 1.00 79.00 647 ILE A O 1
ATOM 5252 N N . PRO A 1 648 ? -38.745 -27.289 61.200 1.00 77.88 648 PRO A N 1
ATOM 5253 C CA . PRO A 1 648 ? -39.895 -28.099 61.581 1.00 77.88 648 PRO A CA 1
ATOM 5254 C C . PRO A 1 648 ? -41.038 -27.278 62.188 1.00 77.88 648 PRO A C 1
ATOM 5256 O O . PRO A 1 648 ? -40.838 -26.460 63.084 1.00 77.88 648 PRO A O 1
ATOM 5259 N N . LYS A 1 649 ? -42.274 -27.554 61.753 1.00 72.12 649 LYS A N 1
ATOM 5260 C CA . LYS A 1 649 ? -43.478 -26.783 62.128 1.00 72.12 649 LYS A CA 1
ATOM 5261 C C . LYS A 1 649 ? -43.840 -26.816 63.622 1.00 72.12 649 LYS A C 1
ATOM 5263 O O . LYS A 1 649 ? -44.717 -26.064 64.032 1.00 72.12 649 LYS A O 1
ATOM 5268 N N . PHE A 1 650 ? -43.176 -27.668 64.403 1.00 75.50 650 PHE A N 1
ATOM 5269 C CA . PHE A 1 650 ? -43.281 -27.777 65.861 1.00 75.50 650 PHE A CA 1
ATOM 5270 C C . PHE A 1 650 ? -42.203 -26.975 66.622 1.00 75.50 650 PHE A C 1
ATOM 5272 O O . PHE A 1 650 ? -42.078 -27.126 67.830 1.00 75.50 650 PHE A O 1
ATOM 5279 N N . ASN A 1 651 ? -41.397 -26.157 65.939 1.00 80.88 651 ASN A N 1
ATOM 5280 C CA . ASN A 1 651 ? -40.400 -25.289 66.567 1.00 80.88 651 ASN A CA 1
ATOM 5281 C C . ASN A 1 651 ? -41.078 -24.163 67.379 1.00 80.88 651 ASN A C 1
ATOM 5283 O O . ASN A 1 651 ? -41.826 -23.359 66.818 1.00 80.88 651 ASN A O 1
ATOM 5287 N N . ASP A 1 652 ? -40.785 -24.083 68.681 1.00 74.25 652 ASP A N 1
ATOM 5288 C CA . ASP A 1 652 ? -41.411 -23.138 69.623 1.00 74.25 652 ASP A CA 1
ATOM 5289 C C . ASP A 1 652 ? -41.309 -21.665 69.192 1.00 74.25 652 ASP A C 1
ATOM 5291 O O . ASP A 1 652 ? -42.245 -20.886 69.394 1.00 74.25 652 ASP A O 1
ATOM 5295 N N . TYR A 1 653 ? -40.190 -21.262 68.577 1.00 79.94 653 TYR A N 1
ATOM 5296 C CA . TYR A 1 653 ? -40.000 -19.886 68.112 1.00 79.94 653 TYR A CA 1
ATOM 5297 C C . TYR A 1 653 ? -40.907 -19.579 66.912 1.00 79.94 653 TYR A C 1
ATOM 5299 O O . TYR A 1 653 ? -41.525 -18.516 66.852 1.00 79.94 653 TYR A O 1
ATOM 5307 N N . LEU A 1 654 ? -41.057 -20.538 65.990 1.00 78.06 654 LEU A N 1
ATOM 5308 C CA . LEU A 1 654 ? -41.928 -20.413 64.817 1.00 78.06 654 LEU A CA 1
ATOM 5309 C C . LEU A 1 654 ? -43.415 -20.304 65.206 1.00 78.06 654 LEU A C 1
ATOM 5311 O O . LEU A 1 654 ? -44.185 -19.643 64.510 1.00 78.06 654 LEU A O 1
ATOM 5315 N N . ILE A 1 655 ? -43.820 -20.916 66.324 1.00 78.31 655 ILE A N 1
ATOM 5316 C CA . ILE A 1 655 ? -45.168 -20.767 66.895 1.00 78.31 655 ILE A CA 1
ATOM 5317 C C . ILE A 1 655 ? -45.343 -19.352 67.469 1.00 78.31 655 ILE A C 1
ATOM 5319 O O . ILE A 1 655 ? -46.268 -18.646 67.068 1.00 78.31 655 ILE A O 1
ATOM 5323 N N . HIS A 1 656 ? -44.417 -18.897 68.322 1.00 79.94 656 HIS A N 1
ATOM 5324 C CA . HIS A 1 656 ? -44.485 -17.574 68.956 1.00 79.94 656 HIS A CA 1
ATOM 5325 C C . HIS A 1 656 ? -44.593 -16.420 67.941 1.00 79.94 656 HIS A C 1
ATOM 5327 O O . HIS A 1 656 ? -45.431 -15.528 68.094 1.00 79.94 656 HIS A O 1
ATOM 5333 N N . TYR A 1 657 ? -43.788 -16.440 66.873 1.00 80.88 657 TYR A N 1
ATOM 5334 C CA . TYR A 1 657 ? -43.837 -15.383 65.858 1.00 80.88 657 TYR A CA 1
ATOM 5335 C C . TYR A 1 657 ? -45.125 -15.421 65.017 1.00 80.88 657 TYR A C 1
ATOM 5337 O O . TYR A 1 657 ? -45.624 -14.368 64.617 1.00 80.88 657 TYR A O 1
ATOM 5345 N N . ARG A 1 658 ? -45.741 -16.593 64.802 1.00 80.19 658 ARG A N 1
ATOM 5346 C CA . ARG A 1 658 ? -47.048 -16.690 64.121 1.00 80.19 658 ARG A CA 1
ATOM 5347 C C . ARG A 1 658 ? -48.179 -16.046 64.931 1.00 80.19 658 ARG A C 1
ATOM 5349 O O . ARG A 1 658 ? -49.051 -15.412 64.338 1.00 80.19 658 ARG A O 1
ATOM 5356 N N . GLU A 1 659 ? -48.140 -16.140 66.258 1.00 76.25 659 GLU A N 1
ATOM 5357 C CA . GLU A 1 659 ? -49.087 -15.447 67.146 1.00 76.25 659 GLU A CA 1
ATOM 5358 C C . GLU A 1 659 ? -48.866 -13.924 67.129 1.00 76.25 659 GLU A C 1
ATOM 5360 O O . GLU A 1 659 ? -49.818 -13.168 66.933 1.00 76.25 659 GLU A O 1
ATOM 5365 N N . GLN A 1 660 ? -47.607 -13.474 67.225 1.00 78.06 660 GLN A N 1
ATOM 5366 C CA . GLN A 1 660 ? -47.209 -12.063 67.077 1.00 78.06 660 GLN A CA 1
ATOM 5367 C C . GLN A 1 660 ? -47.751 -11.448 65.769 1.00 78.06 660 GLN A C 1
ATOM 5369 O O . GLN A 1 660 ? -48.409 -10.404 65.791 1.00 78.06 660 GLN A O 1
ATOM 5374 N N . ARG A 1 661 ? -47.553 -12.135 64.629 1.00 81.94 661 ARG A N 1
ATOM 5375 C CA . ARG A 1 661 ? -48.021 -11.707 63.294 1.00 81.94 661 ARG A CA 1
ATOM 5376 C C . ARG A 1 661 ? -49.531 -11.440 63.257 1.00 81.94 661 ARG A C 1
ATOM 5378 O O . ARG A 1 661 ? -49.967 -10.488 62.614 1.00 81.94 661 ARG A O 1
ATOM 5385 N N . SER A 1 662 ? -50.323 -12.258 63.955 1.00 77.88 662 SER A N 1
ATOM 5386 C CA . SER A 1 662 ? -51.790 -12.157 63.983 1.00 77.88 662 SER A CA 1
ATOM 5387 C C . SER A 1 662 ? -52.277 -10.830 64.578 1.00 77.88 662 SER A C 1
ATOM 5389 O O . SER A 1 662 ? -53.158 -10.182 64.013 1.00 77.88 662 SER A O 1
ATOM 5391 N N . HIS A 1 663 ? -51.668 -10.376 65.679 1.00 76.31 663 HIS A N 1
ATOM 5392 C CA . HIS A 1 663 ? -52.027 -9.097 66.302 1.00 76.31 663 HIS A CA 1
ATOM 5393 C C . HIS A 1 663 ? -51.572 -7.890 65.470 1.00 76.31 663 HIS A C 1
ATOM 5395 O O . HIS A 1 663 ? -52.310 -6.911 65.364 1.00 76.31 663 HIS A O 1
ATOM 5401 N N . GLY A 1 664 ? -50.402 -7.976 64.828 1.00 76.62 664 GLY A N 1
ATOM 5402 C CA . GLY A 1 664 ? -49.914 -6.938 63.917 1.00 76.62 664 GLY A CA 1
ATOM 5403 C C . GLY A 1 664 ? -50.835 -6.707 62.714 1.00 76.62 664 GLY A C 1
ATOM 5404 O O . GLY A 1 664 ? -51.175 -5.566 62.402 1.00 76.62 664 GLY A O 1
ATOM 5405 N N . LEU A 1 665 ? -51.327 -7.785 62.090 1.00 78.25 665 LEU A N 1
ATOM 5406 C CA . LEU A 1 665 ? -52.260 -7.714 60.955 1.00 78.25 665 LEU A CA 1
ATOM 5407 C C . LEU A 1 665 ? -53.582 -6.995 61.298 1.00 78.25 665 LEU A C 1
ATOM 5409 O O . LEU A 1 665 ? -54.092 -6.236 60.479 1.00 78.25 665 LEU A O 1
ATOM 5413 N N . GLN A 1 666 ? -54.108 -7.168 62.516 1.00 77.19 666 GLN A N 1
ATOM 5414 C CA . GLN A 1 666 ? -55.356 -6.521 62.966 1.00 77.19 666 GLN A CA 1
ATOM 5415 C C . GLN A 1 666 ? -55.217 -5.017 63.270 1.00 77.19 666 GLN A C 1
ATOM 5417 O O . GLN A 1 666 ? -56.228 -4.314 63.390 1.00 77.19 666 GLN A O 1
ATOM 5422 N N . TRP A 1 667 ? -53.988 -4.522 63.442 1.00 82.69 667 TRP A N 1
ATOM 5423 C CA . TRP A 1 667 ? -53.686 -3.087 63.482 1.00 82.69 667 TRP A CA 1
ATOM 5424 C C . TRP A 1 667 ? -53.479 -2.548 62.061 1.00 82.69 667 TRP A C 1
ATOM 5426 O O . TRP A 1 667 ? -54.039 -1.514 61.700 1.00 82.69 667 TRP A O 1
ATOM 5436 N N . GLU A 1 668 ? -52.739 -3.298 61.241 1.00 77.75 668 GLU A N 1
ATOM 5437 C CA . GLU A 1 668 ? -52.387 -2.968 59.855 1.00 77.75 668 GLU A CA 1
ATOM 5438 C C . GLU A 1 668 ? -53.620 -2.726 58.964 1.00 77.75 668 GLU A C 1
ATOM 5440 O O . GLU A 1 668 ? -53.625 -1.807 58.146 1.00 77.75 668 GLU A O 1
ATOM 5445 N N . GLU A 1 669 ? -54.676 -3.525 59.145 1.00 77.56 669 GLU A N 1
ATOM 5446 C CA . GLU A 1 669 ? -55.970 -3.384 58.464 1.00 77.56 669 GLU A CA 1
ATOM 5447 C C . GLU A 1 669 ? -56.612 -2.010 58.747 1.00 77.56 669 GLU A C 1
ATOM 5449 O O . GLU A 1 669 ? -56.852 -1.228 57.827 1.00 77.56 669 GLU A O 1
ATOM 5454 N N . LYS A 1 670 ? -56.766 -1.657 60.030 1.00 73.81 670 LYS A N 1
ATOM 5455 C CA . LYS A 1 670 ? -57.384 -0.395 60.489 1.00 73.81 670 LYS A CA 1
ATOM 5456 C C . LYS A 1 670 ? -56.556 0.840 60.142 1.00 73.81 670 LYS A C 1
ATOM 5458 O O . LYS A 1 670 ? -57.109 1.904 59.863 1.00 73.81 670 LYS A O 1
ATOM 5463 N N . ALA A 1 671 ? -55.228 0.715 60.154 1.00 70.50 671 ALA A N 1
ATOM 5464 C CA . ALA A 1 671 ? -54.338 1.782 59.713 1.00 70.50 671 ALA A CA 1
ATOM 5465 C C . ALA A 1 671 ? -54.526 2.067 58.213 1.00 70.50 671 ALA A C 1
ATOM 5467 O O . ALA A 1 671 ? -54.623 3.228 57.814 1.00 70.50 671 ALA A O 1
ATOM 5468 N N . LYS A 1 672 ? -54.653 1.022 57.383 1.00 75.88 672 LYS A N 1
ATOM 5469 C CA . LYS A 1 672 ? -54.865 1.170 55.936 1.00 75.88 672 LYS A CA 1
ATOM 5470 C C . LYS A 1 672 ? -56.224 1.771 55.595 1.00 75.88 672 LYS A C 1
ATOM 5472 O O . LYS A 1 672 ? -56.266 2.662 54.747 1.00 75.88 672 LYS A O 1
ATOM 5477 N N . GLU A 1 673 ? -57.304 1.367 56.268 1.00 77.44 673 GLU A N 1
ATOM 5478 C CA . GLU A 1 673 ? -58.638 1.976 56.093 1.00 77.44 673 GLU A CA 1
ATOM 5479 C C . GLU A 1 673 ? -58.616 3.508 56.258 1.00 77.44 673 GLU A C 1
ATOM 5481 O O . GLU A 1 673 ? -59.221 4.232 55.470 1.00 77.44 673 GLU A O 1
ATOM 5486 N N . LEU A 1 674 ? -57.878 4.019 57.250 1.00 69.69 674 LEU A N 1
ATOM 5487 C CA . LEU A 1 674 ? -57.825 5.454 57.557 1.00 69.69 674 LEU A CA 1
ATOM 5488 C C . LEU A 1 674 ? -56.770 6.237 56.758 1.00 69.69 674 LEU A C 1
ATOM 5490 O O . LEU A 1 674 ? -56.942 7.439 56.557 1.00 69.69 674 LEU A O 1
ATOM 5494 N N . VAL A 1 675 ? -55.714 5.580 56.267 1.00 71.06 675 VAL A N 1
ATOM 5495 C CA . VAL A 1 675 ? -54.740 6.173 55.326 1.00 71.06 675 VAL A CA 1
ATOM 5496 C C . VAL A 1 675 ? -55.319 6.278 53.907 1.00 71.06 675 VAL A C 1
ATOM 5498 O O . VAL A 1 675 ? -54.999 7.218 53.184 1.00 71.06 675 VAL A O 1
ATOM 5501 N N . THR A 1 676 ? -56.192 5.345 53.509 1.00 69.75 676 THR A N 1
ATOM 5502 C CA . THR A 1 676 ? -56.799 5.295 52.158 1.00 69.75 676 THR A CA 1
ATOM 5503 C C . THR A 1 676 ? -58.110 6.069 52.008 1.00 69.75 676 THR A C 1
ATOM 5505 O O . THR A 1 676 ? -58.657 6.143 50.908 1.00 69.75 676 THR A O 1
ATOM 5508 N N . ALA A 1 677 ? -58.609 6.686 53.080 1.00 70.94 677 ALA A N 1
ATOM 5509 C CA . ALA A 1 677 ? -59.830 7.480 53.047 1.00 70.94 677 ALA A CA 1
ATOM 5510 C C . ALA A 1 677 ? -59.681 8.761 52.196 1.00 70.94 677 ALA A C 1
ATOM 5512 O O . ALA A 1 677 ? -58.712 9.511 52.337 1.00 70.94 677 ALA A O 1
ATOM 5513 N N . GLU A 1 678 ? -60.693 9.071 51.372 1.00 61.47 678 GLU A N 1
ATOM 5514 C CA . GLU A 1 678 ? -60.726 10.296 50.546 1.00 61.47 678 GLU A CA 1
ATOM 5515 C C . GLU A 1 678 ? -60.598 11.585 51.381 1.00 61.47 678 GLU A C 1
ATOM 5517 O O . GLU A 1 678 ? -60.063 12.585 50.907 1.00 61.47 678 GLU A O 1
ATOM 5522 N N . VAL A 1 679 ? -61.050 11.557 52.642 1.00 66.69 679 VAL A N 1
ATOM 5523 C CA . VAL A 1 679 ? -60.891 12.646 53.615 1.00 66.69 679 VAL A CA 1
ATOM 5524 C C . VAL A 1 679 ? -60.226 12.097 54.876 1.00 66.69 679 VAL A C 1
ATOM 5526 O O . VAL A 1 679 ? -60.858 11.423 55.688 1.00 66.69 679 VAL A O 1
ATOM 5529 N N . VAL A 1 680 ? -58.939 12.401 55.051 1.00 68.50 680 VAL A N 1
ATOM 5530 C CA . VAL A 1 680 ? -58.134 11.920 56.184 1.00 68.50 680 VAL A CA 1
ATOM 5531 C C . VAL A 1 680 ? -58.443 12.725 57.450 1.00 68.50 680 VAL A C 1
ATOM 5533 O O . VAL A 1 680 ? -58.144 13.916 57.544 1.00 68.50 680 VAL A O 1
ATOM 5536 N N . HIS A 1 681 ? -59.014 12.070 58.462 1.00 71.94 681 HIS A N 1
ATOM 5537 C CA . HIS A 1 681 ? -59.333 12.694 59.748 1.00 71.94 681 HIS A CA 1
ATOM 5538 C C . HIS A 1 681 ? -58.135 12.622 60.716 1.00 71.94 681 HIS A C 1
ATOM 5540 O O . HIS A 1 681 ? -58.059 11.739 61.571 1.00 71.94 681 HIS A O 1
ATOM 5546 N N . TYR A 1 682 ? -57.187 13.559 60.583 1.00 71.38 682 TYR A N 1
ATOM 5547 C CA . TYR A 1 682 ? -55.895 13.555 61.297 1.00 71.38 682 TYR A CA 1
ATOM 5548 C C . TYR A 1 682 ? -55.944 13.227 62.813 1.00 71.38 682 TYR A C 1
ATOM 5550 O O . TYR A 1 682 ? -55.124 12.414 63.240 1.00 71.38 682 TYR A O 1
ATOM 5558 N N . PRO A 1 683 ? -56.899 13.727 63.634 1.00 71.94 683 PRO A N 1
ATOM 5559 C CA . PRO A 1 683 ? -56.976 13.364 65.059 1.00 71.94 683 PRO A CA 1
ATOM 5560 C C . PRO A 1 683 ? -57.200 11.865 65.332 1.00 71.94 683 PRO A C 1
ATOM 5562 O O . PRO A 1 683 ? -56.887 11.377 66.414 1.00 71.94 683 PRO A O 1
ATOM 5565 N N . GLN A 1 684 ? -57.744 11.121 64.363 1.00 69.75 684 GLN A N 1
ATOM 5566 C CA . GLN A 1 684 ? -57.969 9.676 64.469 1.00 69.75 684 GLN A CA 1
ATOM 5567 C C . GLN A 1 684 ? -56.7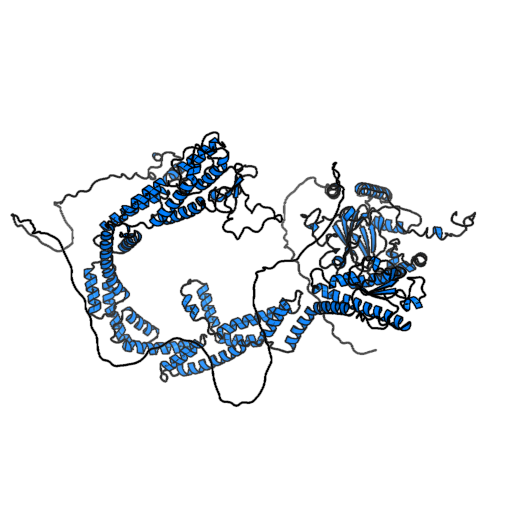20 8.865 64.080 1.00 69.75 684 GLN A C 1
ATOM 5569 O O . GLN A 1 684 ? -56.487 7.799 64.645 1.00 69.75 684 GLN A O 1
ATOM 5574 N N . LEU A 1 685 ? -55.881 9.397 63.182 1.00 72.25 685 LEU A N 1
ATOM 5575 C CA . LEU A 1 685 ? -54.550 8.849 62.898 1.00 72.25 685 LEU A CA 1
ATOM 5576 C C . LEU A 1 685 ? -53.593 9.037 64.085 1.00 72.25 685 LEU A C 1
ATOM 5578 O O . LEU A 1 685 ? -52.854 8.119 64.434 1.00 72.25 685 LEU A O 1
ATOM 5582 N N . GLU A 1 686 ? -53.648 10.195 64.748 1.00 73.19 686 GLU A N 1
ATOM 5583 C CA . GLU A 1 686 ? -52.828 10.492 65.931 1.00 73.19 686 GLU A CA 1
ATOM 5584 C C . GLU A 1 686 ? -53.128 9.527 67.098 1.00 73.19 686 GLU A C 1
ATOM 5586 O O . GLU A 1 686 ? -52.208 9.037 67.755 1.00 73.19 686 GLU A O 1
ATOM 5591 N N . ALA A 1 687 ? -54.395 9.136 67.281 1.00 72.50 687 ALA A N 1
ATOM 5592 C CA . ALA A 1 687 ? -54.786 8.102 68.243 1.00 72.50 687 ALA A CA 1
ATOM 5593 C C . ALA A 1 687 ? -54.261 6.689 67.890 1.00 72.50 687 ALA A C 1
ATOM 5595 O O . ALA A 1 687 ? -53.938 5.912 68.790 1.00 72.50 687 ALA A O 1
ATOM 5596 N N . LEU A 1 688 ? -54.148 6.348 66.600 1.00 73.81 688 LEU A N 1
ATOM 5597 C CA . LEU A 1 688 ? -53.658 5.039 66.138 1.00 73.81 688 LEU A CA 1
ATOM 5598 C C . LEU A 1 688 ? -52.132 4.888 66.229 1.00 73.81 688 LEU A C 1
ATOM 5600 O O . LEU A 1 688 ? -51.660 3.801 66.576 1.00 73.81 688 LEU A O 1
ATOM 5604 N N . SER A 1 689 ? -51.373 5.963 65.980 1.00 71.25 689 SER A N 1
ATOM 5605 C CA . SER A 1 689 ? -49.924 6.011 66.249 1.00 71.25 689 SER A CA 1
ATOM 5606 C C . SER A 1 689 ? -49.654 5.803 67.747 1.00 71.25 689 SER A C 1
ATOM 5608 O O . SER A 1 689 ? -48.905 4.897 68.119 1.00 71.25 689 SER A O 1
ATOM 5610 N N . ALA A 1 690 ? -50.374 6.520 68.621 1.00 72.62 690 ALA A N 1
ATOM 5611 C CA . ALA A 1 690 ? -50.274 6.332 70.071 1.00 72.62 690 ALA A CA 1
ATOM 5612 C C . ALA A 1 690 ? -50.617 4.893 70.519 1.00 72.62 690 ALA A C 1
ATOM 5614 O O . ALA A 1 690 ? -49.959 4.350 71.409 1.00 72.62 690 ALA A O 1
ATOM 5615 N N . GLN A 1 691 ? -51.602 4.241 69.886 1.00 74.31 691 GLN A N 1
ATOM 5616 C CA . GLN A 1 691 ? -51.948 2.847 70.186 1.00 74.31 691 GLN A CA 1
ATOM 5617 C C . GLN A 1 691 ? -50.829 1.860 69.810 1.00 74.31 691 GLN A C 1
ATOM 5619 O O . GLN A 1 691 ? -50.573 0.929 70.574 1.00 74.31 691 GLN A O 1
ATOM 5624 N N . ALA A 1 692 ? -50.153 2.052 68.671 1.00 67.56 692 ALA A N 1
ATOM 5625 C CA . ALA A 1 692 ? -49.029 1.201 68.265 1.00 67.56 692 ALA A CA 1
ATOM 5626 C C . ALA A 1 692 ? -47.868 1.295 69.269 1.00 67.56 692 ALA A C 1
ATOM 5628 O O . ALA A 1 692 ? -47.363 0.275 69.742 1.00 67.56 692 ALA A O 1
ATOM 5629 N N . GLN A 1 693 ? -47.504 2.526 69.642 1.00 66.38 693 GLN A N 1
ATOM 5630 C CA . GLN A 1 693 ? -46.402 2.819 70.561 1.00 66.38 693 GLN A CA 1
ATOM 5631 C C . GLN A 1 693 ? -46.672 2.297 71.986 1.00 66.38 693 GLN A C 1
ATOM 5633 O O . GLN A 1 693 ? -45.766 1.769 72.628 1.00 66.38 693 GLN A O 1
ATOM 5638 N N . ALA A 1 694 ? -47.914 2.386 72.478 1.00 66.38 694 ALA A N 1
ATOM 5639 C CA . ALA A 1 694 ? -48.274 1.956 73.833 1.00 66.38 694 ALA A CA 1
ATOM 5640 C C . ALA A 1 694 ? -48.421 0.431 74.008 1.00 66.38 694 ALA A C 1
ATOM 5642 O O . ALA A 1 694 ? -48.283 -0.067 75.125 1.00 66.38 694 ALA A O 1
ATOM 5643 N N . ALA A 1 695 ? -48.728 -0.310 72.937 1.00 65.31 695 ALA A N 1
ATOM 5644 C CA . ALA A 1 695 ? -49.052 -1.740 72.999 1.00 65.31 695 ALA A CA 1
ATOM 5645 C C . ALA A 1 695 ? -47.936 -2.676 72.491 1.00 65.31 695 ALA A C 1
ATOM 5647 O O . ALA A 1 695 ? -48.142 -3.888 72.467 1.00 65.31 695 ALA A O 1
ATOM 5648 N N . ALA A 1 696 ? -46.778 -2.133 72.087 1.00 65.62 696 ALA A N 1
ATOM 5649 C CA . ALA A 1 696 ? -45.622 -2.888 71.578 1.00 65.62 696 ALA A CA 1
ATOM 5650 C C . ALA A 1 696 ? -45.957 -3.868 70.431 1.00 65.62 696 ALA A C 1
ATOM 5652 O O . ALA A 1 696 ? -45.361 -4.938 70.311 1.00 65.62 696 ALA A O 1
ATOM 5653 N N . LEU A 1 697 ? -46.942 -3.516 69.597 1.00 75.12 697 LEU A N 1
ATOM 5654 C CA . LEU A 1 697 ? -47.432 -4.389 68.533 1.00 75.12 697 LEU A CA 1
ATOM 5655 C C . LEU A 1 697 ? -46.428 -4.468 67.370 1.00 75.12 697 LEU A C 1
ATOM 5657 O O . LEU A 1 697 ? -45.891 -3.432 66.969 1.00 75.12 697 LEU A O 1
ATOM 5661 N N . PRO A 1 698 ? -46.232 -5.652 66.757 1.00 72.94 698 PRO A N 1
ATOM 5662 C CA . PRO A 1 698 ? -45.426 -5.789 65.553 1.00 72.94 698 PRO A CA 1
ATOM 5663 C C . PRO A 1 698 ? -46.195 -5.225 64.355 1.00 72.94 698 PRO A C 1
ATOM 5665 O O . PRO A 1 698 ? -46.911 -5.942 63.661 1.00 72.94 698 PRO A O 1
ATOM 5668 N N . VAL A 1 699 ? -46.077 -3.915 64.141 1.00 79.00 699 VAL A N 1
ATOM 5669 C CA . VAL A 1 699 ? -46.726 -3.159 63.056 1.00 79.00 699 VAL A CA 1
ATOM 5670 C C . VAL A 1 699 ? -45.796 -2.999 61.852 1.00 79.00 699 VAL A C 1
ATOM 5672 O O . VAL A 1 699 ? -44.578 -3.145 61.979 1.00 79.00 699 VAL A O 1
ATOM 5675 N N . SER A 1 700 ? -46.336 -2.726 60.660 1.00 77.31 700 SER A N 1
ATOM 5676 C CA . SER A 1 700 ? -45.485 -2.424 59.504 1.00 77.31 700 SER A CA 1
ATOM 5677 C C . SER A 1 700 ? -44.782 -1.076 59.712 1.00 77.31 700 SER A C 1
ATOM 5679 O O . SER A 1 700 ? -45.475 -0.083 59.955 1.00 77.31 700 SER A O 1
ATOM 5681 N N . PRO A 1 701 ? -43.445 -0.978 59.563 1.00 70.62 701 PRO A N 1
ATOM 5682 C CA . PRO A 1 701 ? -42.742 0.303 59.652 1.00 70.62 701 PRO A CA 1
ATOM 5683 C C . PRO A 1 701 ? -43.173 1.222 58.522 1.00 70.62 701 PRO A C 1
ATOM 5685 O O . PRO A 1 701 ? -43.283 2.422 58.709 1.00 70.62 701 PRO A O 1
ATOM 5688 N N . GLU A 1 702 ? -43.458 0.643 57.357 1.00 69.25 702 GLU A N 1
ATOM 5689 C CA . GLU A 1 702 ? -43.901 1.352 56.166 1.00 69.25 702 GLU A CA 1
ATOM 5690 C C . GLU A 1 702 ? -45.285 1.978 56.407 1.00 69.25 702 GLU A C 1
ATOM 5692 O O . GLU A 1 702 ? -45.517 3.107 55.984 1.00 69.25 702 GLU A O 1
ATOM 5697 N N . THR A 1 703 ? -46.181 1.295 57.130 1.00 72.81 703 THR A N 1
ATOM 5698 C CA . THR A 1 703 ? -47.546 1.769 57.435 1.00 72.81 703 THR A CA 1
ATOM 5699 C C . THR A 1 703 ? -47.574 2.717 58.638 1.00 72.81 703 THR A C 1
ATOM 5701 O O . THR A 1 703 ? -48.247 3.744 58.581 1.00 72.81 703 THR A O 1
ATOM 5704 N N . LEU A 1 704 ? -46.802 2.451 59.700 1.00 73.75 704 LEU A N 1
ATOM 5705 C CA . LEU A 1 704 ? -46.632 3.395 60.813 1.00 73.75 704 LEU A CA 1
ATOM 5706 C C . LEU A 1 704 ? -45.946 4.685 60.340 1.00 73.75 704 LEU A C 1
ATOM 5708 O O . LEU A 1 704 ? -46.435 5.775 60.631 1.00 73.75 704 LEU A O 1
ATOM 5712 N N . ALA A 1 705 ? -44.889 4.575 59.529 1.00 70.06 705 ALA A N 1
ATOM 5713 C CA . ALA A 1 705 ? -44.251 5.732 58.918 1.00 70.06 705 ALA A CA 1
ATOM 5714 C C . ALA A 1 705 ? -45.185 6.450 57.940 1.00 70.06 705 ALA A C 1
ATOM 5716 O O . ALA A 1 705 ? -45.141 7.667 57.919 1.00 70.06 705 ALA A O 1
ATOM 5717 N N . GLN A 1 706 ? -46.070 5.778 57.190 1.00 71.69 706 GLN A N 1
ATOM 5718 C CA . GLN A 1 706 ? -47.106 6.471 56.402 1.00 71.69 706 GLN A CA 1
ATOM 5719 C C . GLN A 1 706 ? -48.028 7.314 57.297 1.00 71.69 706 GLN A C 1
ATOM 5721 O O . GLN A 1 706 ? -48.250 8.488 57.005 1.00 71.69 706 GLN A O 1
ATOM 5726 N N . VAL A 1 707 ? -48.518 6.760 58.411 1.00 71.81 707 VAL A N 1
ATOM 5727 C CA . VAL A 1 707 ? -49.365 7.486 59.377 1.00 71.81 707 VAL A CA 1
ATOM 5728 C C . VAL A 1 707 ? -48.628 8.698 59.967 1.00 71.81 707 VAL A C 1
ATOM 5730 O O . VAL A 1 707 ? -49.154 9.814 59.958 1.00 71.81 707 VAL A O 1
ATOM 5733 N N . GLU A 1 708 ? -47.389 8.516 60.424 1.00 71.81 708 GLU A N 1
ATOM 5734 C CA . GLU A 1 708 ? -46.580 9.584 61.025 1.00 71.81 708 GLU A CA 1
ATOM 5735 C C . GLU A 1 708 ? -46.065 10.597 59.983 1.00 71.81 708 GLU A C 1
ATOM 5737 O O . GLU A 1 708 ? -45.993 11.793 60.265 1.00 71.81 708 GLU A O 1
ATOM 5742 N N . GLN A 1 709 ? -45.793 10.172 58.746 1.00 72.50 709 GLN A N 1
ATOM 5743 C CA . GLN A 1 709 ? -45.424 11.030 57.615 1.00 72.50 709 GLN A CA 1
ATOM 5744 C C . GLN A 1 709 ? -46.605 11.882 57.148 1.00 72.50 709 GLN A C 1
ATOM 5746 O O . GLN A 1 709 ? -46.401 13.050 56.835 1.00 72.50 709 GLN A O 1
ATOM 5751 N N . ILE A 1 710 ? -47.832 11.354 57.135 1.00 72.00 710 ILE A N 1
ATOM 5752 C CA . ILE A 1 710 ? -49.044 12.130 56.826 1.00 72.00 710 ILE A CA 1
ATOM 5753 C C . ILE A 1 710 ? -49.261 13.228 57.881 1.00 72.00 710 ILE A C 1
ATOM 5755 O O . ILE A 1 710 ? -49.547 14.375 57.528 1.00 72.00 710 ILE A O 1
ATOM 5759 N N . LEU A 1 711 ? -49.055 12.912 59.165 1.00 71.31 711 LEU A N 1
ATOM 5760 C CA . LEU A 1 711 ? -49.125 13.885 60.262 1.00 71.31 711 LEU A CA 1
ATOM 5761 C C . LEU A 1 711 ? -47.983 14.921 60.199 1.00 71.31 711 LEU A C 1
ATOM 5763 O O . LEU A 1 711 ? -48.222 16.115 60.389 1.00 71.31 711 LEU A O 1
ATOM 5767 N N . ASN A 1 712 ? -46.754 14.502 59.882 1.00 74.56 712 ASN A N 1
ATOM 5768 C CA . ASN A 1 712 ? -45.599 15.399 59.787 1.00 74.56 712 ASN A CA 1
ATOM 5769 C C . ASN A 1 712 ? -45.628 16.285 58.530 1.00 74.56 712 ASN A C 1
ATOM 5771 O O . ASN A 1 712 ? -45.466 17.497 58.671 1.00 74.56 712 ASN A O 1
ATOM 5775 N N . LYS A 1 713 ? -45.933 15.742 57.337 1.00 71.06 713 LYS A N 1
ATOM 5776 C CA . LYS A 1 713 ? -46.125 16.525 56.096 1.00 71.06 713 LYS A CA 1
ATOM 5777 C C . LYS A 1 713 ? -47.157 17.636 56.308 1.00 71.06 713 LYS A C 1
ATOM 5779 O O . LYS A 1 713 ? -46.915 18.771 55.911 1.00 71.06 713 LYS A O 1
ATOM 5784 N N . GLN A 1 714 ? -48.275 17.347 56.983 1.00 75.06 714 GLN A N 1
ATOM 5785 C CA . GLN A 1 714 ? -49.312 18.343 57.285 1.00 75.06 714 GLN A CA 1
ATOM 5786 C C . GLN A 1 714 ? -48.782 19.479 58.185 1.00 75.06 714 GLN A C 1
ATOM 5788 O O . GLN A 1 714 ? -48.990 20.659 57.883 1.00 75.06 714 GLN A O 1
ATOM 5793 N N . ARG A 1 715 ? -48.043 19.134 59.250 1.00 77.06 715 ARG A N 1
ATOM 5794 C CA . ARG A 1 715 ? -47.444 20.088 60.205 1.00 77.06 715 ARG A CA 1
ATOM 5795 C C . ARG A 1 715 ? -46.282 20.890 59.620 1.00 77.06 715 ARG A C 1
ATOM 5797 O O . ARG A 1 715 ? -45.978 21.979 60.106 1.00 77.06 715 ARG A O 1
ATOM 5804 N N . GLU A 1 716 ? -45.582 20.352 58.632 1.00 74.38 716 GLU A N 1
ATOM 5805 C CA . GLU A 1 716 ? -44.470 21.009 57.947 1.00 74.38 716 GLU A CA 1
ATOM 5806 C C . GLU A 1 716 ? -44.959 21.936 56.831 1.00 74.38 716 GLU A C 1
ATOM 5808 O O . GLU A 1 716 ? -44.646 23.127 56.860 1.00 74.38 716 GLU A O 1
ATOM 5813 N N . ALA A 1 717 ? -45.825 21.447 55.940 1.00 70.38 717 ALA A N 1
ATOM 5814 C CA . ALA A 1 717 ? -46.398 22.237 54.854 1.00 70.38 717 ALA A CA 1
ATOM 5815 C C . ALA A 1 717 ? -47.131 23.491 55.366 1.00 70.38 717 ALA A C 1
ATOM 5817 O O . ALA A 1 717 ? -46.983 24.573 54.801 1.00 70.38 717 ALA A O 1
ATOM 5818 N N . HIS A 1 718 ? -47.857 23.392 56.488 1.00 77.12 718 HIS A N 1
ATOM 5819 C CA . HIS A 1 718 ? -48.498 24.560 57.102 1.00 77.12 718 HIS A CA 1
ATOM 5820 C C . HIS A 1 718 ? -47.485 25.623 57.576 1.00 77.12 718 HIS A C 1
ATOM 5822 O O . HIS A 1 718 ? -47.725 26.815 57.387 1.00 77.12 718 HIS A O 1
ATOM 5828 N N . ARG A 1 719 ? -46.330 25.217 58.131 1.00 80.19 719 ARG A N 1
ATOM 5829 C CA . ARG A 1 719 ? -45.253 26.144 58.534 1.00 80.19 719 ARG A CA 1
ATOM 5830 C C . ARG A 1 719 ? -44.560 26.778 57.323 1.00 80.19 719 ARG A C 1
ATOM 5832 O O . ARG A 1 719 ? -44.280 27.975 57.349 1.00 80.19 719 ARG A O 1
ATOM 5839 N N . GLN A 1 720 ? -44.331 26.004 56.261 1.00 78.75 720 GLN A N 1
ATOM 5840 C CA . GLN A 1 720 ? -43.734 26.489 55.012 1.00 78.75 720 GLN A CA 1
ATOM 5841 C C . GLN A 1 720 ? -44.629 27.533 54.318 1.00 78.75 720 GLN A C 1
ATOM 5843 O O . GLN A 1 720 ? -44.137 28.604 53.965 1.00 78.75 720 GLN A O 1
ATOM 5848 N N . ILE A 1 721 ? -45.945 27.285 54.210 1.00 81.88 721 ILE A N 1
ATOM 5849 C CA . ILE A 1 721 ? -46.919 28.252 53.658 1.00 81.88 721 ILE A CA 1
ATOM 5850 C C . ILE A 1 721 ? -46.830 29.606 54.373 1.00 81.88 721 ILE A C 1
ATOM 5852 O O . ILE A 1 721 ? -46.734 30.640 53.712 1.00 81.88 721 ILE A O 1
ATOM 5856 N N . VAL A 1 722 ? -46.871 29.602 55.712 1.00 82.50 722 VAL A N 1
ATOM 5857 C CA . VAL A 1 722 ? -46.854 30.836 56.515 1.00 82.50 722 VAL A CA 1
ATOM 5858 C C . VAL A 1 722 ? -45.545 31.598 56.297 1.00 82.50 722 VAL A C 1
ATOM 5860 O O . VAL A 1 722 ? -45.586 32.773 55.941 1.00 82.50 722 VAL A O 1
ATOM 5863 N N . SER A 1 723 ? -44.398 30.918 56.398 1.00 85.44 723 SER A N 1
ATOM 5864 C CA . SER A 1 723 ? -43.084 31.550 56.222 1.00 85.44 723 SER A CA 1
ATOM 5865 C C . SER A 1 723 ? -42.893 32.162 54.828 1.00 85.44 723 SER A C 1
ATOM 5867 O O . SER A 1 723 ? -42.389 33.279 54.714 1.00 85.44 723 SER A O 1
ATOM 5869 N N . LEU A 1 724 ? -43.319 31.472 53.763 1.00 85.50 724 LEU A N 1
ATOM 5870 C CA . LEU A 1 724 ? -43.231 31.991 52.394 1.00 85.50 724 LEU A CA 1
ATOM 5871 C C . LEU A 1 724 ? -44.142 33.199 52.171 1.00 85.50 724 LEU A C 1
ATOM 5873 O O . LEU A 1 724 ? -43.728 34.173 51.540 1.00 85.50 724 LEU A O 1
ATOM 5877 N N . TYR A 1 725 ? -45.367 33.154 52.698 1.00 85.06 725 TYR A N 1
ATOM 5878 C CA . TYR A 1 725 ? -46.314 34.257 52.576 1.00 85.06 725 TYR A CA 1
ATOM 5879 C C . TYR A 1 725 ? -45.844 35.505 53.339 1.00 85.06 725 TYR A C 1
ATOM 5881 O O . TYR A 1 725 ? -45.930 36.610 52.805 1.00 85.06 725 TYR A O 1
ATOM 5889 N N . GLU A 1 726 ? -45.270 35.344 54.534 1.00 84.44 726 GLU A N 1
ATOM 5890 C CA . GLU A 1 726 ? -44.670 36.445 55.299 1.00 84.44 726 GLU A CA 1
ATOM 5891 C C . GLU A 1 726 ? -43.456 37.040 54.567 1.00 84.44 726 GLU A C 1
ATOM 5893 O O . GLU A 1 726 ? -43.443 38.237 54.274 1.00 84.44 726 GLU A O 1
ATOM 5898 N N . ARG A 1 727 ? -42.488 36.204 54.162 1.00 87.06 727 ARG A N 1
ATOM 5899 C CA . ARG A 1 727 ? -41.275 36.634 53.435 1.00 87.06 727 ARG A CA 1
ATOM 5900 C C . ARG A 1 727 ? -41.565 37.300 52.086 1.00 87.06 727 ARG A C 1
ATOM 5902 O O . ARG A 1 727 ? -40.783 38.137 51.645 1.00 87.06 727 ARG A O 1
ATOM 5909 N N . SER A 1 728 ? -42.682 36.975 51.427 1.00 84.75 728 SER A N 1
ATOM 5910 C CA . SER A 1 728 ? -43.090 37.617 50.161 1.00 84.75 728 SER A CA 1
ATOM 5911 C C . SER A 1 728 ? -43.340 39.129 50.276 1.00 84.75 728 SER A C 1
ATOM 5913 O O . SER A 1 728 ? -43.414 39.831 49.267 1.00 84.75 728 SER A O 1
ATOM 5915 N N . ARG A 1 729 ? -43.471 39.633 51.511 1.00 84.56 729 ARG A N 1
ATOM 5916 C CA . ARG A 1 729 ? -43.836 41.016 51.838 1.00 84.56 729 ARG A CA 1
ATOM 5917 C C . ARG A 1 729 ? -42.661 41.870 52.323 1.00 84.56 729 ARG A C 1
ATOM 5919 O O . ARG A 1 729 ? -42.886 43.016 52.702 1.00 84.56 729 ARG A O 1
ATOM 5926 N N . GLU A 1 730 ? -41.441 41.335 52.302 1.00 86.06 730 GLU A N 1
ATOM 5927 C CA . GLU A 1 730 ? -40.214 42.087 52.591 1.00 86.06 730 GLU A CA 1
ATOM 5928 C C . GLU A 1 730 ? -40.061 43.297 51.653 1.00 86.06 730 GLU A C 1
ATOM 5930 O O . GLU A 1 730 ? -40.263 43.191 50.438 1.00 86.06 730 GLU A O 1
ATOM 5935 N N . GLU A 1 731 ? -39.676 44.455 52.195 1.00 80.19 731 GLU A N 1
ATOM 5936 C CA . GLU A 1 731 ? -39.448 45.662 51.384 1.00 80.19 731 GLU A CA 1
ATOM 5937 C C . GLU A 1 731 ? -38.225 45.498 50.467 1.00 80.19 731 GLU A C 1
ATOM 5939 O O . GLU A 1 731 ? -38.255 45.942 49.320 1.00 80.19 731 GLU A O 1
ATOM 5944 N N . ASP A 1 732 ? -37.199 44.784 50.938 1.00 82.62 732 ASP A N 1
ATOM 5945 C CA . ASP A 1 732 ? -35.987 44.440 50.191 1.00 82.62 732 ASP A CA 1
ATOM 5946 C C . ASP A 1 732 ? -36.230 43.246 49.237 1.00 82.62 732 ASP A C 1
ATOM 5948 O O . ASP A 1 732 ? -36.438 42.121 49.712 1.00 82.62 732 ASP A O 1
ATOM 5952 N N . PRO A 1 733 ? -36.166 43.431 47.900 1.00 80.38 733 PRO A N 1
ATOM 5953 C CA . PRO A 1 733 ? -36.363 42.345 46.938 1.00 80.38 733 PRO A CA 1
ATOM 5954 C C . PRO A 1 733 ? -35.378 41.179 47.118 1.00 80.38 733 PRO A C 1
ATOM 5956 O O . PRO A 1 733 ? -35.757 40.022 46.920 1.00 80.38 733 PRO A O 1
ATOM 5959 N N . LEU A 1 734 ? -34.145 41.449 47.566 1.00 80.69 734 LEU A N 1
ATOM 5960 C CA . LEU A 1 734 ? -33.102 40.433 47.756 1.00 80.69 734 LEU A CA 1
ATOM 5961 C C . LEU A 1 734 ? -33.373 39.510 48.958 1.00 80.69 734 LEU A C 1
ATOM 5963 O O . LEU A 1 734 ? -32.745 38.456 49.066 1.00 80.69 734 LEU A O 1
ATOM 5967 N N . LYS A 1 735 ? -34.327 39.861 49.835 1.00 82.75 735 LYS A N 1
ATOM 5968 C CA . LYS A 1 735 ? -34.769 39.027 50.970 1.00 82.75 735 LYS A CA 1
ATOM 5969 C C . LYS A 1 735 ? -36.052 38.225 50.703 1.00 82.75 735 LYS A C 1
ATOM 5971 O O . LYS A 1 735 ? -36.366 37.314 51.474 1.00 82.75 735 LYS A O 1
ATOM 5976 N N . ARG A 1 736 ? -36.786 38.524 49.623 1.00 89.88 736 ARG A N 1
ATOM 5977 C CA . ARG A 1 736 ? -37.999 37.779 49.231 1.00 89.88 736 ARG A CA 1
ATOM 5978 C C . ARG A 1 736 ? -37.665 36.325 48.839 1.00 89.88 736 ARG A C 1
ATOM 5980 O O . ARG A 1 736 ? -36.533 36.052 48.443 1.00 89.88 736 ARG A O 1
ATOM 5987 N N . PRO A 1 737 ? -38.618 35.374 48.918 1.00 89.25 737 PRO A N 1
ATOM 5988 C CA . PRO A 1 737 ? -38.403 34.000 48.462 1.00 89.25 737 PRO A CA 1
ATOM 5989 C C . PRO A 1 737 ? -38.050 33.933 46.975 1.00 89.25 737 PRO A C 1
ATOM 5991 O O . PRO A 1 737 ? -38.439 34.808 46.196 1.00 89.25 737 PRO A O 1
ATOM 5994 N N . LYS A 1 738 ? -37.382 32.855 46.555 1.00 89.81 738 LYS A N 1
ATOM 5995 C CA . LYS A 1 738 ? -37.227 32.555 45.123 1.00 89.81 738 LYS A CA 1
ATOM 5996 C C . LYS A 1 738 ? -38.491 31.898 44.585 1.00 89.81 738 LYS A C 1
ATOM 5998 O O . LYS A 1 738 ? -39.112 31.093 45.276 1.00 89.81 738 LYS A O 1
ATOM 6003 N N . TYR A 1 739 ? -38.861 32.188 43.339 1.00 89.25 739 TYR A N 1
ATOM 6004 C CA . TYR A 1 739 ? -40.056 31.593 42.735 1.00 89.25 739 TYR A CA 1
ATOM 6005 C C . TYR A 1 739 ? -40.005 30.052 42.706 1.00 89.25 739 TYR A C 1
ATOM 6007 O O . TYR A 1 739 ? -41.024 29.398 42.937 1.00 89.25 739 TYR A O 1
ATOM 6015 N N . ALA A 1 740 ? -38.816 29.464 42.524 1.00 84.56 740 ALA A N 1
ATOM 6016 C CA . ALA A 1 740 ? -38.599 28.021 42.625 1.00 84.56 740 ALA A CA 1
ATOM 6017 C C . ALA A 1 740 ? -39.066 27.409 43.963 1.00 84.56 740 ALA A C 1
ATOM 6019 O O . ALA A 1 740 ? -39.731 26.376 43.945 1.00 84.56 740 ALA A O 1
ATOM 6020 N N . GLU A 1 741 ? -38.775 28.068 45.090 1.00 87.06 741 GLU A N 1
ATOM 6021 C CA . GLU A 1 741 ? -39.117 27.641 46.460 1.00 87.06 741 GLU A CA 1
ATOM 6022 C C . GLU A 1 741 ? -40.644 27.599 46.668 1.00 87.06 741 GLU A C 1
ATOM 6024 O O . GLU A 1 741 ? -41.201 26.675 47.268 1.00 87.06 741 GLU A O 1
ATOM 6029 N N . VAL A 1 742 ? -41.343 28.586 46.098 1.00 87.06 742 VAL A N 1
ATOM 6030 C CA . VAL A 1 742 ? -42.807 28.686 46.140 1.00 87.06 742 VAL A CA 1
ATOM 6031 C C . VAL A 1 742 ? -43.463 27.659 45.231 1.00 87.06 742 VAL A C 1
ATOM 6033 O O . VAL A 1 742 ? -44.414 27.007 45.652 1.00 87.06 742 VAL A O 1
ATOM 6036 N N . ARG A 1 743 ? -42.959 27.484 44.004 1.00 84.62 743 ARG A N 1
ATOM 6037 C CA . ARG A 1 743 ? -43.454 26.460 43.075 1.00 84.62 743 ARG A CA 1
ATOM 6038 C C . ARG A 1 743 ? -43.312 25.063 43.683 1.00 84.62 743 ARG A C 1
ATOM 6040 O O . ARG A 1 743 ? -44.291 24.332 43.681 1.00 84.62 743 ARG A O 1
ATOM 6047 N N . GLU A 1 744 ? -42.148 24.725 44.232 1.00 83.00 744 GLU A N 1
ATOM 6048 C CA . GLU A 1 744 ? -41.892 23.428 44.871 1.00 83.00 744 GLU A CA 1
ATOM 6049 C C . GLU A 1 744 ? -42.836 23.184 46.057 1.00 83.00 744 GLU A C 1
ATOM 6051 O O . GLU A 1 744 ? -43.479 22.139 46.138 1.00 83.00 744 GLU A O 1
ATOM 6056 N N . THR A 1 745 ? -43.023 24.185 46.924 1.00 82.75 745 THR A N 1
ATOM 6057 C CA . THR A 1 745 ? -43.997 24.099 48.025 1.00 82.75 745 THR A CA 1
ATOM 6058 C C . THR A 1 745 ? -45.426 23.916 47.500 1.00 82.75 745 THR A C 1
ATOM 6060 O O . THR A 1 745 ? -46.165 23.073 48.000 1.00 82.75 745 THR A O 1
ATOM 6063 N N . MET A 1 746 ? -45.823 24.654 46.460 1.00 82.00 746 MET A N 1
ATOM 6064 C CA . MET A 1 746 ? -47.152 24.546 45.847 1.00 82.00 746 MET A CA 1
ATOM 6065 C C . MET A 1 746 ? -47.379 23.217 45.116 1.00 82.00 746 MET A C 1
ATOM 6067 O O . MET A 1 746 ? -48.504 22.721 45.113 1.00 82.00 746 MET A O 1
ATOM 6071 N N . GLU A 1 747 ? -46.337 22.620 44.537 1.00 80.31 747 GLU A N 1
ATOM 6072 C CA . GLU A 1 747 ? -46.370 21.272 43.963 1.00 80.31 747 GLU A CA 1
ATOM 6073 C C . GLU A 1 747 ? -46.553 20.230 45.082 1.00 80.31 747 GLU A C 1
ATOM 6075 O O . GLU A 1 747 ? -47.505 19.449 45.029 1.00 80.31 747 GLU A O 1
ATOM 6080 N N . ASN A 1 748 ? -45.769 20.304 46.164 1.00 77.12 748 ASN A N 1
ATOM 6081 C CA . ASN A 1 748 ? -45.898 19.435 47.344 1.00 77.12 748 ASN A CA 1
ATOM 6082 C C . ASN A 1 748 ? -47.280 19.513 48.028 1.00 77.12 748 ASN A C 1
ATOM 6084 O O . ASN A 1 748 ? -47.762 18.524 48.581 1.00 77.12 748 ASN A O 1
ATOM 6088 N N . LEU A 1 749 ? -47.961 20.664 47.966 1.00 75.56 749 LEU A N 1
ATOM 6089 C CA . LEU A 1 749 ? -49.336 20.819 48.458 1.00 75.56 749 LEU A CA 1
ATOM 6090 C C . LEU A 1 749 ? -50.383 20.088 47.600 1.00 75.56 749 LEU A C 1
ATOM 6092 O O . LEU A 1 749 ? -51.502 19.882 48.072 1.00 75.56 749 LEU A O 1
ATOM 6096 N N . THR A 1 750 ? -50.055 19.681 46.368 1.00 71.62 750 THR A N 1
ATOM 6097 C CA . THR A 1 750 ? -50.964 18.856 45.541 1.00 71.62 750 THR A CA 1
ATOM 6098 C C . THR A 1 750 ? -50.978 17.379 45.946 1.00 71.62 750 THR A C 1
ATOM 6100 O O . THR A 1 750 ? -51.949 16.688 45.649 1.00 71.62 750 THR A O 1
ATOM 6103 N N . GLU A 1 751 ? -49.975 16.915 46.701 1.00 66.38 751 GLU A N 1
ATOM 6104 C CA . GLU A 1 751 ? -49.925 15.562 47.277 1.00 66.38 751 GLU A CA 1
ATOM 6105 C C . GLU A 1 751 ? -50.768 15.379 48.555 1.00 66.38 751 GLU A C 1
ATOM 6107 O O . GLU A 1 751 ? -50.845 14.271 49.084 1.00 66.38 751 GLU A O 1
ATOM 6112 N N . LEU A 1 752 ? -51.363 16.444 49.107 1.00 70.56 752 LEU A N 1
ATOM 6113 C CA . LEU A 1 752 ? -52.110 16.379 50.366 1.00 70.56 752 LEU A CA 1
ATOM 6114 C C . LEU A 1 752 ? -53.619 16.249 50.121 1.00 70.56 752 LEU A C 1
ATOM 6116 O O . LEU A 1 752 ? -54.235 17.137 49.533 1.00 70.56 752 LEU A O 1
ATOM 6120 N N . ASN A 1 753 ? -54.249 15.214 50.696 1.00 66.62 753 ASN A N 1
ATOM 6121 C CA . ASN A 1 753 ? -55.708 14.996 50.642 1.00 66.62 753 ASN A CA 1
ATOM 6122 C C . ASN A 1 753 ? -56.536 16.168 51.225 1.00 66.62 753 ASN A C 1
ATOM 6124 O O . ASN A 1 753 ? -57.749 16.223 51.035 1.00 66.62 753 ASN A O 1
ATOM 6128 N N . SER A 1 754 ? -55.915 17.116 51.938 1.00 68.94 754 SER A N 1
ATOM 6129 C CA . SER A 1 754 ? -56.548 18.376 52.340 1.00 68.94 754 SER A CA 1
ATOM 6130 C C . SER A 1 754 ? -55.557 19.546 52.310 1.00 68.94 754 SER A C 1
ATOM 6132 O O . SER A 1 754 ? -54.392 19.396 52.680 1.00 68.94 754 SER A O 1
ATOM 6134 N N . LYS A 1 755 ? -56.018 20.727 51.873 1.00 72.25 755 LYS A N 1
ATOM 6135 C CA . LYS A 1 755 ? -55.194 21.946 51.817 1.00 72.25 755 LYS A CA 1
ATOM 6136 C C . LYS A 1 755 ? -55.048 22.579 53.211 1.00 72.25 755 LYS A C 1
ATOM 6138 O O . LYS A 1 755 ? -56.074 22.894 53.818 1.00 72.25 755 LYS A O 1
ATOM 6143 N N . PRO A 1 756 ? -53.824 22.846 53.706 1.00 75.25 756 PRO A N 1
ATOM 6144 C CA . PRO A 1 756 ? -53.620 23.580 54.952 1.00 75.25 756 PRO A CA 1
ATOM 6145 C C . PRO A 1 756 ? -54.093 25.041 54.875 1.00 75.25 756 PRO A C 1
ATOM 6147 O O . PRO A 1 756 ? -54.158 25.652 53.800 1.00 75.25 756 PRO A O 1
ATOM 6150 N N . ASN A 1 757 ? -54.358 25.634 56.040 1.00 71.50 757 ASN A N 1
ATOM 6151 C CA . ASN A 1 757 ? -54.691 27.054 56.158 1.00 71.50 757 ASN A CA 1
ATOM 6152 C C . ASN A 1 757 ? -53.548 27.938 55.618 1.00 71.50 757 ASN A C 1
ATOM 6154 O O . ASN A 1 757 ? -52.374 27.656 55.855 1.00 71.50 757 ASN A O 1
ATOM 6158 N N . GLY A 1 758 ? -53.910 29.007 54.900 1.00 74.25 758 GLY A N 1
ATOM 6159 C CA . GLY A 1 758 ? -52.988 29.939 54.228 1.00 74.25 758 GLY A CA 1
ATOM 6160 C C . GLY A 1 758 ? -52.750 29.659 52.735 1.00 74.25 758 GLY A C 1
ATOM 6161 O O . GLY A 1 758 ? -52.375 30.572 52.003 1.00 74.25 758 GLY A O 1
ATOM 6162 N N . THR A 1 759 ? -53.036 28.444 52.244 1.00 81.62 759 THR A N 1
ATOM 6163 C CA . THR A 1 759 ? -52.760 28.046 50.842 1.00 81.62 759 THR A CA 1
ATOM 6164 C C . THR A 1 759 ? -53.360 29.014 49.807 1.00 81.62 759 THR A C 1
ATOM 6166 O O . THR A 1 759 ? -52.695 29.393 48.847 1.00 81.62 759 THR A O 1
ATOM 6169 N N . LEU A 1 760 ? -54.600 29.474 50.027 1.00 80.75 760 LEU A N 1
ATOM 6170 C CA . LEU A 1 760 ? -55.322 30.376 49.115 1.00 80.75 760 LEU A CA 1
ATOM 6171 C C . LEU A 1 760 ? -54.701 31.775 48.975 1.00 80.75 760 LEU A C 1
ATOM 6173 O O . LEU A 1 760 ? -55.064 32.498 48.048 1.00 80.75 760 LEU A O 1
ATOM 6177 N N . ASP A 1 761 ? -53.827 32.189 49.890 1.00 80.38 761 ASP A N 1
ATOM 6178 C CA . ASP A 1 761 ? -53.160 33.493 49.835 1.00 80.38 761 ASP A CA 1
ATOM 6179 C C . ASP A 1 761 ? -51.793 33.393 49.146 1.00 80.38 761 ASP A C 1
ATOM 6181 O O . ASP A 1 761 ? -51.463 34.247 48.322 1.00 80.38 761 ASP A O 1
ATOM 6185 N N . LEU A 1 762 ? -51.072 32.283 49.346 1.00 85.62 762 LEU A N 1
ATOM 6186 C CA . LEU A 1 762 ? -49.864 31.961 48.580 1.00 85.62 762 LEU A CA 1
ATOM 6187 C C . LEU A 1 762 ? -50.175 31.739 47.083 1.00 85.62 762 LEU A C 1
ATOM 6189 O O . LEU A 1 762 ? -49.450 32.242 46.226 1.00 85.62 762 LEU A O 1
ATOM 6193 N N . GLU A 1 763 ? -51.307 31.098 46.756 1.00 84.81 763 GLU A N 1
ATOM 6194 C CA . GLU A 1 763 ? -51.807 30.938 45.374 1.00 84.81 763 GLU A CA 1
ATOM 6195 C C . GLU A 1 763 ? -51.996 32.277 44.628 1.00 84.81 763 GLU A C 1
ATOM 6197 O O . GLU A 1 763 ? -51.822 32.344 43.407 1.00 84.81 763 GLU A O 1
ATOM 6202 N N . LYS A 1 764 ? -52.346 33.363 45.336 1.00 86.31 764 LYS A N 1
ATOM 6203 C CA . LYS A 1 764 ? -52.567 34.689 44.726 1.00 86.31 764 LYS A CA 1
ATOM 6204 C C . LYS A 1 764 ? -51.251 35.334 44.306 1.00 86.31 764 LYS A C 1
ATOM 6206 O O . LYS A 1 764 ? -51.132 35.782 43.164 1.00 86.31 764 LYS A O 1
ATOM 6211 N N . GLU A 1 765 ? -50.261 35.341 45.195 1.00 87.88 765 GLU A N 1
ATOM 6212 C CA . GLU A 1 765 ? -48.941 35.901 44.894 1.00 87.88 765 GLU A CA 1
ATOM 6213 C C . GLU A 1 765 ? -48.165 35.022 43.897 1.00 87.88 765 GLU A C 1
ATOM 6215 O O . GLU A 1 765 ? -47.492 35.558 43.015 1.00 87.88 765 GLU A O 1
ATOM 6220 N N . GLN A 1 766 ? -48.328 33.688 43.935 1.00 88.50 766 GLN A N 1
ATOM 6221 C CA . GLN A 1 766 ? -47.774 32.788 42.910 1.00 88.50 766 GLN A CA 1
ATOM 6222 C C . GLN A 1 766 ? -48.268 33.195 41.517 1.00 88.50 766 GLN A C 1
ATOM 6224 O O . GLN A 1 766 ? -47.468 33.454 40.617 1.00 88.50 766 GLN A O 1
ATOM 6229 N N . LYS A 1 767 ? -49.588 33.334 41.355 1.00 87.12 767 LYS A N 1
ATOM 6230 C CA . LYS A 1 767 ? -50.206 33.735 40.087 1.00 87.12 767 LYS A CA 1
ATOM 6231 C C . LYS A 1 767 ? -49.738 35.113 39.604 1.00 87.12 767 LYS A C 1
ATOM 6233 O O . LYS A 1 767 ? -49.569 35.311 38.402 1.00 87.12 767 LYS A O 1
ATOM 6238 N N . ARG A 1 768 ? -49.515 36.056 40.523 1.00 89.31 768 ARG A N 1
ATOM 6239 C CA . ARG A 1 768 ? -48.995 37.399 40.220 1.00 89.31 768 ARG A CA 1
ATOM 6240 C C . ARG A 1 768 ? -47.579 37.343 39.633 1.00 89.31 768 ARG A C 1
ATOM 6242 O O . ARG A 1 768 ? -47.306 38.047 38.665 1.00 89.31 768 ARG A O 1
ATOM 6249 N N . HIS A 1 769 ? -46.713 36.476 40.161 1.00 91.19 769 HIS A N 1
ATOM 6250 C CA . HIS A 1 769 ? -45.389 36.223 39.584 1.00 91.19 769 HIS A CA 1
ATOM 6251 C C . HIS A 1 769 ? -45.489 35.520 38.215 1.00 91.19 769 HIS A C 1
ATOM 6253 O O . HIS A 1 769 ? -44.849 35.935 37.247 1.00 91.19 769 HIS A O 1
ATOM 6259 N N . GLU A 1 770 ? -46.359 34.514 38.077 1.00 90.94 770 GLU A N 1
ATOM 6260 C CA . GLU A 1 770 ? -46.597 33.857 36.784 1.00 90.94 770 GLU A CA 1
ATOM 6261 C C . GLU A 1 770 ? -47.089 34.822 35.689 1.00 90.94 770 GLU A C 1
ATOM 6263 O O . GLU A 1 770 ? -46.758 34.637 34.517 1.00 90.94 770 GLU A O 1
ATOM 6268 N N . ASP A 1 771 ? -47.890 35.839 36.023 1.00 90.62 771 ASP A N 1
ATOM 6269 C CA . ASP A 1 771 ? -48.383 36.821 35.048 1.00 90.62 771 ASP A CA 1
ATOM 6270 C C . ASP A 1 771 ? -47.246 37.698 34.475 1.00 90.62 771 ASP A C 1
ATOM 6272 O O . ASP A 1 771 ? -47.263 38.013 33.279 1.00 90.62 771 ASP A O 1
ATOM 6276 N N . TRP A 1 772 ? -46.191 37.972 35.254 1.00 93.12 772 TRP A N 1
ATOM 6277 C CA . TRP A 1 772 ? -44.944 38.574 34.755 1.00 93.12 772 TRP A CA 1
ATOM 6278 C C . TRP A 1 772 ? -44.183 37.616 33.818 1.00 93.12 772 TRP A C 1
ATOM 6280 O O . TRP A 1 772 ? -43.793 38.016 32.717 1.00 93.12 772 TRP A O 1
ATOM 6290 N N . MET A 1 773 ? -44.083 36.320 34.148 1.00 91.19 773 MET A N 1
ATOM 6291 C CA . MET A 1 773 ? -43.511 35.314 33.229 1.00 91.19 773 MET A CA 1
ATOM 6292 C C . MET A 1 773 ? -44.328 35.193 31.926 1.00 91.19 773 MET A C 1
ATOM 6294 O O . MET A 1 773 ? -43.782 35.014 30.833 1.00 91.19 773 MET A O 1
ATOM 6298 N N . ARG A 1 774 ? -45.663 35.312 32.001 1.00 91.56 774 ARG A N 1
ATOM 6299 C CA . ARG A 1 774 ? -46.556 35.328 30.827 1.00 91.56 774 ARG A CA 1
ATOM 6300 C C . ARG A 1 774 ? -46.299 36.552 29.941 1.00 91.56 774 ARG A C 1
ATOM 6302 O O . ARG A 1 774 ? -46.351 36.398 28.717 1.00 91.56 774 ARG A O 1
ATOM 6309 N N . LYS A 1 775 ? -45.971 37.721 30.515 1.00 90.44 775 LYS A N 1
ATOM 6310 C CA . LYS A 1 775 ? -45.532 38.918 29.771 1.00 90.44 775 LYS A CA 1
ATOM 6311 C C . LYS A 1 775 ? -44.216 38.648 29.030 1.00 90.44 775 LYS A C 1
ATOM 6313 O O . LYS A 1 775 ? -44.207 38.768 27.805 1.00 90.44 775 LYS A O 1
ATOM 6318 N N . GLY A 1 776 ? -43.173 38.160 29.704 1.00 90.00 776 GLY A N 1
ATOM 6319 C CA . GLY A 1 776 ? -41.897 37.788 29.066 1.00 90.00 776 GLY A CA 1
ATOM 6320 C C . GLY A 1 776 ? -42.060 36.794 27.912 1.00 90.00 776 GLY A C 1
ATOM 6321 O O . GLY A 1 776 ? -41.616 37.028 26.786 1.00 90.00 776 GLY A O 1
ATOM 6322 N N . LYS A 1 777 ? -42.829 35.719 28.127 1.00 90.25 777 LYS A N 1
ATOM 6323 C CA . LYS A 1 777 ? -43.151 34.738 27.072 1.00 90.25 777 LYS A CA 1
ATOM 6324 C C . LYS A 1 777 ? -43.905 35.337 25.887 1.00 90.25 777 LYS A C 1
ATOM 6326 O O . LYS A 1 777 ? -43.802 34.803 24.783 1.00 90.25 777 LYS A O 1
ATOM 6331 N N . LYS A 1 778 ? -44.681 36.404 26.084 1.00 88.88 778 LYS A N 1
ATOM 6332 C CA . LYS A 1 778 ? -45.356 37.124 24.996 1.00 88.88 778 LYS A CA 1
ATOM 6333 C C . LYS A 1 778 ? -44.359 37.962 24.186 1.00 88.88 778 LYS A C 1
ATOM 6335 O O . LYS A 1 778 ? -44.459 37.937 22.962 1.00 88.88 778 LYS A O 1
ATOM 6340 N N . LEU A 1 779 ? -43.398 38.621 24.842 1.00 88.94 779 LEU A N 1
ATOM 6341 C CA . LEU A 1 779 ? -42.339 39.415 24.200 1.00 88.94 779 LEU A CA 1
ATOM 6342 C C . LEU A 1 779 ? -41.479 38.558 23.252 1.00 88.94 779 LEU A C 1
ATOM 6344 O O . LEU A 1 779 ? -41.372 38.874 22.071 1.00 88.94 779 LEU A O 1
ATOM 6348 N N . PHE A 1 780 ? -40.993 37.398 23.707 1.00 88.81 780 PHE A N 1
ATOM 6349 C CA . PHE A 1 780 ? -40.256 36.434 22.865 1.00 88.81 780 PHE A CA 1
ATOM 6350 C C . PHE A 1 780 ? -41.146 35.598 21.910 1.00 88.81 780 PHE A C 1
ATOM 6352 O O . PHE A 1 780 ? -40.720 34.585 21.353 1.00 88.81 780 PHE A O 1
ATOM 6359 N N . GLY A 1 781 ? -42.429 35.942 21.737 1.00 83.75 781 GLY A N 1
ATOM 6360 C CA . GLY A 1 781 ? -43.349 35.226 20.840 1.00 83.75 781 GLY A CA 1
ATOM 6361 C C . GLY A 1 781 ? -43.675 33.771 21.234 1.00 83.75 781 GLY A C 1
ATOM 6362 O O . GLY A 1 781 ? -44.279 33.042 20.446 1.00 83.75 781 GLY A O 1
ATOM 6363 N N . LYS A 1 782 ? -43.325 33.331 22.450 1.00 84.56 782 LYS A N 1
ATOM 6364 C CA . LYS A 1 782 ? -43.589 31.991 23.018 1.00 84.56 782 LYS A CA 1
ATOM 6365 C C . LYS A 1 782 ? -44.852 31.941 23.891 1.00 84.56 782 LYS A C 1
ATOM 6367 O O . LYS A 1 782 ? -44.944 31.113 24.799 1.00 84.56 782 LYS A O 1
ATOM 6372 N N . ALA A 1 783 ? -45.842 32.800 23.634 1.00 82.56 783 ALA A N 1
ATOM 6373 C CA . ALA A 1 783 ? -47.034 32.957 24.478 1.00 82.56 783 ALA A CA 1
ATOM 6374 C C . ALA A 1 783 ? -47.692 31.612 24.868 1.00 82.56 783 ALA A C 1
ATOM 6376 O O . ALA A 1 783 ? -47.961 31.383 26.046 1.00 82.56 783 ALA A O 1
ATOM 6377 N N . ASN A 1 784 ? -47.830 30.696 23.901 1.00 80.62 784 ASN A N 1
ATOM 6378 C CA . ASN A 1 784 ? -48.492 29.391 24.052 1.00 80.62 784 ASN A CA 1
ATOM 6379 C C . ASN A 1 784 ? -47.615 28.265 24.650 1.00 80.62 784 ASN A C 1
ATOM 6381 O O . ASN A 1 784 ? -48.077 27.130 24.727 1.00 80.62 784 ASN A O 1
ATOM 6385 N N . ALA A 1 785 ? -46.356 28.522 25.022 1.00 81.62 785 ALA A N 1
ATOM 6386 C CA . ALA A 1 785 ? -45.499 27.522 25.671 1.00 81.62 785 ALA A CA 1
ATOM 6387 C C . ALA A 1 785 ? -45.823 27.369 27.180 1.00 81.62 785 ALA A C 1
ATOM 6389 O O . ALA A 1 785 ? -46.401 28.294 27.764 1.00 81.62 785 ALA A O 1
ATOM 6390 N N . PRO A 1 786 ? -45.414 26.267 27.843 1.00 84.69 786 PRO A N 1
ATOM 6391 C CA . PRO A 1 786 ? -45.341 26.181 29.308 1.00 84.69 786 PRO A CA 1
ATOM 6392 C C . PRO A 1 786 ? -44.455 27.279 29.917 1.00 84.69 786 PRO A C 1
ATOM 6394 O O . PRO A 1 786 ? -43.560 27.787 29.240 1.00 84.69 786 PRO A O 1
ATOM 6397 N N . LEU A 1 787 ? -44.681 27.657 31.183 1.00 84.38 787 LEU A N 1
ATOM 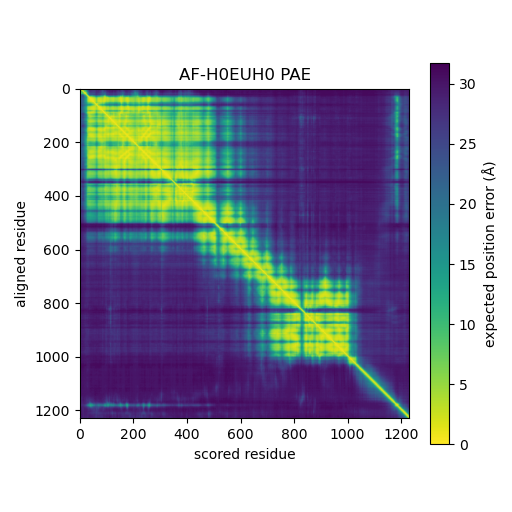6398 C CA . LEU A 1 787 ? -43.947 28.768 31.816 1.00 84.38 787 LEU A CA 1
ATOM 6399 C C . LEU A 1 787 ? -42.435 28.510 31.914 1.00 84.38 787 LEU A C 1
ATOM 6401 O O . LEU A 1 787 ? -41.664 29.373 31.507 1.00 84.38 787 LEU A O 1
ATOM 6405 N N . HIS A 1 78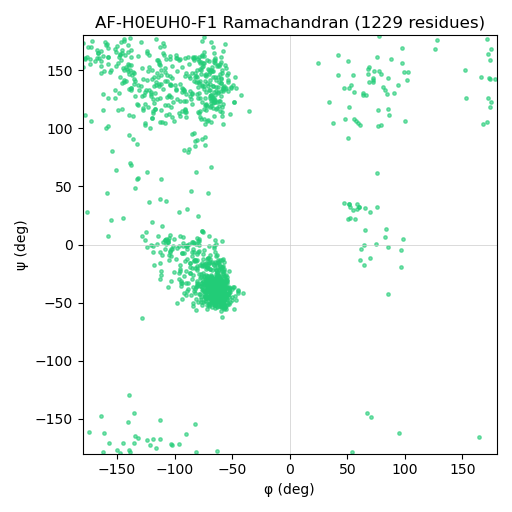8 ? -42.028 27.301 32.313 1.00 81.94 788 HIS A N 1
ATOM 6406 C CA . HIS A 1 788 ? -40.620 26.894 32.459 1.00 81.94 788 HIS A CA 1
ATOM 6407 C C . HIS A 1 788 ? -39.773 26.995 31.172 1.00 81.94 788 HIS A C 1
ATOM 6409 O O . HIS A 1 788 ? -38.552 26.916 31.232 1.00 81.94 788 HIS A O 1
ATOM 6415 N N . ILE A 1 789 ? -40.395 27.171 29.998 1.00 85.88 789 ILE A N 1
ATOM 6416 C CA . ILE A 1 789 ? -39.681 27.348 28.723 1.00 85.88 789 ILE A CA 1
ATOM 6417 C C . ILE A 1 789 ? -39.090 28.765 28.586 1.00 85.88 789 ILE A C 1
ATOM 6419 O O . ILE A 1 789 ? -38.227 28.969 27.733 1.00 85.88 789 ILE A O 1
ATOM 6423 N N . LEU A 1 790 ? -39.518 29.738 29.405 1.00 90.06 790 LEU A N 1
ATOM 6424 C CA . LEU A 1 790 ? -39.044 31.126 29.341 1.00 90.06 790 LEU A CA 1
ATOM 6425 C C . LEU A 1 790 ? -37.522 31.215 29.530 1.00 90.06 790 LEU A C 1
ATOM 6427 O O . LEU A 1 790 ? -36.831 31.563 28.571 1.00 90.06 790 LEU A O 1
ATOM 6431 N N . LYS A 1 791 ? -37.011 30.804 30.698 1.00 88.31 791 LYS A N 1
ATOM 6432 C CA . LYS A 1 791 ? -35.574 30.735 31.005 1.00 88.31 791 LYS A CA 1
ATOM 6433 C C . LYS A 1 791 ? -34.747 30.044 29.914 1.00 88.31 791 LYS A C 1
ATOM 6435 O O . LYS A 1 791 ? -33.878 30.677 29.324 1.00 88.31 791 LYS A O 1
ATOM 6440 N N . SER A 1 792 ? -35.099 28.810 29.538 1.00 88.75 792 SER A N 1
ATOM 6441 C CA . SER A 1 792 ? -34.368 28.060 28.497 1.00 88.75 792 SER A CA 1
ATOM 6442 C C . SER A 1 792 ? -34.394 28.714 27.109 1.00 88.75 792 SER A C 1
ATOM 6444 O O . SER A 1 792 ? -33.499 28.504 26.292 1.00 88.75 792 SER A O 1
ATOM 6446 N N . HIS A 1 793 ? -35.419 29.520 26.805 1.00 89.88 793 HIS A N 1
ATOM 6447 C CA . HIS A 1 793 ? -35.444 30.269 25.554 1.00 89.88 793 HIS A CA 1
ATOM 6448 C C . HIS A 1 793 ? -34.601 31.545 25.633 1.00 89.88 793 HIS A C 1
ATOM 6450 O O . HIS A 1 793 ? -33.973 31.904 24.639 1.00 89.88 793 HIS A O 1
ATOM 6456 N N . MET A 1 794 ? -34.558 32.200 26.794 1.00 92.31 794 MET A N 1
ATOM 6457 C CA . MET A 1 794 ? -33.679 33.341 27.046 1.00 92.31 794 MET A CA 1
ATOM 6458 C C . MET A 1 794 ? -32.201 32.926 27.003 1.00 92.31 794 MET A C 1
ATOM 6460 O O . MET A 1 794 ? -31.404 33.620 26.386 1.00 92.31 794 MET A O 1
ATOM 6464 N N . GLU A 1 795 ? -31.846 31.750 27.524 1.00 92.12 795 GLU A N 1
ATOM 6465 C CA . GLU A 1 795 ? -30.497 31.171 27.396 1.00 92.12 795 GLU A CA 1
ATOM 6466 C C . GLU A 1 795 ? -30.082 31.009 25.918 1.00 92.12 795 GLU A C 1
ATOM 6468 O O . GLU A 1 795 ? -29.012 31.472 25.526 1.00 92.12 795 GLU A O 1
ATOM 6473 N N . TYR A 1 796 ? -30.969 30.480 25.061 1.00 91.56 796 TYR A N 1
ATOM 6474 C CA . TYR A 1 796 ? -30.762 30.453 23.602 1.00 91.56 796 TYR A CA 1
ATOM 6475 C C . TYR A 1 796 ? -30.632 31.862 22.988 1.00 91.56 796 TYR A C 1
ATOM 6477 O O . TYR A 1 796 ? -29.812 32.070 22.097 1.00 91.56 796 TYR A O 1
ATOM 6485 N N . VAL A 1 797 ? -31.430 32.842 23.431 1.00 91.94 797 VAL A N 1
ATOM 6486 C CA . VAL A 1 797 ? -31.326 34.231 22.941 1.00 91.94 797 VAL A CA 1
ATOM 6487 C C . VAL A 1 797 ? -29.965 34.831 23.300 1.00 91.94 797 VAL A C 1
ATOM 6489 O O . VAL A 1 797 ? -29.357 35.476 22.450 1.00 91.94 797 VAL A O 1
ATOM 6492 N N . LEU A 1 798 ? -29.463 34.585 24.512 1.00 93.06 798 LEU A N 1
ATOM 6493 C CA . LEU A 1 798 ? -28.151 35.056 24.947 1.00 93.06 798 LEU A CA 1
ATOM 6494 C C . LEU A 1 798 ? -27.019 34.400 24.139 1.00 93.06 798 LEU A C 1
ATOM 6496 O O . LEU A 1 798 ? -26.182 35.122 23.609 1.00 93.06 798 LEU A O 1
ATOM 6500 N N . GLU A 1 799 ? -27.038 33.071 23.956 1.00 91.12 799 GLU A N 1
ATOM 6501 C CA . GLU A 1 799 ? -26.066 32.347 23.108 1.00 91.12 799 GLU A CA 1
ATOM 6502 C C . GLU A 1 799 ? -25.989 32.956 21.697 1.00 91.12 799 GLU A C 1
ATOM 6504 O O . GLU A 1 799 ? -24.907 33.185 21.160 1.00 91.12 799 GLU A O 1
ATOM 6509 N N . ARG A 1 800 ? -27.147 33.254 21.096 1.00 89.81 800 ARG A N 1
ATOM 6510 C CA . ARG A 1 800 ? -27.235 33.830 19.748 1.00 89.81 800 ARG A CA 1
ATOM 6511 C C . ARG A 1 800 ? -26.783 35.279 19.676 1.00 89.81 800 ARG A C 1
ATOM 6513 O O . ARG A 1 800 ? -26.170 35.666 18.682 1.00 89.81 800 ARG A O 1
ATOM 6520 N N . ASN A 1 801 ? -27.119 36.079 20.682 1.00 93.62 801 ASN A N 1
ATOM 6521 C CA . ASN A 1 801 ? -26.769 37.492 20.704 1.00 93.62 801 ASN A CA 1
ATOM 6522 C C . ASN A 1 801 ? -25.272 37.688 20.945 1.00 93.62 801 ASN A C 1
ATOM 6524 O O . ASN A 1 801 ? -24.695 38.525 20.267 1.00 93.62 801 ASN A O 1
ATOM 6528 N N . VAL A 1 802 ? -24.630 36.881 21.800 1.00 91.88 802 VAL A N 1
ATOM 6529 C CA . VAL A 1 802 ? -23.183 36.977 22.060 1.00 91.88 802 VAL A CA 1
ATOM 6530 C C . VAL A 1 802 ? -22.363 36.811 20.774 1.00 91.88 802 VAL A C 1
ATOM 6532 O O . VAL A 1 802 ? -21.522 37.664 20.504 1.00 91.88 802 VAL A O 1
ATOM 6535 N N . ASP A 1 803 ? -22.655 35.814 19.924 1.00 89.00 803 ASP A N 1
ATOM 6536 C CA . ASP A 1 803 ? -21.997 35.711 18.604 1.00 89.00 803 ASP A CA 1
ATOM 6537 C C . ASP A 1 803 ? -22.272 36.949 17.730 1.00 89.00 803 ASP A C 1
ATOM 6539 O O . ASP A 1 803 ? -21.390 37.459 17.043 1.00 89.00 803 ASP A O 1
ATOM 6543 N N . CYS A 1 804 ? -23.522 37.425 17.717 1.00 92.25 804 CYS A N 1
ATOM 6544 C CA . CYS A 1 804 ? -23.942 38.504 16.825 1.00 92.25 804 CYS A CA 1
ATOM 6545 C C . CYS A 1 804 ? -23.454 39.890 17.272 1.00 92.25 804 CYS A C 1
ATOM 6547 O O . CYS A 1 804 ? -23.342 40.780 16.433 1.00 92.25 804 CYS A O 1
ATOM 6549 N N . PHE A 1 805 ? -23.170 40.081 18.559 1.00 94.25 805 PHE A N 1
ATOM 6550 C CA . PHE A 1 805 ? -22.856 41.366 19.184 1.00 94.25 805 PHE A CA 1
ATOM 6551 C C . PHE A 1 805 ? -21.417 41.465 19.722 1.00 94.25 805 PHE A C 1
ATOM 6553 O O . PHE A 1 805 ? -21.076 42.479 20.322 1.00 94.25 805 PHE A O 1
ATOM 6560 N N . ASP A 1 806 ? -20.543 40.484 19.470 1.00 90.62 806 ASP A N 1
ATOM 6561 C CA . ASP A 1 806 ? -19.106 40.603 19.759 1.00 90.62 806 ASP A CA 1
ATOM 6562 C C . ASP A 1 806 ? -18.481 41.796 19.008 1.00 90.62 806 ASP A C 1
ATOM 6564 O O . ASP A 1 806 ? -18.420 41.802 17.780 1.00 90.62 806 ASP A O 1
ATOM 6568 N N . ILE A 1 807 ? -18.017 42.813 19.735 1.00 89.69 807 ILE A N 1
ATOM 6569 C CA . ILE A 1 807 ? -17.338 44.005 19.188 1.00 89.69 807 ILE A CA 1
ATOM 6570 C C . ILE A 1 807 ? -15.803 43.875 19.166 1.00 89.69 807 ILE A C 1
ATOM 6572 O O . ILE A 1 807 ? -15.106 44.742 18.631 1.00 89.69 807 ILE A O 1
ATOM 6576 N N . ASN A 1 808 ? -15.259 42.810 19.760 1.00 86.12 808 ASN A N 1
ATOM 6577 C CA . ASN A 1 808 ? -13.840 42.668 20.069 1.00 86.12 808 ASN A CA 1
ATOM 6578 C C . ASN A 1 808 ? -13.083 41.843 19.025 1.00 86.12 808 ASN A C 1
ATOM 6580 O O . ASN A 1 808 ? -12.049 42.320 18.539 1.00 86.12 808 ASN A O 1
ATOM 6584 N N . ALA A 1 809 ? -13.574 40.651 18.665 1.00 83.31 809 ALA A N 1
ATOM 6585 C CA . ALA A 1 809 ? -12.959 39.832 17.615 1.00 83.31 809 ALA A CA 1
ATOM 6586 C C . ALA A 1 809 ? -13.611 40.083 16.245 1.00 83.31 809 ALA A C 1
ATOM 6588 O O . ALA A 1 809 ? -12.905 40.334 15.269 1.00 83.31 809 ALA A O 1
ATOM 6589 N N . ASP A 1 810 ? -14.945 40.101 16.168 1.00 87.75 810 ASP A N 1
ATOM 6590 C CA . ASP A 1 810 ? -15.659 40.306 14.901 1.00 87.75 810 ASP A CA 1
ATOM 6591 C C . ASP A 1 810 ? -15.798 41.795 14.507 1.00 87.75 810 ASP A C 1
ATOM 6593 O O . ASP A 1 810 ? -16.734 42.495 14.916 1.00 87.75 810 ASP A O 1
ATOM 6597 N N . LYS A 1 811 ? -14.872 42.264 13.661 1.00 86.25 811 LYS A N 1
ATOM 6598 C CA . LYS A 1 811 ? -14.752 43.650 13.165 1.00 86.25 811 LYS A CA 1
ATOM 6599 C C . LYS A 1 811 ? -14.993 43.762 11.648 1.00 86.25 811 LYS A C 1
ATOM 6601 O O . LYS A 1 811 ? -14.841 42.763 10.943 1.00 86.25 811 LYS A O 1
ATOM 6606 N N . PRO A 1 812 ? -15.346 44.960 11.128 1.00 85.44 812 PRO A N 1
ATOM 6607 C CA . PRO A 1 812 ? -15.470 45.190 9.690 1.00 85.44 812 PRO A CA 1
ATOM 6608 C C . PRO A 1 812 ? -14.199 44.779 8.942 1.00 85.44 812 PRO A C 1
ATOM 6610 O O . PRO A 1 812 ? -13.089 45.134 9.339 1.00 85.44 812 PRO A O 1
ATOM 6613 N N . ARG A 1 813 ? -14.382 44.028 7.857 1.00 85.19 813 ARG A N 1
ATOM 6614 C CA . ARG A 1 813 ? -13.334 43.502 6.979 1.00 85.19 813 ARG A CA 1
ATOM 6615 C C . ARG A 1 813 ? -13.865 43.425 5.550 1.00 85.19 813 ARG A C 1
ATOM 6617 O O . ARG A 1 813 ? -15.081 43.427 5.354 1.00 85.19 813 ARG A O 1
ATOM 6624 N N . LEU A 1 814 ? -12.963 43.289 4.581 1.00 76.50 814 LEU A N 1
ATOM 6625 C CA . LEU A 1 814 ? -13.347 42.877 3.233 1.00 76.50 814 LEU A CA 1
ATOM 6626 C C . LEU A 1 814 ? -13.984 41.470 3.265 1.00 76.50 814 LEU A C 1
ATOM 6628 O O . LEU A 1 814 ? -13.678 40.679 4.172 1.00 76.50 814 LEU A O 1
ATOM 6632 N N . PRO A 1 815 ? -14.854 41.140 2.293 1.00 75.88 815 PRO A N 1
ATOM 6633 C CA . PRO A 1 815 ? -15.332 39.778 2.092 1.00 75.88 815 PRO A CA 1
ATOM 6634 C C . PRO A 1 815 ? -14.163 38.795 1.954 1.00 75.88 815 PRO A C 1
ATOM 6636 O O . PRO A 1 815 ? -13.098 39.150 1.456 1.00 75.88 815 PRO A O 1
ATOM 6639 N N . ALA A 1 816 ? -14.365 37.566 2.424 1.00 72.12 816 ALA A N 1
ATOM 6640 C CA . ALA A 1 816 ? -13.380 36.490 2.337 1.00 72.12 816 ALA A CA 1
ATOM 6641 C C . ALA A 1 816 ? -14.098 35.210 1.915 1.00 72.12 816 ALA A C 1
ATOM 6643 O O . ALA A 1 816 ? -15.272 35.023 2.259 1.00 72.12 816 ALA A O 1
ATOM 6644 N N . GLU A 1 817 ? -13.400 34.356 1.177 1.00 76.62 817 GLU A N 1
ATOM 6645 C CA . GLU A 1 817 ? -13.927 33.073 0.724 1.00 76.62 817 GLU A CA 1
ATOM 6646 C C . GLU A 1 817 ? -13.786 32.010 1.829 1.00 76.62 817 GLU A C 1
ATOM 6648 O O . GLU A 1 817 ? -12.812 32.035 2.581 1.00 76.62 817 GLU A O 1
ATOM 6653 N N . PRO A 1 818 ? -14.743 31.075 1.977 1.00 75.12 818 PRO A N 1
ATOM 6654 C CA . PRO A 1 818 ? -14.600 29.963 2.906 1.00 75.12 818 PRO A CA 1
ATOM 6655 C C . PRO A 1 818 ? -13.472 29.033 2.453 1.00 75.12 818 PRO A C 1
ATOM 6657 O O . PRO A 1 818 ? -13.408 28.666 1.278 1.00 75.12 818 PRO A O 1
ATOM 6660 N N . ALA A 1 819 ? -12.636 28.588 3.393 1.00 69.00 819 ALA A N 1
ATOM 6661 C CA . ALA A 1 819 ? -11.480 27.732 3.115 1.00 69.00 819 ALA A CA 1
ATOM 6662 C C . ALA A 1 819 ? -11.840 26.418 2.387 1.00 69.00 819 ALA A C 1
ATOM 6664 O O . ALA A 1 819 ? -10.994 25.844 1.711 1.00 69.00 819 ALA A O 1
ATOM 6665 N N . SER A 1 820 ? -13.097 25.954 2.452 1.00 64.44 820 SER A N 1
ATOM 6666 C CA . SER A 1 820 ? -13.574 24.811 1.654 1.00 64.44 820 SER A CA 1
ATOM 6667 C C . SER A 1 820 ? -13.597 25.028 0.130 1.00 64.44 820 SER A C 1
ATOM 6669 O O . SER A 1 820 ? -13.894 24.081 -0.602 1.00 64.44 820 SER A O 1
ATOM 6671 N N . ARG A 1 821 ? -13.322 26.248 -0.356 1.00 63.72 821 ARG A N 1
ATOM 6672 C CA . ARG A 1 821 ? -13.268 26.597 -1.786 1.00 63.72 821 ARG A CA 1
ATOM 6673 C C . ARG A 1 821 ? -11.876 26.965 -2.301 1.00 63.72 821 ARG A C 1
ATOM 6675 O O . ARG A 1 821 ? -11.734 27.114 -3.513 1.00 63.72 821 ARG A O 1
ATOM 6682 N N . GLU A 1 822 ? -10.865 27.073 -1.437 1.00 54.50 822 GLU A N 1
ATOM 6683 C CA . GLU A 1 822 ? -9.483 27.234 -1.901 1.00 54.50 822 GLU A CA 1
ATOM 6684 C C . GLU A 1 822 ? -9.024 25.930 -2.595 1.00 54.50 822 GLU A C 1
ATOM 6686 O O . GLU A 1 822 ? -9.118 24.856 -1.990 1.00 54.50 822 GLU A O 1
ATOM 6691 N N . PRO A 1 823 ? -8.534 25.970 -3.851 1.00 47.00 823 PRO A N 1
ATOM 6692 C CA . PRO A 1 823 ? -7.791 24.846 -4.414 1.00 47.00 823 PRO A CA 1
ATOM 6693 C C . PRO A 1 823 ? -6.472 24.660 -3.644 1.00 47.00 823 PRO A C 1
ATOM 6695 O O . PRO A 1 823 ? -5.984 25.601 -3.018 1.00 47.00 823 PRO A O 1
ATOM 6698 N N . SER A 1 824 ? -5.900 23.449 -3.695 1.00 40.44 824 SER A N 1
ATOM 6699 C CA . SER A 1 824 ? -4.713 23.046 -2.920 1.00 40.44 824 SER A CA 1
ATOM 6700 C C . SER A 1 824 ? -3.625 24.134 -2.875 1.00 40.44 824 SER A C 1
ATOM 6702 O O . SER A 1 824 ? -3.257 24.667 -3.925 1.00 40.44 824 SER A O 1
ATOM 6704 N N . PRO A 1 825 ? -3.120 24.493 -1.680 1.00 41.41 825 PRO A N 1
ATOM 6705 C CA . PRO A 1 825 ? -2.512 25.799 -1.457 1.00 41.41 825 PRO A CA 1
ATOM 6706 C C . PRO A 1 825 ? -1.162 25.972 -2.156 1.00 41.41 825 PRO A C 1
ATOM 6708 O O . PRO A 1 825 ? -0.272 25.133 -2.047 1.00 41.41 825 PRO A O 1
ATOM 6711 N N . SER A 1 826 ? -0.973 27.138 -2.774 1.00 39.69 826 SER A N 1
ATOM 6712 C CA . SER A 1 826 ? 0.355 27.656 -3.115 1.00 39.69 826 SER A CA 1
ATOM 6713 C C . SER A 1 826 ? 1.168 27.948 -1.845 1.00 39.69 826 SER A C 1
ATOM 6715 O O . SER A 1 826 ? 0.612 28.454 -0.866 1.00 39.69 826 SER A O 1
ATOM 6717 N N . GLU A 1 827 ? 2.480 27.707 -1.876 1.00 45.16 827 GLU A N 1
ATOM 6718 C CA . GLU A 1 827 ? 3.399 27.775 -0.725 1.00 45.16 827 GLU A CA 1
ATOM 6719 C C . GLU A 1 827 ? 3.638 29.194 -0.150 1.00 45.16 827 GLU A C 1
ATOM 6721 O O . GLU A 1 827 ? 4.740 29.733 -0.223 1.00 45.16 827 GLU A O 1
ATOM 6726 N N . ALA A 1 828 ? 2.620 29.833 0.445 1.00 41.03 828 ALA A N 1
ATOM 6727 C CA . ALA A 1 828 ? 2.780 31.136 1.108 1.00 41.03 828 ALA A CA 1
ATOM 6728 C C . ALA A 1 828 ? 1.698 31.504 2.155 1.00 41.03 828 ALA A C 1
ATOM 6730 O O . ALA A 1 828 ? 1.246 32.650 2.180 1.00 41.03 828 ALA A O 1
ATOM 6731 N N . LYS A 1 829 ? 1.281 30.590 3.049 1.00 33.22 829 LYS A N 1
ATOM 6732 C CA . LYS A 1 829 ? 0.533 30.931 4.289 1.00 33.22 829 LYS A CA 1
ATOM 6733 C C . LYS A 1 829 ? 0.661 29.838 5.359 1.00 33.22 829 LYS A C 1
ATOM 6735 O O . LYS A 1 829 ? 0.344 28.682 5.114 1.00 33.22 829 LYS A O 1
ATOM 6740 N N . LEU A 1 830 ? 1.096 30.220 6.562 1.00 35.38 830 LEU A N 1
ATOM 6741 C CA . LEU A 1 830 ? 1.176 29.332 7.731 1.00 35.38 830 LEU A CA 1
ATOM 6742 C C . LEU A 1 830 ? -0.221 29.032 8.309 1.00 35.38 830 LEU A C 1
ATOM 6744 O O . LEU A 1 830 ? -1.099 29.894 8.301 1.00 35.38 830 LEU A O 1
ATOM 6748 N N . HIS A 1 831 ? -0.415 27.818 8.837 1.00 35.94 831 HIS A N 1
ATOM 6749 C CA . HIS A 1 831 ? -1.708 27.331 9.338 1.00 35.94 831 HIS A CA 1
ATOM 6750 C C . HIS A 1 831 ? -2.299 28.206 10.459 1.00 35.94 831 HIS A C 1
ATOM 6752 O O . HIS A 1 831 ? -1.853 28.173 11.604 1.00 35.94 831 HIS A O 1
ATOM 6758 N N . SER A 1 832 ? -3.387 28.916 10.156 1.00 45.94 832 SER A N 1
ATOM 6759 C CA . SER A 1 832 ? -4.084 29.809 11.094 1.00 45.94 832 SER A CA 1
ATOM 6760 C C . SER A 1 832 ? -5.128 29.092 11.975 1.00 45.94 832 SER A C 1
ATOM 6762 O O . SER A 1 832 ? -6.253 29.568 12.121 1.00 45.94 832 SER A O 1
ATOM 6764 N N . TRP A 1 833 ? -4.773 27.939 12.555 1.00 38.47 833 TRP A N 1
ATOM 6765 C CA . TRP A 1 833 ? -5.699 27.095 13.338 1.00 38.47 833 TRP A CA 1
ATOM 6766 C C . TRP A 1 833 ? -5.455 27.089 14.859 1.00 38.47 833 TRP A C 1
ATOM 6768 O O . TRP A 1 833 ? -6.262 26.521 15.592 1.00 38.47 833 TRP A O 1
ATOM 6778 N N . GLU A 1 834 ? -4.406 27.762 15.349 1.00 38.88 834 GLU A N 1
ATOM 6779 C CA . GLU A 1 834 ? -4.063 27.818 16.786 1.00 38.88 834 GLU A CA 1
ATOM 6780 C C . GLU A 1 834 ? -4.173 29.219 17.428 1.00 38.88 834 GLU A C 1
ATOM 6782 O O . GLU A 1 834 ? -3.948 29.357 18.630 1.00 38.88 834 GLU A O 1
ATOM 6787 N N . ASP A 1 835 ? -4.571 30.261 16.684 1.00 41.78 835 ASP A N 1
ATOM 6788 C CA . ASP A 1 835 ? -4.817 31.600 17.245 1.00 41.78 835 ASP A CA 1
ATOM 6789 C C . ASP A 1 835 ? -6.328 31.900 17.368 1.00 41.78 835 ASP A C 1
ATOM 6791 O O . ASP A 1 835 ? -6.998 32.114 16.351 1.00 41.78 835 ASP A O 1
ATOM 6795 N N . PRO A 1 836 ? -6.887 32.006 18.595 1.00 46.50 836 PRO A N 1
ATOM 6796 C CA . PRO A 1 836 ? -8.291 32.365 18.819 1.00 46.50 836 PRO A CA 1
ATOM 6797 C C . PRO A 1 836 ? -8.733 33.705 18.206 1.00 46.50 836 PRO A C 1
ATOM 6799 O O . PRO A 1 836 ? -9.933 33.963 18.118 1.00 46.50 836 PRO A O 1
ATOM 6802 N N . ARG A 1 837 ? -7.792 34.568 17.797 1.00 47.53 837 ARG A N 1
ATOM 6803 C CA . ARG A 1 837 ? -8.056 35.882 17.188 1.00 47.53 837 ARG A CA 1
ATOM 6804 C C . ARG A 1 837 ? -8.388 35.813 15.691 1.00 47.53 837 ARG A C 1
ATOM 6806 O O . ARG A 1 837 ? -8.917 36.788 15.170 1.00 47.53 837 ARG A O 1
ATOM 6813 N N . PHE A 1 838 ? -8.138 34.685 15.018 1.00 54.31 838 PHE A N 1
ATOM 6814 C CA . PHE A 1 838 ? -8.369 34.499 13.574 1.00 54.31 838 PHE A CA 1
ATOM 6815 C C . PHE A 1 838 ? -9.576 33.601 13.254 1.00 54.31 838 PHE A C 1
ATOM 6817 O O . PHE A 1 838 ? -9.584 32.820 12.305 1.00 54.31 838 PHE A O 1
ATOM 6824 N N . ARG A 1 839 ? -10.647 33.715 14.047 1.00 64.38 839 ARG A N 1
ATOM 6825 C CA . ARG A 1 839 ? -11.897 32.984 13.808 1.00 64.38 839 ARG A CA 1
ATOM 6826 C C . ARG A 1 839 ? -12.762 33.696 12.763 1.00 64.38 839 ARG A C 1
ATOM 6828 O O . ARG A 1 839 ? -13.610 34.512 13.115 1.00 64.38 839 ARG A O 1
ATOM 6835 N N . GLU A 1 840 ? -12.581 33.376 11.485 1.00 77.88 840 GLU A N 1
ATOM 6836 C CA . GLU A 1 840 ? -13.361 34.009 10.415 1.00 77.88 840 GLU A CA 1
ATOM 6837 C C . GLU A 1 840 ? -14.860 33.669 10.478 1.00 77.88 840 GLU A C 1
ATOM 6839 O O . GLU A 1 840 ? -15.272 32.507 10.485 1.00 77.88 840 GLU A O 1
ATOM 6844 N N . VAL A 1 841 ? -15.699 34.708 10.514 1.00 87.69 841 VAL A N 1
ATOM 6845 C CA . VAL A 1 841 ? -17.164 34.601 10.589 1.00 87.69 841 VAL A CA 1
ATOM 6846 C C . VAL A 1 841 ? -17.833 35.357 9.436 1.00 87.69 841 VAL A C 1
ATOM 6848 O O . VAL A 1 841 ? -17.379 36.431 9.032 1.00 87.69 841 VAL A O 1
ATOM 6851 N N . PHE A 1 842 ? -18.915 34.789 8.888 1.00 87.69 842 PHE A N 1
ATOM 6852 C CA . PHE A 1 842 ? -19.443 35.172 7.562 1.00 87.69 842 PHE A CA 1
ATOM 6853 C C . PHE A 1 842 ? -20.949 35.504 7.583 1.00 87.69 842 PHE A C 1
ATOM 6855 O O . PHE A 1 842 ? -21.371 36.643 7.362 1.00 87.69 842 PHE A O 1
ATOM 6862 N N . CYS A 1 843 ? -21.768 34.505 7.917 1.00 91.56 843 CYS A N 1
ATOM 6863 C CA . CYS A 1 843 ? -23.230 34.524 7.813 1.00 91.56 843 CYS A CA 1
ATOM 6864 C C . CYS A 1 843 ? -23.898 35.532 8.774 1.00 91.56 843 CYS A C 1
ATOM 6866 O O . CYS A 1 843 ? -23.266 36.026 9.708 1.00 91.56 843 CYS A O 1
ATOM 6868 N N . ILE A 1 844 ? -25.210 35.777 8.615 1.00 92.12 844 ILE A N 1
ATOM 6869 C CA . ILE A 1 844 ? -26.020 36.580 9.559 1.00 92.12 844 ILE A CA 1
ATOM 6870 C C . ILE A 1 844 ? -25.832 36.167 11.023 1.00 92.12 844 ILE A C 1
ATOM 6872 O O . ILE A 1 844 ? -25.790 37.025 11.887 1.00 92.12 844 ILE A O 1
ATOM 6876 N N . CYS A 1 845 ? -25.661 34.877 11.315 1.00 91.75 845 CYS A N 1
ATOM 6877 C CA . CYS A 1 845 ? -25.494 34.383 12.684 1.00 91.75 845 CYS A CA 1
ATOM 6878 C C . CYS A 1 845 ? -24.076 34.541 13.264 1.00 91.75 845 CYS A C 1
ATOM 6880 O O . CYS A 1 845 ? -23.830 33.987 14.330 1.00 91.75 845 CYS A O 1
ATOM 6882 N N . ARG A 1 846 ? -23.150 35.197 12.545 1.00 90.94 846 ARG A N 1
ATOM 6883 C CA . ARG A 1 846 ? -21.746 35.440 12.940 1.00 90.94 846 ARG A CA 1
ATOM 6884 C C . ARG A 1 846 ? -21.007 34.203 13.481 1.00 90.94 846 ARG A C 1
ATOM 6886 O O . ARG A 1 846 ? -20.160 34.298 14.356 1.00 90.94 846 ARG A O 1
ATOM 6893 N N . ARG A 1 847 ? -21.299 33.026 12.916 1.00 88.75 847 ARG A N 1
ATOM 6894 C CA . ARG A 1 847 ? -20.529 31.788 13.132 1.00 88.75 847 ARG A CA 1
ATOM 6895 C C . ARG A 1 847 ? -19.649 31.478 11.915 1.00 88.75 847 ARG A C 1
ATOM 6897 O O . ARG A 1 847 ? -19.913 31.973 10.814 1.00 88.75 847 ARG A O 1
ATOM 6904 N N . ILE A 1 848 ? -18.630 30.653 12.157 1.00 87.75 848 ILE A N 1
ATOM 6905 C CA . ILE A 1 848 ? -17.687 30.094 11.171 1.00 87.75 848 ILE A CA 1
ATOM 6906 C C . ILE A 1 848 ? -18.394 29.321 10.048 1.00 87.75 848 ILE A C 1
ATOM 6908 O O . ILE A 1 848 ? -19.602 29.076 10.116 1.00 87.75 848 ILE A O 1
ATOM 6912 N N . GLU A 1 849 ? -17.641 28.906 9.030 1.00 86.44 849 GLU A N 1
ATOM 6913 C CA . GLU A 1 849 ? -18.101 27.972 7.997 1.00 86.44 849 GLU A CA 1
ATOM 6914 C C . GLU A 1 849 ? -18.830 26.745 8.588 1.00 86.44 849 GLU A C 1
ATOM 6916 O O . GLU A 1 849 ? -18.404 26.160 9.585 1.00 86.44 849 GLU A O 1
ATOM 6921 N N . ALA A 1 850 ? -19.980 26.380 8.002 1.00 79.75 850 ALA A N 1
ATOM 6922 C CA . ALA A 1 850 ? -20.793 25.257 8.474 1.00 79.75 850 ALA A CA 1
ATOM 6923 C C . ALA A 1 850 ? -21.760 24.718 7.400 1.00 79.75 850 ALA A C 1
ATOM 6925 O O . ALA A 1 850 ? -22.872 25.229 7.217 1.00 79.75 850 ALA A O 1
ATOM 6926 N N . GLY A 1 851 ? -21.381 23.613 6.753 1.00 84.38 851 GLY A N 1
ATOM 6927 C CA . GLY A 1 851 ? -22.215 22.914 5.770 1.00 84.38 851 GLY A CA 1
ATOM 6928 C C . GLY A 1 851 ? -22.377 23.694 4.462 1.00 84.38 851 GLY A C 1
ATOM 6929 O O . GLY A 1 851 ? -21.478 24.408 4.048 1.00 84.38 851 GLY A O 1
ATOM 6930 N N . MET A 1 852 ? -23.525 23.557 3.788 1.00 85.25 852 MET A N 1
ATOM 6931 C CA . MET A 1 852 ? -23.776 24.298 2.543 1.00 85.25 852 MET A CA 1
ATOM 6932 C C . MET A 1 852 ? -23.853 25.808 2.813 1.00 85.25 852 MET A C 1
ATOM 6934 O O . MET A 1 852 ? -24.701 26.262 3.591 1.00 85.25 852 MET A O 1
ATOM 6938 N N . MET A 1 853 ? -22.988 26.564 2.139 1.00 88.25 853 MET A N 1
ATOM 6939 C CA . MET A 1 853 ? -22.969 28.025 2.125 1.00 88.25 853 MET A CA 1
ATOM 6940 C C . MET A 1 853 ? -23.280 28.557 0.722 1.00 88.25 853 MET A C 1
ATOM 6942 O O . MET A 1 853 ? -23.155 27.834 -0.265 1.00 88.25 853 MET A O 1
ATOM 6946 N N . ILE A 1 854 ? -23.726 29.810 0.650 1.00 88.38 854 ILE A N 1
ATOM 6947 C CA . ILE A 1 854 ? -24.020 30.527 -0.593 1.00 88.38 854 ILE A CA 1
ATOM 6948 C C . ILE A 1 854 ? -23.499 31.965 -0.501 1.00 88.38 854 ILE A C 1
ATOM 6950 O O . ILE A 1 854 ? -23.686 32.628 0.524 1.00 88.38 854 ILE A O 1
ATOM 6954 N N . GLU A 1 855 ? -22.838 32.422 -1.558 1.00 90.88 855 GLU A N 1
ATOM 6955 C CA . GLU A 1 855 ? -22.318 33.782 -1.707 1.00 90.88 855 GLU A CA 1
ATOM 6956 C C . GLU A 1 855 ? -23.413 34.742 -2.187 1.00 90.88 855 GLU A C 1
ATOM 6958 O O . GLU A 1 855 ? -24.295 34.352 -2.950 1.00 90.88 855 GLU A O 1
ATOM 6963 N N . CYS A 1 856 ? -23.358 36.005 -1.766 1.00 90.94 856 CYS A N 1
ATOM 6964 C CA . CYS A 1 856 ? -24.212 37.070 -2.287 1.00 90.94 856 CYS A CA 1
ATOM 6965 C C . CYS A 1 856 ? -23.464 37.984 -3.262 1.00 90.94 856 CYS A C 1
ATOM 6967 O O . CYS A 1 856 ? -22.606 38.751 -2.833 1.00 90.94 856 CYS A O 1
ATOM 6969 N N . GLU A 1 857 ? -23.906 38.050 -4.517 1.00 89.38 857 GLU A N 1
ATOM 6970 C CA . GLU A 1 857 ? -23.224 38.808 -5.582 1.00 89.38 857 GLU A CA 1
ATOM 6971 C C . GLU A 1 857 ? -23.059 40.313 -5.322 1.00 89.38 857 GLU A C 1
ATOM 6973 O O . GLU A 1 857 ? -22.201 40.953 -5.914 1.00 89.38 857 GLU A O 1
ATOM 6978 N N . LEU A 1 858 ? -23.888 40.902 -4.454 1.00 88.56 858 LEU A N 1
ATOM 6979 C CA . LEU A 1 858 ? -23.852 42.339 -4.145 1.00 88.56 858 LEU A CA 1
ATOM 6980 C C . LEU A 1 858 ? -22.975 42.699 -2.933 1.00 88.56 858 LEU A C 1
ATOM 6982 O O . LEU A 1 858 ? -22.969 43.854 -2.505 1.00 88.56 858 LEU A O 1
ATOM 6986 N N . CYS A 1 859 ? -22.317 41.719 -2.307 1.00 88.75 859 CYS A N 1
ATOM 6987 C CA . CYS A 1 859 ? -21.370 41.964 -1.212 1.00 88.75 859 CYS A CA 1
ATOM 6988 C C . CYS A 1 859 ? -20.337 40.848 -0.976 1.00 88.75 859 CYS A C 1
ATOM 6990 O O . CYS A 1 859 ? -19.636 40.919 0.025 1.00 88.75 859 CYS A O 1
ATOM 6992 N N . HIS A 1 860 ? -20.266 39.831 -1.841 1.00 90.06 860 HIS A N 1
ATOM 6993 C CA . HIS A 1 860 ? -19.324 38.698 -1.822 1.00 90.06 860 HIS A CA 1
ATOM 6994 C C . HIS A 1 860 ? -19.240 37.924 -0.493 1.00 90.06 860 HIS A C 1
ATOM 6996 O O . HIS A 1 860 ? -18.264 37.250 -0.175 1.00 90.06 860 HIS A O 1
ATOM 7002 N N . GLU A 1 861 ? -20.298 38.023 0.312 1.00 90.69 861 GLU A N 1
ATOM 7003 C CA . GLU A 1 861 ? -20.351 37.497 1.672 1.00 90.69 861 GLU A CA 1
ATOM 7004 C C . GLU A 1 861 ? -21.174 36.215 1.751 1.00 90.69 861 GLU A C 1
ATOM 7006 O O . GLU A 1 861 ? -22.179 36.048 1.052 1.00 90.69 861 GLU A O 1
ATOM 7011 N N . TRP A 1 862 ? -20.740 35.314 2.632 1.00 90.88 862 TRP A N 1
ATOM 7012 C CA . TRP A 1 862 ? -21.146 33.912 2.615 1.00 90.88 862 TRP A CA 1
ATOM 7013 C C . TRP A 1 862 ? -22.150 33.574 3.720 1.00 90.88 862 TRP A C 1
ATOM 7015 O O . TRP A 1 862 ? -21.942 33.836 4.907 1.00 90.88 862 TRP A O 1
ATOM 7025 N N . TYR A 1 863 ? -23.258 32.939 3.340 1.00 91.94 863 TYR A N 1
ATOM 7026 C CA . TYR A 1 863 ? -24.382 32.650 4.229 1.00 91.94 863 TYR A CA 1
ATOM 7027 C C . TYR A 1 863 ? -24.676 31.150 4.291 1.00 91.94 863 TYR A C 1
ATOM 7029 O O . TYR A 1 863 ? -24.802 30.490 3.265 1.00 91.94 863 TYR A O 1
ATOM 7037 N N . HIS A 1 864 ? -24.861 30.592 5.492 1.00 91.38 864 HIS A N 1
ATOM 7038 C CA . HIS A 1 864 ? -25.262 29.188 5.644 1.00 91.38 864 HIS A CA 1
ATOM 7039 C C . HIS A 1 864 ? -26.678 28.968 5.102 1.00 91.38 864 HIS A C 1
ATOM 7041 O O . HIS A 1 864 ? -27.639 29.574 5.596 1.00 91.38 864 HIS A O 1
ATOM 7047 N N . GLY A 1 865 ? -26.847 28.007 4.193 1.00 86.94 865 GLY A N 1
ATOM 7048 C CA . GLY A 1 865 ? -28.156 27.618 3.662 1.00 86.94 865 GLY A CA 1
ATOM 7049 C C . GLY A 1 865 ? -29.143 27.211 4.761 1.00 86.94 865 GLY A C 1
ATOM 7050 O O . GLY A 1 865 ? -30.330 27.515 4.671 1.00 86.94 865 GLY A O 1
ATOM 7051 N N . LYS A 1 866 ? -28.654 26.640 5.874 1.00 87.88 866 LYS A N 1
ATOM 7052 C CA . LYS A 1 866 ? -29.459 26.326 7.071 1.00 87.88 866 LYS A CA 1
ATOM 7053 C C . LYS A 1 866 ? -30.060 27.571 7.742 1.00 87.88 866 LYS A C 1
ATOM 7055 O O . LYS A 1 866 ? -31.222 27.530 8.141 1.00 87.88 866 LYS A O 1
ATOM 7060 N N . CYS A 1 867 ? -29.310 28.671 7.850 1.00 89.06 867 CYS A N 1
ATOM 7061 C CA . CYS A 1 867 ? -29.798 29.928 8.437 1.00 89.06 867 CYS A CA 1
ATOM 7062 C C . CYS A 1 867 ? -30.825 30.619 7.527 1.00 89.06 867 CYS A C 1
ATOM 7064 O O . CYS A 1 867 ? -31.809 31.174 8.014 1.00 89.06 867 CYS A O 1
ATOM 7066 N N . LEU A 1 868 ? -30.641 30.521 6.208 1.00 88.19 868 LEU A N 1
ATOM 7067 C CA . LEU A 1 868 ? -31.554 31.070 5.199 1.00 88.19 868 LEU A CA 1
ATOM 7068 C C . LEU A 1 868 ? -32.675 30.099 4.773 1.00 88.19 868 LEU A C 1
ATOM 7070 O O . LEU A 1 868 ? -33.532 30.459 3.968 1.00 88.19 868 LEU A O 1
ATOM 7074 N N . LYS A 1 869 ? -32.699 28.880 5.329 1.00 85.56 869 LYS A N 1
ATOM 7075 C CA . LYS A 1 869 ? -33.624 27.778 4.993 1.00 85.56 869 LYS A CA 1
ATOM 7076 C C . LYS A 1 869 ? -33.686 27.478 3.479 1.00 85.56 869 LYS A C 1
ATOM 7078 O O . LYS A 1 869 ? -34.734 27.103 2.950 1.00 85.56 869 LYS A O 1
ATOM 7083 N N . ILE A 1 870 ? -32.540 27.623 2.810 1.00 82.94 870 ILE A N 1
ATOM 7084 C CA . ILE A 1 870 ? -32.278 27.230 1.418 1.00 82.94 870 ILE A CA 1
ATOM 7085 C C . ILE A 1 870 ? -31.970 25.722 1.388 1.00 82.94 870 ILE A C 1
ATOM 7087 O O . ILE A 1 870 ? -31.378 25.182 2.323 1.00 82.94 870 ILE A O 1
ATOM 7091 N N . ALA A 1 871 ? -32.393 25.032 0.326 1.00 76.75 871 ALA A N 1
ATOM 7092 C CA . ALA A 1 871 ? -32.132 23.607 0.114 1.00 76.75 871 ALA A CA 1
ATOM 7093 C C . ALA A 1 871 ? -31.169 23.403 -1.068 1.00 76.75 871 ALA A C 1
ATOM 7095 O O . ALA A 1 871 ? -31.177 24.201 -2.001 1.00 76.75 871 ALA A O 1
ATOM 7096 N N . ARG A 1 872 ? -30.373 22.324 -1.034 1.00 68.19 872 ARG A N 1
ATOM 7097 C CA . ARG A 1 872 ? -29.246 22.084 -1.963 1.00 68.19 872 ARG A CA 1
ATOM 7098 C C . ARG A 1 872 ? -29.596 22.069 -3.459 1.00 68.19 872 ARG A C 1
ATOM 7100 O O . ARG A 1 872 ? -28.729 22.390 -4.247 1.00 68.19 872 ARG A O 1
ATOM 7107 N N . GLY A 1 873 ? -30.831 21.731 -3.839 1.00 65.94 873 GLY A N 1
ATOM 7108 C CA . GLY A 1 873 ? -31.308 21.756 -5.233 1.00 65.94 873 GLY A CA 1
ATOM 7109 C C . GLY A 1 873 ? -32.379 22.821 -5.478 1.00 65.94 873 GLY A C 1
ATOM 7110 O O . GLY A 1 873 ? -33.402 22.529 -6.092 1.00 65.94 873 GLY A O 1
ATOM 7111 N N . LYS A 1 874 ? -32.235 24.009 -4.874 1.00 65.19 874 LYS A N 1
ATOM 7112 C CA . LYS A 1 874 ? -33.257 25.075 -4.908 1.00 65.19 874 LYS A CA 1
ATOM 7113 C C . LYS A 1 874 ? -32.766 26.436 -5.406 1.00 65.19 874 LYS A C 1
ATOM 7115 O O . LYS A 1 874 ? -33.531 27.396 -5.368 1.00 65.19 874 LYS A O 1
ATOM 7120 N N . VAL A 1 875 ? -31.511 26.480 -5.824 1.00 63.50 875 VAL A N 1
ATOM 7121 C CA . VAL A 1 875 ? -30.860 27.533 -6.599 1.00 63.50 875 VAL A CA 1
ATOM 7122 C C . VAL A 1 875 ? -30.278 26.780 -7.793 1.00 63.50 875 VAL A C 1
ATOM 7124 O O . VAL A 1 875 ? -29.713 25.704 -7.584 1.00 63.50 875 VAL A O 1
ATOM 7127 N N . LYS A 1 876 ? -30.506 27.258 -9.016 1.00 65.88 876 LYS A N 1
ATOM 7128 C CA . LYS A 1 876 ? -29.819 26.726 -10.205 1.00 65.88 876 LYS A CA 1
ATOM 7129 C C . LYS A 1 876 ? -28.453 27.386 -10.329 1.00 65.88 876 LYS A C 1
ATOM 7131 O O . LYS A 1 876 ? -28.287 28.497 -9.835 1.00 65.88 876 LYS A O 1
ATOM 7136 N N . ASP A 1 877 ? -27.527 26.769 -11.046 1.00 61.34 877 ASP A N 1
ATOM 7137 C CA . ASP A 1 877 ? -26.181 27.328 -11.219 1.00 61.34 877 ASP A CA 1
ATOM 7138 C C . ASP A 1 877 ? -26.191 28.678 -11.979 1.00 61.34 877 ASP A C 1
ATOM 7140 O O . ASP A 1 877 ? -25.323 29.517 -11.755 1.00 61.34 877 ASP A O 1
ATOM 7144 N N . ASP A 1 878 ? -27.244 28.957 -12.763 1.00 59.50 878 ASP A N 1
ATOM 7145 C CA . ASP A 1 878 ? -27.495 30.261 -13.407 1.00 59.50 878 ASP A CA 1
ATOM 7146 C C . ASP A 1 878 ? -28.174 31.314 -12.488 1.00 59.50 878 ASP A C 1
ATOM 7148 O O . ASP A 1 878 ? -28.281 32.492 -12.845 1.00 59.50 878 ASP A O 1
ATOM 7152 N N . GLU A 1 879 ? -28.722 30.919 -11.330 1.00 70.88 879 GLU A N 1
ATOM 7153 C CA . GLU A 1 879 ? -29.600 31.761 -10.497 1.00 70.88 879 GLU A CA 1
ATOM 7154 C C . GLU A 1 879 ? -28.834 32.561 -9.428 1.00 70.88 879 GLU A C 1
ATOM 7156 O O . GLU A 1 879 ? -28.812 32.233 -8.239 1.00 70.88 879 GLU A O 1
ATOM 7161 N N . LYS A 1 880 ? -28.275 33.686 -9.882 1.00 79.69 880 LYS A N 1
ATOM 7162 C CA . LYS A 1 880 ? -27.640 34.769 -9.107 1.00 79.69 880 LYS A CA 1
ATOM 7163 C C . LYS A 1 880 ? -28.312 35.052 -7.746 1.00 79.69 880 LYS A C 1
ATOM 7165 O O . LYS A 1 880 ? -29.450 35.529 -7.691 1.00 79.69 880 LYS A O 1
ATOM 7170 N N . TYR A 1 881 ? -27.608 34.817 -6.629 1.00 88.31 881 TYR A N 1
ATOM 7171 C CA . TYR A 1 881 ? -28.155 35.006 -5.273 1.00 88.31 881 TYR A CA 1
ATOM 7172 C C . TYR A 1 881 ? -27.865 36.393 -4.673 1.00 88.31 881 TYR A C 1
ATOM 7174 O O . TYR A 1 881 ? -26.737 36.880 -4.673 1.00 88.31 881 TYR A O 1
ATOM 7182 N N . THR A 1 882 ? -28.890 37.006 -4.068 1.00 89.75 882 THR A N 1
ATOM 7183 C CA . THR A 1 882 ? -28.775 38.256 -3.296 1.00 89.75 882 THR A CA 1
ATOM 7184 C C . THR A 1 882 ? -29.232 38.055 -1.849 1.00 89.75 882 THR A C 1
ATOM 7186 O O . THR A 1 882 ? -30.314 37.523 -1.586 1.00 89.75 882 THR A O 1
ATOM 7189 N N . CYS A 1 883 ? -28.417 38.504 -0.889 1.00 91.44 883 CYS A N 1
ATOM 7190 C CA . CYS A 1 883 ? -28.691 38.356 0.538 1.00 91.44 883 CYS A CA 1
ATOM 7191 C C . CYS A 1 883 ? -29.773 39.325 1.057 1.00 91.44 883 CYS A C 1
ATOM 7193 O O . CYS A 1 883 ? -29.927 40.431 0.532 1.00 91.44 883 CYS A O 1
ATOM 7195 N N . PRO A 1 884 ? -30.448 38.980 2.173 1.00 90.19 884 PRO A N 1
ATOM 7196 C CA . PRO A 1 884 ? -31.425 39.846 2.844 1.00 90.19 884 PRO A CA 1
ATOM 7197 C C . PRO A 1 884 ? -30.861 41.131 3.477 1.00 90.19 884 PRO A C 1
ATOM 7199 O O . PRO A 1 884 ? -31.626 41.891 4.070 1.00 90.19 884 PRO A O 1
ATOM 7202 N N . ILE A 1 885 ? -29.545 41.359 3.402 1.00 92.81 885 ILE A N 1
ATOM 7203 C CA . ILE A 1 885 ? -28.898 42.595 3.870 1.00 92.81 885 ILE A CA 1
ATOM 7204 C C . ILE A 1 885 ? -28.751 43.603 2.718 1.00 92.81 885 ILE A C 1
ATOM 7206 O O . ILE A 1 885 ? -28.871 44.801 2.952 1.00 92.81 885 ILE A O 1
ATOM 7210 N N . CYS A 1 886 ? -28.550 43.129 1.481 1.00 90.12 886 CYS A N 1
ATOM 7211 C CA . CYS A 1 886 ? -28.504 43.975 0.283 1.00 90.12 886 CYS A CA 1
ATOM 7212 C C . CYS A 1 886 ? -29.896 44.171 -0.340 1.00 90.12 886 CYS A C 1
ATOM 7214 O O . CYS A 1 886 ? -30.231 45.283 -0.733 1.00 90.12 886 CYS A O 1
ATOM 7216 N N . ASP A 1 887 ? -30.737 43.129 -0.387 1.00 90.00 887 ASP A N 1
ATOM 7217 C CA . ASP A 1 887 ? -32.135 43.246 -0.818 1.00 90.00 887 ASP A CA 1
ATOM 7218 C C . ASP A 1 887 ? -33.099 42.977 0.344 1.00 90.00 887 ASP A C 1
ATOM 7220 O O . ASP A 1 887 ? -33.358 41.834 0.730 1.00 90.00 887 ASP A O 1
ATOM 7224 N N . TRP A 1 888 ? -33.697 44.052 0.862 1.00 87.25 888 TRP A N 1
ATOM 7225 C CA . TRP A 1 888 ? -34.649 44.008 1.973 1.00 87.25 888 TRP A CA 1
ATOM 7226 C C . TRP A 1 888 ? -35.908 43.171 1.690 1.00 87.25 888 TRP A C 1
ATOM 7228 O O . TRP A 1 888 ? -36.608 42.786 2.635 1.00 87.25 888 TRP A O 1
ATOM 7238 N N . ARG A 1 889 ? -36.219 42.894 0.414 1.00 87.94 889 ARG A N 1
ATOM 7239 C CA . ARG A 1 889 ? -37.372 42.086 -0.014 1.00 87.94 889 ARG A CA 1
ATOM 7240 C C . ARG A 1 889 ? -37.164 40.601 0.301 1.00 87.94 889 ARG A C 1
ATOM 7242 O O . ARG A 1 889 ? -38.143 39.880 0.531 1.00 87.94 889 ARG A O 1
ATOM 7249 N N . VAL A 1 890 ? -35.910 40.143 0.365 1.00 87.88 890 VAL A N 1
ATOM 7250 C CA . VAL A 1 890 ? -35.542 38.774 0.754 1.00 87.88 890 VAL A CA 1
ATOM 7251 C C . VAL A 1 890 ? -35.763 38.610 2.263 1.00 87.88 890 VAL A C 1
ATOM 7253 O O . VAL A 1 890 ? -35.210 39.332 3.089 1.00 87.88 890 VAL A O 1
ATOM 7256 N N . ARG A 1 891 ? -36.621 37.663 2.660 1.00 83.81 891 ARG A N 1
ATOM 7257 C CA . ARG A 1 891 ? -37.078 37.541 4.057 1.00 83.81 891 ARG A CA 1
ATOM 7258 C C . ARG A 1 891 ? -36.198 36.602 4.881 1.00 83.81 891 ARG A C 1
ATOM 7260 O O . ARG A 1 891 ? -36.209 35.395 4.657 1.00 83.81 891 ARG A O 1
ATOM 7267 N N . ILE A 1 892 ? -35.546 37.141 5.912 1.00 88.19 892 ILE A N 1
ATOM 7268 C CA . ILE A 1 892 ? -34.783 36.367 6.909 1.00 88.19 892 ILE A CA 1
ATOM 7269 C C . ILE A 1 892 ? -35.708 35.370 7.638 1.00 88.19 892 ILE A C 1
ATOM 7271 O O . ILE A 1 892 ? -36.710 35.798 8.223 1.00 88.19 892 ILE A O 1
ATOM 7275 N N . PRO A 1 893 ? -35.425 34.051 7.650 1.00 85.69 893 PRO A N 1
ATOM 7276 C CA . PRO A 1 893 ? -36.336 33.076 8.250 1.00 85.69 893 PRO A CA 1
ATOM 7277 C C . PRO A 1 893 ? -36.314 33.028 9.791 1.00 85.69 893 PRO A C 1
ATOM 7279 O O . PRO A 1 893 ? -35.601 32.224 10.387 1.00 85.69 893 PRO A O 1
ATOM 7282 N N . ARG A 1 894 ? -37.167 33.821 10.451 1.00 84.75 894 ARG A N 1
ATOM 7283 C CA . ARG A 1 894 ? -37.315 33.844 11.920 1.00 84.75 894 ARG A CA 1
ATOM 7284 C C . ARG A 1 894 ? -38.437 32.921 12.394 1.00 84.75 894 ARG A C 1
ATOM 7286 O O . ARG A 1 894 ? -39.555 32.995 11.884 1.00 84.75 894 ARG A O 1
ATOM 7293 N N . ASP A 1 895 ? -38.167 32.073 13.389 1.00 78.12 895 ASP A N 1
ATOM 7294 C CA . ASP A 1 895 ? -39.185 31.186 13.977 1.00 78.12 895 ASP A CA 1
ATOM 7295 C C . ASP A 1 895 ? -39.985 31.845 15.116 1.00 78.12 895 ASP A C 1
ATOM 7297 O O . ASP A 1 895 ? -41.143 31.480 15.334 1.00 78.12 895 ASP A O 1
ATOM 7301 N N . ALA A 1 896 ? -39.421 32.852 15.790 1.00 82.19 896 ALA A N 1
ATOM 7302 C CA . ALA A 1 896 ? -40.065 33.650 16.840 1.00 82.19 896 ALA A CA 1
ATOM 7303 C C . ALA A 1 896 ? -40.215 35.132 16.433 1.00 82.19 896 ALA A C 1
ATOM 7305 O O . ALA A 1 896 ? -39.793 35.539 15.350 1.00 82.19 896 ALA A O 1
ATOM 7306 N N . ALA A 1 897 ? -40.853 35.928 17.293 1.00 84.31 897 ALA A N 1
ATOM 7307 C CA . ALA A 1 897 ? -40.769 37.386 17.243 1.00 84.31 897 ALA A CA 1
ATOM 7308 C C . ALA A 1 897 ? -39.547 37.840 18.057 1.00 84.31 897 ALA A C 1
ATOM 7310 O O . ALA A 1 897 ? -39.246 37.226 19.080 1.00 84.31 897 ALA A O 1
ATOM 7311 N N . ARG A 1 898 ? -38.871 38.906 17.612 1.00 90.56 898 ARG A N 1
ATOM 7312 C CA . ARG A 1 898 ? -37.783 39.538 18.377 1.00 90.56 898 ARG A CA 1
ATOM 7313 C C . ARG A 1 898 ? -38.367 40.661 19.243 1.00 90.56 898 ARG A C 1
ATOM 7315 O O . ARG A 1 898 ? -38.995 41.545 18.651 1.00 90.56 898 ARG A O 1
ATOM 7322 N N . PRO A 1 899 ? -38.191 40.658 20.575 1.00 92.69 899 PRO A N 1
ATOM 7323 C CA . PRO A 1 899 ? -38.572 41.794 21.407 1.00 92.69 899 PRO A CA 1
ATOM 7324 C C . PRO A 1 899 ? -37.641 42.980 21.149 1.00 92.69 899 PRO A C 1
ATOM 7326 O O . PRO A 1 899 ? -36.512 42.799 20.682 1.00 92.69 899 PRO A O 1
ATOM 7329 N N . LYS A 1 900 ? -38.098 44.191 21.461 1.00 93.06 900 LYS A N 1
ATOM 7330 C CA . LYS A 1 900 ? -37.229 45.370 21.476 1.00 93.06 900 LYS A CA 1
ATOM 7331 C C . LYS A 1 900 ? -36.367 45.387 22.733 1.00 93.06 900 LYS A C 1
ATOM 7333 O O . LYS A 1 900 ? -36.764 44.825 23.751 1.00 93.06 900 LYS A O 1
ATOM 7338 N N . LEU A 1 901 ? -35.236 46.087 22.688 1.00 92.44 901 LEU A N 1
ATOM 7339 C CA . LEU A 1 901 ? -34.430 46.319 23.889 1.00 92.44 901 LEU A CA 1
ATOM 7340 C C . LEU A 1 901 ? -35.215 47.141 24.931 1.00 92.44 901 LEU A C 1
ATOM 7342 O O . LEU A 1 901 ? -35.197 46.813 26.114 1.00 92.44 901 LEU A O 1
ATOM 7346 N N . GLU A 1 902 ? -36.013 48.110 24.477 1.00 93.44 902 GLU A N 1
ATOM 7347 C CA . GLU A 1 902 ? -36.860 48.945 25.338 1.00 93.44 902 GLU A CA 1
ATOM 7348 C C . GLU A 1 902 ? -38.004 48.139 25.991 1.00 93.44 902 GLU A C 1
ATOM 7350 O O . GLU A 1 902 ? -38.340 48.364 27.153 1.00 93.44 902 GLU A O 1
ATOM 7355 N N . ASP A 1 903 ? -38.575 47.156 25.277 1.00 93.12 903 ASP A N 1
ATOM 7356 C CA . ASP A 1 903 ? -39.616 46.261 25.815 1.00 93.12 903 ASP A CA 1
ATOM 7357 C C . ASP A 1 903 ? -39.064 45.313 26.899 1.00 93.12 903 ASP A C 1
ATOM 7359 O O . ASP A 1 903 ? -39.813 44.876 27.775 1.00 93.12 903 ASP A O 1
ATOM 7363 N N . LEU A 1 904 ? -37.772 44.960 26.819 1.00 93.31 904 LEU A N 1
ATOM 7364 C CA . LEU A 1 904 ? -37.086 44.120 27.805 1.00 93.31 904 LEU A CA 1
ATOM 7365 C C . LEU A 1 904 ? -36.705 44.919 29.056 1.00 93.31 904 LEU A C 1
ATOM 7367 O O . LEU A 1 904 ? -36.938 44.439 30.163 1.00 93.31 904 LEU A O 1
ATOM 7371 N N . GLN A 1 905 ? -36.203 46.146 28.891 1.00 93.06 905 GLN A N 1
ATOM 7372 C CA . GLN A 1 905 ? -35.918 47.072 29.996 1.00 93.06 905 GLN A CA 1
ATOM 7373 C C . GLN A 1 905 ? -37.198 47.353 30.809 1.00 93.06 905 GLN A C 1
ATOM 7375 O O . GLN A 1 905 ? -37.258 47.036 31.995 1.00 93.06 905 GLN A O 1
ATOM 7380 N N . ALA A 1 906 ? -38.297 47.730 30.142 1.00 93.19 906 ALA A N 1
ATOM 7381 C CA . ALA A 1 906 ? -39.618 47.919 30.765 1.00 93.19 906 ALA A CA 1
ATOM 7382 C C . ALA A 1 906 ? -40.318 46.614 31.239 1.00 93.19 906 ALA A C 1
ATOM 7384 O O . ALA A 1 906 ? -41.503 46.610 31.601 1.00 93.19 906 ALA A O 1
ATOM 7385 N N . TRP A 1 907 ? -39.627 45.472 31.194 1.00 94.25 907 TRP A N 1
ATOM 7386 C CA . TRP A 1 907 ? -40.036 44.202 31.804 1.00 94.25 907 TRP A CA 1
ATOM 7387 C C . TRP A 1 907 ? -39.105 43.803 32.965 1.00 94.25 907 TRP A C 1
ATOM 7389 O O . TRP A 1 907 ? -39.578 43.220 33.942 1.00 94.25 907 TRP A O 1
ATOM 7399 N N . GLN A 1 908 ? -37.830 44.203 32.910 1.00 92.44 908 GLN A N 1
ATOM 7400 C CA . GLN A 1 908 ? -36.871 44.149 34.016 1.00 92.44 908 GLN A CA 1
ATOM 7401 C C . GLN A 1 908 ? -37.287 45.087 35.166 1.00 92.44 908 GLN A C 1
ATOM 7403 O O . GLN A 1 908 ? -37.307 44.657 36.316 1.00 92.44 908 GLN A O 1
ATOM 7408 N N . ASP A 1 909 ? -37.737 46.312 34.863 1.00 91.31 909 ASP A N 1
ATOM 7409 C CA . ASP A 1 909 ? -38.205 47.296 35.861 1.00 91.31 909 ASP A CA 1
ATOM 7410 C C . ASP A 1 909 ? -39.332 46.765 36.774 1.00 91.31 909 ASP A C 1
ATOM 7412 O O . ASP A 1 909 ? -39.461 47.158 37.936 1.00 91.31 909 ASP A O 1
ATOM 7416 N N . GLU A 1 910 ? -40.162 45.844 36.273 1.00 91.12 910 GLU A N 1
ATOM 7417 C CA . GLU A 1 910 ? -41.265 45.258 37.045 1.00 91.12 910 GLU A CA 1
ATOM 7418 C C . GLU A 1 910 ? -40.787 44.294 38.146 1.00 91.12 910 GLU A C 1
ATOM 7420 O O . GLU A 1 910 ? -41.543 44.061 39.096 1.00 91.12 910 GLU A O 1
ATOM 7425 N N . ILE A 1 911 ? -39.555 43.766 38.064 1.00 90.25 911 ILE A N 1
ATOM 7426 C CA . ILE A 1 911 ? -39.012 42.753 38.990 1.00 90.25 911 ILE A CA 1
ATOM 7427 C C . ILE A 1 911 ? -39.039 43.247 40.440 1.00 90.25 911 ILE A C 1
ATOM 7429 O O . ILE A 1 911 ? -39.489 42.522 41.328 1.00 90.25 911 ILE A O 1
ATOM 7433 N N . ALA A 1 912 ? -38.674 44.511 40.681 1.00 86.19 912 ALA A N 1
ATOM 7434 C CA . ALA A 1 912 ? -38.682 45.117 42.016 1.00 86.19 912 ALA A CA 1
ATOM 7435 C C . ALA A 1 912 ? -40.065 45.071 42.704 1.00 86.19 912 ALA A C 1
ATOM 7437 O O . ALA A 1 912 ? -40.157 45.100 43.936 1.00 86.19 912 ALA A O 1
ATOM 7438 N N . THR A 1 913 ? -41.149 44.961 41.926 1.00 87.06 913 THR A N 1
ATOM 7439 C CA . THR A 1 913 ? -42.525 44.882 42.437 1.00 87.06 913 THR A CA 1
ATOM 7440 C C . THR A 1 913 ? -42.998 43.454 42.736 1.00 87.06 913 THR A C 1
ATOM 7442 O O . THR A 1 913 ? -44.043 43.293 43.370 1.00 87.06 913 THR A O 1
ATOM 7445 N N . LEU A 1 914 ? -42.276 42.418 42.292 1.00 90.06 914 LEU A N 1
ATOM 7446 C CA . LEU A 1 914 ? -42.713 41.022 42.393 1.00 90.06 914 LEU A CA 1
ATOM 7447 C C . LEU A 1 914 ? -42.642 40.488 43.838 1.00 90.06 914 LEU A C 1
ATOM 7449 O O . LEU A 1 914 ? -41.728 40.849 44.582 1.00 90.06 914 LEU A O 1
ATOM 7453 N N . PRO A 1 915 ? -43.562 39.587 44.237 1.00 88.94 915 PRO A N 1
ATOM 7454 C CA . PRO A 1 915 ? -43.545 38.965 45.567 1.00 88.94 915 PRO A CA 1
ATOM 7455 C C . PRO A 1 915 ? -42.396 37.960 45.761 1.00 88.94 915 PRO A C 1
ATOM 7457 O O . PRO A 1 915 ? -42.066 37.621 46.894 1.00 88.94 915 PRO A O 1
ATOM 7460 N N . PHE A 1 916 ? -41.781 37.490 44.669 1.00 92.44 916 PHE A N 1
ATOM 7461 C CA . PHE A 1 916 ? -40.704 36.493 44.656 1.00 92.44 916 PHE A CA 1
ATOM 7462 C C . PHE A 1 916 ? -39.650 36.858 43.607 1.00 92.44 916 PHE A C 1
ATOM 7464 O O . PHE A 1 916 ? -40.006 37.410 42.562 1.00 92.44 916 PHE A O 1
ATOM 7471 N N . GLN A 1 917 ? -38.392 36.492 43.857 1.00 90.94 917 GLN A N 1
ATOM 7472 C CA . GLN A 1 917 ? -37.280 36.648 42.912 1.00 90.94 917 GLN A CA 1
ATOM 7473 C C . GLN A 1 917 ? -37.459 35.692 41.712 1.00 90.94 917 GLN A C 1
ATOM 7475 O O . GLN A 1 917 ? -37.677 34.494 41.943 1.00 90.94 917 GLN A O 1
ATOM 7480 N N . PRO A 1 918 ? -37.392 36.174 40.454 1.00 91.06 918 PRO A N 1
ATOM 7481 C CA . PRO A 1 918 ? -37.508 35.330 39.266 1.00 91.06 918 PRO A CA 1
ATOM 7482 C C . PRO A 1 918 ? -36.183 34.642 38.918 1.00 91.06 918 PRO A C 1
ATOM 7484 O O . PRO A 1 918 ? -35.120 35.257 38.927 1.00 91.06 918 PRO A O 1
ATOM 7487 N N . ASP A 1 919 ? -36.247 33.372 38.514 1.00 88.62 919 ASP A N 1
ATOM 7488 C CA . ASP A 1 919 ? -35.059 32.607 38.102 1.00 88.62 919 ASP A CA 1
ATOM 7489 C C . ASP A 1 919 ? -34.453 33.110 36.770 1.00 88.62 919 ASP A C 1
ATOM 7491 O O . ASP A 1 919 ? -33.348 32.710 36.394 1.00 88.62 919 ASP A O 1
ATOM 7495 N N . GLU A 1 920 ? -35.172 33.964 36.039 1.00 91.31 920 GLU A N 1
ATOM 7496 C CA . GLU A 1 920 ? -34.760 34.605 34.788 1.00 91.31 920 GLU A CA 1
ATOM 7497 C C . GLU A 1 920 ? -33.906 35.884 34.944 1.00 91.31 920 GLU A C 1
ATOM 7499 O O . GLU A 1 920 ? -33.337 36.329 33.945 1.00 91.31 920 GLU A O 1
ATOM 7504 N N . GLU A 1 921 ? -33.805 36.481 36.140 1.00 90.56 921 GLU A N 1
ATOM 7505 C CA . GLU A 1 921 ? -33.237 37.830 36.355 1.00 90.56 921 GLU A CA 1
ATOM 7506 C C . GLU A 1 921 ? -31.807 37.992 35.809 1.00 90.56 921 GLU A C 1
ATOM 7508 O O . GLU A 1 921 ? -31.571 38.824 34.931 1.00 90.56 921 GLU A O 1
ATOM 7513 N N . ASP A 1 922 ? -30.877 37.127 36.235 1.00 90.81 922 ASP A N 1
ATOM 7514 C CA . ASP A 1 922 ? -29.469 37.122 35.796 1.00 90.81 922 ASP A CA 1
ATOM 7515 C C . ASP A 1 922 ? -29.301 37.057 34.271 1.00 90.81 922 ASP A C 1
ATOM 7517 O O . ASP A 1 922 ? -28.293 37.507 33.722 1.00 90.81 922 ASP A O 1
ATOM 7521 N N . ILE A 1 923 ? -30.247 36.410 33.588 1.00 93.25 923 ILE A N 1
ATOM 7522 C CA . ILE A 1 923 ? -30.201 36.172 32.145 1.00 93.25 923 ILE A CA 1
ATOM 7523 C C . ILE A 1 923 ? -30.832 37.357 31.413 1.00 93.25 923 ILE A C 1
ATOM 7525 O O . ILE A 1 923 ? -30.300 37.772 30.388 1.00 93.25 923 ILE A O 1
ATOM 7529 N N . LEU A 1 924 ? -31.910 37.943 31.949 1.00 94.06 924 LEU A N 1
ATOM 7530 C CA . LEU A 1 924 ? -32.501 39.169 31.409 1.00 94.06 924 LEU A CA 1
ATOM 7531 C C . LEU A 1 924 ? -31.493 40.322 31.427 1.00 94.06 924 LEU A C 1
ATOM 7533 O O . LEU A 1 924 ? -31.328 40.977 30.399 1.00 94.06 924 LEU A O 1
ATOM 7537 N N . SER A 1 925 ? -30.775 40.508 32.539 1.00 94.19 925 SER A N 1
ATOM 7538 C CA . SER A 1 925 ? -29.717 41.518 32.653 1.00 94.19 925 SER A CA 1
ATOM 7539 C C . SER A 1 925 ? -28.645 41.315 31.579 1.00 94.19 925 SER A C 1
ATOM 7541 O O . SER A 1 925 ? -28.487 42.174 30.722 1.00 94.19 925 SER A O 1
ATOM 7543 N N . LYS A 1 926 ? -28.035 40.122 31.484 1.00 94.94 926 LYS A N 1
ATOM 7544 C CA . LYS A 1 926 ? -27.008 39.813 30.461 1.00 94.94 926 LYS A CA 1
ATOM 7545 C C . LYS A 1 926 ? -27.488 40.019 29.018 1.00 94.94 926 LYS A C 1
ATOM 7547 O O . LYS A 1 926 ? -26.708 40.437 28.167 1.00 94.94 926 LYS A O 1
ATOM 7552 N N . ILE A 1 927 ? -28.758 39.720 28.734 1.00 94.56 927 ILE A N 1
ATOM 7553 C CA . ILE A 1 927 ? -29.400 39.931 27.424 1.00 94.56 927 ILE A CA 1
ATOM 7554 C C . ILE A 1 927 ? -29.543 41.427 27.104 1.00 94.56 927 ILE A C 1
ATOM 7556 O O . ILE A 1 927 ? -29.357 41.819 25.952 1.00 94.56 927 ILE A O 1
ATOM 7560 N N . ILE A 1 928 ? -29.871 42.250 28.103 1.00 94.94 928 ILE A N 1
ATOM 7561 C CA . ILE A 1 928 ? -29.987 43.707 27.980 1.00 94.94 928 ILE A CA 1
ATOM 7562 C C . ILE A 1 928 ? -28.597 44.344 27.878 1.00 94.94 928 ILE A C 1
ATOM 7564 O O . ILE A 1 928 ? -28.362 45.114 26.949 1.00 94.94 928 ILE A O 1
ATOM 7568 N N . ASP A 1 929 ? -27.667 43.975 28.760 1.00 94.56 929 ASP A N 1
ATOM 7569 C CA . ASP A 1 929 ? -26.303 44.507 28.834 1.00 94.56 929 ASP A CA 1
ATOM 7570 C C . ASP A 1 929 ? -25.548 44.298 27.514 1.00 94.56 929 ASP A C 1
ATOM 7572 O O . ASP A 1 929 ? -25.069 45.259 26.917 1.00 94.56 929 ASP A O 1
ATOM 7576 N N . ASN A 1 930 ? -25.528 43.065 26.990 1.00 94.75 930 ASN A N 1
ATOM 7577 C CA . ASN A 1 930 ? -24.861 42.728 25.726 1.00 94.75 930 ASN A CA 1
ATOM 7578 C C . ASN A 1 930 ? -25.447 43.491 24.519 1.00 94.75 930 ASN A C 1
ATOM 7580 O O . ASN A 1 930 ? -24.718 43.891 23.611 1.00 94.75 930 ASN A O 1
ATOM 7584 N N . ALA A 1 931 ? -26.760 43.740 24.512 1.00 94.06 931 ALA A N 1
ATOM 7585 C CA . ALA A 1 931 ? -27.407 44.527 23.464 1.00 94.06 931 ALA A CA 1
ATOM 7586 C C . ALA A 1 931 ? -27.169 46.040 23.623 1.00 94.06 931 ALA A C 1
ATOM 7588 O O . ALA A 1 931 ? -27.063 46.754 22.624 1.00 94.06 931 ALA A O 1
ATOM 7589 N N . GLN A 1 932 ? -27.072 46.531 24.861 1.00 94.88 932 GLN A N 1
ATOM 7590 C CA . GLN A 1 932 ? -26.836 47.936 25.192 1.00 94.88 932 GLN A CA 1
ATOM 7591 C C . GLN A 1 932 ? -25.366 48.339 24.980 1.00 94.88 932 GLN A C 1
ATOM 7593 O O . GLN A 1 932 ? -25.104 49.442 24.496 1.00 94.88 932 GLN A O 1
ATOM 7598 N N . GLU A 1 933 ? -24.414 47.446 25.262 1.00 94.38 933 GLU A N 1
ATOM 7599 C CA . GLU A 1 933 ? -22.993 47.580 24.917 1.00 94.38 933 GLU A CA 1
ATOM 7600 C C . GLU A 1 933 ? -22.821 47.699 23.396 1.00 94.38 933 GLU A C 1
ATOM 7602 O O . GLU A 1 933 ? -22.285 48.695 22.906 1.00 94.38 933 GLU A O 1
ATOM 7607 N N . PHE A 1 934 ? -23.380 46.754 22.633 1.00 94.94 934 PHE A N 1
ATOM 7608 C CA . PHE A 1 934 ? -23.328 46.781 21.170 1.00 94.94 934 PHE A CA 1
ATOM 7609 C C . PHE A 1 934 ? -24.016 48.019 20.574 1.00 94.94 934 PHE A C 1
ATOM 7611 O O . PHE A 1 934 ? -23.453 48.675 19.699 1.00 94.94 934 PHE A O 1
ATOM 7618 N N . ARG A 1 935 ? -25.193 48.407 21.086 1.00 94.69 935 ARG A N 1
ATOM 7619 C CA . ARG A 1 935 ? -25.858 49.678 20.739 1.00 94.69 935 ARG A CA 1
ATOM 7620 C C . ARG A 1 935 ? -24.937 50.881 20.965 1.00 94.69 935 ARG A C 1
ATOM 7622 O O . ARG A 1 935 ? -24.892 51.771 20.121 1.00 94.69 935 ARG A O 1
ATOM 7629 N N . SER A 1 936 ? -24.196 50.902 22.072 1.00 93.88 936 SER A N 1
ATOM 7630 C CA . SER A 1 936 ? -23.285 52.002 22.415 1.00 93.88 936 SER A CA 1
ATOM 7631 C C . SER A 1 936 ? -22.062 52.049 21.490 1.00 93.88 936 SER A C 1
ATOM 7633 O O . SER A 1 936 ? -21.675 53.131 21.054 1.00 93.88 936 SER A O 1
ATOM 7635 N N . HIS A 1 937 ? -21.504 50.889 21.121 1.00 92.38 937 HIS A N 1
ATOM 7636 C CA . HIS A 1 937 ? -20.428 50.764 20.125 1.00 92.38 937 HIS A CA 1
ATOM 7637 C C . HIS A 1 937 ? -20.868 51.182 18.713 1.00 92.38 937 HIS A C 1
ATOM 7639 O O . HIS A 1 937 ? -20.094 51.782 17.971 1.00 92.38 937 HIS A O 1
ATOM 7645 N N . VAL A 1 938 ? -22.112 50.879 18.333 1.00 92.06 938 VAL A N 1
ATOM 7646 C CA . VAL A 1 938 ? -22.639 51.136 16.982 1.00 92.06 938 VAL A CA 1
ATOM 7647 C C . VAL A 1 938 ? -23.218 52.551 16.818 1.00 92.06 938 VAL A C 1
ATOM 7649 O O . VAL A 1 938 ? -23.283 53.056 15.697 1.00 92.06 938 VAL A O 1
ATOM 7652 N N . ALA A 1 939 ? -23.559 53.242 17.911 1.00 90.44 939 ALA A N 1
ATOM 7653 C CA . ALA A 1 939 ? -24.126 54.594 17.895 1.00 90.44 939 ALA A CA 1
ATOM 7654 C C . ALA A 1 939 ? -23.368 55.646 17.043 1.00 90.44 939 ALA A C 1
ATOM 7656 O O . ALA A 1 939 ? -24.052 56.433 16.385 1.00 90.44 939 ALA A O 1
ATOM 7657 N N . PRO A 1 940 ? -22.016 55.683 16.970 1.00 88.25 940 PRO A N 1
ATOM 7658 C CA . PRO A 1 940 ? -21.297 56.629 16.106 1.00 88.25 940 PRO A CA 1
ATOM 7659 C C . PRO A 1 940 ? -21.622 56.470 14.614 1.00 88.25 940 PRO A C 1
ATOM 7661 O O . PRO A 1 940 ? -21.695 57.464 13.895 1.00 88.25 940 PRO A O 1
ATOM 7664 N N . PHE A 1 941 ? -21.879 55.236 14.167 1.00 86.69 941 PHE A N 1
ATOM 7665 C CA . PHE A 1 941 ? -22.240 54.908 12.784 1.00 86.69 941 PHE A CA 1
ATOM 7666 C C . PHE A 1 941 ? -23.725 55.179 12.480 1.00 86.69 941 PHE A C 1
ATOM 7668 O O . PHE A 1 941 ? -24.136 55.130 11.325 1.00 86.69 941 PHE A O 1
ATOM 7675 N N . CYS A 1 942 ? -24.540 55.502 13.492 1.00 86.38 942 CYS A N 1
ATOM 7676 C CA . CYS A 1 942 ? -25.952 55.875 13.350 1.00 86.38 942 CYS A CA 1
ATOM 7677 C C . CYS A 1 942 ? -26.151 57.395 13.145 1.00 86.38 942 CYS A C 1
ATOM 7679 O O . CYS A 1 942 ? -27.150 57.961 13.597 1.00 86.38 942 CYS A O 1
ATOM 7681 N N . ASN A 1 943 ? -25.189 58.080 12.512 1.00 82.38 943 ASN A N 1
ATOM 7682 C CA . ASN A 1 943 ? -25.168 59.537 12.364 1.00 82.38 943 ASN A CA 1
ATOM 7683 C C . ASN A 1 943 ? -25.477 59.980 10.912 1.00 82.38 943 ASN A C 1
ATOM 7685 O O . ASN A 1 943 ? -24.618 59.822 10.040 1.00 82.38 943 ASN A O 1
ATOM 7689 N N . PRO A 1 944 ? -26.635 60.624 10.637 1.00 76.62 944 PRO A N 1
ATOM 7690 C CA . PRO A 1 944 ? -27.006 61.092 9.294 1.00 76.62 944 PRO A CA 1
ATOM 7691 C C . PRO A 1 944 ? -26.023 62.078 8.639 1.00 76.62 944 PRO A C 1
ATOM 7693 O O . PRO A 1 944 ? -26.101 62.295 7.432 1.00 76.62 944 PRO A O 1
ATOM 7696 N N . VAL A 1 945 ? -25.152 62.723 9.426 1.00 75.19 945 VAL A N 1
ATOM 7697 C CA . VAL A 1 945 ? -24.188 63.734 8.954 1.00 75.19 945 VAL A CA 1
ATOM 7698 C C . VAL A 1 945 ? -22.845 63.110 8.554 1.00 75.19 945 VAL A C 1
ATOM 7700 O O . VAL A 1 945 ? -22.111 63.710 7.775 1.00 75.19 945 VAL A O 1
ATOM 7703 N N . MET A 1 946 ? -22.521 61.920 9.074 1.00 66.88 946 MET A N 1
ATOM 7704 C CA . MET A 1 946 ? -21.271 61.208 8.768 1.00 66.88 946 MET A CA 1
ATOM 7705 C C . MET A 1 946 ? -21.456 60.092 7.737 1.00 66.88 946 MET A C 1
ATOM 7707 O O . MET A 1 946 ? -20.510 59.788 7.024 1.00 66.88 946 MET A O 1
ATOM 7711 N N . ALA A 1 947 ? -22.674 59.559 7.591 1.00 76.44 947 ALA A N 1
ATOM 7712 C CA . ALA A 1 947 ? -22.990 58.514 6.624 1.00 76.44 947 ALA A CA 1
ATOM 7713 C C . ALA A 1 947 ? -22.673 58.925 5.169 1.00 76.44 947 ALA A C 1
ATOM 7715 O O . ALA A 1 947 ? -23.425 59.676 4.542 1.00 76.44 947 ALA A O 1
ATOM 7716 N N . THR A 1 948 ? -21.570 58.395 4.633 1.00 80.06 948 THR A N 1
ATOM 7717 C CA . THR A 1 948 ? -21.127 58.527 3.234 1.00 80.06 948 THR A CA 1
ATOM 7718 C C . THR A 1 948 ? -21.250 57.202 2.472 1.00 80.06 948 THR A C 1
ATOM 7720 O O . THR A 1 948 ? -21.521 56.147 3.050 1.00 80.06 948 THR A O 1
ATOM 7723 N N . ALA A 1 949 ? -20.999 57.240 1.159 1.00 77.25 949 ALA A N 1
ATOM 7724 C CA . ALA A 1 949 ? -20.891 56.036 0.335 1.00 77.25 949 ALA A CA 1
ATOM 7725 C C . ALA A 1 949 ? -19.813 55.058 0.852 1.00 77.25 949 ALA A C 1
ATOM 7727 O O . ALA A 1 949 ? -20.054 53.854 0.883 1.00 77.25 949 ALA A O 1
ATOM 7728 N N . ASP A 1 950 ? -18.670 55.565 1.326 1.00 79.25 950 ASP A N 1
ATOM 7729 C CA . ASP A 1 950 ? -17.549 54.739 1.801 1.00 79.25 950 ASP A CA 1
ATOM 7730 C C . ASP A 1 950 ? -17.887 53.989 3.105 1.00 79.25 950 ASP A C 1
ATOM 7732 O O . ASP A 1 950 ? -17.452 52.858 3.320 1.00 79.25 950 ASP A O 1
ATOM 7736 N N . GLU A 1 951 ? -18.732 54.567 3.969 1.00 82.94 951 GLU A N 1
ATOM 7737 C CA . GLU A 1 951 ? -19.194 53.892 5.190 1.00 82.94 951 GLU A CA 1
ATOM 7738 C C . GLU A 1 951 ? -20.142 52.711 4.919 1.00 82.94 951 GLU A C 1
ATOM 7740 O O . GLU A 1 951 ? -20.378 51.892 5.814 1.00 82.94 951 GLU A O 1
ATOM 7745 N N . CYS A 1 952 ? -20.692 52.583 3.707 1.00 84.12 952 CYS A N 1
ATOM 7746 C CA . CYS A 1 952 ? -21.751 51.617 3.413 1.00 84.12 952 CYS A CA 1
ATOM 7747 C C . CYS A 1 952 ? -21.339 50.163 3.659 1.00 84.12 952 CYS A C 1
ATOM 7749 O O . CYS A 1 952 ? -22.177 49.354 4.050 1.00 84.12 952 CYS A O 1
ATOM 7751 N N . GLU A 1 953 ? -20.067 49.801 3.506 1.00 85.81 953 GLU A N 1
ATOM 7752 C CA . GLU A 1 953 ? -19.607 48.443 3.828 1.00 85.81 953 GLU A CA 1
ATOM 7753 C C . GLU A 1 953 ? -19.652 48.164 5.337 1.00 85.81 953 GLU A C 1
ATOM 7755 O O . GLU A 1 953 ? -20.119 47.108 5.771 1.00 85.81 953 GLU A O 1
ATOM 7760 N N . THR A 1 954 ? -19.278 49.156 6.148 1.00 88.75 954 THR A N 1
ATOM 7761 C CA . THR A 1 954 ? -19.333 49.094 7.617 1.00 88.75 954 THR A CA 1
ATOM 7762 C C . THR A 1 954 ? -20.780 49.111 8.123 1.00 88.75 954 THR A C 1
ATOM 7764 O O . THR A 1 954 ? -21.145 48.340 9.012 1.00 88.75 954 THR A O 1
ATOM 7767 N N . GLN A 1 955 ? -21.654 49.907 7.503 1.00 89.69 955 GLN A N 1
ATOM 7768 C CA . GLN A 1 955 ? -23.092 49.908 7.789 1.00 89.69 955 GLN A CA 1
ATOM 7769 C C . GLN A 1 955 ? -23.752 48.567 7.399 1.00 89.69 955 GLN A C 1
ATOM 7771 O O . GLN A 1 955 ? -24.558 48.023 8.157 1.00 89.69 955 GLN A O 1
ATOM 7776 N N . ARG A 1 956 ? -23.357 47.968 6.264 1.00 90.50 956 ARG A N 1
ATOM 7777 C CA . ARG A 1 956 ? -23.790 46.630 5.807 1.00 90.50 956 ARG A CA 1
ATOM 7778 C C . ARG A 1 956 ? -23.311 45.525 6.754 1.00 90.50 956 ARG A C 1
ATOM 7780 O O . ARG A 1 956 ? -24.060 44.582 7.022 1.00 90.50 956 ARG A O 1
ATOM 7787 N N . PHE A 1 957 ? -22.100 45.649 7.294 1.00 92.19 957 PHE A N 1
ATOM 7788 C CA . PHE A 1 957 ? -21.551 44.767 8.325 1.00 92.19 957 PHE A CA 1
ATOM 7789 C C . PHE A 1 957 ? -22.370 44.833 9.628 1.00 92.19 957 PHE A C 1
ATOM 7791 O O . PHE A 1 957 ? -22.880 43.803 10.079 1.00 92.19 957 PHE A O 1
ATOM 7798 N N . TYR A 1 958 ? -22.592 46.023 10.199 1.00 93.56 958 TYR A N 1
ATOM 7799 C CA . TYR A 1 958 ? -23.368 46.149 11.440 1.00 93.56 958 TYR A CA 1
ATOM 7800 C C . TYR A 1 958 ? -24.848 45.778 11.258 1.00 93.56 958 TYR A C 1
ATOM 7802 O O . TYR A 1 958 ? -25.410 45.112 12.130 1.00 93.56 958 TYR A O 1
ATOM 7810 N N . LEU A 1 959 ? -25.475 46.084 10.114 1.00 93.38 959 LEU A N 1
ATOM 7811 C CA . LEU A 1 959 ? -26.834 45.610 9.826 1.00 93.38 959 LEU A CA 1
ATOM 7812 C C . LEU A 1 959 ? -26.907 44.075 9.781 1.00 93.38 959 LEU A C 1
ATOM 7814 O O . LEU A 1 959 ? -27.861 43.499 10.301 1.00 93.38 959 LEU A O 1
ATOM 7818 N N . ARG A 1 960 ? -25.895 43.393 9.224 1.00 93.56 960 ARG A N 1
ATOM 7819 C CA . ARG A 1 960 ? -25.834 41.921 9.222 1.00 93.56 960 ARG A CA 1
ATOM 7820 C C . ARG A 1 960 ? -25.821 41.348 10.642 1.00 93.56 960 ARG A C 1
ATOM 7822 O O . ARG A 1 960 ? -26.525 40.373 10.898 1.00 93.56 960 ARG A O 1
ATOM 7829 N N . LYS A 1 961 ? -25.079 41.980 11.555 1.00 94.00 961 LYS A N 1
ATOM 7830 C CA . LYS A 1 961 ? -25.003 41.632 12.986 1.00 94.00 961 LYS A CA 1
ATOM 7831 C C . LYS A 1 961 ? -26.342 41.854 13.701 1.00 94.00 961 LYS A C 1
ATOM 7833 O O . LYS A 1 961 ? -26.878 40.934 14.318 1.00 94.00 961 LYS A O 1
ATOM 7838 N N . ILE A 1 962 ? -26.953 43.025 13.509 1.00 94.00 962 ILE A N 1
ATOM 7839 C CA . ILE A 1 962 ? -28.273 43.376 14.067 1.00 94.00 962 ILE A CA 1
ATOM 7840 C C . ILE A 1 962 ? -29.382 42.456 13.539 1.00 94.00 962 ILE A C 1
ATOM 7842 O O . ILE A 1 962 ? -30.306 42.100 14.270 1.00 94.00 962 ILE A O 1
ATOM 7846 N N . GLU A 1 963 ? -29.317 42.032 12.279 1.00 91.88 963 GLU A N 1
ATOM 7847 C CA . GLU A 1 963 ? -30.277 41.089 11.705 1.00 91.88 963 GLU A CA 1
ATOM 7848 C C . GLU A 1 963 ? -29.981 39.620 12.069 1.00 91.88 963 GLU A C 1
ATOM 7850 O O . GLU A 1 963 ? -30.889 38.784 12.019 1.00 91.88 963 GLU A O 1
ATOM 7855 N N . GLY A 1 964 ? -28.764 39.296 12.502 1.00 90.94 964 GLY A N 1
ATOM 7856 C CA . GLY A 1 964 ? -28.422 38.015 13.120 1.00 90.94 964 GLY A CA 1
ATOM 7857 C C . GLY A 1 964 ? -29.095 37.794 14.472 1.00 90.94 964 GLY A C 1
ATOM 7858 O O . GLY A 1 964 ? -29.692 36.739 14.696 1.00 90.94 964 GLY A O 1
ATOM 7859 N N . ALA A 1 965 ? -29.031 38.812 15.333 1.00 93.12 965 ALA A N 1
ATOM 7860 C CA . ALA A 1 965 ? -29.486 38.764 16.720 1.00 93.12 965 ALA A CA 1
ATOM 7861 C C . ALA A 1 965 ? -30.989 38.456 16.882 1.00 93.12 965 ALA A C 1
ATOM 7863 O O . ALA A 1 965 ? -31.816 38.756 16.014 1.00 93.12 965 ALA A O 1
ATOM 7864 N N . GLU A 1 966 ? -31.362 37.903 18.038 1.00 92.75 966 GLU A N 1
ATOM 7865 C CA . GLU A 1 966 ? -32.751 37.572 18.398 1.00 92.75 966 GLU A CA 1
ATOM 7866 C C . GLU A 1 966 ? -33.456 38.719 19.168 1.00 92.75 966 GLU A C 1
ATOM 7868 O O . GLU A 1 966 ? -34.653 38.632 19.439 1.00 92.75 966 GLU A O 1
ATOM 7873 N N . ILE A 1 967 ? -32.759 39.833 19.445 1.00 93.06 967 ILE A N 1
ATOM 7874 C CA . ILE A 1 967 ? -33.331 41.139 19.851 1.00 93.06 967 ILE A CA 1
ATOM 7875 C C . ILE A 1 967 ? -33.542 42.034 18.617 1.00 93.06 967 ILE A C 1
ATOM 7877 O O . ILE A 1 967 ? -32.844 41.909 17.611 1.00 93.06 967 ILE A O 1
ATOM 7881 N N . LEU A 1 968 ? -34.508 42.954 18.682 1.00 92.81 968 LEU A N 1
ATOM 7882 C CA . LEU A 1 968 ? -34.693 44.034 17.715 1.00 92.81 968 LEU A CA 1
ATOM 7883 C C . LEU A 1 968 ? -34.121 45.362 18.248 1.00 92.81 968 LEU A C 1
ATOM 7885 O O . LEU A 1 968 ? -34.755 46.029 19.064 1.00 92.81 968 LEU A O 1
ATOM 7889 N N . LEU A 1 969 ? -32.974 45.787 17.712 1.00 94.25 969 LEU A N 1
ATOM 7890 C CA . LEU A 1 969 ? -32.478 47.165 17.829 1.00 94.25 969 LEU A CA 1
ATOM 7891 C C . LEU A 1 969 ? -33.171 48.022 16.757 1.00 94.25 969 LEU A C 1
ATOM 7893 O O . LEU A 1 969 ? -32.721 48.107 15.613 1.00 94.25 969 LEU A O 1
ATOM 7897 N N . ALA A 1 970 ? -34.373 48.511 17.076 1.00 90.31 970 ALA A N 1
ATOM 7898 C CA . ALA A 1 970 ? -35.332 48.988 16.076 1.00 90.31 970 ALA A CA 1
ATOM 7899 C C . ALA A 1 970 ? -34.894 50.273 15.355 1.00 90.31 970 ALA A C 1
ATOM 7901 O O . ALA A 1 970 ? -35.116 50.397 14.151 1.00 90.31 970 ALA A O 1
ATOM 7902 N N . PHE A 1 971 ? -34.279 51.224 16.057 1.00 92.12 971 PHE A N 1
ATOM 7903 C CA . PHE A 1 971 ? -33.810 52.477 15.457 1.00 92.12 971 PHE A CA 1
ATOM 7904 C C . PHE A 1 971 ? -32.652 52.205 14.488 1.00 92.12 971 PHE A C 1
ATOM 7906 O O . PHE A 1 971 ? -32.704 52.574 13.318 1.00 92.12 971 PHE A O 1
ATOM 7913 N N . GLU A 1 972 ? -31.672 51.447 14.963 1.00 93.81 972 GLU A N 1
ATOM 7914 C CA . GLU A 1 972 ? -30.430 51.080 14.293 1.00 93.81 972 GLU A CA 1
ATOM 7915 C C . GLU A 1 972 ? -30.701 50.227 13.045 1.00 93.81 972 GLU A C 1
ATOM 7917 O O . GLU A 1 972 ? -30.186 50.509 11.964 1.00 93.81 972 GLU A O 1
ATOM 7922 N N . THR A 1 973 ? -31.597 49.235 13.161 1.00 92.31 973 THR A N 1
ATOM 7923 C CA . THR A 1 973 ? -32.056 48.415 12.023 1.00 92.31 973 THR A CA 1
ATOM 7924 C C . THR A 1 973 ? -32.630 49.291 10.910 1.00 92.31 973 THR A C 1
ATOM 7926 O O . THR A 1 973 ? -32.338 49.074 9.736 1.00 92.31 973 THR A O 1
ATOM 7929 N N . ASN A 1 974 ? -33.465 50.273 11.263 1.00 91.94 974 ASN A N 1
ATOM 7930 C CA . ASN A 1 974 ? -34.128 51.137 10.288 1.00 91.94 974 ASN A CA 1
ATOM 7931 C C . ASN A 1 974 ? -33.172 52.173 9.685 1.00 91.94 974 ASN A C 1
ATOM 7933 O O . ASN A 1 974 ? -33.246 52.407 8.480 1.00 91.94 974 ASN A O 1
ATOM 7937 N N . PHE A 1 975 ? -32.256 52.730 10.482 1.00 92.31 975 PHE A N 1
ATOM 7938 C CA . PHE A 1 975 ? -31.233 53.666 10.018 1.00 92.31 975 PHE A CA 1
ATOM 7939 C C . PHE A 1 975 ? -30.334 53.029 8.949 1.00 92.31 975 PHE A C 1
ATOM 7941 O O . PHE A 1 975 ? -30.310 53.503 7.814 1.00 92.31 975 PHE A O 1
ATOM 7948 N N . PHE A 1 976 ? -29.676 51.902 9.257 1.00 92.81 976 PHE A N 1
ATOM 7949 C CA . PHE A 1 976 ? -28.773 51.260 8.293 1.00 92.81 976 PHE A CA 1
ATOM 7950 C C . PHE A 1 976 ? -29.503 50.766 7.045 1.00 92.81 976 PHE A C 1
ATOM 7952 O O . PHE A 1 976 ? -28.976 50.887 5.946 1.00 92.81 976 PHE A O 1
ATOM 7959 N N . ARG A 1 977 ? -30.739 50.263 7.171 1.00 91.25 977 ARG A N 1
ATOM 7960 C CA . ARG A 1 977 ? -31.564 49.908 6.004 1.00 91.25 977 ARG A CA 1
ATOM 7961 C C . ARG A 1 977 ? -31.793 51.113 5.078 1.00 91.25 977 ARG A C 1
ATOM 7963 O O . ARG A 1 977 ? -31.703 50.956 3.864 1.00 91.25 977 ARG A O 1
ATOM 7970 N N . GLN A 1 978 ? -32.096 52.290 5.628 1.00 90.19 978 GLN A N 1
ATOM 7971 C CA . GLN A 1 978 ? -32.369 53.496 4.837 1.00 90.19 978 GLN A CA 1
ATOM 7972 C C . GLN A 1 978 ? -31.103 54.073 4.194 1.00 90.19 978 GLN A C 1
ATOM 7974 O O . GLN A 1 978 ? -31.124 54.358 2.999 1.00 90.19 978 GLN A O 1
ATOM 7979 N N . GLU A 1 979 ? -29.996 54.184 4.932 1.00 89.69 979 GLU A N 1
ATOM 7980 C CA . GLU A 1 979 ? -28.729 54.676 4.373 1.00 89.69 979 GLU A CA 1
ATOM 7981 C C . GLU A 1 979 ? -28.156 53.718 3.314 1.00 89.69 979 GLU A C 1
ATOM 7983 O O . GLU A 1 979 ? -27.793 54.159 2.225 1.00 89.69 979 GLU A O 1
ATOM 7988 N N . LEU A 1 980 ? -28.189 52.398 3.543 1.00 88.44 980 LEU A N 1
ATOM 7989 C CA . LEU A 1 980 ? -27.768 51.423 2.528 1.00 88.44 980 LEU A CA 1
ATOM 7990 C C . LEU A 1 980 ? -28.612 51.498 1.253 1.00 88.44 980 LEU A C 1
ATOM 7992 O O . LEU A 1 980 ? -28.071 51.327 0.167 1.00 88.44 980 LEU A O 1
ATOM 7996 N N . HIS A 1 981 ? -29.915 51.778 1.352 1.00 89.06 981 HIS A N 1
ATOM 7997 C CA . HIS A 1 981 ? -30.760 51.974 0.170 1.00 89.06 981 HIS A CA 1
ATOM 7998 C C . HIS A 1 981 ? -30.450 53.286 -0.562 1.00 89.06 981 HIS A C 1
ATOM 8000 O O . HIS A 1 981 ? -30.342 53.290 -1.784 1.00 89.06 981 HIS A O 1
ATOM 8006 N N . LYS A 1 982 ? -30.250 54.379 0.181 1.00 87.94 982 LYS A N 1
ATOM 8007 C CA . LYS A 1 982 ? -29.883 55.711 -0.327 1.00 87.94 982 LYS A CA 1
ATOM 8008 C C . LYS A 1 982 ? -28.574 55.699 -1.126 1.00 87.94 982 LYS A C 1
ATOM 8010 O O . LYS A 1 982 ? -28.503 56.351 -2.164 1.00 87.94 982 LYS A O 1
ATOM 8015 N N . TRP A 1 983 ? -27.560 54.970 -0.657 1.00 86.75 983 TRP A N 1
ATOM 8016 C CA . TRP A 1 983 ? -26.240 54.898 -1.302 1.00 86.75 983 TRP A CA 1
ATOM 8017 C C . TRP A 1 983 ? -26.063 53.689 -2.237 1.00 86.75 983 TRP A C 1
ATOM 8019 O O . TRP A 1 983 ? -25.255 53.743 -3.160 1.00 86.75 983 TRP A O 1
ATOM 8029 N N . SER A 1 984 ? -26.810 52.599 -2.028 1.00 84.81 984 SER A N 1
ATOM 8030 C CA . SER A 1 984 ? -26.710 51.341 -2.786 1.00 84.81 984 SER A CA 1
ATOM 8031 C C . SER A 1 984 ? -28.113 50.764 -3.103 1.00 84.81 984 SER A C 1
ATOM 8033 O O . SER A 1 984 ? -28.520 49.735 -2.554 1.00 84.81 984 SER A O 1
ATOM 8035 N N . PRO A 1 985 ? -28.909 51.428 -3.968 1.00 84.56 985 PRO A N 1
ATOM 8036 C CA . PRO A 1 985 ? -30.311 51.074 -4.214 1.00 84.56 985 PRO A CA 1
ATOM 8037 C C . PRO A 1 985 ? -30.481 49.790 -5.050 1.00 84.56 985 PRO A C 1
ATOM 8039 O O . PRO A 1 985 ? -30.565 49.825 -6.275 1.00 84.56 985 PRO A O 1
ATOM 8042 N N . VAL A 1 986 ? -30.608 48.642 -4.375 1.00 85.50 986 VAL A N 1
ATOM 8043 C CA . VAL A 1 986 ? -30.909 47.331 -5.002 1.00 85.50 986 VAL A CA 1
ATOM 8044 C C . VAL A 1 986 ? -32.393 47.174 -5.380 1.00 85.50 986 VAL A C 1
ATOM 8046 O O . VAL A 1 986 ? -32.749 46.444 -6.306 1.00 85.50 986 VAL A O 1
ATOM 8049 N N . ALA A 1 987 ? -33.282 47.859 -4.659 1.00 83.81 987 ALA A N 1
ATOM 8050 C CA . ALA A 1 987 ? -34.723 47.874 -4.904 1.00 83.81 987 ALA A CA 1
ATOM 8051 C C . ALA A 1 987 ? -35.179 49.293 -5.299 1.00 83.81 987 ALA A C 1
ATOM 8053 O O . ALA A 1 987 ? -34.628 50.263 -4.781 1.00 83.81 987 ALA A O 1
ATOM 8054 N N . PRO A 1 988 ? -36.204 49.449 -6.161 1.00 82.75 988 PRO A N 1
ATOM 8055 C CA . PRO A 1 988 ? -36.688 50.771 -6.572 1.00 82.75 988 PRO A CA 1
ATOM 8056 C C . PRO A 1 988 ? -37.401 51.535 -5.443 1.00 82.75 988 PRO A C 1
ATOM 8058 O O . PRO A 1 988 ? -37.493 52.757 -5.494 1.00 82.75 988 PRO A O 1
ATOM 8061 N N . GLU A 1 989 ? -37.892 50.828 -4.421 1.00 87.19 989 GLU A N 1
ATOM 8062 C CA . GLU A 1 989 ? -38.565 51.403 -3.254 1.00 87.19 989 GLU A CA 1
ATOM 8063 C C . GLU A 1 989 ? -37.682 51.294 -1.996 1.00 87.19 989 GLU A C 1
ATOM 8065 O O . GLU A 1 989 ? -37.041 50.250 -1.789 1.00 87.19 989 GLU A O 1
ATOM 8070 N N . PRO A 1 990 ? -37.666 52.330 -1.133 1.00 85.50 990 PRO A N 1
ATOM 8071 C CA . PRO A 1 990 ? -36.921 52.301 0.118 1.00 85.50 990 PRO A CA 1
ATOM 8072 C C . PRO A 1 990 ? -37.496 51.272 1.105 1.00 85.50 990 PRO A C 1
ATOM 8074 O O . PRO A 1 990 ? -38.704 51.019 1.113 1.00 85.50 990 PRO A O 1
ATOM 8077 N N . PRO A 1 991 ? -36.653 50.677 1.968 1.00 87.38 991 PRO A N 1
ATOM 8078 C CA . PRO A 1 991 ? -37.086 49.657 2.912 1.00 87.38 991 PRO A CA 1
ATOM 8079 C C . PRO A 1 991 ? -38.114 50.197 3.921 1.00 87.38 991 PRO A C 1
ATOM 8081 O O . PRO A 1 991 ? -37.905 51.263 4.507 1.00 87.38 991 PRO A O 1
ATOM 8084 N N . PRO A 1 992 ? -39.200 49.450 4.195 1.00 86.88 992 PRO A N 1
ATOM 8085 C CA . PRO A 1 992 ? -40.238 49.879 5.124 1.00 86.88 992 PRO A CA 1
ATOM 8086 C C . PRO A 1 992 ? -39.733 49.891 6.571 1.00 86.88 992 PRO A C 1
ATOM 8088 O O . PRO A 1 992 ? -39.030 48.974 7.005 1.00 86.88 992 PRO A O 1
ATOM 8091 N N . VAL A 1 993 ? -40.160 50.901 7.333 1.00 86.50 993 VAL A N 1
ATOM 8092 C CA . VAL A 1 993 ? -39.818 51.064 8.753 1.00 86.50 993 VAL A CA 1
ATOM 8093 C C . VAL A 1 993 ? -40.369 49.895 9.578 1.00 86.50 993 VAL A C 1
ATOM 8095 O O . VAL A 1 993 ? -41.578 49.676 9.675 1.00 86.50 993 VAL A O 1
ATOM 8098 N N . LEU A 1 994 ? -39.468 49.139 10.200 1.00 83.12 994 LEU A N 1
ATOM 8099 C CA . LEU A 1 994 ? -39.779 48.034 11.096 1.00 83.12 994 LEU A CA 1
ATOM 8100 C C . LEU A 1 994 ? -40.035 48.547 12.515 1.00 83.12 994 LEU A C 1
ATOM 8102 O O . LEU A 1 994 ? -39.108 48.683 13.311 1.00 83.12 994 LEU A O 1
ATOM 8106 N N . GLU A 1 995 ? -41.302 48.768 12.861 1.00 81.00 995 GLU A N 1
ATOM 8107 C CA . GLU A 1 995 ? -41.694 49.027 14.253 1.00 81.00 995 GLU A CA 1
ATOM 8108 C C . GLU A 1 995 ? -41.630 47.779 15.144 1.00 81.00 995 GLU A C 1
ATOM 8110 O O . GLU A 1 995 ? -41.458 47.906 16.352 1.00 81.00 995 GLU A O 1
ATOM 8115 N N . ASN A 1 996 ? -41.857 46.582 14.583 1.00 80.06 996 ASN A N 1
ATOM 8116 C CA . ASN A 1 996 ? -42.039 45.335 15.335 1.00 80.06 996 ASN A CA 1
ATOM 8117 C C . ASN A 1 996 ? -41.591 44.112 14.516 1.00 80.06 996 ASN A C 1
ATOM 8119 O O . ASN A 1 996 ? -42.009 43.937 13.368 1.00 80.06 996 ASN A O 1
ATOM 8123 N N . SER A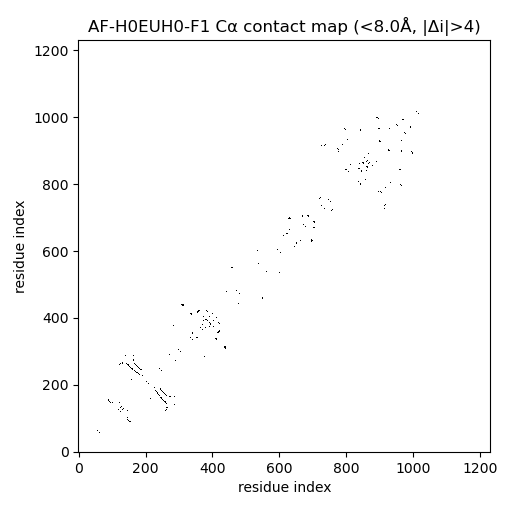 1 997 ? -40.803 43.217 15.120 1.00 81.94 997 SER A N 1
ATOM 8124 C CA . SER A 1 997 ? -40.336 41.980 14.479 1.00 81.94 997 SER A CA 1
ATOM 8125 C C . SER A 1 997 ? -41.408 40.886 14.523 1.00 81.94 997 SER A C 1
ATOM 8127 O O . SER A 1 997 ? -41.952 40.577 15.582 1.00 81.94 997 SER A O 1
ATOM 8129 N N . LYS A 1 998 ? -41.705 40.260 13.378 1.00 79.56 998 LYS A N 1
ATOM 8130 C CA . LYS A 1 998 ? -42.704 39.183 13.252 1.00 79.56 998 LYS A CA 1
ATOM 8131 C C . LYS A 1 998 ? -42.031 37.878 12.820 1.00 79.56 998 LYS A C 1
ATOM 8133 O O . LYS A 1 998 ? -41.174 37.889 11.940 1.00 79.56 998 LYS A O 1
ATOM 8138 N N . SER A 1 999 ? -42.464 36.754 13.397 1.00 78.44 999 SER A N 1
ATOM 8139 C CA . SER A 1 999 ? -42.068 35.413 12.937 1.00 78.44 999 SER A CA 1
ATOM 8140 C C . SER A 1 999 ? -42.452 35.224 11.466 1.00 78.44 999 SER A C 1
ATOM 8142 O O . SER A 1 999 ? -43.564 35.574 11.063 1.00 78.44 999 SER A O 1
ATOM 8144 N N . THR A 1 1000 ? -41.547 34.669 10.657 1.00 75.00 1000 THR A N 1
ATOM 8145 C CA . THR A 1 1000 ? -41.800 34.385 9.232 1.00 75.00 1000 THR A CA 1
ATOM 8146 C C . THR A 1 1000 ? -42.297 32.962 8.994 1.00 75.00 1000 THR A C 1
ATOM 8148 O O . THR A 1 1000 ? -42.714 32.620 7.884 1.00 75.00 1000 THR A O 1
ATOM 8151 N N . ARG A 1 1001 ? -42.293 32.123 10.036 1.00 70.75 1001 ARG A N 1
ATOM 8152 C CA . ARG A 1 1001 ? -42.853 30.773 9.998 1.00 70.75 1001 ARG A CA 1
ATOM 8153 C C . ARG A 1 1001 ? -44.338 30.852 9.639 1.00 70.75 1001 ARG A C 1
ATOM 8155 O O . ARG A 1 1001 ? -45.122 31.421 10.397 1.00 70.75 1001 ARG A O 1
ATOM 8162 N N . LYS A 1 1002 ? -44.738 30.247 8.509 1.00 61.66 1002 LYS A N 1
ATOM 8163 C CA . LYS A 1 1002 ? -46.156 30.148 8.115 1.00 61.66 1002 LYS A CA 1
ATOM 8164 C C . LYS A 1 1002 ? -46.970 29.637 9.318 1.00 61.66 1002 LYS A C 1
ATOM 8166 O O . LYS A 1 1002 ? -46.632 28.565 9.836 1.00 61.66 1002 LYS A O 1
ATOM 8171 N N . PRO A 1 1003 ? -48.002 30.365 9.789 1.00 57.22 1003 PRO A N 1
ATOM 8172 C CA . PRO A 1 1003 ? -48.777 29.930 10.943 1.00 57.22 1003 PRO A CA 1
ATOM 8173 C C . PRO A 1 1003 ? -49.408 28.574 10.624 1.00 57.22 1003 PRO A C 1
ATOM 8175 O O . PRO A 1 1003 ? -50.047 28.408 9.585 1.00 57.22 1003 PRO A O 1
ATOM 8178 N N . ARG A 1 1004 ? -49.212 27.582 11.503 1.00 55.16 1004 ARG A N 1
ATOM 8179 C CA . ARG A 1 1004 ? -49.869 26.277 11.353 1.00 55.16 1004 ARG A CA 1
ATOM 8180 C C . ARG A 1 1004 ? -51.382 26.540 11.412 1.00 55.16 1004 ARG A C 1
ATOM 8182 O O . ARG A 1 1004 ? -51.822 27.048 12.445 1.00 55.16 1004 ARG A O 1
ATOM 8189 N N . PRO A 1 1005 ? -52.163 26.224 10.359 1.00 56.91 1005 PRO A N 1
ATOM 8190 C CA . PRO A 1 1005 ? -53.571 26.597 10.307 1.00 56.91 1005 PRO A CA 1
ATOM 8191 C C . PRO A 1 1005 ? -54.305 26.014 11.510 1.00 56.91 1005 PRO A C 1
ATOM 8193 O O . PRO A 1 1005 ? -54.124 24.840 11.858 1.00 56.91 1005 PRO A O 1
ATOM 8196 N N . THR A 1 1006 ? -55.090 26.866 12.167 1.00 64.38 1006 THR A N 1
ATOM 8197 C CA . THR A 1 1006 ? -55.862 26.506 13.360 1.00 64.38 1006 THR A CA 1
ATOM 8198 C C . THR A 1 1006 ? -56.838 25.368 13.057 1.00 64.38 1006 THR A C 1
ATOM 8200 O O . THR A 1 1006 ? -57.183 25.117 11.901 1.00 64.38 1006 THR A O 1
ATOM 8203 N N . LYS A 1 1007 ? -57.327 24.673 14.093 1.00 63.94 1007 LYS A N 1
ATOM 8204 C CA . LYS A 1 1007 ? -58.299 23.578 13.913 1.00 63.94 1007 LYS A CA 1
ATOM 8205 C C . LYS A 1 1007 ? -59.552 24.048 13.150 1.00 63.94 1007 LYS A C 1
ATOM 8207 O O . LYS A 1 1007 ? -60.064 23.303 12.323 1.00 63.94 1007 LYS A O 1
ATOM 8212 N N . LEU A 1 1008 ? -59.960 25.304 13.366 1.00 67.75 1008 LEU A N 1
ATOM 8213 C CA . LEU A 1 1008 ? -61.037 25.976 12.637 1.00 67.75 1008 LEU A CA 1
ATOM 8214 C C . LEU A 1 1008 ? -60.664 26.263 11.171 1.00 67.75 1008 LEU A C 1
ATOM 8216 O O . LEU A 1 1008 ? -61.394 25.845 10.284 1.00 67.75 1008 LEU A O 1
ATOM 8220 N N . GLN A 1 1009 ? -59.507 26.875 10.892 1.00 71.62 1009 GLN A N 1
ATOM 8221 C CA . GLN A 1 1009 ? -59.054 27.127 9.510 1.00 71.62 1009 GLN A CA 1
ATOM 8222 C C . GLN A 1 1009 ? -58.853 25.838 8.699 1.00 71.62 1009 GLN A C 1
ATOM 8224 O O . GLN A 1 1009 ? -59.098 25.825 7.496 1.00 71.62 1009 GLN A O 1
ATOM 8229 N N . LYS A 1 1010 ? -58.438 24.738 9.343 1.00 72.94 1010 LYS A N 1
ATOM 8230 C CA . LYS A 1 1010 ? -58.400 23.418 8.701 1.00 72.94 1010 LYS A CA 1
ATOM 8231 C C . LYS A 1 1010 ? -59.796 22.913 8.341 1.00 72.94 1010 LYS A C 1
ATOM 8233 O O . LYS A 1 1010 ? -59.971 22.446 7.226 1.00 72.94 1010 LYS A O 1
ATOM 8238 N N . LEU A 1 1011 ? -60.768 23.028 9.250 1.00 72.44 1011 LEU A N 1
ATOM 8239 C CA . LEU A 1 1011 ? -62.168 22.675 8.981 1.00 72.44 1011 LEU A CA 1
ATOM 8240 C C . LEU A 1 1011 ? -62.755 23.519 7.840 1.00 72.44 1011 LEU A C 1
ATOM 8242 O O . LEU A 1 1011 ? -63.362 22.965 6.933 1.00 72.44 1011 LEU A O 1
ATOM 8246 N N . MET A 1 1012 ? -62.522 24.832 7.854 1.00 77.81 1012 MET A N 1
ATOM 8247 C CA . MET A 1 1012 ? -62.937 25.771 6.805 1.00 77.81 1012 MET A CA 1
ATOM 8248 C C . MET A 1 1012 ? -62.401 25.362 5.427 1.00 77.81 1012 MET A C 1
ATOM 8250 O O . MET A 1 1012 ? -63.182 25.127 4.508 1.00 77.81 1012 MET A O 1
ATOM 8254 N N . ALA A 1 1013 ? -61.084 25.153 5.311 1.00 74.50 1013 ALA A N 1
ATOM 8255 C CA . ALA A 1 1013 ? -60.456 24.700 4.070 1.00 74.50 1013 ALA A CA 1
ATOM 8256 C C . ALA A 1 1013 ? -60.917 23.293 3.636 1.00 74.50 1013 ALA A C 1
ATOM 8258 O O . ALA A 1 1013 ? -61.076 23.040 2.447 1.00 74.50 1013 ALA A O 1
ATOM 8259 N N . GLN A 1 1014 ? -61.172 22.385 4.584 1.00 77.12 1014 GLN A N 1
ATOM 8260 C CA . GLN A 1 1014 ? -61.672 21.030 4.310 1.00 77.12 1014 GLN A CA 1
ATOM 8261 C C . GLN A 1 1014 ? -63.140 21.008 3.841 1.00 77.12 1014 GLN A C 1
ATOM 8263 O O . GLN A 1 1014 ? -63.559 20.041 3.209 1.00 77.12 1014 GLN A O 1
ATOM 8268 N N . HIS A 1 1015 ? -63.906 22.067 4.119 1.00 75.38 1015 HIS A N 1
ATOM 8269 C CA . HIS A 1 1015 ? -65.286 22.250 3.662 1.00 75.38 1015 HIS A CA 1
ATOM 8270 C C . HIS A 1 1015 ? -65.442 23.317 2.560 1.00 75.38 1015 HIS A C 1
ATOM 8272 O O . HIS A 1 1015 ? -66.567 23.585 2.149 1.00 75.38 1015 HIS A O 1
ATOM 8278 N N . GLY A 1 1016 ? -64.344 23.902 2.063 1.00 69.06 1016 GLY A N 1
ATOM 8279 C CA . GLY A 1 1016 ? -64.362 24.866 0.957 1.00 69.06 1016 GLY A CA 1
ATOM 8280 C C . GLY A 1 1016 ? -65.069 26.193 1.266 1.00 69.06 1016 GLY A C 1
ATOM 8281 O O . GLY A 1 1016 ? -65.666 26.770 0.363 1.00 69.06 1016 GLY A O 1
ATOM 8282 N N . VAL A 1 1017 ? -65.039 26.656 2.523 1.00 76.81 1017 VAL A N 1
ATOM 8283 C CA . VAL A 1 1017 ? -65.736 27.879 2.970 1.00 76.81 1017 VAL A CA 1
ATOM 8284 C C . VAL A 1 1017 ? -64.802 28.852 3.688 1.00 76.81 1017 VAL A C 1
ATOM 8286 O O . VAL A 1 1017 ? -64.126 28.482 4.646 1.00 76.81 1017 VAL A O 1
ATOM 8289 N N . ASP A 1 1018 ? -64.807 30.117 3.263 1.00 67.81 1018 ASP A N 1
ATOM 8290 C CA . ASP A 1 1018 ? -63.938 31.179 3.801 1.00 67.81 1018 ASP A CA 1
ATOM 8291 C C . ASP A 1 1018 ? -64.468 31.841 5.090 1.00 67.81 1018 ASP A C 1
ATOM 8293 O O . ASP A 1 1018 ? -63.767 32.625 5.730 1.00 67.81 1018 ASP A O 1
ATOM 8297 N N . ASP A 1 1019 ? -65.687 31.495 5.510 1.00 67.75 1019 ASP A N 1
ATOM 8298 C CA . ASP A 1 1019 ? -66.388 32.061 6.668 1.00 67.75 1019 ASP A CA 1
ATOM 8299 C C . ASP A 1 1019 ? -66.692 30.974 7.729 1.00 67.75 1019 ASP A C 1
ATOM 8301 O O . ASP A 1 1019 ? -67.335 29.964 7.412 1.00 67.75 1019 ASP A O 1
ATOM 8305 N N . PRO A 1 1020 ? -66.277 31.149 9.004 1.00 58.97 1020 PRO A N 1
ATOM 8306 C CA . PRO A 1 1020 ? -66.614 30.230 10.092 1.00 58.97 1020 PRO A CA 1
ATOM 8307 C C . PRO A 1 1020 ? -68.120 29.979 10.280 1.00 58.97 1020 PRO A C 1
ATOM 8309 O O . PRO A 1 1020 ? -68.500 28.898 10.740 1.00 58.97 1020 PRO A O 1
ATOM 8312 N N . GLU A 1 1021 ? -68.985 30.937 9.927 1.00 68.94 1021 GLU A N 1
ATOM 8313 C CA . GLU A 1 1021 ? -70.444 30.800 10.029 1.00 68.94 1021 GLU A CA 1
ATOM 8314 C C . GLU A 1 1021 ? -71.079 30.005 8.877 1.00 68.94 1021 GLU A C 1
ATOM 8316 O O . GLU A 1 1021 ? -72.296 29.797 8.870 1.00 68.94 1021 GLU A O 1
ATOM 8321 N N . GLN A 1 1022 ? -70.282 29.475 7.947 1.00 68.88 1022 GLN A N 1
ATOM 8322 C CA . GLN A 1 1022 ? -70.752 28.600 6.865 1.00 68.88 1022 GLN A CA 1
ATOM 8323 C C . GLN A 1 1022 ? -70.445 27.111 7.121 1.00 68.88 1022 GLN A C 1
ATOM 8325 O O . GLN A 1 1022 ? -71.009 26.239 6.463 1.00 68.88 1022 GLN A O 1
ATOM 8330 N N . LEU A 1 1023 ? -69.645 26.784 8.146 1.00 71.31 1023 LEU A N 1
ATOM 8331 C CA . LEU A 1 1023 ? -69.379 25.397 8.555 1.00 71.31 1023 LEU A CA 1
ATOM 8332 C C . LEU A 1 1023 ? -70.643 24.651 9.040 1.00 71.31 1023 LEU A C 1
ATOM 8334 O O . LEU A 1 1023 ? -71.556 25.279 9.591 1.00 71.31 1023 LEU A O 1
ATOM 8338 N N . PRO A 1 1024 ? -70.699 23.305 8.942 1.00 71.06 1024 PRO A N 1
ATOM 8339 C CA . PRO A 1 1024 ? -71.798 22.508 9.490 1.00 71.06 1024 PRO A CA 1
ATOM 8340 C C . PRO A 1 1024 ? -72.048 22.784 10.980 1.00 71.06 1024 PRO A C 1
ATOM 8342 O O . PRO A 1 1024 ? -71.114 22.929 11.769 1.00 71.06 1024 PRO A O 1
ATOM 8345 N N . GLN A 1 1025 ? -73.319 22.851 11.386 1.00 59.47 1025 GLN A N 1
ATOM 8346 C CA . GLN A 1 1025 ? -73.724 23.367 12.704 1.00 59.47 1025 GLN A CA 1
ATOM 8347 C C . GLN A 1 1025 ? -73.185 22.547 13.897 1.00 59.47 1025 GLN A C 1
ATOM 8349 O O . GLN A 1 1025 ? -72.997 23.095 14.980 1.00 59.47 1025 GLN A O 1
ATOM 8354 N N . SER A 1 1026 ? -72.871 21.265 13.688 1.00 61.44 1026 SER A N 1
ATOM 8355 C CA . SER A 1 1026 ? -72.223 20.368 14.658 1.00 61.44 1026 SER A CA 1
ATOM 8356 C C . SER A 1 1026 ? -70.721 20.625 14.861 1.00 61.44 1026 SER A C 1
ATOM 8358 O O . SER A 1 1026 ? -70.160 20.180 15.859 1.00 61.44 1026 SER A O 1
ATOM 8360 N N . LEU A 1 1027 ? -70.066 21.337 13.937 1.00 55.91 1027 LEU A N 1
ATOM 8361 C CA . LEU A 1 1027 ? -68.618 21.595 13.934 1.00 55.91 1027 LEU A CA 1
ATOM 8362 C C . LEU A 1 1027 ? -68.259 23.027 14.375 1.00 55.91 1027 LEU A C 1
ATOM 8364 O O . LEU A 1 1027 ? -67.082 23.338 14.567 1.00 55.91 1027 LEU A O 1
ATOM 8368 N N . ARG A 1 1028 ? -69.258 23.895 14.587 1.00 64.81 1028 ARG A N 1
ATOM 8369 C CA . ARG A 1 1028 ? -69.074 25.260 15.105 1.00 64.81 1028 ARG A CA 1
ATOM 8370 C C . ARG A 1 1028 ? -68.833 25.236 16.617 1.00 64.81 1028 ARG A C 1
ATOM 8372 O O . ARG A 1 1028 ? -69.755 25.019 17.404 1.00 64.81 1028 ARG A O 1
ATOM 8379 N N . THR A 1 1029 ? -67.605 25.512 17.051 1.00 54.41 1029 THR A N 1
ATOM 8380 C CA . THR A 1 1029 ? -67.296 25.714 18.477 1.00 54.41 1029 THR A CA 1
ATOM 8381 C C . THR A 1 1029 ? -67.977 26.979 19.003 1.00 54.41 1029 THR A C 1
ATOM 8383 O O . THR A 1 1029 ? -67.666 28.079 18.547 1.00 54.41 1029 THR A O 1
ATOM 8386 N N . LYS A 1 1030 ? -68.888 26.833 19.975 1.00 44.72 1030 LYS A N 1
ATOM 8387 C CA . LYS A 1 1030 ? -69.615 27.957 20.594 1.00 44.72 1030 LYS A CA 1
ATOM 8388 C C . LYS A 1 1030 ? -68.649 28.956 21.266 1.00 44.72 1030 LYS A C 1
ATOM 8390 O O . LYS A 1 1030 ? -67.723 28.515 21.948 1.00 44.72 1030 LYS A O 1
ATOM 8395 N N . PRO A 1 1031 ? -68.875 30.278 21.150 1.00 37.88 1031 PRO A N 1
ATOM 8396 C CA . PRO A 1 1031 ? -68.037 31.279 21.806 1.00 37.88 1031 PRO A CA 1
ATOM 8397 C C . PRO A 1 1031 ? -68.284 31.321 23.323 1.00 37.88 1031 PRO A C 1
ATOM 8399 O O . PRO A 1 1031 ? -69.425 31.420 23.779 1.00 37.88 1031 PRO A O 1
ATOM 8402 N N . HIS A 1 1032 ? -67.210 31.302 24.117 1.00 33.00 1032 HIS A N 1
ATOM 8403 C CA . HIS A 1 1032 ? -67.290 31.513 25.565 1.00 33.00 1032 HIS A CA 1
ATOM 8404 C C . HIS A 1 1032 ? -67.536 32.995 25.885 1.00 33.00 1032 HIS A C 1
ATOM 8406 O O . HIS A 1 1032 ? -66.685 33.846 25.629 1.00 33.00 1032 HIS A O 1
ATOM 8412 N N . GLN A 1 1033 ? -68.681 33.311 26.498 1.00 30.23 1033 GLN A N 1
ATOM 8413 C CA . GLN A 1 1033 ? -68.950 34.655 27.015 1.00 30.23 1033 GLN A CA 1
ATOM 8414 C C . GLN A 1 1033 ? -68.159 34.911 28.306 1.00 30.23 1033 GLN A C 1
ATOM 8416 O O . GLN A 1 1033 ? -68.523 34.411 29.371 1.00 30.23 1033 GLN A O 1
ATOM 8421 N N . PHE A 1 1034 ? -67.129 35.756 28.244 1.00 30.66 1034 PHE A N 1
ATOM 8422 C CA . PHE A 1 1034 ? -66.538 36.345 29.447 1.00 30.66 1034 PHE A CA 1
ATOM 8423 C C . PHE A 1 1034 ? -67.473 37.417 30.024 1.00 30.66 1034 PHE A C 1
ATOM 8425 O O . PHE A 1 1034 ? -67.522 38.545 29.536 1.00 30.66 1034 PHE A O 1
ATOM 8432 N N . LYS A 1 1035 ? -68.187 37.088 31.105 1.00 31.23 1035 LYS A N 1
ATOM 8433 C CA . LYS A 1 1035 ? -68.835 38.084 31.971 1.00 31.23 1035 LYS A CA 1
ATOM 8434 C C . LYS A 1 1035 ? -68.015 38.271 33.243 1.00 31.23 1035 LYS A C 1
ATOM 8436 O O . LYS A 1 1035 ? -68.020 37.409 34.116 1.00 31.23 1035 LYS A O 1
ATOM 8441 N N . ARG A 1 1036 ? -67.363 39.432 33.374 1.00 36.16 1036 ARG A N 1
ATOM 8442 C CA . ARG A 1 1036 ? -66.954 39.954 34.688 1.00 36.16 1036 ARG A CA 1
ATOM 8443 C C . ARG A 1 1036 ? -68.200 40.070 35.572 1.00 36.16 1036 ARG A C 1
ATOM 8445 O O . ARG A 1 1036 ? -69.191 40.656 35.138 1.00 36.16 1036 ARG A O 1
ATOM 8452 N N . LYS A 1 1037 ? -68.118 39.614 36.821 1.00 29.66 1037 LYS A N 1
ATOM 8453 C CA . LYS A 1 1037 ? -68.946 40.130 37.916 1.00 29.66 1037 LYS A CA 1
ATOM 8454 C C . LYS A 1 1037 ? -68.138 40.157 39.209 1.00 29.66 1037 LYS A C 1
ATOM 8456 O O . LYS A 1 1037 ? -67.345 39.257 39.461 1.00 29.66 1037 LYS A O 1
ATOM 8461 N N . SER A 1 1038 ? -68.328 41.227 39.970 1.00 29.94 1038 SER A N 1
ATOM 8462 C CA . SER A 1 1038 ? -67.795 41.421 41.315 1.00 29.94 1038 SER A CA 1
ATOM 8463 C C . SER A 1 1038 ? -68.513 40.530 42.330 1.00 29.94 1038 SER A C 1
ATOM 8465 O O . SER A 1 1038 ? -69.641 40.090 42.097 1.00 29.94 1038 SER A O 1
ATOM 8467 N N . SER A 1 1039 ? -67.857 40.294 43.465 1.00 28.98 1039 SER A N 1
ATOM 8468 C CA . SER A 1 1039 ? -68.377 39.506 44.582 1.00 28.98 1039 SER A CA 1
ATOM 8469 C C . SER A 1 1039 ? -68.313 40.299 45.889 1.00 28.98 1039 SER A C 1
ATOM 8471 O O . SER A 1 1039 ? -67.257 40.377 46.511 1.00 28.98 1039 SER A O 1
ATOM 8473 N N . GLU A 1 1040 ? -69.458 40.818 46.325 1.00 27.14 1040 GLU A N 1
ATOM 8474 C CA . GLU A 1 1040 ? -69.752 41.035 47.745 1.00 27.14 1040 GLU A CA 1
ATOM 8475 C C . GLU A 1 1040 ? -70.866 40.048 48.148 1.00 27.14 1040 GLU A C 1
ATOM 8477 O O . GLU A 1 1040 ? -71.782 39.828 47.346 1.00 27.14 1040 GLU A O 1
ATOM 8482 N N . PRO A 1 1041 ? -70.798 39.399 49.326 1.00 37.62 1041 PRO A N 1
ATOM 8483 C CA . PRO A 1 1041 ? -71.749 38.359 49.708 1.00 37.62 1041 PRO A CA 1
ATOM 8484 C C . PRO A 1 1041 ? -72.857 38.861 50.648 1.00 37.62 1041 PRO A C 1
ATOM 8486 O O . PRO A 1 1041 ? -72.584 39.505 51.658 1.00 37.62 1041 PRO A O 1
ATOM 8489 N N . SER A 1 1042 ? -74.102 38.439 50.405 1.00 30.50 1042 SER A N 1
ATOM 8490 C CA . SER A 1 1042 ? -75.179 38.521 51.400 1.00 30.50 1042 SER A CA 1
ATOM 8491 C C . SER A 1 1042 ? -76.038 37.243 51.466 1.00 30.50 1042 SER A C 1
ATOM 8493 O O . SER A 1 1042 ? -76.799 36.909 50.566 1.00 30.50 1042 SER A O 1
ATOM 8495 N N . SER A 1 1043 ? -75.877 36.535 52.591 1.00 29.31 1043 SER A N 1
ATOM 8496 C CA . SER A 1 1043 ? -76.945 35.998 53.462 1.00 29.31 1043 SER A CA 1
ATOM 8497 C C . SER A 1 1043 ? -78.118 35.155 52.894 1.00 29.31 1043 SER A C 1
ATOM 8499 O O . SER A 1 1043 ? -78.987 35.690 52.222 1.00 29.31 1043 SER A O 1
ATOM 8501 N N . SER A 1 1044 ? -78.217 33.889 53.360 1.00 28.55 1044 SER A N 1
ATOM 8502 C CA . SER A 1 1044 ? -79.400 33.205 53.984 1.00 28.55 1044 SER A CA 1
ATOM 8503 C C . SER A 1 1044 ? -80.837 33.379 53.420 1.00 28.55 1044 SER A C 1
ATOM 8505 O O . SER A 1 1044 ? -81.250 34.493 53.146 1.00 28.55 1044 SER A O 1
ATOM 8507 N N . ARG A 1 1045 ? -81.778 32.409 53.433 1.00 25.22 1045 ARG A N 1
ATOM 8508 C CA . ARG A 1 1045 ? -81.893 30.982 53.865 1.00 25.22 1045 ARG A CA 1
ATOM 8509 C C . ARG A 1 1045 ? -83.302 30.467 53.398 1.00 25.22 1045 ARG A C 1
ATOM 8511 O O . ARG A 1 1045 ? -84.170 31.315 53.214 1.00 25.22 1045 ARG A O 1
ATOM 8518 N N . PRO A 1 1046 ? -83.570 29.155 53.176 1.00 45.56 1046 PRO A N 1
ATOM 8519 C CA . PRO A 1 1046 ? -84.782 28.678 52.458 1.00 45.56 1046 PRO A CA 1
ATOM 8520 C C . PRO A 1 1046 ? -85.934 28.104 53.337 1.00 45.56 1046 PRO A C 1
ATOM 8522 O O . PRO A 1 1046 ? -85.801 28.083 54.558 1.00 45.56 1046 PRO A O 1
ATOM 8525 N N . GLN A 1 1047 ? -86.970 27.533 52.668 1.00 37.41 1047 GLN A N 1
ATOM 8526 C CA . GLN A 1 1047 ? -88.146 26.720 53.127 1.00 37.41 1047 GLN A CA 1
ATOM 8527 C C . GLN A 1 1047 ? -89.501 27.461 53.326 1.00 37.41 1047 GLN A C 1
ATOM 8529 O O . GLN A 1 1047 ? -89.453 28.679 53.495 1.00 37.41 1047 GLN A O 1
ATOM 8534 N N . PRO A 1 1048 ? -90.701 26.792 53.269 1.00 41.28 1048 PRO A N 1
ATOM 8535 C CA . PRO A 1 1048 ? -90.994 25.345 53.453 1.00 41.28 1048 PRO A CA 1
ATOM 8536 C C . PRO A 1 1048 ? -91.958 24.627 52.450 1.00 41.28 1048 PRO A C 1
ATOM 8538 O O . PRO A 1 1048 ? -92.319 25.157 51.405 1.00 41.28 1048 PRO A O 1
ATOM 8541 N N . LEU A 1 1049 ? -92.317 23.373 52.798 1.00 39.22 1049 LEU A N 1
ATOM 8542 C CA . LEU A 1 1049 ? -93.209 22.375 52.143 1.00 39.22 1049 LEU A CA 1
ATOM 8543 C C . LEU A 1 1049 ? -94.595 22.309 52.868 1.00 39.22 1049 LEU A C 1
ATOM 8545 O O . LEU A 1 1049 ? -94.825 23.133 53.747 1.00 39.22 1049 LEU A O 1
ATOM 8549 N N . GLN A 1 1050 ? -95.577 21.410 52.646 1.00 35.47 1050 GLN A N 1
ATOM 8550 C CA . GLN A 1 1050 ? -95.728 20.150 51.866 1.00 35.47 1050 GLN A CA 1
ATOM 8551 C C . GLN A 1 1050 ? -97.147 20.136 51.188 1.00 35.47 1050 GLN A C 1
ATOM 8553 O O . GLN A 1 1050 ? -97.403 21.184 50.595 1.00 35.47 1050 GLN A O 1
ATOM 8558 N N . PRO A 1 1051 ? -98.102 19.146 51.199 1.00 39.59 1051 PRO A N 1
ATOM 8559 C CA . PRO A 1 1051 ? -98.225 17.762 51.735 1.00 39.59 1051 PRO A CA 1
ATOM 8560 C C . PRO A 1 1051 ? -98.305 16.662 50.630 1.00 39.59 1051 PRO A C 1
ATOM 8562 O O . PRO A 1 1051 ? -98.042 16.951 49.466 1.00 39.59 1051 PRO A O 1
ATOM 8565 N N . ALA A 1 1052 ? -98.669 15.407 50.970 1.00 33.41 1052 ALA A N 1
ATOM 8566 C CA . ALA A 1 1052 ? -98.854 14.285 50.021 1.00 33.41 1052 ALA A CA 1
ATOM 8567 C C . ALA A 1 1052 ? -99.727 13.119 50.564 1.00 33.41 1052 ALA A C 1
ATOM 8569 O O . ALA A 1 1052 ? -100.020 13.059 51.759 1.00 33.41 1052 ALA A O 1
ATOM 8570 N N . PRO A 1 1053 ? -100.073 12.151 49.694 1.00 39.38 1053 PRO A N 1
ATOM 8571 C CA . PRO A 1 1053 ? -100.141 10.714 50.006 1.00 39.38 1053 PRO A CA 1
ATOM 8572 C C . PRO A 1 1053 ? -99.253 9.877 49.043 1.00 39.38 1053 PRO A C 1
ATOM 8574 O O . PRO A 1 1053 ? -98.841 10.374 48.001 1.00 39.38 1053 PRO A O 1
ATOM 8577 N N . GLY A 1 1054 ? -98.939 8.596 49.282 1.00 30.11 1054 GLY A N 1
ATOM 8578 C CA . GLY A 1 1054 ? -99.158 7.769 50.478 1.00 30.11 1054 GLY A CA 1
ATOM 8579 C C . GLY A 1 1054 ? -99.277 6.264 50.149 1.00 30.11 1054 GLY A C 1
ATOM 8580 O O . GLY A 1 1054 ? -100.155 5.903 49.374 1.00 30.11 1054 GLY A O 1
ATOM 8581 N N . ARG A 1 1055 ? -98.463 5.416 50.813 1.00 31.53 1055 ARG A N 1
ATOM 8582 C CA . ARG A 1 1055 ? -98.315 3.939 50.665 1.00 31.53 1055 ARG A CA 1
ATOM 8583 C C . ARG A 1 1055 ? -97.685 3.453 49.343 1.00 31.53 1055 ARG A C 1
ATOM 8585 O O . ARG A 1 1055 ? -97.983 3.980 48.281 1.00 31.53 1055 ARG A O 1
ATOM 8592 N N . SER A 1 1056 ? -96.809 2.443 49.348 1.00 31.92 1056 SER A N 1
ATOM 8593 C CA . SER A 1 1056 ? -96.280 1.611 50.460 1.00 31.92 1056 SER A CA 1
ATOM 8594 C C . SER A 1 1056 ? -95.070 0.795 49.981 1.00 31.92 1056 SER A C 1
ATOM 8596 O O . SER A 1 1056 ? -95.008 0.519 48.787 1.00 31.92 1056 SER A O 1
ATOM 8598 N N . ASP A 1 1057 ? -94.155 0.247 50.789 1.00 33.25 1057 ASP A N 1
ATOM 8599 C CA . ASP A 1 1057 ? -93.659 0.400 52.187 1.00 33.25 1057 ASP A CA 1
ATOM 8600 C C . ASP A 1 1057 ? -92.492 -0.634 52.293 1.00 33.25 1057 ASP A C 1
ATOM 8602 O O . ASP A 1 1057 ? -92.458 -1.561 51.485 1.00 33.25 1057 ASP A O 1
ATOM 8606 N N . SER A 1 1058 ? -91.491 -0.651 53.184 1.00 34.56 1058 SER A N 1
ATOM 8607 C CA . SER A 1 1058 ? -90.957 0.188 54.286 1.00 34.56 1058 SER A CA 1
ATOM 8608 C C . SER A 1 1058 ? -89.538 -0.365 54.614 1.00 34.56 1058 SER A C 1
ATOM 8610 O O . SER A 1 1058 ? -89.246 -1.489 54.219 1.00 34.56 1058 SER A O 1
ATOM 8612 N N . GLY A 1 1059 ? -88.607 0.268 55.340 1.00 30.59 1059 GLY A N 1
ATOM 8613 C CA . GLY A 1 1059 ? -88.619 1.513 56.122 1.00 30.59 1059 GLY A CA 1
ATOM 8614 C C . GLY A 1 1059 ? -88.097 1.298 57.564 1.00 30.59 1059 GLY A C 1
ATOM 8615 O O . GLY A 1 1059 ? -87.899 0.164 57.981 1.00 30.59 1059 GLY A O 1
ATOM 8616 N N . THR A 1 1060 ? -87.995 2.387 58.342 1.00 40.19 1060 THR A N 1
ATOM 8617 C CA . THR A 1 1060 ? -87.890 2.466 59.832 1.00 40.19 1060 THR A CA 1
ATOM 8618 C C . THR A 1 1060 ? -86.552 2.152 60.531 1.00 40.19 1060 THR A C 1
ATOM 8620 O O . THR A 1 1060 ? -85.820 1.288 60.053 1.00 40.19 1060 THR A O 1
ATOM 8623 N N . PRO A 1 1061 ? -86.249 2.780 61.703 1.00 48.19 1061 PRO A N 1
ATOM 8624 C CA . PRO A 1 1061 ? -86.903 3.898 62.444 1.00 48.19 1061 PRO A CA 1
ATOM 8625 C C . PRO A 1 1061 ? -85.977 5.168 62.452 1.00 48.19 1061 PRO A C 1
ATOM 8627 O O . PRO A 1 1061 ? -85.261 5.312 61.469 1.00 48.19 1061 PRO A O 1
ATOM 8630 N N . THR A 1 1062 ? -85.856 6.181 63.347 1.00 32.50 1062 THR A N 1
ATOM 8631 C CA . THR A 1 1062 ? -86.470 6.797 64.580 1.00 32.50 1062 THR A CA 1
ATOM 8632 C C . THR A 1 1062 ? -85.764 8.182 64.763 1.00 32.50 1062 THR A C 1
ATOM 8634 O O . THR A 1 1062 ? -84.627 8.295 64.321 1.00 32.50 1062 THR A O 1
ATOM 8637 N N . SER A 1 1063 ? -86.223 9.253 65.444 1.00 34.16 1063 SER A N 1
ATOM 8638 C CA . SER A 1 1063 ? -87.552 9.754 65.875 1.00 34.16 1063 SER A CA 1
ATOM 8639 C C . SER A 1 1063 ? -87.444 11.121 66.616 1.00 34.16 1063 SER A C 1
ATOM 8641 O O . SER A 1 1063 ? -86.421 11.386 67.238 1.00 34.16 1063 SER A O 1
ATOM 8643 N N . HIS A 1 1064 ? -88.550 11.878 66.706 1.00 35.22 1064 HIS A N 1
ATOM 8644 C CA . HIS A 1 1064 ? -88.848 12.949 67.698 1.00 35.22 1064 HIS A CA 1
ATOM 8645 C C . HIS A 1 1064 ? -88.226 14.372 67.582 1.00 35.22 1064 HIS A C 1
ATOM 8647 O O . HIS A 1 1064 ? -87.681 14.743 66.547 1.00 35.22 1064 HIS A O 1
ATOM 8653 N N . THR A 1 1065 ? -88.597 15.250 68.539 1.00 28.86 1065 THR A N 1
ATOM 8654 C CA . THR A 1 1065 ? -89.180 16.596 68.281 1.00 28.86 1065 THR A CA 1
ATOM 8655 C C . THR A 1 1065 ? -89.245 17.528 69.524 1.00 28.86 1065 THR A C 1
ATOM 8657 O O . THR A 1 1065 ? -89.247 17.026 70.644 1.00 28.86 1065 THR A O 1
ATOM 8660 N N . PHE A 1 1066 ? -89.507 18.836 69.295 1.00 28.64 1066 PHE A N 1
ATOM 8661 C CA . PHE A 1 1066 ? -90.070 19.884 70.211 1.00 28.64 1066 PHE A CA 1
ATOM 8662 C C . PHE A 1 1066 ? -89.076 20.866 70.953 1.00 28.64 1066 PHE A C 1
ATOM 8664 O O . PHE A 1 1066 ? -87.882 20.759 70.695 1.00 28.64 1066 PHE A O 1
ATOM 8671 N N . PRO A 1 1067 ? -89.509 21.976 71.635 1.00 44.12 1067 PRO A N 1
ATOM 8672 C CA . PRO A 1 1067 ? -89.648 23.299 70.965 1.00 44.12 1067 PRO A CA 1
ATOM 8673 C C . PRO A 1 1067 ? -89.291 24.598 71.778 1.00 44.12 1067 PRO A C 1
ATOM 8675 O O . PRO A 1 1067 ? -89.115 24.561 72.985 1.00 44.12 1067 PRO A O 1
ATOM 8678 N N . ALA A 1 1068 ? -89.336 25.763 71.096 1.00 28.47 1068 ALA A N 1
ATOM 8679 C CA . ALA A 1 1068 ? -89.679 27.141 71.562 1.00 28.47 1068 ALA A CA 1
ATOM 8680 C C . ALA A 1 1068 ? -88.976 27.827 72.781 1.00 28.47 1068 ALA A C 1
ATOM 8682 O O . ALA A 1 1068 ? -88.871 27.268 73.863 1.00 28.47 1068 ALA A O 1
ATOM 8683 N N . GLY A 1 1069 ? -88.635 29.129 72.659 1.00 28.36 1069 GLY A N 1
ATOM 8684 C CA . GLY A 1 1069 ? -88.200 29.970 73.800 1.00 28.36 1069 GLY A CA 1
ATOM 8685 C C . GLY A 1 1069 ? -87.726 31.399 73.448 1.00 28.36 1069 GLY A C 1
ATOM 8686 O O . GLY A 1 1069 ? -86.813 31.588 72.660 1.00 28.36 1069 GLY A O 1
ATOM 8687 N N . THR A 1 1070 ? -88.360 32.415 74.030 1.00 29.42 1070 THR A N 1
ATOM 8688 C CA . THR A 1 1070 ? -88.311 33.864 73.725 1.00 29.42 1070 THR A CA 1
ATOM 8689 C C . THR A 1 1070 ? -87.097 34.695 74.216 1.00 29.42 1070 THR A C 1
ATOM 8691 O O . THR A 1 1070 ? -86.774 34.648 75.395 1.00 29.42 1070 THR A O 1
ATOM 8694 N N . ALA A 1 1071 ? -86.641 35.628 73.357 1.00 28.12 1071 ALA A N 1
ATOM 8695 C CA . ALA A 1 1071 ? -86.394 37.075 73.605 1.00 28.12 1071 ALA A CA 1
ATOM 8696 C C . ALA A 1 1071 ? -85.221 37.659 74.464 1.00 28.12 1071 ALA A C 1
ATOM 8698 O O . ALA A 1 1071 ? -84.970 37.264 75.592 1.00 28.12 1071 ALA A O 1
ATOM 8699 N N . SER A 1 1072 ? -84.717 38.808 73.958 1.00 28.19 1072 SER A N 1
ATOM 8700 C CA . SER A 1 1072 ? -84.327 40.057 74.674 1.00 28.19 1072 SER A CA 1
ATOM 8701 C C . SER A 1 1072 ? -82.853 40.403 75.035 1.00 28.19 1072 SER A C 1
ATOM 8703 O O . SER A 1 1072 ? -82.322 39.964 76.043 1.00 28.19 1072 SER A O 1
ATOM 8705 N N . MET A 1 1073 ? -82.316 41.382 74.278 1.00 29.75 1073 MET A N 1
ATOM 8706 C CA . MET A 1 1073 ? -81.563 42.598 74.696 1.00 29.75 1073 MET A CA 1
ATOM 8707 C C . MET A 1 1073 ? -80.105 42.633 75.250 1.00 29.75 1073 MET A C 1
ATOM 8709 O O . MET A 1 1073 ? -79.715 41.919 76.160 1.00 29.75 1073 MET A O 1
ATOM 8713 N N . HIS A 1 1074 ? -79.422 43.701 74.782 1.00 30.20 1074 HIS A N 1
ATOM 8714 C CA . HIS A 1 1074 ? -78.443 44.608 75.435 1.00 30.20 1074 HIS A CA 1
ATOM 8715 C C . HIS A 1 1074 ? -76.915 44.327 75.538 1.00 30.20 1074 HIS A C 1
ATOM 8717 O O . HIS A 1 1074 ? -76.448 43.582 76.384 1.00 30.20 1074 HIS A O 1
ATOM 8723 N N . SER A 1 1075 ? -76.167 45.161 74.784 1.00 27.69 1075 SER A N 1
ATOM 8724 C CA . SER A 1 1075 ? -75.065 46.067 75.215 1.00 27.69 1075 SER A CA 1
ATOM 8725 C C . SER A 1 1075 ? -73.744 45.548 75.831 1.00 27.69 1075 SER A C 1
ATOM 8727 O O . SER A 1 1075 ? -73.748 44.935 76.889 1.00 27.69 1075 SER A O 1
ATOM 8729 N N . GLY A 1 1076 ? -72.593 46.022 75.315 1.00 26.00 1076 GLY A N 1
ATOM 8730 C CA . GLY A 1 1076 ? -71.322 46.070 76.078 1.00 26.00 1076 GLY A CA 1
ATOM 8731 C C . GLY A 1 1076 ? -70.070 46.499 75.267 1.00 26.00 1076 GLY A C 1
ATOM 8732 O O . GLY A 1 1076 ? -70.022 46.149 74.089 1.00 26.00 1076 GLY A O 1
ATOM 8733 N N . PRO A 1 1077 ? -69.091 47.263 75.825 1.00 53.81 1077 PRO A N 1
ATOM 8734 C CA . PRO A 1 1077 ? -68.062 48.013 75.063 1.00 53.81 1077 PRO A CA 1
ATOM 8735 C C . PRO A 1 1077 ? -66.643 47.367 75.059 1.00 53.81 1077 PRO A C 1
ATOM 8737 O O . PRO A 1 1077 ? -66.426 46.427 75.813 1.00 53.81 1077 PRO A O 1
ATOM 8740 N N . ILE A 1 1078 ? -65.659 47.662 74.180 1.00 30.31 1078 ILE A N 1
ATOM 8741 C CA . ILE A 1 1078 ? -64.933 48.892 73.713 1.00 30.31 1078 ILE A CA 1
ATOM 8742 C C . ILE A 1 1078 ? -63.932 49.509 74.742 1.00 30.31 1078 ILE A C 1
ATOM 8744 O O . ILE A 1 1078 ? -64.281 49.678 75.904 1.00 30.31 1078 ILE A O 1
ATOM 8748 N N . LEU A 1 1079 ? -62.763 49.958 74.225 1.00 30.53 1079 LEU A N 1
ATOM 8749 C CA . LEU A 1 1079 ? -61.671 50.822 74.773 1.00 30.53 1079 LEU A CA 1
ATOM 8750 C C . LEU A 1 1079 ? -60.458 50.104 75.434 1.00 30.53 1079 LEU A C 1
ATOM 8752 O O . LEU A 1 1079 ? -60.650 49.051 76.028 1.00 30.53 1079 LEU A O 1
ATOM 8756 N N . MET A 1 1080 ? -59.165 50.469 75.239 1.00 28.47 1080 MET A N 1
ATOM 8757 C CA . MET A 1 1080 ? -58.390 51.757 75.191 1.00 28.47 1080 MET A CA 1
ATOM 8758 C C . MET A 1 1080 ? -58.060 52.354 76.583 1.00 28.47 1080 MET A C 1
ATOM 8760 O O . MET A 1 1080 ? -58.885 52.220 77.476 1.00 28.47 1080 MET A O 1
ATOM 8764 N N . SER A 1 1081 ? -56.929 53.044 76.853 1.00 26.92 1081 SER A N 1
ATOM 8765 C CA . SER A 1 1081 ? -55.704 53.414 76.083 1.00 26.92 1081 SER A CA 1
ATOM 8766 C C . SER A 1 1081 ? -54.565 53.873 77.041 1.00 26.92 1081 SER A C 1
ATOM 8768 O O . SER A 1 1081 ? -54.875 54.196 78.183 1.00 26.92 1081 SER A O 1
ATOM 8770 N N . SER A 1 1082 ? -53.318 53.978 76.530 1.00 31.16 1082 SER A N 1
ATOM 8771 C CA . SER A 1 1082 ? -52.170 54.814 77.003 1.00 31.16 1082 SER A CA 1
ATOM 8772 C C . SER A 1 1082 ? -51.735 54.678 78.491 1.00 31.16 1082 SER A C 1
ATOM 8774 O O . SER A 1 1082 ? -52.203 53.767 79.164 1.00 31.16 1082 SER A O 1
ATOM 8776 N N . ASP A 1 1083 ? -50.751 55.373 79.094 1.00 28.27 1083 ASP A N 1
ATOM 8777 C CA . ASP A 1 1083 ? -49.792 56.472 78.772 1.00 28.27 1083 ASP A CA 1
ATOM 8778 C C . ASP A 1 1083 ? -48.441 56.176 79.531 1.00 28.27 1083 ASP A C 1
ATOM 8780 O O . ASP A 1 1083 ? -48.311 55.070 80.051 1.00 28.27 1083 ASP A O 1
ATOM 8784 N N . VAL A 1 1084 ? -47.354 56.969 79.674 1.00 29.20 1084 VAL A N 1
ATOM 8785 C CA . VAL A 1 1084 ? -47.020 58.415 79.544 1.00 29.20 1084 VAL A CA 1
ATOM 8786 C C . VAL A 1 1084 ? -45.566 58.576 78.998 1.00 29.20 1084 VAL A C 1
ATOM 8788 O O . VAL A 1 1084 ? -44.765 57.644 79.060 1.00 29.20 1084 VAL A O 1
ATOM 8791 N N . SER A 1 1085 ? -45.183 59.767 78.519 1.00 28.97 1085 SER A N 1
ATOM 8792 C CA . SER A 1 1085 ? -43.849 60.193 78.023 1.00 28.97 1085 SER A CA 1
ATOM 8793 C C . SER A 1 1085 ? -42.859 60.771 79.069 1.00 28.97 1085 SER A C 1
ATOM 8795 O O . SER A 1 1085 ? -43.301 61.282 80.093 1.00 28.97 1085 SER A O 1
ATOM 8797 N N . HIS A 1 1086 ? -41.534 60.813 78.777 1.00 30.09 1086 HIS A N 1
ATOM 8798 C CA . HIS A 1 1086 ? -40.736 62.060 78.545 1.00 30.09 1086 HIS A CA 1
ATOM 8799 C C . HIS A 1 1086 ? -39.185 61.896 78.402 1.00 30.09 1086 HIS A C 1
ATOM 8801 O O . HIS A 1 1086 ? -38.605 60.862 78.711 1.00 30.09 1086 HIS A O 1
ATOM 8807 N N . HIS A 1 1087 ? -38.548 62.952 77.865 1.00 29.59 1087 HIS A N 1
ATOM 8808 C CA . HIS A 1 1087 ? -37.127 63.178 77.475 1.00 29.59 1087 HIS A CA 1
ATOM 8809 C C . HIS A 1 1087 ? -36.290 63.907 78.585 1.00 29.59 1087 HIS A C 1
ATOM 8811 O O . HIS A 1 1087 ? -36.893 64.172 79.626 1.00 29.59 1087 HIS A O 1
ATOM 8817 N N . PRO A 1 1088 ? -35.011 64.383 78.407 1.00 47.16 1088 PRO A N 1
ATOM 8818 C CA . PRO A 1 1088 ? -33.970 64.185 77.351 1.00 47.16 1088 PRO A CA 1
ATOM 8819 C C . PRO A 1 1088 ? -32.479 63.980 77.822 1.00 47.16 1088 PRO A C 1
ATOM 8821 O O . PRO A 1 1088 ? -32.096 64.328 78.929 1.00 47.16 1088 PRO A O 1
ATOM 8824 N N . THR A 1 1089 ? -31.615 63.548 76.881 1.00 28.53 1089 THR A N 1
ATOM 8825 C CA . THR A 1 1089 ? -30.169 63.888 76.641 1.00 28.53 1089 THR A CA 1
ATOM 8826 C C . THR A 1 1089 ? -29.052 63.925 77.727 1.00 28.53 1089 THR A C 1
ATOM 8828 O O . THR A 1 1089 ? -29.083 64.745 78.637 1.00 28.53 1089 THR A O 1
ATOM 8831 N N . ASN A 1 1090 ? -27.913 63.311 77.335 1.00 27.84 1090 ASN A N 1
ATOM 8832 C CA . ASN A 1 1090 ? -26.506 63.809 77.349 1.00 27.84 1090 ASN A CA 1
ATOM 8833 C C . ASN A 1 1090 ? -25.451 63.392 78.415 1.00 27.84 1090 ASN A C 1
ATOM 8835 O O . ASN A 1 1090 ? -25.725 63.248 79.599 1.00 27.84 1090 ASN A O 1
ATOM 8839 N N . LEU A 1 1091 ? -24.196 63.375 77.917 1.00 27.56 1091 LEU A N 1
ATOM 8840 C CA . LEU A 1 1091 ? -22.866 63.269 78.566 1.00 27.56 1091 LEU A CA 1
ATOM 8841 C C . LEU A 1 1091 ? -22.362 61.904 79.101 1.00 27.56 1091 LEU A C 1
ATOM 8843 O O . LEU A 1 1091 ? -23.108 60.939 79.219 1.00 27.56 1091 LEU A O 1
ATOM 8847 N N . ALA A 1 1092 ? -21.034 61.817 79.302 1.00 28.50 1092 ALA A N 1
ATOM 8848 C CA . ALA A 1 1092 ? -20.257 60.573 79.430 1.00 28.50 1092 ALA A CA 1
ATOM 8849 C C . ALA A 1 1092 ? -18.909 60.754 80.178 1.00 28.50 1092 ALA A C 1
ATOM 8851 O O . ALA A 1 1092 ? -18.428 61.879 80.307 1.00 28.50 1092 ALA A O 1
ATOM 8852 N N . GLY A 1 1093 ? -18.242 59.642 80.542 1.00 27.09 1093 GLY A N 1
ATOM 8853 C CA . GLY A 1 1093 ? -16.770 59.558 80.661 1.00 27.09 1093 GLY A CA 1
ATOM 8854 C C . GLY A 1 1093 ? -16.163 59.052 81.987 1.00 27.09 1093 GLY A C 1
ATOM 8855 O O . GLY A 1 1093 ? -16.840 59.008 83.007 1.00 27.09 1093 GLY A O 1
ATOM 8856 N N . TYR A 1 1094 ? -14.842 58.778 81.933 1.00 30.52 1094 TYR A N 1
ATOM 8857 C CA . TYR A 1 1094 ? -13.888 58.459 83.029 1.00 30.52 1094 TYR A CA 1
ATOM 8858 C C . TYR A 1 1094 ? -14.065 57.101 83.757 1.00 30.52 1094 TYR A C 1
ATOM 8860 O O . TYR A 1 1094 ? -15.177 56.604 83.861 1.00 30.52 1094 TYR A O 1
ATOM 8868 N N . ALA A 1 1095 ? -13.044 56.444 84.343 1.00 28.89 1095 ALA A N 1
ATOM 8869 C CA . ALA A 1 1095 ? -11.560 56.399 84.209 1.00 28.89 1095 ALA A CA 1
ATOM 8870 C C . ALA A 1 1095 ? -11.043 55.218 85.101 1.00 28.89 1095 ALA A C 1
ATOM 8872 O O . ALA A 1 1095 ? -11.858 54.614 85.791 1.00 28.89 1095 ALA A O 1
ATOM 8873 N N . GLY A 1 1096 ? -9.771 54.792 85.188 1.00 27.47 1096 GLY A N 1
ATOM 8874 C CA . GLY A 1 1096 ? -8.476 55.270 84.672 1.00 27.47 1096 GLY A CA 1
ATOM 8875 C C . GLY A 1 1096 ? -7.337 54.261 84.985 1.00 27.47 1096 GLY A C 1
ATOM 8876 O O . GLY A 1 1096 ? -7.612 53.098 85.261 1.00 27.47 1096 GLY A O 1
ATOM 8877 N N . SER A 1 1097 ? -6.067 54.682 84.931 1.00 28.02 1097 SER A N 1
ATOM 8878 C CA . SER A 1 1097 ? -4.856 53.822 84.960 1.00 28.02 1097 SER A CA 1
ATOM 8879 C C . SER A 1 1097 ? -4.154 53.676 86.327 1.00 28.02 1097 SER A C 1
ATOM 8881 O O . SER A 1 1097 ? -4.117 54.659 87.061 1.00 28.02 1097 SER A O 1
ATOM 8883 N N . HIS A 1 1098 ? -3.498 52.527 86.607 1.00 29.03 1098 HIS A N 1
ATOM 8884 C CA . HIS A 1 1098 ? -2.039 52.403 86.906 1.00 29.03 1098 HIS A CA 1
ATOM 8885 C C . HIS A 1 1098 ? -1.556 50.986 87.352 1.00 29.03 1098 HIS A C 1
ATOM 8887 O O . HIS A 1 1098 ? -2.338 50.156 87.803 1.00 29.03 1098 HIS A O 1
ATOM 8893 N N . ASP A 1 1099 ? -0.239 50.768 87.192 1.00 26.30 1099 ASP A N 1
ATOM 8894 C CA . ASP A 1 1099 ? 0.690 49.717 87.700 1.00 26.30 1099 ASP A CA 1
ATOM 8895 C C . ASP A 1 1099 ? 0.851 49.691 89.260 1.00 26.30 1099 ASP A C 1
ATOM 8897 O O . ASP A 1 1099 ? 0.232 50.562 89.882 1.00 26.30 1099 ASP A O 1
ATOM 8901 N N . PRO A 1 1100 ? 1.693 48.839 89.943 1.00 47.25 1100 PRO A N 1
ATOM 8902 C CA . PRO A 1 1100 ? 2.734 47.885 89.457 1.00 47.25 1100 PRO A CA 1
ATOM 8903 C C . PRO A 1 1100 ? 2.903 46.478 90.147 1.00 47.25 1100 PRO A C 1
ATOM 8905 O O . PRO A 1 1100 ? 2.516 46.257 91.287 1.00 47.25 1100 PRO A O 1
ATOM 8908 N N . HIS A 1 1101 ? 3.653 45.589 89.462 1.00 29.19 1101 HIS A N 1
ATOM 8909 C CA . HIS A 1 1101 ? 4.696 44.608 89.913 1.00 29.19 1101 HIS A CA 1
ATOM 8910 C C . HIS A 1 1101 ? 4.565 43.540 91.057 1.00 29.19 1101 HIS A C 1
ATOM 8912 O O . HIS A 1 1101 ? 4.364 43.867 92.218 1.00 29.19 1101 HIS A O 1
ATOM 8918 N N . PHE A 1 1102 ? 5.041 42.311 90.713 1.00 30.19 1102 PHE A N 1
ATOM 8919 C CA . PHE A 1 1102 ? 5.818 41.298 91.507 1.00 30.19 1102 PHE A CA 1
ATOM 8920 C C . PHE A 1 1102 ? 5.145 40.564 92.706 1.00 30.19 1102 PHE A C 1
ATOM 8922 O O . PHE A 1 1102 ? 4.374 41.162 93.438 1.00 30.19 1102 PHE A O 1
ATOM 8929 N N . THR A 1 1103 ? 5.419 39.292 93.077 1.00 27.80 1103 THR A N 1
ATOM 8930 C CA . THR A 1 1103 ? 6.038 38.056 92.485 1.00 27.80 1103 THR A CA 1
ATOM 8931 C C . THR A 1 1103 ? 5.641 36.852 93.389 1.00 27.80 1103 THR A C 1
ATOM 8933 O O . THR A 1 1103 ? 5.369 37.073 94.563 1.00 27.80 1103 THR A O 1
ATOM 8936 N N . MET A 1 1104 ? 5.564 35.582 92.951 1.00 28.73 1104 MET A N 1
ATOM 8937 C CA . MET A 1 1104 ? 6.695 34.625 92.829 1.00 28.73 1104 MET A CA 1
ATOM 8938 C C . MET A 1 1104 ? 6.270 33.273 92.190 1.00 28.73 1104 MET A C 1
ATOM 8940 O O . MET A 1 1104 ? 5.091 32.933 92.166 1.00 28.73 1104 MET A O 1
ATOM 8944 N N . SER A 1 1105 ? 7.262 32.520 91.699 1.00 29.72 1105 SER A N 1
ATOM 8945 C CA . SER A 1 1105 ? 7.200 31.241 90.943 1.00 29.72 1105 SER A CA 1
ATOM 8946 C C . SER A 1 1105 ? 7.244 29.991 91.872 1.00 29.72 1105 SER A C 1
ATOM 8948 O O . SER A 1 1105 ? 7.108 30.184 93.082 1.00 29.72 1105 SER A O 1
ATOM 8950 N N . PRO A 1 1106 ? 7.537 28.735 91.421 1.00 51.56 1106 PRO A N 1
ATOM 8951 C CA . PRO A 1 1106 ? 7.681 28.126 90.071 1.00 51.56 1106 PRO A CA 1
ATOM 8952 C C . PRO A 1 1106 ? 6.732 26.899 89.878 1.00 51.56 1106 PRO A C 1
ATOM 8954 O O . PRO A 1 1106 ? 5.837 26.718 90.692 1.00 51.56 1106 PRO A O 1
ATOM 8957 N N . GLN A 1 1107 ? 6.780 26.005 88.872 1.00 30.22 1107 GLN A N 1
ATOM 8958 C CA . GLN A 1 1107 ? 7.691 25.656 87.747 1.00 30.22 1107 GLN A CA 1
ATOM 8959 C C . GLN A 1 1107 ? 6.818 25.310 86.486 1.00 30.22 1107 GLN A C 1
ATOM 8961 O O . GLN A 1 1107 ? 5.698 25.805 86.444 1.00 30.22 1107 GLN A O 1
ATOM 8966 N N . SER A 1 1108 ? 7.116 24.491 85.450 1.00 29.38 1108 SER A N 1
ATOM 8967 C CA . SER A 1 1108 ? 8.283 23.848 84.764 1.00 29.38 1108 SER A CA 1
ATOM 8968 C C . SER A 1 1108 ? 7.776 23.309 83.393 1.00 29.38 1108 SER A C 1
ATOM 8970 O O . SER A 1 1108 ? 6.580 23.090 83.244 1.00 29.38 1108 SER A O 1
ATOM 8972 N N . ALA A 1 1109 ? 8.578 23.023 82.355 1.00 28.39 1109 ALA A N 1
ATOM 8973 C CA . ALA A 1 1109 ? 9.879 23.574 81.957 1.00 28.39 1109 ALA A CA 1
ATOM 8974 C C . ALA A 1 1109 ? 10.078 23.483 80.413 1.00 28.39 1109 ALA A C 1
ATOM 8976 O O . ALA A 1 1109 ? 9.990 22.409 79.831 1.00 28.39 1109 ALA A O 1
ATOM 8977 N N . THR A 1 1110 ? 10.391 24.630 79.792 1.00 28.47 1110 THR A N 1
ATOM 8978 C CA . THR A 1 1110 ? 11.262 24.840 78.600 1.00 28.47 1110 THR A CA 1
ATOM 8979 C C . THR A 1 1110 ? 11.087 24.025 77.295 1.00 28.47 1110 THR A C 1
ATOM 8981 O O . THR A 1 1110 ? 11.756 23.018 77.094 1.00 28.47 1110 THR A O 1
ATOM 8984 N N . SER A 1 1111 ? 10.271 24.561 76.374 1.00 31.58 1111 SER A N 1
ATOM 8985 C CA . SER A 1 1111 ? 10.639 25.391 75.185 1.00 31.58 1111 SER A CA 1
ATOM 8986 C C . SER A 1 1111 ? 11.723 24.989 74.131 1.00 31.58 1111 SER A C 1
ATOM 8988 O O . SER A 1 1111 ? 12.618 24.211 74.442 1.00 31.58 1111 SER A O 1
ATOM 8990 N N . PRO A 1 1112 ? 11.674 25.542 72.878 1.00 55.47 1112 PRO A N 1
ATOM 8991 C CA . PRO A 1 1112 ? 12.234 24.872 71.678 1.00 55.47 1112 PRO A CA 1
ATOM 8992 C C . PRO A 1 1112 ? 13.001 25.736 70.614 1.00 55.47 1112 PRO A C 1
ATOM 8994 O O . PRO A 1 1112 ? 13.059 26.957 70.704 1.00 55.47 1112 PRO A O 1
ATOM 8997 N N . ALA A 1 1113 ? 13.419 25.060 69.522 1.00 30.61 1113 ALA A N 1
ATOM 8998 C CA . ALA A 1 1113 ? 13.452 25.495 68.097 1.00 30.61 1113 ALA A CA 1
ATOM 8999 C C . ALA A 1 1113 ? 14.629 26.308 67.454 1.00 30.61 1113 ALA A C 1
ATOM 9001 O O . ALA A 1 1113 ? 15.179 27.233 68.030 1.00 30.61 1113 ALA A O 1
ATOM 9002 N N . PHE A 1 1114 ? 14.896 25.953 66.174 1.00 27.48 1114 PHE A N 1
ATOM 9003 C CA . PHE A 1 1114 ? 15.648 26.615 65.067 1.00 27.48 1114 PHE A CA 1
ATOM 9004 C C . PHE A 1 1114 ? 17.167 26.966 65.165 1.00 27.48 1114 PHE A C 1
ATOM 9006 O O . PHE A 1 1114 ? 17.524 28.005 65.695 1.00 27.48 1114 PHE A O 1
ATOM 9013 N N . ALA A 1 1115 ? 18.003 26.129 64.501 1.00 25.31 1115 ALA A N 1
ATOM 9014 C CA . ALA A 1 1115 ? 19.051 26.383 63.456 1.00 25.31 1115 ALA A CA 1
ATOM 9015 C C . ALA A 1 1115 ? 20.052 27.591 63.513 1.00 25.31 1115 ALA A C 1
ATOM 9017 O O . ALA A 1 1115 ? 19.727 28.601 64.124 1.00 25.31 1115 ALA A O 1
ATOM 9018 N N . PRO A 1 1116 ? 21.193 27.614 62.751 1.00 48.09 1116 PRO A N 1
ATOM 9019 C CA . PRO A 1 1116 ? 21.917 26.574 61.969 1.00 48.09 1116 PRO A CA 1
ATOM 9020 C C . PRO A 1 1116 ? 23.475 26.521 62.221 1.00 48.09 1116 PRO A C 1
ATOM 9022 O O . PRO A 1 1116 ? 23.984 27.169 63.123 1.00 48.09 1116 PRO A O 1
ATOM 9025 N N . HIS A 1 1117 ? 24.227 25.803 61.355 1.00 25.30 1117 HIS A N 1
ATOM 9026 C CA . HIS A 1 1117 ? 25.698 25.851 61.076 1.00 25.30 1117 HIS A CA 1
ATOM 9027 C C . HIS A 1 1117 ? 26.770 25.164 61.986 1.00 25.30 1117 HIS A C 1
ATOM 9029 O O . HIS A 1 1117 ? 27.283 25.753 62.925 1.00 25.30 1117 HIS A O 1
ATOM 9035 N N . ALA A 1 1118 ? 27.254 24.002 61.499 1.00 24.56 1118 ALA A N 1
ATOM 9036 C CA . ALA A 1 1118 ? 28.637 23.707 61.025 1.00 24.56 1118 ALA A CA 1
ATOM 9037 C C . ALA A 1 1118 ? 29.888 23.541 61.959 1.00 24.56 1118 ALA A C 1
ATOM 9039 O O . ALA A 1 1118 ? 30.040 24.206 62.970 1.00 24.56 1118 ALA A O 1
ATOM 9040 N N . PHE A 1 1119 ? 30.829 22.688 61.484 1.00 26.31 1119 PHE A N 1
ATOM 9041 C CA . PHE A 1 1119 ? 32.224 22.386 61.928 1.00 26.31 1119 PHE A CA 1
ATOM 9042 C C . PHE A 1 1119 ? 32.441 21.847 63.371 1.00 26.31 1119 PHE A C 1
ATOM 9044 O O . PHE A 1 1119 ? 32.254 22.549 64.351 1.00 26.31 1119 PHE A O 1
ATOM 9051 N N . MET A 1 1120 ? 32.709 20.541 63.562 1.00 26.88 1120 MET A N 1
ATOM 9052 C CA . MET A 1 1120 ? 33.993 19.787 63.439 1.00 26.88 1120 MET A CA 1
ATOM 9053 C C . MET A 1 1120 ? 34.900 19.803 64.693 1.00 26.88 1120 MET A C 1
ATOM 9055 O O . MET A 1 1120 ? 35.495 20.831 64.988 1.00 26.88 1120 MET A O 1
ATOM 9059 N N . HIS A 1 1121 ? 35.141 18.632 65.315 1.00 29.41 1121 HIS A N 1
ATOM 9060 C CA . HIS A 1 1121 ? 36.454 17.935 65.309 1.00 29.41 1121 HIS A CA 1
ATOM 9061 C C . HIS A 1 1121 ? 36.478 16.627 66.143 1.00 29.41 1121 HIS A C 1
ATOM 9063 O O . HIS A 1 1121 ? 35.943 16.608 67.241 1.00 29.41 1121 HIS A O 1
ATOM 9069 N N . ALA A 1 1122 ? 37.209 15.613 65.636 1.00 27.77 1122 ALA A N 1
ATOM 9070 C CA . ALA A 1 1122 ? 37.789 14.425 66.312 1.00 27.77 1122 ALA A CA 1
ATOM 9071 C C . ALA A 1 1122 ? 36.875 13.467 67.137 1.00 27.77 1122 ALA A C 1
ATOM 9073 O O . ALA A 1 1122 ? 35.946 13.877 67.812 1.00 27.77 1122 ALA A O 1
ATOM 9074 N N . GLY A 1 1123 ? 37.123 12.150 67.184 1.00 27.20 1123 GLY A N 1
ATOM 9075 C CA . GLY A 1 1123 ? 38.093 11.322 66.448 1.00 27.20 1123 GLY A CA 1
ATOM 9076 C C . GLY A 1 1123 ? 38.251 9.923 67.079 1.00 27.20 1123 GLY A C 1
ATOM 9077 O O . GLY A 1 1123 ? 38.210 9.802 68.299 1.00 27.20 1123 GLY A O 1
ATOM 9078 N N . GLY A 1 1124 ? 38.439 8.870 66.271 1.00 28.72 1124 GLY A N 1
ATOM 9079 C CA . GLY A 1 1124 ? 38.620 7.491 66.763 1.00 28.72 1124 GLY A CA 1
ATOM 9080 C C . GLY A 1 1124 ? 38.602 6.435 65.648 1.00 28.72 1124 GLY A C 1
ATOM 9081 O O . GLY A 1 1124 ? 37.551 6.128 65.101 1.00 28.72 1124 GLY A O 1
ATOM 9082 N N . LEU A 1 1125 ? 39.777 5.902 65.309 1.00 31.30 1125 LEU A N 1
ATOM 9083 C CA . LEU A 1 1125 ? 40.046 4.847 64.307 1.00 31.30 1125 LEU A CA 1
ATOM 9084 C C . LEU A 1 1125 ? 40.450 3.530 65.041 1.00 31.30 1125 LEU A C 1
ATOM 9086 O O . LEU A 1 1125 ? 40.670 3.625 66.252 1.00 31.30 1125 LEU A O 1
ATOM 9090 N N . PRO A 1 1126 ? 40.580 2.332 64.402 1.00 44.38 1126 PRO A N 1
ATOM 9091 C CA . PRO A 1 1126 ? 40.967 2.126 62.997 1.00 44.38 1126 PRO A CA 1
ATOM 9092 C C . PRO A 1 1126 ? 40.270 1.020 62.163 1.00 44.38 1126 PRO A C 1
ATOM 9094 O O . PRO A 1 1126 ? 39.524 0.177 62.651 1.00 44.38 1126 PRO A O 1
ATOM 9097 N N . SER A 1 1127 ? 40.597 1.073 60.866 1.00 30.80 1127 SER A N 1
ATOM 9098 C CA . SER A 1 1127 ? 40.325 0.147 59.744 1.00 30.80 1127 SER A CA 1
ATOM 9099 C C . SER A 1 1127 ? 41.352 -1.032 59.722 1.00 30.80 1127 SER A C 1
ATOM 9101 O O . SER A 1 1127 ? 41.906 -1.283 60.795 1.00 30.80 1127 SER A O 1
ATOM 9103 N N . PRO A 1 1128 ? 41.709 -1.749 58.609 1.00 51.69 1128 PRO A N 1
ATOM 9104 C CA . PRO A 1 1128 ? 41.394 -1.643 57.158 1.00 51.69 1128 PRO A CA 1
ATOM 9105 C C . PRO A 1 1128 ? 40.730 -2.930 56.584 1.00 51.69 1128 PRO A C 1
ATOM 9107 O O . PRO A 1 1128 ? 40.366 -3.805 57.360 1.00 51.69 1128 PRO A O 1
ATOM 9110 N N . ALA A 1 1129 ? 40.478 -3.146 55.281 1.00 28.62 1129 ALA A N 1
ATOM 9111 C CA . ALA A 1 1129 ? 40.906 -2.570 53.981 1.00 28.62 1129 ALA A CA 1
ATOM 9112 C C . ALA A 1 1129 ? 39.809 -2.891 52.913 1.00 28.62 1129 ALA A C 1
ATOM 9114 O O . ALA A 1 1129 ? 38.808 -3.487 53.297 1.00 28.62 1129 ALA A O 1
ATOM 9115 N N . PHE A 1 1130 ? 39.878 -2.709 51.581 1.00 28.67 1130 PHE A N 1
ATOM 9116 C CA . PHE A 1 1130 ? 40.407 -1.769 50.550 1.00 28.67 1130 PHE A CA 1
ATOM 9117 C C . PHE A 1 1130 ? 39.637 -2.169 49.249 1.00 28.67 1130 PHE A C 1
ATOM 9119 O O . PHE A 1 1130 ? 39.170 -3.302 49.179 1.00 28.67 1130 PHE A O 1
ATOM 9126 N N . GLY A 1 1131 ? 39.439 -1.403 48.169 1.00 27.30 1131 GLY A N 1
ATOM 9127 C CA . GLY A 1 1131 ? 39.734 -0.023 47.738 1.00 27.30 1131 GLY A CA 1
ATOM 9128 C C . GLY A 1 1131 ? 38.798 0.293 46.533 1.00 27.30 1131 GLY A C 1
ATOM 9129 O O . GLY A 1 1131 ? 38.145 -0.623 46.045 1.00 27.30 1131 GLY A O 1
ATOM 9130 N N . SER A 1 1132 ? 38.502 1.510 46.053 1.00 27.56 1132 SER A N 1
ATOM 9131 C CA . SER A 1 1132 ? 39.234 2.779 45.829 1.00 27.56 1132 SER A CA 1
ATOM 9132 C C . SER A 1 1132 ? 40.007 2.849 44.490 1.00 27.56 1132 SER A C 1
ATOM 9134 O O . SER A 1 1132 ? 40.858 1.991 44.292 1.00 27.56 1132 SER A O 1
ATOM 9136 N N . SER A 1 1133 ? 39.937 3.857 43.595 1.00 31.52 1133 SER A N 1
ATOM 9137 C CA . SER A 1 1133 ? 39.008 4.982 43.251 1.00 31.52 1133 SER A CA 1
ATOM 9138 C C . SER A 1 1133 ? 39.826 6.136 42.621 1.00 31.52 1133 SER A C 1
ATOM 9140 O O . SER A 1 1133 ? 40.932 6.353 43.108 1.00 31.52 1133 SER A O 1
ATOM 9142 N N . ALA A 1 1134 ? 39.292 6.973 41.710 1.00 29.20 1134 ALA A N 1
ATOM 9143 C CA . ALA A 1 1134 ? 39.824 8.341 41.478 1.00 29.20 1134 ALA A CA 1
ATOM 9144 C C . ALA A 1 1134 ? 38.879 9.284 40.689 1.00 29.20 1134 ALA A C 1
ATOM 9146 O O . ALA A 1 1134 ? 38.163 8.829 39.803 1.00 29.20 1134 ALA A O 1
ATOM 9147 N N . SER A 1 1135 ? 38.921 10.595 40.996 1.00 30.22 1135 SER A N 1
ATOM 9148 C CA . SER A 1 1135 ? 38.388 11.732 40.201 1.00 30.22 1135 SER A CA 1
ATOM 9149 C C . SER A 1 1135 ? 39.002 13.082 40.732 1.00 30.22 1135 SER A C 1
ATOM 9151 O O . SER A 1 1135 ? 40.159 13.024 41.149 1.00 30.22 1135 SER A O 1
ATOM 9153 N N . PRO A 1 1136 ? 38.371 14.287 40.737 1.00 64.94 1136 PRO A N 1
ATOM 9154 C CA . PRO A 1 1136 ? 38.716 15.455 39.891 1.00 64.94 1136 PRO A CA 1
ATOM 9155 C C . PRO A 1 1136 ? 39.206 16.724 40.656 1.00 64.94 1136 PRO A C 1
ATOM 9157 O O . PRO A 1 1136 ? 39.296 16.693 41.884 1.00 64.94 1136 PRO A O 1
ATOM 9160 N N . ARG A 1 1137 ? 39.442 17.881 39.975 1.00 24.42 1137 ARG A N 1
ATOM 9161 C CA . ARG A 1 1137 ? 39.421 19.247 40.598 1.00 24.42 1137 ARG A CA 1
ATOM 9162 C C . ARG A 1 1137 ? 39.398 20.480 39.649 1.00 24.42 1137 ARG A C 1
ATOM 9164 O O . ARG A 1 1137 ? 39.654 20.353 38.461 1.00 24.42 1137 ARG A O 1
ATOM 9171 N N . ALA A 1 1138 ? 39.070 21.655 40.224 1.00 25.83 1138 ALA A N 1
ATOM 9172 C CA . ALA A 1 1138 ? 38.910 23.030 39.666 1.00 25.83 1138 ALA A CA 1
ATOM 9173 C C . ALA A 1 1138 ? 39.001 24.061 40.858 1.00 25.83 1138 ALA A C 1
ATOM 9175 O O . ALA A 1 1138 ? 39.435 23.584 41.917 1.00 25.83 1138 ALA A O 1
ATOM 9176 N N . PRO A 1 1139 ? 38.570 25.368 40.850 1.00 47.22 1139 PRO A N 1
ATOM 9177 C CA . PRO A 1 1139 ? 38.022 26.269 39.792 1.00 47.22 1139 PRO A CA 1
ATOM 9178 C C . PRO A 1 1139 ? 38.425 27.798 39.839 1.00 47.22 1139 PRO A C 1
ATOM 9180 O O . PRO A 1 1139 ? 38.962 28.275 40.833 1.00 47.22 1139 PRO A O 1
ATOM 9183 N N . GLY A 1 1140 ? 37.984 28.603 38.846 1.00 25.83 1140 GLY A N 1
ATOM 9184 C CA . GLY A 1 1140 ? 37.307 29.917 39.070 1.00 25.83 1140 GLY A CA 1
ATOM 9185 C C . GLY A 1 1140 ? 38.038 31.279 38.899 1.00 25.83 1140 GLY A C 1
ATOM 9186 O O . GLY A 1 1140 ? 39.177 31.428 39.321 1.00 25.83 1140 GLY A O 1
ATOM 9187 N N . MET A 1 1141 ? 37.326 32.293 38.352 1.00 27.72 1141 MET A N 1
ATOM 9188 C CA . MET A 1 1141 ? 37.243 33.721 38.784 1.00 27.72 1141 MET A CA 1
ATOM 9189 C C . MET A 1 1141 ? 36.298 34.558 37.868 1.00 27.72 1141 MET A C 1
ATOM 9191 O O . MET A 1 1141 ? 35.784 34.047 36.878 1.00 27.72 1141 MET A O 1
ATOM 9195 N N . PHE A 1 1142 ? 36.043 35.821 38.238 1.00 24.62 1142 PHE A N 1
ATOM 9196 C CA . PHE A 1 1142 ? 35.150 36.820 37.601 1.00 24.62 1142 PHE A CA 1
ATOM 9197 C C . PHE A 1 1142 ? 36.001 37.985 37.004 1.00 24.62 1142 PHE A C 1
ATOM 9199 O O . PHE A 1 1142 ? 37.182 38.051 37.341 1.00 24.62 1142 PHE A O 1
ATOM 9206 N N . ASN A 1 1143 ? 35.562 38.969 36.192 1.00 25.66 1143 ASN A N 1
ATOM 9207 C CA . ASN A 1 1143 ? 34.270 39.419 35.606 1.00 25.66 1143 ASN A CA 1
ATOM 9208 C C . ASN A 1 1143 ? 34.597 40.364 34.386 1.00 25.66 1143 ASN A C 1
ATOM 9210 O O . ASN A 1 1143 ? 35.782 40.570 34.140 1.00 25.66 1143 ASN A O 1
ATOM 9214 N N . GLU A 1 1144 ? 33.736 41.015 33.576 1.00 24.03 1144 GLU A N 1
ATOM 9215 C CA . GLU A 1 1144 ? 32.266 41.177 33.437 1.00 24.03 1144 GLU A CA 1
ATOM 9216 C C . GLU A 1 1144 ? 31.923 41.708 32.010 1.00 24.03 1144 GLU A C 1
ATOM 9218 O O . GLU A 1 1144 ? 32.515 42.707 31.608 1.00 24.03 1144 GLU A O 1
ATOM 9223 N N . ALA A 1 1145 ? 30.985 41.102 31.257 1.00 26.81 1145 ALA A N 1
ATOM 9224 C CA . ALA A 1 1145 ? 30.277 41.672 30.080 1.00 26.81 1145 ALA A CA 1
ATOM 9225 C C . ALA A 1 1145 ? 29.268 40.649 29.503 1.00 26.81 1145 ALA A C 1
ATOM 9227 O O . ALA A 1 1145 ? 29.482 39.445 29.628 1.00 26.81 1145 ALA A O 1
ATOM 9228 N N . GLY A 1 1146 ? 28.188 41.098 28.850 1.00 25.92 1146 GLY A N 1
ATOM 9229 C CA . GLY A 1 1146 ? 27.182 40.212 28.240 1.00 25.92 1146 GLY A CA 1
ATOM 9230 C C . GLY A 1 1146 ? 27.307 40.090 26.717 1.00 25.92 1146 GLY A C 1
ATOM 9231 O O . GLY A 1 1146 ? 27.268 41.103 26.025 1.00 25.92 1146 GLY A O 1
ATOM 9232 N N . ILE A 1 1147 ? 27.380 38.859 26.198 1.00 26.80 1147 ILE A N 1
ATOM 9233 C CA . ILE A 1 1147 ? 27.235 38.537 24.766 1.00 26.80 1147 ILE A CA 1
ATOM 9234 C C . ILE A 1 1147 ? 26.251 37.366 24.622 1.00 26.80 1147 ILE A C 1
ATOM 9236 O O . ILE A 1 1147 ? 26.472 36.284 25.167 1.00 26.80 1147 ILE A O 1
ATOM 9240 N N . GLY A 1 1148 ? 25.154 37.595 23.895 1.00 26.88 1148 GLY A N 1
ATOM 9241 C CA . GLY A 1 1148 ? 24.272 36.539 23.384 1.00 26.88 1148 GLY A CA 1
ATOM 9242 C C . GLY A 1 1148 ? 24.810 35.965 22.068 1.00 26.88 1148 GLY A C 1
ATOM 9243 O O . GLY A 1 1148 ? 25.639 36.591 21.416 1.00 26.88 1148 GLY A O 1
ATOM 9244 N N . ARG A 1 1149 ? 24.359 34.766 21.676 1.00 26.05 1149 ARG A N 1
ATOM 9245 C CA . ARG A 1 1149 ? 24.896 34.033 20.513 1.00 26.05 1149 ARG A CA 1
ATOM 9246 C C . ARG A 1 1149 ? 24.752 34.792 19.184 1.00 26.05 1149 ARG A C 1
ATOM 9248 O O . ARG A 1 1149 ? 23.643 34.925 18.678 1.00 26.05 1149 ARG A O 1
ATOM 9255 N N . MET A 1 1150 ? 25.897 35.142 18.611 1.00 26.19 1150 MET A N 1
ATOM 9256 C CA . MET A 1 1150 ? 26.194 35.506 17.217 1.00 26.19 1150 MET A CA 1
ATOM 9257 C C . MET A 1 1150 ? 27.732 35.345 17.078 1.00 26.19 1150 MET A C 1
ATOM 9259 O O . MET A 1 1150 ? 28.429 35.404 18.091 1.00 26.19 1150 MET A O 1
ATOM 9263 N N . ASP A 1 1151 ? 28.342 35.002 15.943 1.00 24.95 1151 ASP A N 1
ATOM 9264 C CA . ASP A 1 1151 ? 27.908 35.045 14.539 1.00 24.95 1151 ASP A CA 1
ATOM 9265 C C . ASP A 1 1151 ? 28.334 33.790 13.741 1.00 24.95 1151 ASP A C 1
ATOM 9267 O O . ASP A 1 1151 ? 29.084 32.937 14.213 1.00 24.95 1151 ASP A O 1
ATOM 9271 N N . SER A 1 1152 ? 27.937 33.734 12.468 1.00 23.89 1152 SER A N 1
ATOM 9272 C CA . SER A 1 1152 ? 28.801 33.219 11.395 1.00 23.89 1152 SER A CA 1
ATOM 9273 C C . SER A 1 1152 ? 29.019 34.357 10.396 1.00 23.89 1152 SER A C 1
ATOM 9275 O O . SER A 1 1152 ? 28.059 34.873 9.828 1.00 23.89 1152 SER A O 1
ATOM 9277 N N . VAL A 1 1153 ? 30.264 34.822 10.266 1.00 25.28 1153 VAL A N 1
ATOM 9278 C CA . VAL A 1 1153 ? 30.596 36.111 9.630 1.00 25.28 1153 VAL A CA 1
ATOM 9279 C C . VAL A 1 1153 ? 30.880 35.944 8.136 1.00 25.28 1153 VAL A C 1
ATOM 9281 O O . VAL A 1 1153 ? 31.670 35.091 7.743 1.00 25.28 1153 VAL A O 1
ATOM 9284 N N . ALA A 1 1154 ? 30.276 36.806 7.316 1.00 29.73 1154 ALA A N 1
ATOM 9285 C CA . ALA A 1 1154 ? 30.533 36.923 5.879 1.00 29.73 1154 ALA A CA 1
ATOM 9286 C C . ALA A 1 1154 ? 31.496 38.083 5.546 1.00 29.73 1154 ALA A C 1
ATOM 9288 O O . ALA A 1 1154 ? 31.633 39.002 6.349 1.00 29.73 1154 ALA A O 1
ATOM 9289 N N . LEU A 1 1155 ? 32.111 38.031 4.353 1.00 23.78 1155 LEU A N 1
ATOM 9290 C CA . LEU A 1 1155 ? 32.785 39.075 3.534 1.00 23.78 1155 LEU A CA 1
ATOM 9291 C C . LEU A 1 1155 ? 33.456 38.286 2.375 1.00 23.78 1155 LEU A C 1
ATOM 9293 O O . LEU A 1 1155 ? 34.104 37.287 2.661 1.00 23.78 1155 LEU A O 1
ATOM 9297 N N . GLY A 1 1156 ? 33.287 38.536 1.068 1.00 24.92 1156 GLY A N 1
ATOM 9298 C CA . GLY A 1 1156 ? 33.297 39.796 0.298 1.00 24.92 1156 GLY A CA 1
ATOM 9299 C C . GLY A 1 1156 ? 34.686 39.978 -0.370 1.00 24.92 1156 GLY A C 1
ATOM 9300 O O . GLY A 1 1156 ? 35.650 39.551 0.265 1.00 24.92 1156 GLY A O 1
ATOM 9301 N N . PRO A 1 1157 ? 34.872 40.607 -1.566 1.00 35.91 1157 PRO A N 1
ATOM 9302 C CA . PRO A 1 1157 ? 33.936 41.428 -2.367 1.00 35.91 1157 PRO A CA 1
ATOM 9303 C C . PRO A 1 1157 ? 33.960 41.208 -3.923 1.00 35.91 1157 PRO A C 1
ATOM 9305 O O . PRO A 1 1157 ? 34.789 40.472 -4.445 1.00 35.91 1157 PRO A O 1
ATOM 9308 N N . GLY A 1 1158 ? 33.140 41.976 -4.670 1.00 24.66 1158 GLY A N 1
ATOM 9309 C CA . GLY A 1 1158 ? 33.236 42.189 -6.140 1.00 24.66 1158 GLY A CA 1
ATOM 9310 C C . GLY A 1 1158 ? 32.490 41.166 -7.025 1.00 24.66 1158 GLY A C 1
ATOM 9311 O O . GLY A 1 1158 ? 32.170 40.083 -6.556 1.00 24.66 1158 GLY A O 1
ATOM 9312 N N . GLY A 1 1159 ? 32.157 41.443 -8.297 1.00 23.11 1159 GLY A N 1
ATOM 9313 C CA . GLY A 1 1159 ? 32.238 42.694 -9.078 1.00 23.11 1159 GLY A CA 1
ATOM 9314 C C . GLY A 1 1159 ? 31.874 42.479 -10.569 1.00 23.11 1159 GLY A C 1
ATOM 9315 O O . GLY A 1 1159 ? 32.231 41.449 -11.119 1.00 23.11 1159 GLY A O 1
ATOM 9316 N N . ASP A 1 1160 ? 31.174 43.443 -11.186 1.00 23.91 1160 ASP A N 1
ATOM 9317 C CA . ASP A 1 1160 ? 30.884 43.635 -12.632 1.00 23.91 1160 ASP A CA 1
ATOM 9318 C C . ASP A 1 1160 ? 30.370 42.466 -13.528 1.00 23.91 1160 ASP A C 1
ATOM 9320 O O . ASP A 1 1160 ? 31.112 41.588 -13.948 1.00 23.91 1160 ASP A O 1
ATOM 9324 N N . SER A 1 1161 ? 29.077 42.546 -13.901 1.00 22.44 1161 SER A N 1
ATOM 9325 C CA . SER A 1 1161 ? 28.518 42.793 -15.266 1.00 22.44 1161 SER A CA 1
ATOM 9326 C C . SER A 1 1161 ? 29.331 42.442 -16.546 1.00 22.44 1161 SER A C 1
ATOM 9328 O O . SER A 1 1161 ? 30.551 42.575 -16.516 1.00 22.44 1161 SER A O 1
ATOM 9330 N N . PRO A 1 1162 ? 28.699 42.205 -17.739 1.00 40.16 1162 PRO A N 1
ATOM 9331 C CA . PRO A 1 1162 ? 27.345 42.667 -18.127 1.00 40.16 1162 PRO A CA 1
ATOM 9332 C C . PRO A 1 1162 ? 26.481 41.761 -19.060 1.00 40.16 1162 PRO A C 1
ATOM 9334 O O . PRO A 1 1162 ? 26.973 40.831 -19.680 1.00 40.16 1162 PRO A O 1
ATOM 9337 N N . MET A 1 1163 ? 25.222 42.195 -19.275 1.00 23.55 1163 MET A N 1
ATOM 9338 C CA . MET A 1 1163 ? 24.383 42.051 -20.498 1.00 23.55 1163 MET A CA 1
ATOM 9339 C C . MET A 1 1163 ? 24.121 40.638 -21.079 1.00 23.55 1163 MET A C 1
ATOM 9341 O O . MET A 1 1163 ? 25.027 39.929 -21.494 1.00 23.55 1163 MET A O 1
ATOM 9345 N N . ARG A 1 1164 ? 22.859 40.284 -21.380 1.00 25.86 1164 ARG A N 1
ATOM 9346 C CA . ARG A 1 1164 ? 22.101 40.977 -22.446 1.00 25.86 1164 ARG A CA 1
ATOM 9347 C C . ARG A 1 1164 ? 20.573 40.777 -22.382 1.00 25.86 1164 ARG A C 1
ATOM 9349 O O . ARG A 1 1164 ? 20.081 39.690 -22.660 1.00 25.86 1164 ARG A O 1
ATOM 9356 N N . ASP A 1 1165 ? 19.833 41.861 -22.155 1.00 26.50 1165 ASP A N 1
ATOM 9357 C CA . ASP A 1 1165 ? 18.410 41.978 -22.519 1.00 26.50 1165 ASP A CA 1
ATOM 9358 C C . ASP A 1 1165 ? 18.238 42.235 -24.028 1.00 26.50 1165 ASP A C 1
ATOM 9360 O O . ASP A 1 1165 ? 19.031 42.991 -24.599 1.00 26.50 1165 ASP A O 1
ATOM 9364 N N . ALA A 1 1166 ? 17.160 41.713 -24.639 1.00 24.91 1166 ALA A N 1
ATOM 9365 C CA . ALA A 1 1166 ? 16.398 42.399 -25.704 1.00 24.91 1166 ALA A CA 1
ATOM 9366 C C . ALA A 1 1166 ? 15.092 41.672 -26.125 1.00 24.91 1166 ALA A C 1
ATOM 9368 O O . ALA A 1 1166 ? 15.121 40.709 -26.879 1.00 24.91 1166 ALA A O 1
ATOM 9369 N N . PHE A 1 1167 ? 13.949 42.230 -25.713 1.00 22.98 1167 PHE A N 1
ATOM 9370 C CA . PHE A 1 1167 ? 12.687 42.372 -26.470 1.00 22.98 1167 PHE A CA 1
ATOM 9371 C C . PHE A 1 1167 ? 12.181 41.267 -27.433 1.00 22.98 1167 PHE A C 1
ATOM 9373 O O . PHE A 1 1167 ? 12.529 41.218 -28.607 1.00 22.98 1167 PHE A O 1
ATOM 9380 N N . ALA A 1 1168 ? 11.163 40.546 -26.952 1.00 25.45 1168 ALA A N 1
ATOM 9381 C CA . ALA A 1 1168 ? 9.782 40.543 -27.469 1.00 25.45 1168 ALA A CA 1
ATOM 9382 C C . ALA A 1 1168 ? 9.501 40.727 -28.987 1.00 25.45 1168 ALA A C 1
ATOM 9384 O O . ALA A 1 1168 ? 9.689 41.801 -29.555 1.00 25.45 1168 ALA A O 1
ATOM 9385 N N . GLY A 1 1169 ? 8.810 39.737 -29.567 1.00 23.39 1169 GLY A N 1
ATOM 9386 C CA . GLY A 1 1169 ? 8.070 39.829 -30.833 1.00 23.39 1169 GLY A CA 1
ATOM 9387 C C . GLY A 1 1169 ? 7.375 38.496 -31.133 1.00 23.39 1169 GLY A C 1
ATOM 9388 O O . GLY A 1 1169 ? 8.057 37.499 -31.334 1.00 23.39 1169 GLY A O 1
ATOM 9389 N N . GLY A 1 1170 ? 6.040 38.442 -31.081 1.00 26.02 1170 GLY A N 1
ATOM 9390 C CA . GLY A 1 1170 ? 5.298 37.173 -31.033 1.00 26.02 1170 GLY A CA 1
ATOM 9391 C C . GLY A 1 1170 ? 4.540 36.793 -32.309 1.00 26.02 1170 GLY A C 1
ATOM 9392 O O . GLY A 1 1170 ? 4.045 37.658 -33.029 1.00 26.02 1170 GLY A O 1
ATOM 9393 N N . ALA A 1 1171 ? 4.379 35.484 -32.512 1.00 24.94 1171 ALA A N 1
ATOM 9394 C CA . ALA A 1 1171 ? 3.355 34.855 -33.344 1.00 24.94 1171 ALA A CA 1
ATOM 9395 C C . ALA A 1 1171 ? 3.109 33.417 -32.841 1.00 24.94 1171 ALA A C 1
ATOM 9397 O O . ALA A 1 1171 ? 4.020 32.788 -32.310 1.00 24.94 1171 ALA A O 1
ATOM 9398 N N . GLY A 1 1172 ? 1.892 32.903 -33.017 1.00 26.27 1172 GLY A N 1
ATOM 9399 C CA . GLY A 1 1172 ? 1.588 31.464 -32.971 1.00 26.27 1172 GLY A CA 1
ATOM 9400 C C . GLY A 1 1172 ? 1.033 31.006 -34.331 1.00 26.27 1172 GLY A C 1
ATOM 9401 O O . GLY A 1 1172 ? 1.059 31.817 -35.263 1.00 26.27 1172 GLY A O 1
ATOM 9402 N N . PRO A 1 1173 ? 0.450 29.794 -34.456 1.00 47.56 1173 PRO A N 1
ATOM 9403 C CA . PRO A 1 1173 ? 0.149 28.822 -33.395 1.00 47.56 1173 PRO A CA 1
ATOM 9404 C C . PRO A 1 1173 ? 0.540 27.360 -33.754 1.00 47.56 1173 PRO A C 1
ATOM 9406 O O . PRO A 1 1173 ? 1.215 27.122 -34.748 1.00 47.56 1173 PRO A O 1
ATOM 9409 N N . SER A 1 1174 ? 0.009 26.403 -32.974 1.00 31.94 1174 SER A N 1
ATOM 9410 C CA . SER A 1 1174 ? -0.266 24.981 -33.305 1.00 31.94 1174 SER A CA 1
ATOM 9411 C C . SER A 1 1174 ? 0.895 24.030 -33.650 1.00 31.94 1174 SER A C 1
ATOM 9413 O O . SER A 1 1174 ? 1.654 24.260 -34.581 1.00 31.94 1174 SER A O 1
ATOM 9415 N N . GLY A 1 1175 ? 0.930 22.880 -32.960 1.00 30.02 1175 GLY A N 1
ATOM 9416 C CA . GLY A 1 1175 ? 1.834 21.760 -33.269 1.00 30.02 1175 GLY A CA 1
ATOM 9417 C C . GLY A 1 1175 ? 1.649 20.504 -32.402 1.00 30.02 1175 GLY A C 1
ATOM 9418 O O . GLY A 1 1175 ? 2.621 19.803 -32.159 1.00 30.02 1175 GLY A O 1
ATOM 9419 N N . GLY A 1 1176 ? 0.445 20.240 -31.871 1.00 32.97 1176 GLY A N 1
ATOM 9420 C CA . GLY A 1 1176 ? 0.237 19.161 -30.885 1.00 32.97 1176 GLY A CA 1
ATOM 9421 C C . GLY A 1 1176 ? -1.175 18.571 -30.804 1.00 32.97 1176 GLY A C 1
ATOM 9422 O O . GLY A 1 1176 ? -1.524 18.012 -29.772 1.00 32.97 1176 GLY A O 1
ATOM 9423 N N . ALA A 1 1177 ? -2.000 18.727 -31.848 1.00 34.00 1177 ALA A N 1
ATOM 9424 C CA . ALA A 1 1177 ? -3.398 18.268 -31.851 1.00 34.00 1177 ALA A CA 1
ATOM 9425 C C . ALA A 1 1177 ? -3.683 17.093 -32.813 1.00 34.00 1177 ALA A C 1
ATOM 9427 O O . ALA A 1 1177 ? -4.605 16.323 -32.558 1.00 34.00 1177 ALA A O 1
ATOM 9428 N N . ASP A 1 1178 ? -2.899 16.927 -33.887 1.00 42.50 1178 ASP A N 1
ATOM 9429 C CA . ASP A 1 1178 ? -3.233 15.997 -34.980 1.00 42.50 1178 ASP A CA 1
ATOM 9430 C C . ASP A 1 1178 ? -3.261 14.516 -34.571 1.00 42.50 1178 ASP A C 1
ATOM 9432 O O . ASP A 1 1178 ? -4.164 13.791 -34.980 1.00 42.50 1178 ASP A O 1
ATOM 9436 N N . VAL A 1 1179 ? -2.309 14.050 -33.751 1.00 42.28 1179 VAL A N 1
ATOM 9437 C CA . VAL A 1 1179 ? -2.136 12.607 -33.472 1.00 42.28 1179 VAL A CA 1
ATOM 9438 C C . VAL A 1 1179 ? -3.361 12.008 -32.771 1.00 42.28 1179 VAL A C 1
ATOM 9440 O O . VAL A 1 1179 ? -3.879 10.980 -33.201 1.00 42.28 1179 VAL A O 1
ATOM 9443 N N . ALA A 1 1180 ? -3.879 12.682 -31.740 1.00 41.84 1180 ALA A N 1
ATOM 9444 C CA . ALA A 1 1180 ? -5.063 12.228 -31.008 1.00 41.84 1180 ALA A CA 1
ATOM 9445 C C . ALA A 1 1180 ? -6.347 12.296 -31.856 1.00 41.84 1180 ALA A C 1
ATOM 9447 O O . ALA A 1 1180 ? -7.274 11.518 -31.639 1.00 41.84 1180 ALA A O 1
ATOM 9448 N N . GLN A 1 1181 ? -6.412 13.205 -32.835 1.00 37.59 1181 GLN A N 1
ATOM 9449 C CA . GLN A 1 1181 ? -7.555 13.295 -33.740 1.00 37.59 1181 GLN A CA 1
ATOM 9450 C C . GLN A 1 1181 ? -7.495 12.205 -34.824 1.00 37.59 1181 GLN A C 1
ATOM 9452 O O . GLN A 1 1181 ? -8.490 11.513 -35.037 1.00 37.59 1181 GLN A O 1
ATOM 9457 N N . MET A 1 1182 ? -6.313 11.945 -35.399 1.00 43.44 1182 MET A N 1
ATOM 9458 C CA . MET A 1 1182 ? -6.088 10.807 -36.300 1.00 43.44 1182 MET A CA 1
ATOM 9459 C C . MET A 1 1182 ? -6.376 9.453 -35.635 1.00 43.44 1182 MET A C 1
ATOM 9461 O O . MET A 1 1182 ? -6.908 8.566 -36.294 1.00 43.44 1182 MET A O 1
ATOM 9465 N N . PHE A 1 1183 ? -6.064 9.279 -34.346 1.00 45.25 1183 PHE A N 1
ATOM 9466 C CA . PHE A 1 1183 ? -6.326 8.020 -33.636 1.00 45.25 1183 PHE A CA 1
ATOM 9467 C C . PHE A 1 1183 ? -7.828 7.674 -33.594 1.00 45.25 1183 PHE A C 1
ATOM 9469 O O . PHE A 1 1183 ? -8.204 6.517 -33.780 1.00 45.25 1183 PHE A O 1
ATOM 9476 N N . ASN A 1 1184 ? -8.699 8.676 -33.429 1.00 43.16 1184 ASN A N 1
ATOM 9477 C CA . ASN A 1 1184 ? -10.154 8.492 -33.479 1.00 43.16 1184 ASN A CA 1
ATOM 9478 C C . ASN A 1 1184 ? -10.654 8.261 -34.919 1.00 43.16 1184 ASN A C 1
ATOM 9480 O O . ASN A 1 1184 ? -11.430 7.338 -35.166 1.00 43.16 1184 ASN A O 1
ATOM 9484 N N . ASP A 1 1185 ? -10.170 9.050 -35.885 1.00 41.81 1185 ASP A N 1
ATOM 9485 C CA . ASP A 1 1185 ? -10.573 8.927 -37.296 1.00 41.81 1185 ASP A CA 1
ATOM 9486 C C . ASP A 1 1185 ? -10.185 7.561 -37.908 1.00 41.81 1185 ASP A C 1
ATOM 9488 O O . ASP A 1 1185 ? -10.869 7.067 -38.805 1.00 41.81 1185 ASP A O 1
ATOM 9492 N N . LEU A 1 1186 ? -9.111 6.928 -37.419 1.00 45.38 1186 LEU A N 1
ATOM 9493 C CA . LEU A 1 1186 ? -8.614 5.634 -37.906 1.00 45.38 1186 LEU A CA 1
ATOM 9494 C C . LEU A 1 1186 ? -9.189 4.406 -37.180 1.00 45.38 1186 LEU A C 1
ATOM 9496 O O . LEU A 1 1186 ? -9.062 3.295 -37.695 1.00 45.38 1186 LEU A O 1
ATOM 9500 N N . THR A 1 1187 ? -9.830 4.571 -36.019 1.00 43.44 1187 THR A N 1
ATOM 9501 C CA . THR A 1 1187 ? -10.394 3.449 -35.236 1.00 43.44 1187 THR A CA 1
ATOM 9502 C C . THR A 1 1187 ? -11.881 3.195 -35.500 1.00 43.44 1187 THR A C 1
ATOM 9504 O O . THR A 1 1187 ? -12.339 2.067 -35.338 1.00 43.44 1187 THR A O 1
ATOM 9507 N N . HIS A 1 1188 ? -12.638 4.185 -35.983 1.00 35.31 1188 HIS A N 1
ATOM 9508 C CA . HIS A 1 1188 ? -14.086 4.054 -36.219 1.00 35.31 1188 HIS A CA 1
ATOM 9509 C C . HIS A 1 1188 ? -14.500 3.418 -37.566 1.00 35.31 1188 HIS A C 1
ATOM 9511 O O . HIS A 1 1188 ? -15.690 3.279 -37.841 1.00 35.31 1188 HIS A O 1
ATOM 9517 N N . GLY A 1 1189 ? -13.557 2.990 -38.410 1.00 30.61 1189 GLY A N 1
ATOM 9518 C CA . GLY A 1 1189 ? -13.831 2.533 -39.784 1.00 30.61 1189 GLY A CA 1
ATOM 9519 C C . GLY A 1 1189 ? -14.455 1.136 -39.964 1.00 30.61 1189 GLY A C 1
ATOM 9520 O O . GLY A 1 1189 ? -14.462 0.647 -41.092 1.00 30.61 1189 GLY A O 1
ATOM 9521 N N . ALA A 1 1190 ? -14.923 0.463 -38.903 1.00 30.98 1190 ALA A N 1
ATOM 9522 C CA . ALA A 1 1190 ? -15.209 -0.982 -38.921 1.00 30.98 1190 ALA A CA 1
ATOM 9523 C C . ALA A 1 1190 ? -16.645 -1.421 -38.537 1.00 30.98 1190 ALA A C 1
ATOM 9525 O O . ALA A 1 1190 ? -16.930 -2.616 -38.601 1.00 30.98 1190 ALA A O 1
ATOM 9526 N N . GLU A 1 1191 ? -17.559 -0.510 -38.168 1.00 27.81 1191 GLU A N 1
ATOM 9527 C CA . GLU A 1 1191 ? -18.890 -0.865 -37.616 1.00 27.81 1191 GLU A CA 1
ATOM 9528 C C . GLU A 1 1191 ? -20.116 -0.312 -38.389 1.00 27.81 1191 GLU A C 1
ATOM 9530 O O . GLU A 1 1191 ? -21.148 -0.017 -37.792 1.00 27.81 1191 GLU A O 1
ATOM 9535 N N . GLU A 1 1192 ? -20.077 -0.230 -39.727 1.00 29.16 1192 GLU A N 1
ATOM 9536 C CA . GLU A 1 1192 ? -21.272 0.093 -40.544 1.00 29.16 1192 GLU A CA 1
ATOM 9537 C C . GLU A 1 1192 ? -21.613 -0.961 -41.621 1.00 29.16 1192 GLU A C 1
ATOM 9539 O O . GLU A 1 1192 ? -21.671 -0.654 -42.810 1.00 29.16 1192 GLU A O 1
ATOM 9544 N N . GLU A 1 1193 ? -21.939 -2.206 -41.234 1.00 29.86 1193 GLU A N 1
ATOM 9545 C CA . GLU A 1 1193 ? -22.742 -3.066 -42.129 1.00 29.86 1193 GLU A CA 1
ATOM 9546 C C . GLU A 1 1193 ? -23.584 -4.173 -41.443 1.00 29.86 1193 GLU A C 1
ATOM 9548 O O . GLU A 1 1193 ? -23.203 -5.349 -41.466 1.00 29.86 1193 GLU A O 1
ATOM 9553 N N . LYS A 1 1194 ? -24.770 -3.807 -40.903 1.00 29.08 1194 LYS A N 1
ATOM 9554 C CA . LYS A 1 1194 ? -26.077 -4.524 -41.048 1.00 29.08 1194 LYS A CA 1
ATOM 9555 C C . LYS A 1 1194 ? -27.180 -4.037 -40.083 1.00 29.08 1194 LYS A C 1
ATOM 9557 O O . LYS A 1 1194 ? -27.293 -4.521 -38.965 1.00 29.08 1194 LYS A O 1
ATOM 9562 N N . GLU A 1 1195 ? -28.135 -3.261 -40.600 1.00 28.86 1195 GLU A N 1
ATOM 9563 C CA . GLU A 1 1195 ? -29.525 -3.267 -40.107 1.00 28.86 1195 GLU A CA 1
ATOM 9564 C C . GLU A 1 1195 ? -30.510 -3.179 -41.281 1.00 28.86 1195 GLU A C 1
ATOM 9566 O O . GLU A 1 1195 ? -30.629 -2.122 -41.900 1.00 28.86 1195 GLU A O 1
ATOM 9571 N N . LYS A 1 1196 ? -31.274 -4.252 -41.558 1.00 29.41 1196 LYS A N 1
ATOM 9572 C CA . LYS A 1 1196 ? -32.594 -4.148 -42.214 1.00 29.41 1196 LYS A CA 1
ATOM 9573 C C . LYS A 1 1196 ? -33.582 -5.242 -41.790 1.00 29.41 1196 LYS A C 1
ATOM 9575 O O . LYS A 1 1196 ? -33.485 -6.384 -42.225 1.00 29.41 1196 LYS A O 1
ATOM 9580 N N . ASN A 1 1197 ? -34.646 -4.754 -41.152 1.00 30.36 1197 ASN A N 1
ATOM 9581 C CA . ASN A 1 1197 ? -36.018 -5.273 -41.108 1.00 30.36 1197 ASN A CA 1
ATOM 9582 C C . ASN A 1 1197 ? -36.359 -6.403 -40.095 1.00 30.36 1197 ASN A C 1
ATOM 9584 O O . ASN A 1 1197 ? -35.653 -7.405 -40.034 1.00 30.36 1197 ASN A O 1
ATOM 9588 N N . PRO A 1 1198 ? -37.476 -6.276 -39.340 1.00 46.84 1198 PRO A N 1
ATOM 9589 C CA . PRO A 1 1198 ? -37.921 -7.255 -38.340 1.00 46.84 1198 PRO A CA 1
ATOM 9590 C C . PRO A 1 1198 ? -39.024 -8.200 -38.854 1.00 46.84 1198 PRO A C 1
ATOM 9592 O O . PRO A 1 1198 ? -39.728 -7.849 -39.801 1.00 46.84 1198 PRO A O 1
ATOM 9595 N N . ASP A 1 1199 ? -39.243 -9.329 -38.160 1.00 28.67 1199 ASP A N 1
ATOM 9596 C CA . ASP A 1 1199 ? -40.587 -9.804 -37.761 1.00 28.67 1199 ASP A CA 1
ATOM 9597 C C . ASP A 1 1199 ? -40.553 -11.049 -36.830 1.00 28.67 1199 ASP A C 1
ATOM 9599 O O . ASP A 1 1199 ? -39.596 -11.818 -36.856 1.00 28.67 1199 ASP A O 1
ATOM 9603 N N . ARG A 1 1200 ? -41.662 -11.273 -36.094 1.00 29.06 1200 ARG A N 1
ATOM 9604 C CA . ARG A 1 1200 ? -42.100 -12.503 -35.363 1.00 29.06 1200 ARG A CA 1
ATOM 9605 C C . ARG A 1 1200 ? -41.482 -12.939 -34.012 1.00 29.06 1200 ARG A C 1
ATOM 9607 O O . ARG A 1 1200 ? -40.496 -13.656 -33.936 1.00 29.06 1200 ARG A O 1
ATOM 9614 N N . GLU A 1 1201 ? -42.255 -12.637 -32.963 1.00 30.69 1201 GLU A N 1
ATOM 9615 C CA . GLU A 1 1201 ? -43.024 -13.604 -32.135 1.00 30.69 1201 GLU A CA 1
ATOM 9616 C C . GLU A 1 1201 ? -42.347 -14.799 -31.400 1.00 30.69 1201 GLU A C 1
ATOM 9618 O O . GLU A 1 1201 ? -42.148 -15.871 -31.957 1.00 30.69 1201 GLU A O 1
ATOM 9623 N N . THR A 1 1202 ? -42.262 -14.627 -30.067 1.00 29.17 1202 THR A N 1
ATOM 9624 C CA . THR A 1 1202 ? -42.682 -15.551 -28.971 1.00 29.17 1202 THR A CA 1
ATOM 9625 C C . THR A 1 1202 ? -42.004 -16.909 -28.702 1.00 29.17 1202 THR A C 1
ATOM 9627 O O . THR A 1 1202 ? -42.068 -17.820 -29.517 1.00 29.17 1202 THR A O 1
ATOM 9630 N N . GLU A 1 1203 ? -41.623 -17.069 -27.419 1.00 30.05 1203 GLU A N 1
ATOM 9631 C CA . GLU A 1 1203 ? -41.417 -18.324 -26.654 1.00 30.05 1203 GLU A CA 1
ATOM 9632 C C . GLU A 1 1203 ? -40.213 -19.208 -27.091 1.00 30.05 1203 GLU A C 1
ATOM 9634 O O . GLU A 1 1203 ? -39.743 -19.143 -28.216 1.00 30.05 1203 GLU A O 1
ATOM 9639 N N . GLU A 1 1204 ? -39.565 -20.005 -26.228 1.00 29.69 1204 GLU A N 1
ATOM 9640 C CA . GLU A 1 1204 ? -39.922 -20.445 -24.868 1.00 29.69 1204 GLU A CA 1
ATOM 9641 C C . GLU A 1 1204 ? -38.726 -20.368 -23.867 1.00 29.69 1204 GLU A C 1
ATOM 9643 O O . GLU A 1 1204 ? -37.944 -19.420 -23.885 1.00 29.69 1204 GLU A O 1
ATOM 9648 N N . ARG A 1 1205 ? -38.620 -21.302 -22.908 1.00 29.95 1205 ARG A N 1
ATOM 9649 C CA . ARG A 1 1205 ? -37.992 -21.107 -21.585 1.00 29.95 1205 ARG A CA 1
ATOM 9650 C C . ARG A 1 1205 ? -36.783 -22.022 -21.339 1.00 29.95 1205 ARG A C 1
ATOM 9652 O O . ARG A 1 1205 ? -36.958 -23.217 -21.112 1.00 29.95 1205 ARG A O 1
ATOM 9659 N N . GLY A 1 1206 ? -35.582 -21.446 -21.250 1.00 27.44 1206 GLY A N 1
ATOM 9660 C CA . GLY A 1 1206 ? -34.347 -22.119 -20.806 1.00 27.44 1206 GLY A CA 1
ATOM 9661 C C . GLY A 1 1206 ? -33.813 -21.574 -19.472 1.00 27.44 1206 GLY A C 1
ATOM 9662 O O . GLY A 1 1206 ? -34.130 -20.449 -19.089 1.00 27.44 1206 GLY A O 1
ATOM 9663 N N . LYS A 1 1207 ? -33.016 -22.373 -18.752 1.00 31.19 1207 LYS A N 1
ATOM 9664 C CA . LYS A 1 1207 ? -32.220 -21.947 -17.583 1.00 31.19 1207 LYS A CA 1
ATOM 9665 C C . LYS A 1 1207 ? -30.739 -22.036 -17.942 1.00 31.19 1207 LYS A C 1
ATOM 9667 O O . LYS A 1 1207 ? -30.407 -22.944 -18.689 1.00 31.19 1207 LYS A O 1
ATOM 9672 N N . ASP A 1 1208 ? -29.895 -21.246 -17.285 1.00 29.47 1208 ASP A N 1
ATOM 9673 C CA . ASP A 1 1208 ? -28.612 -21.735 -16.756 1.00 29.47 1208 ASP A CA 1
ATOM 9674 C C . ASP A 1 1208 ? -28.101 -20.838 -15.613 1.00 29.47 1208 ASP A C 1
ATOM 9676 O O . ASP A 1 1208 ? -28.593 -19.723 -15.417 1.00 29.47 1208 ASP A O 1
ATOM 9680 N N . GLU A 1 1209 ? -27.179 -21.364 -14.802 1.00 31.22 1209 GLU A N 1
ATOM 9681 C CA . GLU A 1 1209 ? -26.602 -20.704 -13.618 1.00 31.22 1209 GLU A CA 1
ATOM 9682 C C . GLU A 1 1209 ? -25.185 -20.155 -13.899 1.00 31.22 1209 GLU A C 1
ATOM 9684 O O . GLU A 1 1209 ? -24.476 -20.690 -14.752 1.00 31.22 1209 GLU A O 1
ATOM 9689 N N . PRO A 1 1210 ? -24.725 -19.102 -13.189 1.00 32.06 1210 PRO A N 1
ATOM 9690 C CA . PRO A 1 1210 ? -23.399 -18.528 -13.415 1.00 32.06 1210 PRO A CA 1
ATOM 9691 C C . PRO A 1 1210 ? -22.276 -19.472 -12.960 1.00 32.06 1210 PRO A C 1
ATOM 9693 O O . PRO A 1 1210 ? -22.218 -19.890 -11.799 1.00 32.06 1210 PRO A O 1
ATOM 9696 N N . ALA A 1 1211 ? -21.343 -19.764 -13.868 1.00 27.89 1211 ALA A N 1
ATOM 9697 C CA . ALA A 1 1211 ? -20.181 -20.599 -13.587 1.00 27.89 1211 ALA A CA 1
ATOM 9698 C C . ALA A 1 1211 ? -19.250 -19.952 -12.544 1.00 27.89 1211 ALA A C 1
ATOM 9700 O O . ALA A 1 1211 ? -18.874 -18.784 -12.652 1.00 27.89 1211 ALA A O 1
ATOM 9701 N N . LYS A 1 1212 ? -18.849 -20.732 -11.534 1.00 26.92 1212 LYS A N 1
ATOM 9702 C CA . LYS A 1 1212 ? -17.854 -20.319 -10.537 1.00 26.92 1212 LYS A CA 1
ATOM 9703 C C . LYS A 1 1212 ? -16.445 -20.616 -11.035 1.00 26.92 1212 LYS A C 1
ATOM 9705 O O . LYS A 1 1212 ? -16.154 -21.753 -11.402 1.00 26.92 1212 LYS A O 1
ATOM 9710 N N . TRP A 1 1213 ? -15.565 -19.628 -10.924 1.00 24.31 1213 TRP A N 1
ATOM 9711 C CA . TRP A 1 1213 ? -14.122 -19.841 -10.983 1.00 24.31 1213 TRP A CA 1
ATOM 9712 C C . TRP A 1 1213 ? -13.674 -20.742 -9.819 1.00 24.31 1213 TRP A C 1
ATOM 9714 O O . TRP A 1 1213 ? -14.211 -20.648 -8.711 1.00 24.31 1213 TRP A O 1
ATOM 9724 N N . ARG A 1 1214 ? -12.690 -21.608 -10.073 1.00 26.67 1214 ARG A N 1
ATOM 9725 C CA . ARG A 1 1214 ? -11.939 -22.348 -9.048 1.00 26.67 1214 ARG A CA 1
ATOM 9726 C C . ARG A 1 1214 ? -10.480 -21.876 -9.070 1.00 26.67 1214 ARG A C 1
ATOM 9728 O O . ARG A 1 1214 ? -9.981 -21.636 -10.168 1.00 26.67 1214 ARG A O 1
ATOM 9735 N N . PRO A 1 1215 ? -9.795 -21.790 -7.918 1.00 30.19 1215 PRO A N 1
ATOM 9736 C CA . PRO A 1 1215 ? -8.337 -21.751 -7.887 1.00 30.19 1215 PRO A CA 1
ATOM 9737 C C . PRO A 1 1215 ? -7.744 -23.066 -8.412 1.00 30.19 1215 PRO A C 1
ATOM 9739 O O . PRO A 1 1215 ? -8.421 -24.099 -8.423 1.00 30.19 1215 PRO A O 1
ATOM 9742 N N . TYR A 1 1216 ? -6.476 -23.011 -8.804 1.00 27.17 1216 TYR A N 1
ATOM 9743 C CA . TYR A 1 1216 ? -5.618 -24.179 -8.997 1.00 27.17 1216 TYR A CA 1
ATOM 9744 C C . TYR A 1 1216 ? -4.761 -24.326 -7.730 1.00 27.17 1216 TYR A C 1
ATOM 9746 O O . TYR A 1 1216 ? -4.249 -23.321 -7.240 1.00 27.17 1216 TYR A O 1
ATOM 9754 N N . GLU A 1 1217 ? -4.643 -25.539 -7.192 1.00 30.81 1217 GLU A N 1
ATOM 9755 C CA . GLU A 1 1217 ? -3.764 -25.866 -6.056 1.00 30.81 1217 GLU A CA 1
ATOM 9756 C C . GLU A 1 1217 ? -2.591 -26.742 -6.539 1.00 30.81 1217 GLU A C 1
ATOM 9758 O O . GLU A 1 1217 ? -2.598 -27.232 -7.673 1.00 30.81 1217 GLU A O 1
ATOM 9763 N N . GLU A 1 1218 ? -1.560 -26.854 -5.704 1.00 31.09 1218 GLU A N 1
ATOM 9764 C CA . GLU A 1 1218 ? -0.212 -27.332 -6.047 1.00 31.09 1218 GLU A CA 1
ATOM 9765 C C . GLU A 1 1218 ? -0.121 -28.859 -6.252 1.00 31.09 1218 GLU A C 1
ATOM 9767 O O . GLU A 1 1218 ? -1.000 -2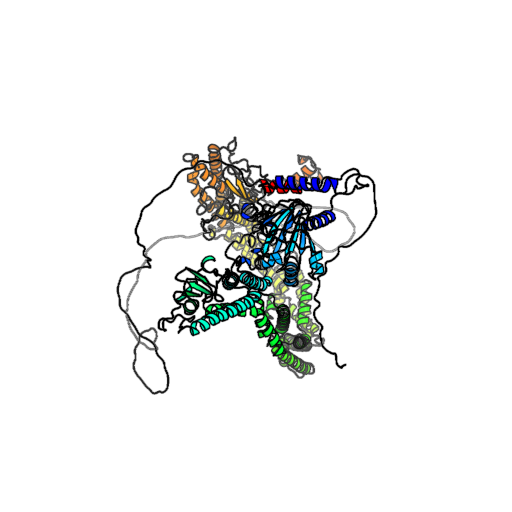9.613 -5.828 1.00 31.09 1218 GLU A O 1
ATOM 9772 N N . LEU A 1 1219 ? 0.952 -29.326 -6.912 1.00 26.53 1219 LEU A N 1
ATOM 9773 C CA . LEU A 1 1219 ? 1.224 -30.758 -7.114 1.00 26.53 1219 LEU A CA 1
ATOM 9774 C C . LEU A 1 1219 ? 2.733 -31.084 -7.233 1.00 26.53 1219 LEU A C 1
ATOM 9776 O O . LEU A 1 1219 ? 3.213 -31.571 -8.254 1.00 26.53 1219 LEU A O 1
ATOM 9780 N N . GLU A 1 1220 ? 3.448 -30.841 -6.136 1.00 28.02 1220 GLU A N 1
ATOM 9781 C CA . GLU A 1 1220 ? 4.752 -31.417 -5.752 1.00 28.02 1220 GLU A CA 1
ATOM 9782 C C . GLU A 1 1220 ? 4.541 -31.962 -4.314 1.00 28.02 1220 GLU A C 1
ATOM 9784 O O . GLU A 1 1220 ? 3.755 -31.380 -3.566 1.00 28.02 1220 GLU A O 1
ATOM 9789 N N . ASP A 1 1221 ? 5.072 -33.092 -3.841 1.00 30.72 1221 ASP A N 1
ATOM 9790 C CA . ASP A 1 1221 ? 6.040 -34.068 -4.365 1.00 30.72 1221 ASP A CA 1
ATOM 9791 C C . ASP A 1 1221 ? 5.575 -35.510 -4.060 1.00 30.72 1221 ASP A C 1
ATOM 9793 O O . ASP A 1 1221 ? 4.832 -35.729 -3.105 1.00 30.72 1221 ASP A O 1
ATOM 9797 N N . GLU A 1 1222 ? 6.116 -36.510 -4.771 1.00 25.28 1222 GLU A N 1
ATOM 9798 C CA . GLU A 1 1222 ? 6.474 -37.796 -4.137 1.00 25.28 1222 GLU A CA 1
ATOM 9799 C C . GLU A 1 1222 ? 7.544 -38.546 -4.965 1.00 25.28 1222 GLU A C 1
ATOM 9801 O O . GLU A 1 1222 ? 7.253 -39.168 -5.989 1.00 25.28 1222 GLU A O 1
ATOM 9806 N N . ILE A 1 1223 ? 8.805 -38.498 -4.518 1.00 26.55 1223 ILE A N 1
ATOM 9807 C CA . ILE A 1 1223 ? 9.887 -39.385 -4.974 1.00 26.55 1223 ILE A CA 1
ATOM 9808 C C . ILE A 1 1223 ? 10.526 -40.018 -3.739 1.00 26.55 1223 ILE A C 1
ATOM 9810 O O . ILE A 1 1223 ? 11.149 -39.322 -2.943 1.00 26.55 1223 ILE A O 1
ATOM 9814 N N . ASP A 1 1224 ? 10.449 -41.343 -3.630 1.00 26.67 1224 ASP A N 1
ATOM 9815 C CA . ASP A 1 1224 ? 11.381 -42.120 -2.812 1.00 26.67 1224 ASP A CA 1
ATOM 9816 C C . ASP A 1 1224 ? 11.707 -43.462 -3.498 1.00 26.67 1224 ASP A C 1
ATOM 9818 O O . ASP A 1 1224 ? 11.075 -43.877 -4.475 1.00 26.67 1224 ASP A O 1
ATOM 9822 N N . LEU A 1 1225 ? 12.783 -44.093 -3.046 1.00 27.45 1225 LEU A N 1
ATOM 9823 C CA . LEU A 1 1225 ? 13.534 -45.132 -3.742 1.00 27.45 1225 LEU A CA 1
ATOM 9824 C C . LEU A 1 1225 ? 12.846 -46.507 -3.716 1.00 27.45 1225 LEU A C 1
ATOM 9826 O O . LEU A 1 1225 ? 12.216 -46.875 -2.733 1.00 27.45 1225 LEU A O 1
ATOM 9830 N N . PHE A 1 1226 ? 13.072 -47.315 -4.762 1.00 26.16 1226 PHE A N 1
ATOM 9831 C CA . PHE A 1 1226 ? 13.715 -48.644 -4.668 1.00 26.16 1226 PHE A CA 1
ATOM 9832 C C . PHE A 1 1226 ? 13.686 -49.389 -6.016 1.00 26.16 1226 PHE A C 1
ATOM 9834 O O . PHE A 1 1226 ? 12.627 -49.796 -6.485 1.00 26.16 1226 PHE A O 1
ATOM 9841 N N . PHE A 1 1227 ? 14.862 -49.688 -6.576 1.00 25.36 1227 PHE A N 1
ATOM 9842 C CA . PHE A 1 1227 ? 15.063 -50.807 -7.507 1.00 25.36 1227 PHE A CA 1
ATOM 9843 C C . PHE A 1 1227 ? 16.424 -51.459 -7.246 1.00 25.36 1227 PHE A C 1
ATOM 9845 O O . PHE A 1 1227 ? 17.394 -50.772 -6.927 1.00 25.36 1227 PHE A O 1
ATOM 9852 N N . VAL A 1 1228 ? 16.470 -52.789 -7.335 1.00 30.78 1228 VAL A N 1
ATOM 9853 C CA . VAL A 1 1228 ? 17.633 -53.637 -7.031 1.00 30.78 1228 VAL A CA 1
ATOM 9854 C C . VAL A 1 1228 ? 17.662 -54.816 -8.018 1.00 30.78 1228 VAL A C 1
ATOM 9856 O O . VAL A 1 1228 ? 16.607 -55.278 -8.449 1.00 30.78 1228 VAL A O 1
ATOM 9859 N N . ASP A 1 1229 ? 18.879 -55.289 -8.292 1.00 33.44 1229 ASP A N 1
ATOM 9860 C CA . ASP A 1 1229 ? 19.303 -56.453 -9.088 1.00 33.44 1229 ASP A CA 1
ATOM 9861 C C . ASP A 1 1229 ? 19.381 -56.343 -10.632 1.00 33.44 1229 ASP A C 1
ATOM 9863 O O . ASP A 1 1229 ? 18.527 -55.803 -11.331 1.00 33.44 1229 ASP A O 1
ATOM 9867 N N . GLU A 1 1230 ? 20.508 -56.890 -11.106 1.00 31.41 1230 GLU A N 1
ATOM 9868 C CA . GLU A 1 1230 ? 21.079 -57.014 -12.461 1.00 31.41 1230 GLU A CA 1
ATOM 9869 C C . GLU A 1 1230 ? 20.465 -58.209 -13.255 1.00 31.41 1230 GLU A C 1
ATOM 9871 O O . GLU A 1 1230 ? 19.650 -58.941 -12.678 1.00 31.41 1230 GLU A O 1
ATOM 9876 N N . PRO A 1 1231 ? 20.862 -58.525 -14.520 1.00 53.16 1231 PRO A N 1
ATOM 9877 C CA . PRO A 1 1231 ? 21.903 -57.915 -15.374 1.00 53.16 1231 PRO A CA 1
ATOM 9878 C C . PRO A 1 1231 ? 21.500 -57.520 -16.815 1.00 53.16 1231 PRO A C 1
ATOM 9880 O O . PRO A 1 1231 ? 20.555 -58.113 -17.386 1.00 53.16 1231 PRO A O 1
#

Foldseek 3Di:
DVPDVVDDPDDDPDDDDDVCRVCPPPPQDDDDDDDDDLVVLQVVLVVCLCVVCQPVADADPVVRGGDDDDPVNLVVVLVVQVVDPPDDDDDDKDKLAFCVVVNDPWDACVRCVPDPRNADCLRLLCVQCPPQWLNVLPPDDFRQANTKMKIKAGRSAKWAWAADQLLFKKKKAWAADFKKKKKKFDLVCLVLVVVLVCVVCVVVCVVPVCVRVRRRDHDDPVSSVVSVTDMDMDIDHHGDMDMDGGNMIMMIHTRGTTMMMMYTTHGLVCLVSSVVSLVVLLVVLHAGSDASVSSLVSLLCDPPRDHALSSLQSSLVSLVCVLVVVVVLVCVLVVLLVVLHDDDDDLDDDPPDDDQLAAEEEAQDDDDQQQQQAPGRNRGQQQKWKAAQVQRHIHHSVCFLPDDPDPDDSSCRSSNHRIYIYGNAGSCRSVVSSVSSNCSNCLQVVLVCVVVVQVVVAQAAALVVLVVSLVSVVPRPDDHDCNVVSVVLSVVVVVLLVLLCLQQDPDPPVVVVPPPPDDDDPVVVVVVVVLQVSQALVVLVVSLVVSVVSRHDDPSNVSSVVLNVLVVVLVVVLVVCLVCVPVDDLVVLVVSLVSNVVSSHDDPSNVSSVLSSLQVVLVVCLVVCVPPLAALVRLVCSLVSCVVSVPPPPDPSNVVSVVLNVQQVVLQVVLCVQLPDLDRPLVVLVVSLVVCVVPSHRYHPVSSCSSVVLVVLQVVLLVLLVVLLVLLPDLDQVSHAALVSLVVSLVSQVPHSDHHPNNVVSVVLNVVVLVLLCLQCVLFQNNPDPSVVSQVVLVVLLVQLCLLLDPDQDAQDAADDAPVPDDDDDPDDDDPPPDPSPQDAFALSNHHDDPDWDAAPVRRTIHDCVQLVHDPPRADPPRHDHDCLLPVVRDGAFQTWAGALVSLVVSLVCQSVRSHHYPCNVSSCSSSVSVVVSCVVCVVVLDPVPLDLVCLSVLSSSLSSCSSHSHHPQSSNQSSQQSSCVNRPPDPDGRDRDPIGGHPPDPPQDPQSVQCVVVVHPDSVVGDPVPRDDDDDDDDDDDDDDDDDDDDDDDDDDDDDDDDDDDDDDDDDDDDDDDDDDDDDDDDDDDDDDDDDDDDDDDDDDDDDDDDDDDDDDDDDDDDDDDDDDDDDDDDDDDDDDDDDDDDDDDDDDDDDDDDDYDDDDDDDDDDDDDDDDDPDPPVVVSVVVPPPPPPDDDDDDDDDDDDDDDDDDDDDDDDDDDDDDDDDDDDDDD

Secondary structure (DSSP, 8-state):
-TTSSSPPSS--SS----HHHHSTTS--S--------HHHHHHHHHHHHHHHHTTTSPEETTTTEEPPPPHHHHHHHHHHHHT-SS-------EEEEEHHHH--SS--TTT-TT-GGGG-TTSTTTGGGSTT-GGGG-SS--BTTTB-EEEEE-TT-EEEEE--GGG-EEEEEEEEES-EEEEE--GGGHHHHHHHHHHHSHHHHHH-TTGGGTT-----HHHHHHTT---EEEEE-TT-EEEE-TT--EEEEESSSEEEEEEEE--TTSHHHHHHHHHHHHHTTPPPSS-HHHHHHHHHH-TTS---HHHHHHHHHHHHHHHHHHHHHHHHHHHHHHHHS-----SS--TTS---SSEEEE--S---GGGTB-TTT--B--SEEEEETTT--EE-TTTTTTS-SSSS-HHHHHTTTTEEEEESS-HHHHHHHHHHHHHHHHTTHHHHHHHHHHHHH-SS-BHHHHHHHHHHHTTSSS--SSHHHHHHHHHHHHHHHHHHHHHHS---TTGGGTGGGS--SHHHHHHHHHHHHTTBHHHHHHHHHHHHHH--B-HHHHHHHHHHHHHHHHHHHHHHHHH-TTSS-HHHHHHHHHHHHTT-SB-HHHHHHHHHHHHHHHHHHHHHTTTS---HHHHHHHHHHHHHTT--TT-HHHHHHHHHHHHHHHHHHHHHHHHS-SS--HHHHHHHHHHHHHHT----HHHHHHHHHHHHHHHHHHHHHHHHHHHTT-SSGGGSPBHHHHHHHHHHGGGSSSPPTTHHHHHHHHHHHHHHHHHHHHHTT-TTS-TTHHHHHHHHHHHHHHHHH--SS---------GGGS-S--S----TTS-TT-----STT-----SSEEEETTTTEEEEHHHHT--TTSS-TT-----TTT-TTSPP--SSPPPBHHHHHHHHTTGGG-SSB-TTHHHHHHHHHHHHHHHHHHGGGS-TTT--STTHHHHHHHHHHHHHSSSB-HHHHHHHHHHHHHHS-SSSSPPPP-SS----SPPPPPHHHHHHHHTT-SSGGGS-TTT-PPPP--------------------------------------------------------------------------------------------------------------------S--------------------------SSHHHHHHHHHHSTT------------------PPPPP------------------

InterPro domains:
  IPR001965 Zinc finger, PHD-type [SM00249] (842-887)
  IPR003347 JmjC domain [PF02373] (149-265)
  IPR003347 JmjC domain [PS51184] (116-282)
  IPR003347 JmjC domain [SM00558] (116-282)
  IPR004198 Zinc finger, C5HC2-type [PF02928] (374-432)
  IPR011011 Zinc finger, FYVE/PHD-type [SSF57903] (823-888)
  IPR013083 Zinc finger, RING/FYVE/PHD-type [G3DSA:3.30.40.10] (832-896)
  IPR013637 Lysine-specific demethylase-like domain [PF08429] (446-791)
  IPR019786 Zinc finger, PHD-type, conserved site [PS01359] (843-886)
  IPR019787 Zinc finger, PHD-finger [PF00628] (843-886)
  IPR019787 Zinc finger, PHD-finger [PS50016] (840-889)

Sequence (1231 aa):
MQCLDPPVAARPDYDWNCPRCLVGDGQFGFEEGGIYSLKQFQEKAADFKEGYFQNKMPFDPVLNCSRPVTEDDIEREFWRLVASLEETVEVEYGADIHSTTHGSGFPTIEKNPQDPYSTDPWNLNILPYHPDSLFRHIKSDISGMTVPWLYVGMIFSTFCWHNEDHYAYSANYQHFGATKTWYGIPGEDAEKFEAAMRDAVPELFETQPDLLFQLVTLLTPEQLKKAGVRVYALDQRAGQLVITFPQAYHAGFNHGFNFNEAVNFAPNDWEPFGDAGVERLQQFRRQPCFSHDELLWTAAEGASGAVTIQTAKWLAPALERLRDREIVQRKLYLDKHKHEGPCAVTDTVGEDDPKCQLGFVIDEEDVPEEEYQCTYCKAYAYMSRFKCDESGKVMCMLHAGTYDCCTMSAEERQAGKGHTLHYRRTAEAIEGMYQKVAEKAQLPEQWEEKVEKLLEEDPTPPLKTLRALLNEGERIPYPLKSLPTLKSFVERCNEWVEEATNYIVRKQQNRRKNEKAWRKGSKAAEMEERDRELRKVENVKKLLKDADKIGFDCPEITQLRERAEAIDKFQKDARSAIANPLLHQTSEFEELLELGKGYNVDMPEIDKIDKIVQQMKWNDRARDNRGQFLTLKEVSDLIEEGDKLEIPKFNDYLIHYREQRSHGLQWEEKAKELVTAEVVHYPQLEALSAQAQAAALPVSPETLAQVEQILNKQREAHRQIVSLYERSREEDPLKRPKYAEVRETMENLTELNSKPNGTLDLEKEQKRHEDWMRKGKKLFGKANAPLHILKSHMEYVLERNVDCFDINADKPRLPAEPASREPSPSEAKLHSWEDPRFREVFCICRRIEAGMMIECELCHEWYHGKCLKIARGKVKDDEKYTCPICDWRVRIPRDAARPKLEDLQAWQDEIATLPFQPDEEDILSKIIDNAQEFRSHVAPFCNPVMATADECETQRFYLRKIEGAEILLAFETNFFRQELHKWSPVAPEPPPVLENSKSTRKPRPTKLQKLMAQHGVDDPEQLPQSLRTKPHQFKRKSSEPSSSRPQPLQPAPGRSDSGTPTSHTFPAGTASMHSGPILMSSDVSHHPTNLAGYAGSHDPHFTMSPQSATSPAFAPHAFMHAGGLPSPAFGSSASPRAPGMFNEAGIGRMDSVALGPGGDSPMRDAFAGGAGPSGGADVAQMFNDLTHGAEEEKEKNPDRETEERGKDEPAKWRPYEELEDEIDLFFVDEP

Organism: Glarea lozoyensis (strain ATCC 74030 / MF5533) (NCBI:txid1104152)

Radius of gyration: 56.56 Å; Cα contacts (8 Å, |Δi|>4): 1318; chains: 1; bounding box: 159×122×166 Å

Mean predicted aligned error: 22.45 Å

Nearest PDB structures (foldseek):
  5fyt-assembly1_A  TM=8.965E-01  e=3.212E-27  Homo sapiens
  5a1f-assembly1_A  TM=9.088E-01  e=5.974E-27  Homo sapiens
  5fzd-assembly1_A  TM=8.888E-01  e=1.973E-27  Homo sapiens
  5yko-assembly1_A  TM=8.496E-01  e=1.015E-27  Arabidopsis thaliana
  5ykn-assembly1_A  TM=8.547E-01  e=5.003E-27  Arabidopsis thaliana

pLDDT: mean 74.48, std 22.64, range [22.44, 98.25]

Solvent-accessible surface area (backbone atoms only — not comparable to full-atom values): 76225 Å² total; per-residue (Å²): 103,88,83,41,89,78,64,65,96,67,83,70,101,59,96,79,78,49,67,65,78,74,61,54,92,71,82,85,74,84,78,89,73,85,91,70,54,74,65,60,48,41,52,52,25,47,55,51,52,49,66,69,43,70,84,72,44,62,76,30,90,86,79,74,43,63,43,81,89,46,71,75,56,51,58,55,50,46,55,49,45,78,71,42,92,86,60,88,84,90,72,64,70,47,63,83,39,49,24,90,83,75,54,58,94,64,59,38,54,91,85,29,75,84,47,75,59,30,74,32,69,84,30,56,82,38,38,19,58,33,93,70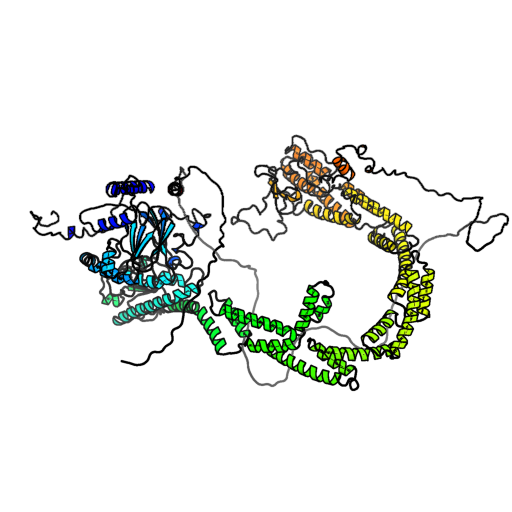,23,55,53,53,41,51,94,68,91,39,85,42,46,53,38,31,24,35,34,36,38,14,50,69,24,68,49,36,46,32,58,51,76,45,23,30,28,35,46,36,39,27,71,38,59,42,42,34,41,40,36,42,26,56,39,96,37,36,71,52,47,52,48,48,50,43,74,72,44,44,74,56,41,76,74,34,82,63,52,74,79,68,51,81,54,84,77,56,69,66,59,40,47,74,67,71,29,67,69,49,73,51,75,45,41,54,78,35,76,49,74,50,50,53,50,24,37,32,30,36,36,20,69,18,40,24,38,31,40,32,23,26,36,31,53,71,82,39,54,71,43,35,56,52,26,48,56,50,30,31,75,75,41,38,68,58,98,66,51,67,70,50,32,57,48,43,50,63,60,23,101,82,75,63,65,50,46,77,55,16,57,52,45,27,65,50,42,48,52,51,48,54,53,48,55,50,36,55,46,58,42,52,59,53,26,49,71,68,38,80,68,63,89,55,87,68,91,66,93,85,59,69,82,40,55,43,42,77,45,81,50,76,71,94,72,61,70,82,79,32,28,10,73,80,34,30,36,66,18,70,61,40,31,36,32,30,73,85,62,69,39,28,24,25,54,93,46,44,38,74,59,90,63,61,96,65,55,57,66,48,37,36,38,19,55,62,24,33,41,37,30,39,58,45,70,67,55,49,49,54,51,36,49,61,29,38,56,47,36,42,50,64,58,65,47,51,52,54,54,53,49,46,59,71,75,33,81,43,42,46,52,72,55,56,57,47,55,49,58,55,51,78,68,47,92,63,95,58,86,61,52,66,59,53,46,61,47,53,51,52,54,47,54,49,51,58,58,52,42,69,69,64,52,96,72,63,75,69,51,73,74,67,59,85,80,70,70,95,52,73,70,50,53,59,48,52,51,50,57,50,58,76,18,40,64,64,52,62,64,44,51,56,57,49,44,73,66,70,41,57,36,57,78,64,58,58,51,48,51,58,51,52,53,55,50,62,49,49,60,51,57,48,51,56,50,70,74,42,68,90,82,56,54,68,66,62,48,47,55,51,44,51,57,50,61,70,59,70,48,68,50,83,59,50,63,52,44,50,54,51,48,50,50,52,54,46,53,52,50,52,55,72,52,63,89,56,94,54,35,33,55,58,39,45,49,53,46,53,50,35,60,72,64,65,52,64,93,83,41,69,54,64,50,55,38,54,56,48,41,55,59,12,51,68,48,50,54,59,53,47,59,52,71,68,37,82,70,62,61,61,77,61,52,56,54,50,55,52,49,44,71,74,63,72,52,22,38,43,64,71,58,52,46,46,56,53,45,55,55,45,51,54,62,46,52,37,54,51,46,51,53,53,54,57,34,32,66,49,89,52,59,91,68,22,44,47,42,66,62,53,51,53,52,58,54,59,52,71,77,43,81,64,82,54,78,62,52,80,59,47,55,51,52,52,52,57,48,49,52,53,52,50,49,54,23,44,47,52,53,44,59,89,53,67,75,82,51,46,53,65,48,49,54,53,40,38,62,43,28,51,49,23,42,44,77,82,74,65,63,85,72,79,66,66,81,63,75,93,69,62,70,87,76,73,99,81,78,81,86,71,82,83,51,88,80,62,71,66,56,56,22,46,60,40,43,54,92,64,81,63,64,45,60,14,79,88,64,56,40,39,31,35,25,77,67,64,71,54,56,95,88,72,60,56,99,87,55,83,45,73,43,51,81,68,35,73,85,44,76,74,67,32,80,44,25,30,34,40,63,68,63,49,51,72,51,55,67,53,53,77,75,45,42,40,40,63,93,44,52,76,55,54,50,54,49,49,50,52,52,51,52,37,49,62,72,47,49,78,78,72,35,89,89,72,69,48,72,83,47,42,62,53,42,52,48,51,42,32,24,55,69,33,26,57,52,33,61,48,66,61,54,42,48,40,47,45,52,42,36,76,69,51,63,74,54,100,63,78,69,78,80,58,89,70,55,68,45,61,57,78,76,77,73,46,78,63,57,47,51,28,64,76,68,76,39,97,46,82,91,70,56,61,80,91,74,56,80,80,83,83,81,87,73,90,77,88,87,83,91,80,81,90,84,90,88,88,87,88,88,87,86,82,88,87,87,85,81,86,90,90,86,90,88,90,82,91,88,85,88,85,90,83,88,87,85,89,85,90,79,91,88,86,90,90,88,84,89,86,90,89,83,90,85,88,90,85,87,88,85,90,87,86,87,89,89,87,83,83,89,85,88,83,89,86,86,84,86,90,83,89,86,89,85,85,87,88,88,89,82,90,88,91,85,89,92,87,87,92,90,88,89,90,86,90,81,77,99,77,83,87,87,88,82,87,86,87,81,81,86,82,87,84,90,81,82,90,85,89,82,83,79,90,89,87,63,64,67,73,50,50,55,54,70,69,65,67,81,79,82,88,88,89,87,85,87,88,85,86,84,84,86,85,90,84,88,88,78,87,85,76,88,76,86,85,81,89,90,84,85,90,88,82,90,88,88,83,88,86,136